Protein 9U3P (pdb70)

Sequence (828 aa):
VGQSIMHGKDLEVEKALKERMIHSVMPRIIADDLMAFRPFKMQQIEEVSILFADIVGFTKMSANKSAHALVGLLNDLFGRFDRLCEETKCEKISTLGDCYYCVAGCPEPRADHAYCCIEMGLGMIKAIEQFCQEKKEMVNMRVGVHTGTVLCGILGMRRFKFDVWSNDVNLANLMEQLGVAGKVHISEATAKYLDDRYEMEDGKVIERLGQSVVADQLKGLKTYLISGQVEADLHRTKIQSMRDQADWLLRNIIPYHVAEQLKVSQTYSKNHDSGGVIFASIVNFSEFYEENYEGGKECYRVLNELIGDFDELLSKPDYSSIEKIKTIGATYMAASGLNTAQAQDGSHPQEHLQILFEFAKEMMRVVDDFNNNMLWFNFKLRVGFNHGPLTAGVIGTTKLLYDIWGDTVNIASRMDTTGVECRIQVSEESYRVLSKMGYDFDYRGTVNVKGKGQMKTYLYPKCTDHRVIPQHQLSISPDIRVQVDGSIGRSPTDYRATHRLLLLGAGESGKSTIVKQMRILHVGEKATKVQDIKNNLKEAIETIVAAMSNLVPPVELANPENQFRVDYILSVMNVPDFDFPPEFYEHAKALWEDEGVRACYERSNEYQLIDCAQYFLDKIDVIKQADYVPSDQDLLRCRVLTSGIFETKFQVDKVNFHMFDVGGQRDERRKWIQCFNDVTAIIFVVASSSYNMVIREDNQTNRLQEALNLFKSIWNNRWLRTISVILFLNKQDLLAEKVLAGKSKIEDYFPEFARYTTPEDATPEPGEDPRVTRAKYFIRDEFLRISTASGDGRHYCYPHFTCAVDTENIRRVFNDCRDIIQRMHLRQ

GO terms:
  GO:0005886 plasma membrane (C, IDA)
  GO:0016020 membrane (C, IDA)
  GO:0004016 adenylate cyclase activity (F, IDA)
  GO:0006171 cAMP biosynthetic process (P, IDA)
  GO:0007189 adenylate cyclase-activating G protein-coupled receptor signaling pathway (P, IDA)
  GO:0004016 adenylate cyclase activity (F, EXP)
  GO:0071880 adenylate cyclase-activating adrenergic receptor signaling pathway (P, IMP)
  GO:0005886 plasma membrane (C, TAS)
  GO:0004016 adenylate cyclase activity (F, TAS)
  GO:0007165 signal transduction (P, TAS)
  GO:0003091 renal water homeostasis (P, TAS)
  GO:0097700 vascular endothelial cell response to laminar fluid shear stress (P, TAS)
  GO:0071377 cellular response to glucagon stimulus (P, TAS)
  GO:0005515 protein binding (F, IPI)

Structure (mmCIF, N/CA/C/O backbone):
data_9U3P
#
_entry.id   9U3P
#
_cell.length_a   1.00
_cell.length_b   1.00
_cell.length_c   1.00
_cell.angle_alpha   90.00
_cell.angle_beta   90.00
_cell.angle_gamma   90.00
#
_symmetry.space_group_name_H-M   'P 1'
#
loop_
_entity.id
_entity.type
_entity.pdbx_description
1 polymer 'Adenylate cyclase type 9,Protein M2-1'
2 polymer 'Guanine nucleotide-binding protein G(s) subunit alpha isoforms short'
3 non-polymer "5'-GUANOSINE-DIPHOSPHATE-MONOTHIOPHOSPHATE"
4 non-polymer 'MAGNESIUM ION'
#
loop_
_atom_site.group_PDB
_atom_site.id
_atom_site.type_symbol
_atom_site.label_atom_id
_atom_site.label_alt_id
_atom_site.label_comp_id
_atom_site.label_asym_id
_atom_site.label_entity_id
_atom_site.label_seq_id
_atom_site.pdbx_PDB_ins_code
_atom_site.Cartn_x
_atom_site.Cartn_y
_atom_site.Cartn_z
_atom_site.occupancy
_atom_site.B_iso_or_equiv
_atom_site.auth_seq_id
_atom_site.auth_comp_id
_atom_site.auth_asym_id
_atom_site.auth_atom_id
_atom_site.pdbx_PDB_model_num
ATOM 1 N N . VAL A 1 313 ? 118.377 105.074 113.164 1.00 87.47 313 VAL A N 1
ATOM 2 C CA . VAL A 1 313 ? 117.338 104.060 113.286 1.00 91.53 313 VAL A CA 1
ATOM 3 C C . VAL A 1 313 ? 117.850 102.879 114.103 1.00 93.04 313 VAL A C 1
ATOM 4 O O . VAL A 1 313 ? 117.276 102.535 115.137 1.00 91.52 313 VAL A O 1
ATOM 8 N N . GLY A 1 314 ? 118.934 102.258 113.631 1.00 94.88 314 GLY A N 1
ATOM 9 C CA . GLY A 1 314 ? 119.533 101.166 114.381 1.00 93.69 314 GLY A CA 1
ATOM 10 C C . GLY A 1 314 ? 120.062 101.614 115.730 1.00 94.92 314 GLY A C 1
ATOM 11 O O . GLY A 1 314 ? 120.015 100.863 116.710 1.00 92.90 314 GLY A O 1
ATOM 12 N N . GLN A 1 315 ? 120.575 102.845 115.797 1.00 96.05 315 GLN A N 1
ATOM 13 C CA . GLN A 1 315 ? 120.998 103.399 117.078 1.00 95.54 315 GLN A CA 1
ATOM 14 C C . GLN A 1 315 ? 119.828 103.480 118.048 1.00 94.50 315 GLN A C 1
ATOM 15 O O . GLN A 1 315 ? 119.991 103.232 119.246 1.00 94.12 315 GLN A O 1
ATOM 21 N N . SER A 1 316 ? 118.637 103.815 117.546 1.00 92.14 316 SER A N 1
ATOM 22 C CA . SER A 1 316 ? 117.458 103.861 118.405 1.00 93.22 316 SER A CA 1
ATOM 23 C C . SER A 1 316 ? 117.113 102.479 118.950 1.00 94.59 316 SER A C 1
ATOM 24 O O . SER A 1 316 ? 116.757 102.339 120.125 1.00 93.53 316 SER A O 1
ATOM 27 N N . ILE A 1 317 ? 117.209 101.445 118.111 1.00 93.45 317 ILE A N 1
ATOM 28 C CA . ILE A 1 317 ? 116.910 100.089 118.563 1.00 93.14 317 ILE A CA 1
ATOM 29 C C . ILE A 1 317 ? 117.922 99.633 119.608 1.00 94.00 317 ILE A C 1
ATOM 30 O O . ILE A 1 317 ? 117.558 99.032 120.629 1.00 93.10 317 ILE A O 1
ATOM 35 N N . MET A 1 318 ? 119.209 99.898 119.364 1.00 95.12 318 MET A N 1
ATOM 36 C CA . MET A 1 318 ? 120.231 99.538 120.343 1.00 95.47 318 MET A CA 1
ATOM 37 C C . MET A 1 318 ? 120.032 100.299 121.647 1.00 94.86 318 MET A C 1
ATOM 38 O O . MET A 1 318 ? 120.203 99.737 122.737 1.00 93.50 318 MET A O 1
ATOM 43 N N . HIS A 1 319 ? 119.667 101.581 121.554 1.00 91.48 319 HIS A N 1
ATOM 44 C CA . HIS A 1 319 ? 119.383 102.366 122.749 1.00 91.05 319 HIS A CA 1
ATOM 45 C C . HIS A 1 319 ? 118.196 101.796 123.508 1.00 91.76 319 HIS A C 1
ATOM 46 O O . HIS A 1 319 ? 118.206 101.757 124.738 1.00 92.85 319 HIS A O 1
ATOM 53 N N . GLY A 1 320 ? 117.165 101.343 122.793 1.00 90.94 320 GLY A N 1
ATOM 54 C CA . GLY A 1 320 ? 116.025 100.737 123.463 1.00 91.17 320 GLY A CA 1
ATOM 55 C C . GLY A 1 320 ? 116.382 99.448 124.181 1.00 92.69 320 GLY A C 1
ATOM 56 O O . GLY A 1 320 ? 115.962 99.222 125.321 1.00 93.78 320 GLY A O 1
ATOM 57 N N . LYS A 1 321 ? 117.162 98.585 123.526 1.00 91.75 321 LYS A N 1
ATOM 58 C CA . LYS A 1 321 ? 117.575 97.336 124.165 1.00 92.44 321 LYS A CA 1
ATOM 59 C C . LYS A 1 321 ? 118.431 97.605 125.399 1.00 91.26 321 LYS A C 1
ATOM 60 O O . LYS A 1 321 ? 118.204 97.029 126.474 1.00 89.36 321 LYS A O 1
ATOM 66 N N . ASP A 1 322 ? 119.419 98.494 125.268 1.00 89.71 322 ASP A N 1
ATOM 67 C CA . ASP A 1 322 ? 120.269 98.807 126.409 1.00 89.79 322 ASP A CA 1
ATOM 68 C C . ASP A 1 322 ? 119.499 99.557 127.489 1.00 88.63 322 ASP A C 1
ATOM 69 O O . ASP A 1 322 ? 119.836 99.451 128.671 1.00 88.60 322 ASP A O 1
ATOM 74 N N . LEU A 1 323 ? 118.451 100.294 127.113 1.00 86.87 323 LEU A N 1
ATOM 75 C CA . LEU A 1 323 ? 117.611 100.957 128.102 1.00 86.00 323 LEU A CA 1
ATOM 76 C C . LEU A 1 323 ? 116.785 99.946 128.879 1.00 85.89 323 LEU A C 1
ATOM 77 O O . LEU A 1 323 ? 116.584 100.103 130.085 1.00 88.01 323 LEU A O 1
ATOM 82 N N . GLU A 1 324 ? 116.297 98.903 128.207 1.00 85.49 324 GLU A N 1
ATOM 83 C CA . GLU A 1 324 ? 115.645 97.814 128.928 1.00 86.68 324 GLU A CA 1
ATOM 84 C C . GLU A 1 324 ? 116.619 97.142 129.890 1.00 86.16 324 GLU A C 1
ATOM 85 O O . GLU A 1 324 ? 116.270 96.850 131.043 1.00 84.63 324 GLU A O 1
ATOM 91 N N . VAL A 1 325 ? 117.852 96.906 129.435 1.00 83.81 325 VAL A N 1
ATOM 92 C CA . VAL A 1 325 ? 118.859 96.279 130.292 1.00 82.57 325 VAL A CA 1
ATOM 93 C C . VAL A 1 325 ? 119.139 97.150 131.515 1.00 82.14 325 VAL A C 1
ATOM 94 O O . VAL A 1 325 ? 119.194 96.664 132.652 1.00 82.20 325 VAL A O 1
ATOM 98 N N . GLU A 1 326 ? 119.306 98.457 131.301 1.00 76.84 326 GLU A N 1
ATOM 99 C CA . GLU A 1 326 ? 119.616 99.357 132.406 1.00 75.49 326 GLU A CA 1
ATOM 100 C C . GLU A 1 326 ? 118.418 99.566 133.321 1.00 74.26 326 GLU A C 1
ATOM 101 O O . GLU A 1 326 ? 118.593 99.781 134.523 1.00 79.53 326 GLU A O 1
ATOM 107 N N . LYS A 1 327 ? 117.200 99.509 132.780 1.00 68.44 327 LYS A N 1
ATOM 108 C CA . LYS A 1 327 ? 116.012 99.559 133.622 1.00 68.53 327 LYS A CA 1
ATOM 109 C C . LYS A 1 327 ? 115.953 98.336 134.527 1.00 67.98 327 LYS A C 1
ATOM 110 O O . LYS A 1 327 ? 115.645 98.449 135.718 1.00 71.09 327 LYS A O 1
ATOM 116 N N . ALA A 1 328 ? 116.264 97.158 133.980 1.00 65.07 328 ALA A N 1
ATOM 117 C CA . ALA A 1 328 ? 116.336 95.960 134.811 1.00 66.79 328 ALA A CA 1
ATOM 118 C C . ALA A 1 328 ? 117.412 96.098 135.882 1.00 64.99 328 ALA A C 1
ATOM 119 O O . ALA A 1 328 ? 117.202 95.713 137.040 1.00 64.17 328 ALA A O 1
ATOM 121 N N . LEU A 1 329 ? 118.572 96.648 135.512 1.00 60.08 329 LEU A N 1
ATOM 122 C CA . LEU A 1 329 ? 119.645 96.853 136.483 1.00 57.85 329 LEU A CA 1
ATOM 123 C C . LEU A 1 329 ? 119.213 97.797 137.601 1.00 60.99 329 LEU A C 1
ATOM 124 O O . LEU A 1 329 ? 119.471 97.532 138.780 1.00 63.99 329 LEU A O 1
ATOM 129 N N . LYS A 1 330 ? 118.556 98.904 137.247 1.00 62.07 330 LYS A N 1
ATOM 130 C CA . LYS A 1 330 ? 118.098 99.860 138.249 1.00 54.38 330 LYS A CA 1
ATOM 131 C C . LYS A 1 330 ? 117.029 99.251 139.147 1.00 58.19 330 LYS A C 1
ATOM 132 O O . LYS A 1 330 ? 117.020 99.487 140.360 1.00 63.47 330 LYS A O 1
ATOM 138 N N . GLU A 1 331 ? 116.115 98.470 138.567 1.00 53.20 331 GLU A N 1
ATOM 139 C CA . GLU A 1 331 ? 115.103 97.789 139.367 1.00 51.53 331 GLU A CA 1
ATOM 140 C C . GLU A 1 331 ? 115.743 96.823 140.355 1.00 53.05 331 GLU A C 1
ATOM 141 O O . GLU A 1 331 ? 115.347 96.765 141.526 1.00 56.34 331 GLU A O 1
ATOM 147 N N . ARG A 1 332 ? 116.742 96.062 139.903 1.00 50.60 332 ARG A N 1
ATOM 148 C CA . ARG A 1 332 ? 117.437 95.145 140.799 1.00 51.06 332 ARG A CA 1
ATOM 149 C C . ARG A 1 332 ? 118.171 95.901 141.900 1.00 50.74 332 ARG A C 1
ATOM 150 O O . ARG A 1 332 ? 118.187 95.469 143.058 1.00 53.62 332 ARG A O 1
ATOM 158 N N . MET A 1 333 ? 118.786 97.035 141.556 1.00 49.68 333 MET A N 1
ATOM 159 C CA . MET A 1 333 ? 119.507 97.821 142.552 1.00 47.56 333 MET A CA 1
ATOM 160 C C . MET A 1 333 ? 118.559 98.401 143.595 1.00 46.59 333 MET A C 1
ATOM 161 O O . MET A 1 333 ? 118.885 98.435 144.788 1.00 48.78 333 MET A O 1
ATOM 166 N N . ILE A 1 334 ? 117.387 98.872 143.165 1.00 51.56 334 ILE A N 1
ATOM 167 C CA . ILE A 1 334 ? 116.403 99.396 144.108 1.00 42.79 334 ILE A CA 1
ATOM 168 C C . ILE A 1 334 ? 115.861 98.279 144.991 1.00 48.24 334 ILE A C 1
ATOM 169 O O . ILE A 1 334 ? 115.665 98.464 146.198 1.00 53.22 334 ILE A O 1
ATOM 174 N N . HIS A 1 335 ? 115.612 97.104 144.406 1.00 49.58 335 HIS A N 1
ATOM 175 C CA . HIS A 1 335 ? 115.067 95.987 145.169 1.00 43.03 335 HIS A CA 1
ATOM 176 C C . HIS A 1 335 ? 116.009 95.513 146.268 1.00 48.04 335 HIS A C 1
ATOM 177 O O . HIS A 1 335 ? 115.554 94.881 147.227 1.00 51.15 335 HIS A O 1
ATOM 184 N N . SER A 1 336 ? 117.306 95.801 146.153 1.00 41.30 336 SER A N 1
ATOM 185 C CA . SER A 1 336 ? 118.271 95.333 147.138 1.00 37.28 336 SER A CA 1
ATOM 186 C C . SER A 1 336 ? 118.286 96.178 148.404 1.00 42.47 336 SER A C 1
ATOM 187 O O . SER A 1 336 ? 118.833 95.735 149.419 1.00 43.64 336 SER A O 1
ATOM 190 N N . VAL A 1 337 ? 117.704 97.376 148.372 1.00 43.17 337 VAL A N 1
ATOM 191 C CA . VAL A 1 337 ? 117.693 98.274 149.519 1.00 34.77 337 VAL A CA 1
ATOM 192 C C . VAL A 1 337 ? 116.288 98.635 149.971 1.00 35.69 337 VAL A C 1
ATOM 193 O O . VAL A 1 337 ? 116.136 99.312 150.992 1.00 46.06 337 VAL A O 1
ATOM 197 N N . MET A 1 338 ? 115.259 98.210 149.248 1.00 37.05 338 MET A N 1
ATOM 198 C CA . MET A 1 338 ? 113.884 98.537 149.582 1.00 41.74 338 MET A CA 1
ATOM 199 C C . MET A 1 338 ? 113.004 97.316 149.370 1.00 50.01 338 MET A C 1
ATOM 200 O O . MET A 1 338 ? 113.334 96.443 148.559 1.00 49.73 338 MET A O 1
ATOM 205 N N . PRO A 1 339 ? 111.887 97.223 150.087 1.00 50.32 339 PRO A N 1
ATOM 206 C CA . PRO A 1 339 ? 110.925 96.153 149.815 1.00 51.63 339 PRO A CA 1
ATOM 207 C C . PRO A 1 339 ? 110.312 96.318 148.434 1.00 57.83 339 PRO A C 1
ATOM 208 O O . PRO A 1 339 ? 110.309 97.403 147.849 1.00 61.72 339 PRO A O 1
ATOM 212 N N . ARG A 1 340 ? 109.798 95.202 147.909 1.00 60.38 340 ARG A N 1
ATOM 213 C CA . ARG A 1 340 ? 109.231 95.208 146.563 1.00 62.23 340 ARG A CA 1
ATOM 214 C C . ARG A 1 340 ? 108.117 96.240 146.435 1.00 68.24 340 ARG A C 1
ATOM 215 O O . ARG A 1 340 ? 107.968 96.875 145.385 1.00 68.57 340 ARG A O 1
ATOM 223 N N . ILE A 1 341 ? 107.333 96.429 147.497 1.00 69.78 341 ILE A N 1
ATOM 224 C CA . ILE A 1 341 ? 106.257 97.416 147.466 1.00 67.77 341 ILE A CA 1
ATOM 225 C C . ILE A 1 341 ? 106.826 98.824 147.332 1.00 66.97 341 ILE A C 1
ATOM 226 O O . ILE A 1 341 ? 106.419 99.597 146.457 1.00 71.06 341 ILE A O 1
ATOM 231 N N . ILE A 1 342 ? 107.790 99.173 148.187 1.00 62.72 342 ILE A N 1
ATOM 232 C CA . ILE A 1 342 ? 108.389 100.503 148.128 1.00 65.97 342 ILE A CA 1
ATOM 233 C C . ILE A 1 342 ? 109.211 100.664 146.856 1.00 70.66 342 ILE A C 1
ATOM 234 O O . ILE A 1 342 ? 109.258 101.750 146.262 1.00 70.52 342 ILE A O 1
ATOM 239 N N . ALA A 1 343 ? 109.879 99.593 146.420 1.00 70.86 343 ALA A N 1
ATOM 240 C CA . ALA A 1 343 ? 110.638 99.652 145.176 1.00 68.88 343 ALA A CA 1
ATOM 241 C C . ALA A 1 343 ? 109.727 99.948 143.992 1.00 75.08 343 ALA A C 1
ATOM 242 O O . ALA A 1 343 ? 110.066 100.766 143.129 1.00 76.13 343 ALA A O 1
ATOM 244 N N . ASP A 1 344 ? 108.563 99.296 143.937 1.00 77.55 344 ASP A N 1
ATOM 245 C CA . ASP A 1 344 ? 107.589 99.599 142.894 1.00 74.31 344 ASP A CA 1
ATOM 246 C C . ASP A 1 344 ? 107.057 101.019 143.038 1.00 73.88 344 ASP A C 1
ATOM 247 O O . ASP A 1 344 ? 106.823 101.707 142.037 1.00 74.34 344 ASP A O 1
ATOM 252 N N . ASP A 1 345 ? 106.850 101.470 144.278 1.00 78.98 345 ASP A N 1
ATOM 253 C CA . ASP A 1 345 ? 106.379 102.832 144.505 1.00 80.02 345 ASP A CA 1
ATOM 254 C C . ASP A 1 345 ? 107.366 103.865 143.978 1.00 80.83 345 ASP A C 1
ATOM 255 O O . ASP A 1 345 ? 106.952 104.923 143.490 1.00 82.98 345 ASP A O 1
ATOM 260 N N . LEU A 1 346 ? 108.668 103.585 144.074 1.00 82.12 346 LEU A N 1
ATOM 261 C CA . LEU A 1 346 ? 109.664 104.529 143.575 1.00 84.50 346 LEU A CA 1
ATOM 262 C C . LEU A 1 346 ? 109.566 104.688 142.062 1.00 85.93 346 LEU A C 1
ATOM 263 O O . LEU A 1 346 ? 109.622 105.807 141.540 1.00 83.97 346 LEU A O 1
ATOM 268 N N . MET A 1 347 ? 109.421 103.580 141.342 1.00 83.13 347 MET A N 1
ATOM 269 C CA . MET A 1 347 ? 109.342 103.616 139.885 1.00 83.48 347 MET A CA 1
ATOM 270 C C . MET A 1 347 ? 108.024 104.220 139.412 1.00 82.39 347 MET A C 1
ATOM 271 O O . MET A 1 347 ? 108.005 105.077 138.527 1.00 80.79 347 MET A O 1
ATOM 276 N N . ALA A 1 381 ? 114.762 123.365 154.193 1.00 27.16 381 ALA A N 1
ATOM 277 C CA . ALA A 1 381 ? 114.812 123.063 155.619 1.00 31.27 381 ALA A CA 1
ATOM 278 C C . ALA A 1 381 ? 115.186 121.604 155.853 1.00 33.06 381 ALA A C 1
ATOM 279 O O . ALA A 1 381 ? 116.359 121.238 155.797 1.00 29.75 381 ALA A O 1
ATOM 281 N N . PHE A 1 382 ? 114.179 120.776 156.114 1.00 35.18 382 PHE A N 1
ATOM 282 C CA . PHE A 1 382 ? 114.402 119.357 156.353 1.00 28.66 382 PHE A CA 1
ATOM 283 C C . PHE A 1 382 ? 114.614 118.628 155.032 1.00 29.07 382 PHE A C 1
ATOM 284 O O . PHE A 1 382 ? 113.927 118.900 154.043 1.00 31.17 382 PHE A O 1
ATOM 292 N N . ARG A 1 383 ? 115.567 117.700 155.022 1.00 30.95 383 ARG A N 1
ATOM 293 C CA . ARG A 1 383 ? 115.844 116.866 153.860 1.00 31.20 383 ARG A CA 1
ATOM 294 C C . ARG A 1 383 ? 114.691 115.891 153.648 1.00 32.84 383 ARG A C 1
ATOM 295 O O . ARG A 1 383 ? 113.910 115.656 154.579 1.00 32.10 383 ARG A O 1
ATOM 303 N N . PRO A 1 384 ? 114.530 115.326 152.449 1.00 30.72 384 PRO A N 1
ATOM 304 C CA . PRO A 1 384 ? 113.457 114.344 152.244 1.00 27.95 384 PRO A CA 1
ATOM 305 C C . PRO A 1 384 ? 113.588 113.179 153.212 1.00 31.12 384 PRO A C 1
ATOM 306 O O . PRO A 1 384 ? 114.681 112.666 153.456 1.00 30.03 384 PRO A O 1
ATOM 310 N N . PHE A 1 385 ? 112.452 112.765 153.767 1.00 27.85 385 PHE A N 1
ATOM 311 C CA . PHE A 1 385 ? 112.419 111.816 154.871 1.00 24.99 385 PHE A CA 1
ATOM 312 C C . PHE A 1 385 ? 111.374 110.753 154.575 1.00 29.03 385 PHE A C 1
ATOM 313 O O . PHE A 1 385 ? 110.181 111.061 154.480 1.00 30.13 385 PHE A O 1
ATOM 321 N N . LYS A 1 386 ? 111.822 109.509 154.426 1.00 27.33 386 LYS A N 1
ATOM 322 C CA . LYS A 1 386 ? 110.939 108.375 154.159 1.00 26.82 386 LYS A CA 1
ATOM 323 C C . LYS A 1 386 ? 110.794 107.586 155.456 1.00 34.09 386 LYS A C 1
ATOM 324 O O . LYS A 1 386 ? 111.731 106.931 155.912 1.00 40.73 386 LYS A O 1
ATOM 330 N N . MET A 1 387 ? 109.610 107.664 156.061 1.00 25.78 387 MET A N 1
ATOM 331 C CA . MET A 1 387 ? 109.308 106.926 157.279 1.00 27.30 387 MET A CA 1
ATOM 332 C C . MET A 1 387 ? 107.805 106.894 157.507 1.00 33.87 387 MET A C 1
ATOM 333 O O . MET A 1 387 ? 107.112 107.889 157.279 1.00 40.62 387 MET A O 1
ATOM 338 N N . GLN A 1 388 ? 107.309 105.741 157.951 1.00 34.17 388 GLN A N 1
ATOM 339 C CA . GLN A 1 388 ? 105.904 105.568 158.289 1.00 34.44 388 GLN A CA 1
ATOM 340 C C . GLN A 1 388 ? 105.800 104.761 159.573 1.00 37.95 388 GLN A C 1
ATOM 341 O O . GLN A 1 388 ? 106.624 103.879 159.828 1.00 38.15 388 GLN A O 1
ATOM 347 N N . GLN A 1 389 ? 104.786 105.066 160.378 1.00 35.69 389 GLN A N 1
ATOM 348 C CA . GLN A 1 389 ? 104.525 104.325 161.606 1.00 37.21 389 GLN A CA 1
ATOM 349 C C . GLN A 1 389 ? 103.580 103.171 161.297 1.00 41.99 389 GLN A C 1
ATOM 350 O O . GLN A 1 389 ? 102.415 103.392 160.946 1.00 45.15 389 GLN A O 1
ATOM 356 N N . ILE A 1 390 ? 104.079 101.945 161.426 1.00 40.30 390 ILE A N 1
ATOM 357 C CA . ILE A 1 390 ? 103.314 100.742 161.127 1.00 37.47 390 ILE A CA 1
ATOM 358 C C . ILE A 1 390 ? 103.152 99.947 162.413 1.00 37.95 390 ILE A C 1
ATOM 359 O O . ILE A 1 390 ? 104.143 99.624 163.079 1.00 42.29 390 ILE A O 1
ATOM 364 N N . GLU A 1 391 ? 101.908 99.636 162.760 1.00 40.67 391 GLU A N 1
ATOM 365 C CA . GLU A 1 391 ? 101.601 98.890 163.968 1.00 41.66 391 GLU A CA 1
ATOM 366 C C . GLU A 1 391 ? 101.498 97.397 163.666 1.00 40.29 391 GLU A C 1
ATOM 367 O O . GLU A 1 391 ? 101.397 96.973 162.513 1.00 47.61 391 GLU A O 1
ATOM 373 N N . GLU A 1 392 ? 101.521 96.597 164.734 1.00 34.74 392 GLU A N 1
ATOM 374 C CA . GLU A 1 392 ? 101.372 95.144 164.646 1.00 36.61 392 GLU A CA 1
ATOM 375 C C . GLU A 1 392 ? 102.414 94.536 163.708 1.00 39.86 392 GLU A C 1
ATOM 376 O O . GLU A 1 392 ? 102.090 93.826 162.754 1.00 47.64 392 GLU A O 1
ATOM 382 N N . VAL A 1 393 ? 103.681 94.827 163.986 1.00 34.83 393 VAL A N 1
ATOM 383 C CA . VAL A 1 393 ? 104.803 94.321 163.205 1.00 30.89 393 VAL A CA 1
ATOM 384 C C . VAL A 1 393 ? 105.657 93.450 164.111 1.00 40.06 393 VAL A C 1
ATOM 385 O O . VAL A 1 393 ? 106.043 93.877 165.203 1.00 48.26 393 VAL A O 1
ATOM 389 N N . SER A 1 394 ? 105.944 92.233 163.664 1.00 22.28 394 SER A N 1
ATOM 390 C CA . SER A 1 394 ? 106.806 91.329 164.413 1.00 23.02 394 SER A CA 1
ATOM 391 C C . SER A 1 394 ? 108.234 91.474 163.903 1.00 29.66 394 SER A C 1
ATOM 392 O O . SER A 1 394 ? 108.501 91.241 162.721 1.00 40.54 394 SER A O 1
ATOM 395 N N . ILE A 1 395 ? 109.146 91.858 164.788 1.00 26.85 395 ILE A N 1
ATOM 396 C CA . ILE A 1 395 ? 110.547 92.049 164.449 1.00 30.56 395 ILE A CA 1
ATOM 397 C C . ILE A 1 395 ? 111.324 90.846 164.958 1.00 28.13 395 ILE A C 1
ATOM 398 O O . ILE A 1 395 ? 111.146 90.420 166.109 1.00 38.69 395 ILE A O 1
ATOM 403 N N . LEU A 1 396 ? 112.180 90.296 164.102 1.00 23.84 396 LEU A N 1
ATOM 404 C CA . LEU A 1 396 ? 112.997 89.137 164.420 1.00 27.66 396 LEU A CA 1
ATOM 405 C C . LEU A 1 396 ? 114.458 89.484 164.185 1.00 24.27 396 LEU A C 1
ATOM 406 O O . LEU A 1 396 ? 114.803 90.051 163.143 1.00 33.42 396 LEU A O 1
ATOM 411 N N . PHE A 1 397 ? 115.305 89.130 165.146 1.00 22.19 397 PHE A N 1
ATOM 412 C CA . PHE A 1 397 ? 116.751 89.188 165.008 1.00 26.04 397 PHE A CA 1
ATOM 413 C C . PHE A 1 397 ? 117.314 87.787 165.204 1.00 27.97 397 PHE A C 1
ATOM 414 O O . PHE A 1 397 ? 116.717 86.958 165.892 1.00 38.94 397 PHE A O 1
ATOM 422 N N . ALA A 1 398 ? 118.455 87.511 164.581 1.00 28.27 398 ALA A N 1
ATOM 423 C CA . ALA A 1 398 ? 119.075 86.202 164.716 1.00 21.87 398 ALA A CA 1
ATOM 424 C C . ALA A 1 398 ? 120.584 86.349 164.614 1.00 27.67 398 ALA A C 1
ATOM 425 O O . ALA A 1 398 ? 121.087 87.063 163.745 1.00 30.58 398 ALA A O 1
ATOM 427 N N . ASP A 1 399 ? 121.296 85.664 165.502 1.00 30.39 399 ASP A N 1
ATOM 428 C CA . ASP A 1 399 ? 122.750 85.704 165.551 1.00 29.50 399 ASP A CA 1
ATOM 429 C C . ASP A 1 399 ? 123.321 84.315 165.308 1.00 28.13 399 ASP A C 1
ATOM 430 O O . ASP A 1 399 ? 122.784 83.317 165.800 1.00 32.46 399 ASP A O 1
ATOM 435 N N . ILE A 1 400 ? 124.411 84.259 164.544 1.00 32.85 400 ILE A N 1
ATOM 436 C CA . ILE A 1 400 ? 125.118 83.008 164.276 1.00 28.22 400 ILE A CA 1
ATOM 437 C C . ILE A 1 400 ? 126.014 82.726 165.478 1.00 35.28 400 ILE A C 1
ATOM 438 O O . ILE A 1 400 ? 127.071 83.338 165.638 1.00 41.54 400 ILE A O 1
ATOM 443 N N . VAL A 1 401 ? 125.590 81.800 166.329 1.00 36.72 401 VAL A N 1
ATOM 444 C CA . VAL A 1 401 ? 126.384 81.390 167.481 1.00 39.87 401 VAL A CA 1
ATOM 445 C C . VAL A 1 401 ? 127.509 80.484 167.001 1.00 41.93 401 VAL A C 1
ATOM 446 O O . VAL A 1 401 ? 127.268 79.490 166.306 1.00 40.82 401 VAL A O 1
ATOM 450 N N . GLY A 1 402 ? 128.739 80.822 167.375 1.00 48.21 402 GLY A N 1
ATOM 451 C CA . GLY A 1 402 ? 129.901 80.112 166.883 1.00 44.92 402 GLY A CA 1
ATOM 452 C C . GLY A 1 402 ? 130.484 80.661 165.604 1.00 42.69 402 GLY A C 1
ATOM 453 O O . GLY A 1 402 ? 131.258 79.960 164.943 1.00 48.93 402 GLY A O 1
ATOM 454 N N . PHE A 1 403 ? 130.134 81.894 165.231 1.00 33.60 403 PHE A N 1
ATOM 455 C CA . PHE A 1 403 ? 130.633 82.472 163.987 1.00 37.68 403 PHE A CA 1
ATOM 456 C C . PHE A 1 403 ? 132.140 82.690 164.033 1.00 40.32 403 PHE A C 1
ATOM 457 O O . PHE A 1 403 ? 132.825 82.530 163.017 1.00 49.48 403 PHE A O 1
ATOM 465 N N . THR A 1 404 ? 132.674 83.065 165.199 1.00 47.28 404 THR A N 1
ATOM 466 C CA . THR A 1 404 ? 134.097 83.379 165.293 1.00 47.21 404 THR A CA 1
ATOM 467 C C . THR A 1 404 ? 134.963 82.148 165.043 1.00 48.27 404 THR A C 1
ATOM 468 O O . THR A 1 404 ? 136.022 82.249 164.413 1.00 43.83 404 THR A O 1
ATOM 472 N N . LYS A 1 405 ? 134.536 80.979 165.524 1.00 53.32 405 LYS A N 1
ATOM 473 C CA . LYS A 1 405 ? 135.292 79.758 165.273 1.00 49.14 405 LYS A CA 1
ATOM 474 C C . LYS A 1 405 ? 135.090 79.252 163.851 1.00 49.26 405 LYS A C 1
ATOM 475 O O . LYS A 1 405 ? 136.032 78.730 163.242 1.00 55.31 405 LYS A O 1
ATOM 481 N N . MET A 1 406 ? 133.881 79.407 163.305 1.00 45.61 406 MET A N 1
ATOM 482 C CA . MET A 1 406 ? 133.625 78.987 161.931 1.00 46.03 406 MET A CA 1
ATOM 483 C C . MET A 1 406 ? 134.463 79.790 160.944 1.00 51.04 406 MET A C 1
ATOM 484 O O . MET A 1 406 ? 135.001 79.235 159.979 1.00 51.18 406 MET A O 1
ATOM 489 N N . SER A 1 407 ? 134.592 81.097 161.172 1.00 51.88 407 SER A N 1
ATOM 490 C CA . SER A 1 407 ? 135.354 81.958 160.277 1.00 47.87 407 SER A CA 1
ATOM 491 C C . SER A 1 407 ? 136.855 81.894 160.521 1.00 50.16 407 SER A C 1
ATOM 492 O O . SER A 1 407 ? 137.616 82.474 159.740 1.00 49.47 407 SER A O 1
ATOM 495 N N . ALA A 1 408 ? 137.297 81.214 161.575 1.00 56.96 408 ALA A N 1
ATOM 496 C CA . ALA A 1 408 ? 138.720 81.138 161.872 1.00 57.90 408 ALA A CA 1
ATOM 497 C C . ALA A 1 408 ? 139.433 80.227 160.881 1.00 53.19 408 ALA A C 1
ATOM 498 O O . ALA A 1 408 ? 138.893 79.201 160.456 1.00 52.57 408 ALA A O 1
ATOM 500 N N . ASN A 1 409 ? 140.658 80.612 160.519 1.00 57.58 409 ASN A N 1
ATOM 501 C CA . ASN A 1 409 ? 141.507 79.833 159.616 1.00 60.05 409 ASN A CA 1
ATOM 502 C C . ASN A 1 409 ? 140.800 79.542 158.294 1.00 57.67 409 ASN A C 1
ATOM 503 O O . ASN A 1 409 ? 140.847 78.428 157.768 1.00 60.05 409 ASN A O 1
ATOM 508 N N . LYS A 1 410 ? 140.136 80.559 157.752 1.00 56.72 410 LYS A N 1
ATOM 509 C CA . LYS A 1 410 ? 139.475 80.463 156.460 1.00 53.93 410 LYS A CA 1
ATOM 510 C C . LYS A 1 410 ? 139.790 81.701 155.637 1.00 53.14 410 LYS A C 1
ATOM 511 O O . LYS A 1 410 ? 139.850 82.813 156.169 1.00 55.89 410 LYS A O 1
ATOM 517 N N . SER A 1 411 ? 139.992 81.501 154.338 1.00 44.62 411 SER A N 1
ATOM 518 C CA . SER A 1 411 ? 140.260 82.614 153.445 1.00 43.05 411 SER A CA 1
ATOM 519 C C . SER A 1 411 ? 138.997 83.452 153.255 1.00 43.44 411 SER A C 1
ATOM 520 O O . SER A 1 411 ? 137.895 83.073 153.661 1.00 48.23 411 SER A O 1
ATOM 523 N N . ALA A 1 412 ? 139.174 84.621 152.636 1.00 38.25 412 ALA A N 1
ATOM 524 C CA . ALA A 1 412 ? 138.034 85.493 152.379 1.00 33.18 412 ALA A CA 1
ATOM 525 C C . ALA A 1 412 ? 137.026 84.820 151.458 1.00 40.24 412 ALA A C 1
ATOM 526 O O . ALA A 1 412 ? 135.813 84.911 151.681 1.00 38.83 412 ALA A O 1
ATOM 528 N N . HIS A 1 413 ? 137.510 84.132 150.422 1.00 46.32 413 HIS A N 1
ATOM 529 C CA . HIS A 1 413 ? 136.612 83.471 149.481 1.00 36.36 413 HIS A CA 1
ATOM 530 C C . HIS A 1 413 ? 135.762 82.417 150.180 1.00 37.73 413 HIS A C 1
ATOM 531 O O . HIS A 1 413 ? 134.540 82.374 150.002 1.00 47.15 413 HIS A O 1
ATOM 538 N N . ALA A 1 414 ? 136.391 81.571 150.998 1.00 38.66 414 ALA A N 1
ATOM 539 C CA . ALA A 1 414 ? 135.661 80.497 151.666 1.00 36.88 414 ALA A CA 1
ATOM 540 C C . ALA A 1 414 ? 134.646 81.048 152.662 1.00 39.25 414 ALA A C 1
ATOM 541 O O . ALA A 1 414 ? 133.497 80.593 152.710 1.00 42.04 414 ALA A O 1
ATOM 543 N N . LEU A 1 415 ? 135.059 82.024 153.475 1.00 37.11 415 LEU A N 1
ATOM 544 C CA . LEU A 1 415 ? 134.154 82.591 154.470 1.00 33.10 415 LEU A CA 1
ATOM 545 C C . LEU A 1 415 ? 132.980 83.301 153.808 1.00 27.16 415 LEU A C 1
ATOM 546 O O . LEU A 1 415 ? 131.830 83.153 154.240 1.00 34.30 415 LEU A O 1
ATOM 551 N N . VAL A 1 416 ? 133.249 84.074 152.754 1.00 28.70 416 VAL A N 1
ATOM 552 C CA . VAL A 1 416 ? 132.174 84.771 152.058 1.00 31.11 416 VAL A CA 1
ATOM 553 C C . VAL A 1 416 ? 131.249 83.776 151.372 1.00 30.73 416 VAL A C 1
ATOM 554 O O . VAL A 1 416 ? 130.032 83.975 151.332 1.00 45.76 416 VAL A O 1
ATOM 558 N N . GLY A 1 417 ? 131.796 82.677 150.846 1.00 24.70 417 GLY A N 1
ATOM 559 C CA . GLY A 1 417 ? 130.945 81.657 150.254 1.00 26.38 417 GLY A CA 1
ATOM 560 C C . GLY A 1 417 ? 130.040 80.986 151.270 1.00 33.42 417 GLY A C 1
ATOM 561 O O . GLY A 1 417 ? 128.855 80.764 151.008 1.00 40.14 417 GLY A O 1
ATOM 562 N N . LEU A 1 418 ? 130.585 80.652 152.442 1.00 32.90 418 LEU A N 1
ATOM 563 C CA . LEU A 1 418 ? 129.763 80.057 153.493 1.00 31.48 418 LEU A CA 1
ATOM 564 C C . LEU A 1 418 ? 128.678 81.020 153.957 1.00 26.88 418 LEU A C 1
ATOM 565 O O . LEU A 1 418 ? 127.518 80.625 154.141 1.00 41.44 418 LEU A O 1
ATOM 570 N N . LEU A 1 419 ? 129.037 82.292 154.148 1.00 27.28 419 LEU A N 1
ATOM 571 C CA . LEU A 1 419 ? 128.052 83.287 154.553 1.00 30.84 419 LEU A CA 1
ATOM 572 C C . LEU A 1 419 ? 126.982 83.466 153.485 1.00 27.52 419 LEU A C 1
ATOM 573 O O . LEU A 1 419 ? 125.797 83.610 153.802 1.00 33.07 419 LEU A O 1
ATOM 578 N N . ASN A 1 420 ? 127.384 83.460 152.213 1.00 24.92 420 ASN A N 1
ATOM 579 C CA . ASN A 1 420 ? 126.425 83.588 151.124 1.00 30.24 420 ASN A CA 1
ATOM 580 C C . ASN A 1 420 ? 125.474 82.402 151.086 1.00 30.97 420 ASN A C 1
ATOM 581 O O . ASN A 1 420 ? 124.272 82.576 150.877 1.00 37.22 420 ASN A O 1
ATOM 586 N N . ASP A 1 421 ? 125.991 81.189 151.293 1.00 30.30 421 ASP A N 1
ATOM 587 C CA . ASP A 1 421 ? 125.123 80.014 151.332 1.00 32.89 421 ASP A CA 1
ATOM 588 C C . ASP A 1 421 ? 124.119 80.110 152.475 1.00 39.73 421 ASP A C 1
ATOM 589 O O . ASP A 1 421 ? 122.913 79.891 152.284 1.00 44.85 421 ASP A O 1
ATOM 594 N N . LEU A 1 422 ? 124.601 80.447 153.674 1.00 30.65 422 LEU A N 1
ATOM 595 C CA . LEU A 1 422 ? 123.717 80.524 154.834 1.00 22.35 422 LEU A CA 1
ATOM 596 C C . LEU A 1 422 ? 122.652 81.598 154.640 1.00 29.38 422 LEU A C 1
ATOM 597 O O . LEU A 1 422 ? 121.462 81.371 154.898 1.00 35.86 422 LEU A O 1
ATOM 602 N N . PHE A 1 423 ? 123.058 82.773 154.157 1.00 30.13 423 PHE A N 1
ATOM 603 C CA . PHE A 1 423 ? 122.107 83.860 153.983 1.00 31.67 423 PHE A CA 1
ATOM 604 C C . PHE A 1 423 ? 121.183 83.619 152.797 1.00 33.29 423 PHE A C 1
ATOM 605 O O . PHE A 1 423 ? 120.063 84.131 152.783 1.00 44.26 423 PHE A O 1
ATOM 613 N N . GLY A 1 424 ? 121.611 82.834 151.808 1.00 26.57 424 GLY A N 1
ATOM 614 C CA . GLY A 1 424 ? 120.698 82.433 150.752 1.00 26.20 424 GLY A CA 1
ATOM 615 C C . GLY A 1 424 ? 119.625 81.489 151.251 1.00 33.77 424 GLY A C 1
ATOM 616 O O . GLY A 1 424 ? 118.454 81.609 150.875 1.00 38.13 424 GLY A O 1
ATOM 617 N N . ARG A 1 425 ? 120.005 80.538 152.110 1.00 34.37 425 ARG A N 1
ATOM 618 C CA . ARG A 1 425 ? 118.996 79.712 152.767 1.00 25.57 425 ARG A CA 1
ATOM 619 C C . ARG A 1 425 ? 118.038 80.576 153.576 1.00 33.38 425 ARG A C 1
ATOM 620 O O . ARG A 1 425 ? 116.817 80.374 153.536 1.00 37.11 425 ARG A O 1
ATOM 628 N N . PHE A 1 426 ? 118.577 81.557 154.302 1.00 34.86 426 PHE A N 1
ATOM 629 C CA . PHE A 1 426 ? 117.732 82.442 155.100 1.00 23.60 426 PHE A CA 1
ATOM 630 C C . PHE A 1 426 ? 116.795 83.267 154.222 1.00 27.24 426 PHE A C 1
ATOM 631 O O . PHE A 1 426 ? 115.644 83.510 154.594 1.00 36.62 426 PHE A O 1
ATOM 639 N N . ASP A 1 427 ? 117.274 83.724 153.063 1.00 31.87 427 ASP A N 1
ATOM 640 C CA . ASP A 1 427 ? 116.434 84.512 152.165 1.00 24.86 427 ASP A CA 1
ATOM 641 C C . ASP A 1 427 ? 115.331 83.663 151.547 1.00 32.80 427 ASP A C 1
ATOM 642 O O . ASP A 1 427 ? 114.188 84.120 151.412 1.00 48.22 427 ASP A O 1
ATOM 647 N N . ARG A 1 428 ? 115.654 82.427 151.157 1.00 34.34 428 ARG A N 1
ATOM 648 C CA . ARG A 1 428 ? 114.617 81.508 150.698 1.00 32.37 428 ARG A CA 1
ATOM 649 C C . ARG A 1 428 ? 113.581 81.283 151.790 1.00 32.52 428 ARG A C 1
ATOM 650 O O . ARG A 1 428 ? 112.375 81.229 151.521 1.00 32.55 428 ARG A O 1
ATOM 658 N N . LEU A 1 429 ? 114.044 81.155 153.033 1.00 42.79 429 LEU A N 1
ATOM 659 C CA . LEU A 1 429 ? 113.143 80.977 154.164 1.00 33.17 429 LEU A CA 1
ATOM 660 C C . LEU A 1 429 ? 112.251 82.195 154.363 1.00 30.15 429 LEU A C 1
ATOM 661 O O . LEU A 1 429 ? 111.061 82.062 154.664 1.00 38.83 429 LEU A O 1
ATOM 666 N N . CYS A 1 430 ? 112.821 83.393 154.223 1.00 31.89 430 CYS A N 1
ATOM 667 C CA . CYS A 1 430 ? 112.037 84.619 154.328 1.00 34.87 430 CYS A CA 1
ATOM 668 C C . CYS A 1 430 ? 110.969 84.677 153.248 1.00 39.59 430 CYS A C 1
ATOM 669 O O . CYS A 1 430 ? 109.826 85.070 153.511 1.00 38.95 430 CYS A O 1
ATOM 672 N N . GLU A 1 431 ? 111.327 84.295 152.021 1.00 34.99 431 GLU A N 1
ATOM 673 C CA . GLU A 1 431 ? 110.343 84.252 150.944 1.00 32.69 431 GLU A CA 1
ATOM 674 C C . GLU A 1 431 ? 109.234 83.253 151.254 1.00 39.09 431 GLU A C 1
ATOM 675 O O . GLU A 1 431 ? 108.053 83.530 151.016 1.00 43.14 431 GLU A O 1
ATOM 681 N N . GLU A 1 432 ? 109.597 82.086 151.793 1.00 33.27 432 GLU A N 1
ATOM 682 C CA . GLU A 1 432 ? 108.598 81.061 152.085 1.00 35.62 432 GLU A CA 1
ATOM 683 C C . GLU A 1 432 ? 107.665 81.483 153.215 1.00 41.14 432 GLU A C 1
ATOM 684 O O . GLU A 1 432 ? 106.451 81.259 153.140 1.00 41.90 432 GLU A O 1
ATOM 690 N N . THR A 1 433 ? 108.206 82.093 154.267 1.00 41.78 433 THR A N 1
ATOM 691 C CA . THR A 1 433 ? 107.448 82.406 155.473 1.00 36.10 433 THR A CA 1
ATOM 692 C C . THR A 1 433 ? 106.751 83.759 155.408 1.00 41.70 433 THR A C 1
ATOM 693 O O . THR A 1 433 ? 106.214 84.210 156.425 1.00 46.12 433 THR A O 1
ATOM 697 N N . LYS A 1 434 ? 106.761 84.418 154.248 1.00 46.77 434 LYS A N 1
ATOM 698 C CA . LYS A 1 434 ? 106.093 85.705 154.048 1.00 36.39 434 LYS A CA 1
ATOM 699 C C . LYS A 1 434 ? 106.670 86.795 154.948 1.00 39.06 434 LYS A C 1
ATOM 700 O O . LYS A 1 434 ? 105.972 87.739 155.324 1.00 45.74 434 LYS A O 1
ATOM 706 N N . CYS A 1 435 ? 107.944 86.674 155.299 1.00 41.97 435 CYS A N 1
ATOM 707 C CA . CYS A 1 435 ? 108.653 87.701 156.045 1.00 37.71 435 CYS A CA 1
ATOM 708 C C . CYS A 1 435 ? 109.408 88.612 155.085 1.00 34.87 435 CYS A C 1
ATOM 709 O O . CYS A 1 435 ? 109.585 88.302 153.904 1.00 41.84 435 CYS A O 1
ATOM 712 N N . GLU A 1 436 ? 109.853 89.750 155.608 1.00 23.19 436 GLU A N 1
ATOM 713 C CA . GLU A 1 436 ? 110.595 90.737 154.829 1.00 27.88 436 GLU A CA 1
ATOM 714 C C . GLU A 1 436 ? 111.943 90.957 155.499 1.00 30.61 436 GLU A C 1
ATOM 715 O O . GLU A 1 436 ? 112.015 91.567 156.571 1.00 41.26 436 GLU A O 1
ATOM 721 N N . LYS A 1 437 ? 113.003 90.453 154.873 1.00 30.54 437 LYS A N 1
ATOM 722 C CA . LYS A 1 437 ? 114.350 90.642 155.393 1.00 26.30 437 LYS A CA 1
ATOM 723 C C . LYS A 1 437 ? 114.735 92.112 155.326 1.00 28.49 437 LYS A C 1
ATOM 724 O O . LYS A 1 437 ? 114.508 92.775 154.309 1.00 36.08 437 LYS A O 1
ATOM 730 N N . ILE A 1 438 ? 115.320 92.629 156.405 1.00 15.60 438 ILE A N 1
ATOM 731 C CA . ILE A 1 438 ? 115.736 94.024 156.416 1.00 19.44 438 ILE A CA 1
ATOM 732 C C . ILE A 1 438 ? 117.171 94.118 155.919 1.00 29.38 438 ILE A C 1
ATOM 733 O O . ILE A 1 438 ? 117.440 94.739 154.885 1.00 37.15 438 ILE A O 1
ATOM 738 N N . SER A 1 439 ? 118.096 93.496 156.643 1.00 22.72 439 SER A N 1
ATOM 739 C CA . SER A 1 439 ? 119.505 93.524 156.274 1.00 23.30 439 SER A CA 1
ATOM 740 C C . SER A 1 439 ? 120.239 92.462 157.080 1.00 21.62 439 SER A C 1
ATOM 741 O O . SER A 1 439 ? 119.673 91.829 157.974 1.00 26.75 439 SER A O 1
ATOM 744 N N . THR A 1 440 ? 121.511 92.275 156.742 1.00 30.20 440 THR A N 1
ATOM 745 C CA . THR A 1 440 ? 122.413 91.406 157.482 1.00 28.51 440 THR A CA 1
ATOM 746 C C . THR A 1 440 ? 123.620 92.216 157.924 1.00 29.83 440 THR A C 1
ATOM 747 O O . THR A 1 440 ? 124.195 92.965 157.128 1.00 29.70 440 THR A O 1
ATOM 751 N N . LEU A 1 441 ? 123.997 92.069 159.191 1.00 24.38 441 LEU A N 1
ATOM 752 C CA . LEU A 1 441 ? 125.138 92.775 159.758 1.00 25.95 441 LEU A CA 1
ATOM 753 C C . LEU A 1 441 ? 126.041 91.764 160.443 1.00 21.81 441 LEU A C 1
ATOM 754 O O . LEU A 1 441 ? 125.646 91.161 161.445 1.00 29.74 441 LEU A O 1
ATOM 759 N N . GLY A 1 442 ? 127.245 91.584 159.909 1.00 11.50 442 GLY A N 1
ATOM 760 C CA . GLY A 1 442 ? 128.188 90.645 160.481 1.00 20.63 442 GLY A CA 1
ATOM 761 C C . GLY A 1 442 ? 127.651 89.231 160.524 1.00 31.40 442 GLY A C 1
ATOM 762 O O . GLY A 1 442 ? 127.508 88.578 159.486 1.00 40.72 442 GLY A O 1
ATOM 763 N N . ASP A 1 443 ? 127.350 88.748 161.729 1.00 28.14 443 ASP A N 1
ATOM 764 C CA . ASP A 1 443 ? 126.751 87.434 161.925 1.00 26.98 443 ASP A CA 1
ATOM 765 C C . ASP A 1 443 ? 125.273 87.524 162.288 1.00 27.03 443 ASP A C 1
ATOM 766 O O . ASP A 1 443 ? 124.729 86.594 162.890 1.00 31.55 443 ASP A O 1
ATOM 771 N N . CYS A 1 444 ? 124.613 88.625 161.938 1.00 20.57 444 CYS A N 1
ATOM 772 C CA . CYS A 1 444 ? 123.228 88.856 162.314 1.00 19.22 444 CYS A CA 1
ATOM 773 C C . CYS A 1 444 ? 122.343 88.957 161.080 1.00 22.95 444 CYS A C 1
ATOM 774 O O . CYS A 1 444 ? 122.753 89.466 160.034 1.00 33.90 444 CYS A O 1
ATOM 777 N N . TYR A 1 445 ? 121.119 88.457 161.226 1.00 20.13 445 TYR A N 1
ATOM 778 C CA . TYR A 1 445 ? 120.096 88.491 160.190 1.00 21.81 445 TYR A CA 1
ATOM 779 C C . TYR A 1 445 ? 118.799 88.922 160.855 1.00 20.78 445 TYR A C 1
ATOM 780 O O . TYR A 1 445 ? 118.364 88.292 161.822 1.00 29.46 445 TYR A O 1
ATOM 789 N N . TYR A 1 446 ? 118.176 89.982 160.350 1.00 11.55 446 TYR A N 1
ATOM 790 C CA . TYR A 1 446 ? 116.931 90.447 160.941 1.00 16.38 446 TYR A CA 1
ATOM 791 C C . TYR A 1 446 ? 115.887 90.722 159.869 1.00 23.76 446 TYR A C 1
ATOM 792 O O . TYR A 1 446 ? 116.202 91.056 158.722 1.00 29.42 446 TYR A O 1
ATOM 801 N N . CYS A 1 447 ? 114.628 90.571 160.268 1.00 25.39 447 CYS A N 1
ATOM 802 C CA . CYS A 1 447 ? 113.508 90.713 159.352 1.00 20.27 447 CYS A CA 1
ATOM 803 C C . CYS A 1 447 ? 112.287 91.197 160.120 1.00 23.93 447 CYS A C 1
ATOM 804 O O . CYS A 1 447 ? 112.263 91.215 161.353 1.00 34.73 447 CYS A O 1
ATOM 807 N N . VAL A 1 448 ? 111.274 91.616 159.367 1.00 27.35 448 VAL A N 1
ATOM 808 C CA . VAL A 1 448 ? 110.007 92.058 159.929 1.00 19.63 448 VAL A CA 1
ATOM 809 C C . VAL A 1 448 ? 108.869 91.370 159.189 1.00 26.67 448 VAL A C 1
ATOM 810 O O . VAL A 1 448 ? 108.931 91.146 157.977 1.00 40.32 448 VAL A O 1
ATOM 814 N N . ALA A 1 449 ? 107.831 91.022 159.940 1.00 29.75 449 ALA A N 1
ATOM 815 C CA . ALA A 1 449 ? 106.595 90.479 159.400 1.00 28.79 449 ALA A CA 1
ATOM 816 C C . ALA A 1 449 ? 105.464 91.448 159.702 1.00 34.83 449 ALA A C 1
ATOM 817 O O . ALA A 1 449 ? 105.359 91.966 160.819 1.00 37.21 449 ALA A O 1
ATOM 819 N N . GLY A 1 450 ? 104.617 91.686 158.707 1.00 36.65 450 GLY A N 1
ATOM 820 C CA . GLY A 1 450 ? 103.609 92.718 158.801 1.00 37.93 450 GLY A CA 1
ATOM 821 C C . GLY A 1 450 ? 104.079 94.095 158.397 1.00 38.11 450 GLY A C 1
ATOM 822 O O . GLY A 1 450 ? 103.330 95.064 158.572 1.00 40.67 450 GLY A O 1
ATOM 823 N N . CYS A 1 451 ? 105.297 94.215 157.865 1.00 40.43 451 CYS A N 1
ATOM 824 C CA . CYS A 1 451 ? 105.854 95.483 157.432 1.00 35.91 451 CYS A CA 1
ATOM 825 C C . CYS A 1 451 ? 106.506 95.283 156.068 1.00 41.03 451 CYS A C 1
ATOM 826 O O . CYS A 1 451 ? 107.305 94.344 155.897 1.00 42.60 451 CYS A O 1
ATOM 829 N N . PRO A 1 452 ? 106.196 96.133 155.081 1.00 46.19 452 PRO A N 1
ATOM 830 C CA . PRO A 1 452 ? 105.262 97.264 155.138 1.00 41.48 452 PRO A CA 1
ATOM 831 C C . PRO A 1 452 ? 103.817 96.838 154.897 1.00 41.48 452 PRO A C 1
ATOM 832 O O . PRO A 1 452 ? 102.889 97.592 155.174 1.00 44.48 452 PRO A O 1
ATOM 836 N N . GLU A 1 453 ? 103.599 95.631 154.381 1.00 46.55 453 GLU A N 1
ATOM 837 C CA . GLU A 1 453 ? 102.246 95.131 154.165 1.00 48.66 453 GLU A CA 1
ATOM 838 C C . GLU A 1 453 ? 101.752 94.417 155.416 1.00 48.26 453 GLU A C 1
ATOM 839 O O . GLU A 1 453 ? 102.411 93.483 155.887 1.00 50.41 453 GLU A O 1
ATOM 845 N N . PRO A 1 454 ? 100.614 94.824 155.977 1.00 46.80 454 PRO A N 1
ATOM 846 C CA . PRO A 1 454 ? 100.137 94.199 157.215 1.00 49.62 454 PRO A CA 1
ATOM 847 C C . PRO A 1 454 ? 99.831 92.721 157.026 1.00 52.29 454 PRO A C 1
ATOM 848 O O . PRO A 1 454 ? 99.392 92.281 155.962 1.00 52.38 454 PRO A O 1
ATOM 852 N N . ARG A 1 455 ? 100.077 91.952 158.085 1.00 42.86 455 ARG A N 1
ATOM 853 C CA . ARG A 1 455 ? 99.778 90.528 158.111 1.00 36.87 455 ARG A CA 1
ATOM 854 C C . ARG A 1 455 ? 99.116 90.193 159.436 1.00 42.55 455 ARG A C 1
ATOM 855 O O . ARG A 1 455 ? 99.612 90.588 160.495 1.00 54.05 455 ARG A O 1
ATOM 863 N N . ALA A 1 456 ? 97.995 89.471 159.375 1.00 43.44 456 ALA A N 1
ATOM 864 C CA . ALA A 1 456 ? 97.318 89.062 160.601 1.00 47.94 456 ALA A CA 1
ATOM 865 C C . ALA A 1 456 ? 98.139 88.046 161.384 1.00 50.93 456 ALA A C 1
ATOM 866 O O . ALA A 1 456 ? 98.080 88.023 162.618 1.00 48.93 456 ALA A O 1
ATOM 868 N N . ASP A 1 457 ? 98.905 87.206 160.691 1.00 46.47 457 ASP A N 1
ATOM 869 C CA . ASP A 1 457 ? 99.739 86.181 161.316 1.00 40.76 457 ASP A CA 1
ATOM 870 C C . ASP A 1 457 ? 101.214 86.557 161.293 1.00 38.53 457 ASP A C 1
ATOM 871 O O . ASP A 1 457 ? 102.077 85.700 161.087 1.00 49.57 457 ASP A O 1
ATOM 876 N N . HIS A 1 458 ? 101.527 87.839 161.501 1.00 32.38 458 HIS A N 1
ATOM 877 C CA . HIS A 1 458 ? 102.916 88.286 161.454 1.00 30.75 458 HIS A CA 1
ATOM 878 C C . HIS A 1 458 ? 103.756 87.615 162.534 1.00 43.64 458 HIS A C 1
ATOM 879 O O . HIS A 1 458 ? 104.907 87.230 162.288 1.00 46.58 458 HIS A O 1
ATOM 886 N N . ALA A 1 459 ? 103.203 87.470 163.741 1.00 46.92 459 ALA A N 1
ATOM 887 C CA . ALA A 1 459 ? 103.919 86.760 164.796 1.00 39.12 459 ALA A CA 1
ATOM 888 C C . ALA A 1 459 ? 104.176 85.312 164.405 1.00 33.81 459 ALA A C 1
ATOM 889 O O . ALA A 1 459 ? 105.273 84.784 164.629 1.00 40.36 459 ALA A O 1
ATOM 891 N N . TYR A 1 460 ? 103.175 84.655 163.815 1.00 48.24 460 TYR A N 1
ATOM 892 C CA . TYR A 1 460 ? 103.370 83.294 163.331 1.00 45.23 460 TYR A CA 1
ATOM 893 C C . TYR A 1 460 ? 104.431 83.247 162.243 1.00 48.32 460 TYR A C 1
ATOM 894 O O . TYR A 1 460 ? 105.254 82.327 162.211 1.00 58.87 460 TYR A O 1
ATOM 903 N N . CYS A 1 461 ? 104.428 84.233 161.342 1.00 35.88 461 CYS A N 1
ATOM 904 C CA . CYS A 1 461 ? 105.441 84.282 160.294 1.00 34.41 461 CYS A CA 1
ATOM 905 C C . CYS A 1 461 ? 106.838 84.374 160.892 1.00 38.90 461 CYS A C 1
ATOM 906 O O . CYS A 1 461 ? 107.753 83.654 160.477 1.00 45.57 461 CYS A O 1
ATOM 909 N N . CYS A 1 462 ? 107.015 85.243 161.889 1.00 34.77 462 CYS A N 1
ATOM 910 C CA . CYS A 1 462 ? 108.331 85.405 162.499 1.00 34.88 462 CYS A CA 1
ATOM 911 C C . CYS A 1 462 ? 108.763 84.149 163.247 1.00 39.49 462 CYS A C 1
ATOM 912 O O . CYS A 1 462 ? 109.924 83.733 163.150 1.00 44.59 462 CYS A O 1
ATOM 915 N N . ILE A 1 463 ? 107.850 83.526 163.997 1.00 39.08 463 ILE A N 1
ATOM 916 C CA . ILE A 1 463 ? 108.215 82.323 164.743 1.00 37.86 463 ILE A CA 1
ATOM 917 C C . ILE A 1 463 ? 108.574 81.191 163.787 1.00 35.28 463 ILE A C 1
ATOM 918 O O . ILE A 1 463 ? 109.565 80.474 163.991 1.00 46.78 463 ILE A O 1
ATOM 923 N N . GLU A 1 464 ? 107.778 81.015 162.729 1.00 35.57 464 GLU A N 1
ATOM 924 C CA . GLU A 1 464 ? 108.076 79.989 161.738 1.00 34.51 464 GLU A CA 1
ATOM 925 C C . GLU A 1 464 ? 109.412 80.251 161.063 1.00 40.67 464 GLU A C 1
ATOM 926 O O . GLU A 1 464 ? 110.192 79.319 160.837 1.00 47.81 464 GLU A O 1
ATOM 932 N N . MET A 1 465 ? 109.697 81.513 160.734 1.00 34.19 465 MET A N 1
ATOM 933 C CA . MET A 1 465 ? 110.954 81.819 160.065 1.00 29.31 465 MET A CA 1
ATOM 934 C C . MET A 1 465 ? 112.141 81.567 160.986 1.00 35.71 465 MET A C 1
ATOM 935 O O . MET A 1 465 ? 113.174 81.061 160.542 1.00 50.05 465 MET A O 1
ATOM 940 N N . GLY A 1 466 ? 112.010 81.892 162.273 1.00 30.30 466 GLY A N 1
ATOM 941 C CA . GLY A 1 466 ? 113.089 81.605 163.208 1.00 23.12 466 GLY A CA 1
ATOM 942 C C . GLY A 1 466 ? 113.341 80.117 163.381 1.00 21.92 466 GLY A C 1
ATOM 943 O O . GLY A 1 466 ? 114.492 79.664 163.381 1.00 37.73 466 GLY A O 1
ATOM 944 N N . LEU A 1 467 ? 112.268 79.335 163.534 1.00 24.10 467 LEU A N 1
ATOM 945 C CA . LEU A 1 467 ? 112.430 77.889 163.658 1.00 34.51 467 LEU A CA 1
ATOM 946 C C . LEU A 1 467 ? 113.045 77.296 162.395 1.00 39.77 467 LEU A C 1
ATOM 947 O O . LEU A 1 467 ? 113.949 76.448 162.464 1.00 36.91 467 LEU A O 1
ATOM 952 N N . GLY A 1 468 ? 112.576 77.741 161.228 1.00 29.36 468 GLY A N 1
ATOM 953 C CA . GLY A 1 468 ? 113.175 77.303 159.986 1.00 32.14 468 GLY A CA 1
ATOM 954 C C . GLY A 1 468 ? 114.625 77.714 159.860 1.00 42.70 468 GLY A C 1
ATOM 955 O O . GLY A 1 468 ? 115.420 76.996 159.258 1.00 50.23 468 GLY A O 1
ATOM 956 N N . MET A 1 469 ? 114.983 78.885 160.391 1.00 32.97 469 MET A N 1
ATOM 957 C CA . MET A 1 469 ? 116.377 79.311 160.369 1.00 25.07 469 MET A CA 1
ATOM 958 C C . MET A 1 469 ? 117.242 78.394 161.215 1.00 30.19 469 MET A C 1
ATOM 959 O O . MET A 1 469 ? 118.367 78.065 160.829 1.00 39.41 469 MET A O 1
ATOM 964 N N . ILE A 1 470 ? 116.740 77.980 162.379 1.00 33.48 470 ILE A N 1
ATOM 965 C CA . ILE A 1 470 ? 117.479 77.011 163.187 1.00 32.06 470 ILE A CA 1
ATOM 966 C C . ILE A 1 470 ? 117.656 75.705 162.416 1.00 37.65 470 ILE A C 1
ATOM 967 O O . ILE A 1 470 ? 118.750 75.119 162.389 1.00 40.38 470 ILE A O 1
ATOM 972 N N . LYS A 1 471 ? 116.588 75.239 161.763 1.00 36.35 471 LYS A N 1
ATOM 973 C CA . LYS A 1 471 ? 116.682 74.007 160.980 1.00 32.33 471 LYS A CA 1
ATOM 974 C C . LYS A 1 471 ? 117.680 74.147 159.832 1.00 29.20 471 LYS A C 1
ATOM 975 O O . LYS A 1 471 ? 118.488 73.242 159.580 1.00 40.87 471 LYS A O 1
ATOM 981 N N . ALA A 1 472 ? 117.637 75.276 159.126 1.00 27.43 472 ALA A N 1
ATOM 982 C CA . ALA A 1 472 ? 118.545 75.506 158.011 1.00 34.15 472 ALA A CA 1
ATOM 983 C C . ALA A 1 472 ? 119.981 75.656 158.483 1.00 32.68 472 ALA A C 1
ATOM 984 O O . ALA A 1 472 ? 120.907 75.291 157.759 1.00 40.92 472 ALA A O 1
ATOM 986 N N . ILE A 1 473 ? 120.187 76.184 159.689 1.00 39.92 473 ILE A N 1
ATOM 987 C CA . ILE A 1 473 ? 121.532 76.257 160.245 1.00 32.30 473 ILE A CA 1
ATOM 988 C C . ILE A 1 473 ? 122.043 74.861 160.577 1.00 33.67 473 ILE A C 1
ATOM 989 O O . ILE A 1 473 ? 123.228 74.560 160.394 1.00 37.20 473 ILE A O 1
ATOM 994 N N . GLU A 1 474 ? 121.159 73.984 161.060 1.00 43.77 474 GLU A N 1
ATOM 995 C CA . GLU A 1 474 ? 121.556 72.592 161.262 1.00 37.68 474 GLU A CA 1
ATOM 996 C C . GLU A 1 474 ? 121.942 71.936 159.940 1.00 42.20 474 GLU A C 1
ATOM 997 O O . GLU A 1 474 ? 122.950 71.220 159.859 1.00 45.85 474 GLU A O 1
ATOM 1003 N N . GLN A 1 475 ? 121.155 72.178 158.889 1.00 42.00 475 GLN A N 1
ATOM 1004 C CA . GLN A 1 475 ? 121.495 71.639 157.573 1.00 41.16 475 GLN A CA 1
ATOM 1005 C C . GLN A 1 475 ? 122.814 72.213 157.062 1.00 41.01 475 GLN A C 1
ATOM 1006 O O . GLN A 1 475 ? 123.610 71.503 156.438 1.00 48.88 475 GLN A O 1
ATOM 1012 N N . PHE A 1 476 ? 123.048 73.505 157.303 1.00 38.31 476 PHE A N 1
ATOM 1013 C CA . PHE A 1 476 ? 124.298 74.139 156.899 1.00 35.91 476 PHE A CA 1
ATOM 1014 C C . PHE A 1 476 ? 125.484 73.520 157.624 1.00 41.58 476 PHE A C 1
ATOM 1015 O O . PHE A 1 476 ? 126.544 73.307 157.026 1.00 50.00 476 PHE A O 1
ATOM 1023 N N . CYS A 1 477 ? 125.325 73.231 158.917 1.00 47.91 477 CYS A N 1
ATOM 1024 C CA . CYS A 1 477 ? 126.376 72.540 159.657 1.00 46.69 477 CYS A CA 1
ATOM 1025 C C . CYS A 1 477 ? 12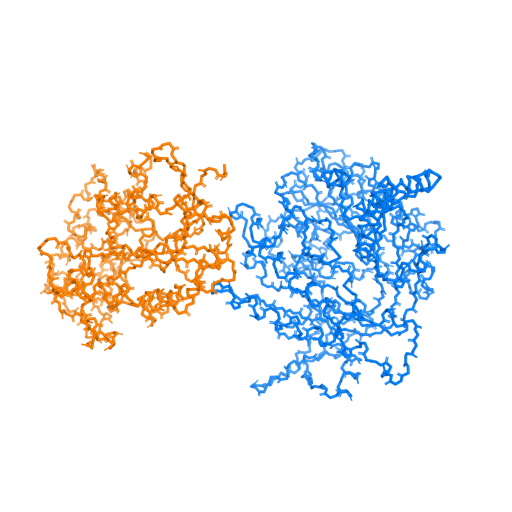6.629 71.154 159.083 1.00 42.87 477 CYS A C 1
ATOM 1026 O O . CYS A 1 477 ? 127.782 70.725 158.958 1.00 43.78 477 CYS A O 1
ATOM 1029 N N . GLN A 1 478 ? 125.560 70.433 158.738 1.00 52.00 478 GLN A N 1
ATOM 1030 C CA . GLN A 1 478 ? 125.722 69.097 158.172 1.00 49.30 478 GLN A CA 1
ATOM 1031 C C . GLN A 1 478 ? 126.483 69.142 156.851 1.00 48.18 478 GLN A C 1
ATOM 1032 O O . GLN A 1 478 ? 127.429 68.375 156.639 1.00 46.52 478 GLN A O 1
ATOM 1038 N N . GLU A 1 479 ? 126.085 70.042 155.950 1.00 48.44 479 GLU A N 1
ATOM 1039 C CA . GLU A 1 479 ? 126.677 70.072 154.615 1.00 46.23 479 GLU A CA 1
ATOM 1040 C C . GLU A 1 479 ? 128.058 70.719 154.589 1.00 51.86 479 GLU A C 1
ATOM 1041 O O . GLU A 1 479 ? 128.883 70.360 153.742 1.00 53.10 479 GLU A O 1
ATOM 1047 N N . LYS A 1 480 ? 128.335 71.663 155.489 1.00 52.74 480 LYS A N 1
ATOM 1048 C CA . LYS A 1 480 ? 129.586 72.410 155.473 1.00 49.30 480 LYS A CA 1
ATOM 1049 C C . LYS A 1 480 ? 130.539 71.999 156.588 1.00 50.56 480 LYS A C 1
ATOM 1050 O O . LYS A 1 480 ? 131.584 72.636 156.757 1.00 55.13 480 LYS A O 1
ATOM 1056 N N . LYS A 1 481 ? 130.210 70.950 157.342 1.00 59.92 481 LYS A N 1
ATOM 1057 C CA . LYS A 1 481 ? 131.057 70.443 158.424 1.00 56.84 481 LYS A CA 1
ATOM 1058 C C . LYS A 1 481 ? 131.417 71.551 159.413 1.00 59.99 481 LYS A C 1
ATOM 1059 O O . LYS A 1 481 ? 132.570 71.712 159.819 1.00 57.97 481 LYS A O 1
ATOM 1065 N N . GLU A 1 482 ? 130.408 72.323 159.801 1.00 59.73 482 GLU A N 1
ATOM 1066 C CA . GLU A 1 482 ? 130.561 73.424 160.739 1.00 56.46 482 GLU A CA 1
ATOM 1067 C C . GLU A 1 482 ? 129.875 73.089 162.056 1.00 58.94 482 GLU A C 1
ATOM 1068 O O . GLU A 1 482 ? 129.100 72.135 162.159 1.00 61.57 482 GLU A O 1
ATOM 1074 N N . MET A 1 483 ? 130.178 73.888 163.078 1.00 58.71 483 MET A N 1
ATOM 1075 C CA . MET A 1 483 ? 129.514 73.796 164.379 1.00 51.65 483 MET A CA 1
ATOM 1076 C C . MET A 1 483 ? 129.093 75.228 164.716 1.00 58.45 483 MET A C 1
ATOM 1077 O O . MET A 1 483 ? 129.855 76.014 165.287 1.00 62.83 483 MET A O 1
ATOM 1082 N N . VAL A 1 484 ? 127.885 75.590 164.281 1.00 48.01 484 VAL A N 1
ATOM 1083 C CA . VAL A 1 484 ? 127.286 76.888 164.562 1.00 50.16 484 VAL A CA 1
ATOM 1084 C C . VAL A 1 484 ? 125.797 76.679 164.797 1.00 47.88 484 VAL A C 1
ATOM 1085 O O . VAL A 1 484 ? 125.221 75.658 164.416 1.00 51.68 484 VAL A O 1
ATOM 1089 N N . ASN A 1 485 ? 125.174 77.661 165.442 1.00 42.25 485 ASN A N 1
ATOM 1090 C CA . ASN A 1 485 ? 123.751 77.597 165.735 1.00 35.74 485 ASN A CA 1
ATOM 1091 C C . ASN A 1 485 ? 123.133 78.963 165.476 1.00 34.79 485 ASN A C 1
ATOM 1092 O O . ASN A 1 485 ? 123.818 79.916 165.099 1.00 45.29 485 ASN A O 1
ATOM 1097 N N . MET A 1 486 ? 121.826 79.059 165.693 1.00 35.46 486 MET A N 1
ATOM 1098 C CA . MET A 1 486 ? 121.097 80.314 165.585 1.00 27.55 486 MET A CA 1
ATOM 1099 C C . MET A 1 486 ? 120.521 80.691 166.939 1.00 32.58 486 MET A C 1
ATOM 1100 O O . MET A 1 486 ? 119.917 79.855 167.618 1.00 42.17 486 MET A O 1
ATOM 1105 N N . ARG A 1 487 ? 120.720 81.944 167.327 1.00 27.65 487 ARG A N 1
ATOM 1106 C CA . ARG A 1 487 ? 120.067 82.528 168.490 1.00 32.65 487 ARG A CA 1
ATOM 1107 C C . ARG A 1 487 ? 119.065 83.543 167.958 1.00 35.20 487 ARG A C 1
ATOM 1108 O O . ARG A 1 487 ? 119.455 84.612 167.480 1.00 42.11 487 ARG A O 1
ATOM 1116 N N . VAL A 1 488 ? 117.784 83.196 168.019 1.00 29.79 488 VAL A N 1
ATOM 1117 C CA . VAL A 1 488 ? 116.718 83.971 167.399 1.00 34.23 488 VAL A CA 1
ATOM 1118 C C . VAL A 1 488 ? 115.911 84.656 168.492 1.00 25.26 488 VAL A C 1
ATOM 1119 O O . VAL A 1 488 ? 115.703 84.088 169.568 1.00 31.53 488 VAL A O 1
ATOM 1123 N N . GLY A 1 489 ? 115.452 85.872 168.209 1.00 17.47 489 GLY A N 1
ATOM 1124 C CA . GLY A 1 489 ? 114.625 86.629 169.128 1.00 29.86 489 GLY A CA 1
ATOM 1125 C C . GLY A 1 489 ? 113.556 87.431 168.414 1.00 31.84 489 GLY A C 1
ATOM 1126 O O . GLY A 1 489 ? 113.843 88.143 167.448 1.00 38.96 489 GLY A O 1
ATOM 1127 N N . VAL A 1 490 ? 112.318 87.330 168.889 1.00 22.68 490 VAL A N 1
ATOM 1128 C CA . VAL A 1 490 ? 111.158 87.913 168.224 1.00 28.97 490 VAL A CA 1
ATOM 1129 C C . VAL A 1 490 ? 110.392 88.768 169.224 1.00 34.69 490 VAL A C 1
ATOM 1130 O O . VAL A 1 490 ? 110.189 88.357 170.373 1.00 45.21 490 VAL A O 1
ATOM 1134 N N . HIS A 1 491 ? 109.991 89.965 168.794 1.00 27.23 491 HIS A N 1
ATOM 1135 C CA . HIS A 1 491 ? 109.098 90.809 169.578 1.00 27.61 491 HIS A CA 1
ATOM 1136 C C . HIS A 1 491 ? 108.136 91.523 168.642 1.00 31.56 491 HIS A C 1
ATOM 1137 O O . HIS A 1 491 ? 108.536 91.988 167.575 1.00 43.10 491 HIS A O 1
ATOM 1144 N N . THR A 1 492 ? 106.873 91.616 169.042 1.00 29.89 492 THR A N 1
ATOM 1145 C CA . THR A 1 492 ? 105.836 92.217 168.213 1.00 26.46 492 THR A CA 1
ATOM 1146 C C . THR A 1 492 ? 105.432 93.571 168.779 1.00 34.30 492 THR A C 1
ATOM 1147 O O . THR A 1 492 ? 105.137 93.687 169.973 1.00 42.66 492 THR A O 1
ATOM 1151 N N . GLY A 1 493 ? 105.417 94.583 167.921 1.00 28.97 493 GLY A N 1
ATOM 1152 C CA . GLY A 1 493 ? 105.005 95.907 168.337 1.00 26.52 493 GLY A CA 1
ATOM 1153 C C . GLY A 1 493 ? 104.980 96.854 167.158 1.00 28.40 493 GLY A C 1
ATOM 1154 O O . GLY A 1 493 ? 105.039 96.439 165.999 1.00 37.33 493 GLY A O 1
ATOM 1155 N N . THR A 1 494 ? 104.881 98.142 167.476 1.00 37.71 494 THR A N 1
ATOM 1156 C CA . THR A 1 494 ? 104.877 99.195 166.470 1.00 34.44 494 THR A CA 1
ATOM 1157 C C . THR A 1 494 ? 106.303 99.541 166.066 1.00 34.56 494 THR A C 1
ATOM 1158 O O . THR A 1 494 ? 107.199 99.620 166.911 1.00 44.49 494 THR A O 1
ATOM 1162 N N . VAL A 1 495 ? 106.510 99.744 164.766 1.00 33.92 495 VAL A N 1
ATOM 1163 C CA . VAL A 1 495 ? 107.817 100.101 164.234 1.00 33.03 495 VAL A CA 1
ATOM 1164 C C . VAL A 1 495 ? 107.684 101.364 163.395 1.00 34.13 495 VAL A C 1
ATOM 1165 O O . VAL A 1 495 ? 106.610 101.702 162.891 1.00 40.30 495 VAL A O 1
ATOM 1169 N N . LEU A 1 496 ? 108.803 102.072 163.261 1.00 23.60 496 LEU A N 1
ATOM 1170 C CA . LEU A 1 496 ? 108.936 103.177 162.318 1.00 27.61 496 LEU A CA 1
ATOM 1171 C C . LEU A 1 496 ? 109.875 102.709 161.217 1.00 29.29 496 LEU A C 1
ATOM 1172 O O . LEU A 1 496 ? 111.091 102.638 161.420 1.00 41.69 496 LEU A O 1
ATOM 1177 N N . CYS A 1 497 ? 109.314 102.386 160.059 1.00 34.02 497 CYS A N 1
ATOM 1178 C CA . CYS A 1 497 ? 110.079 101.833 158.953 1.00 32.40 497 CYS A CA 1
ATOM 1179 C C . CYS A 1 497 ? 110.310 102.897 157.892 1.00 27.32 497 CYS A C 1
ATOM 1180 O O . CYS A 1 497 ? 109.430 103.716 157.615 1.00 36.92 497 CYS A O 1
ATOM 1183 N N . GLY A 1 498 ? 111.503 102.887 157.307 1.00 20.62 498 GLY A N 1
ATOM 1184 C CA . GLY A 1 498 ? 111.815 103.866 156.279 1.00 17.47 498 GLY A CA 1
ATOM 1185 C C . GLY A 1 498 ? 113.292 103.897 155.957 1.00 27.75 498 GLY A C 1
ATOM 1186 O O . GLY A 1 498 ? 113.979 102.871 156.008 1.00 38.27 498 GLY A O 1
ATOM 1187 N N . ILE A 1 499 ? 113.771 105.093 155.623 1.00 26.27 499 ILE A N 1
ATOM 1188 C CA . ILE A 1 499 ? 115.134 105.306 155.154 1.00 20.62 499 ILE A CA 1
ATOM 1189 C C . ILE A 1 499 ? 115.766 106.413 155.986 1.00 28.93 499 ILE A C 1
ATOM 1190 O O . ILE A 1 499 ? 115.150 107.463 156.200 1.00 40.12 499 ILE A O 1
ATOM 1195 N N . LEU A 1 500 ? 116.989 106.177 156.455 1.00 25.17 500 LEU A N 1
ATOM 1196 C CA . LEU A 1 500 ? 117.759 107.168 157.195 1.00 27.50 500 LEU A CA 1
ATOM 1197 C C . LEU A 1 500 ? 119.054 107.451 156.449 1.00 26.54 500 LEU A C 1
ATOM 1198 O O . LEU A 1 500 ? 119.776 106.520 156.076 1.00 34.22 500 LEU A O 1
ATOM 1203 N N . GLY A 1 501 ? 119.343 108.730 156.234 1.00 26.57 501 GLY A N 1
ATOM 1204 C CA . GLY A 1 501 ? 120.559 109.138 155.567 1.00 24.21 501 GLY A CA 1
ATOM 1205 C C . GLY A 1 501 ? 120.428 109.167 154.055 1.00 30.78 501 GLY A C 1
ATOM 1206 O O . GLY A 1 501 ? 119.414 108.782 153.468 1.00 37.48 501 GLY A O 1
ATOM 1207 N N . MET A 1 502 ? 121.496 109.641 153.414 1.00 33.78 502 MET A N 1
ATOM 1208 C CA . MET A 1 502 ? 121.548 109.767 151.964 1.00 26.88 502 MET A CA 1
ATOM 1209 C C . MET A 1 502 ? 122.482 108.772 151.296 1.00 33.71 502 MET A C 1
ATOM 1210 O O . MET A 1 502 ? 122.190 108.321 150.187 1.00 43.87 502 MET A O 1
ATOM 1215 N N . ARG A 1 503 ? 123.594 108.422 151.935 1.00 36.03 503 ARG A N 1
ATOM 1216 C CA . ARG A 1 503 ? 124.559 107.484 151.381 1.00 28.19 503 ARG A CA 1
ATOM 1217 C C . ARG A 1 503 ? 124.395 106.121 152.037 1.00 37.01 503 ARG A C 1
ATOM 1218 O O . ARG A 1 503 ? 124.193 106.025 153.251 1.00 44.55 503 ARG A O 1
ATOM 1226 N N . ARG A 1 504 ? 124.479 105.069 151.219 1.00 33.34 504 ARG A N 1
ATOM 1227 C CA . ARG A 1 504 ? 124.339 103.687 151.681 1.00 24.83 504 ARG A CA 1
ATOM 1228 C C . ARG A 1 504 ? 123.032 103.482 152.438 1.00 35.71 504 ARG A C 1
ATOM 1229 O O . ARG A 1 504 ? 122.966 102.708 153.396 1.00 42.86 504 ARG A O 1
ATOM 1237 N N . PHE A 1 505 ? 121.981 104.178 152.017 1.00 25.93 505 PHE A N 1
ATOM 1238 C CA . PHE A 1 505 ? 120.701 104.060 152.696 1.00 24.67 505 PHE A CA 1
ATOM 1239 C C . PHE A 1 505 ? 120.046 102.726 152.367 1.00 27.02 505 PHE A C 1
ATOM 1240 O O . PHE A 1 505 ? 120.179 102.204 151.257 1.00 36.09 505 PHE A O 1
ATOM 1248 N N . LYS A 1 506 ? 119.347 102.169 153.349 1.00 30.14 506 LYS A N 1
ATOM 1249 C CA . LYS A 1 506 ? 118.622 100.923 153.178 1.00 26.81 506 LYS A CA 1
ATOM 1250 C C . LYS A 1 506 ? 117.358 100.973 154.020 1.00 27.99 506 LYS A C 1
ATOM 1251 O O . LYS A 1 506 ? 117.330 101.596 155.084 1.00 36.39 506 LYS A O 1
ATOM 1257 N N . PHE A 1 507 ? 116.309 100.321 153.528 1.00 26.75 507 PHE A N 1
ATOM 1258 C CA . PHE A 1 507 ? 115.079 100.213 154.296 1.00 28.65 507 PHE A CA 1
ATOM 1259 C C . PHE A 1 507 ? 115.348 99.480 155.603 1.00 35.42 507 PHE A C 1
ATOM 1260 O O . PHE A 1 507 ? 115.960 98.409 155.615 1.00 39.00 507 PHE A O 1
ATOM 1268 N N . ASP A 1 508 ? 114.889 100.064 156.706 1.00 26.54 508 ASP A N 1
ATOM 1269 C CA . ASP A 1 508 ? 115.144 99.520 158.030 1.00 28.88 508 ASP A CA 1
ATOM 1270 C C . ASP A 1 508 ? 113.937 99.805 158.912 1.00 25.38 508 ASP A C 1
ATOM 1271 O O . ASP A 1 508 ? 112.957 100.417 158.481 1.00 30.60 508 ASP A O 1
ATOM 1276 N N . VAL A 1 509 ? 114.014 99.350 160.159 1.00 20.88 509 VAL A N 1
ATOM 1277 C CA . VAL A 1 509 ? 112.950 99.535 161.136 1.00 21.98 509 VAL A CA 1
ATOM 1278 C C . VAL A 1 509 ? 113.561 100.108 162.406 1.00 29.95 509 VAL A C 1
ATOM 1279 O O . VAL A 1 509 ? 114.580 99.606 162.892 1.00 32.53 509 VAL A O 1
ATOM 1283 N N . TRP A 1 510 ? 112.944 101.162 162.934 1.00 30.75 510 TRP A N 1
ATOM 1284 C CA . TRP A 1 510 ? 113.402 101.812 164.153 1.00 25.05 510 TRP A CA 1
ATOM 1285 C C . TRP A 1 510 ? 112.220 102.007 165.086 1.00 27.46 510 TRP A C 1
ATOM 1286 O O . TRP A 1 510 ? 111.193 102.555 164.677 1.00 44.68 510 TRP A O 1
ATOM 1297 N N . SER A 1 511 ? 112.371 101.575 166.335 1.00 30.00 511 SER A N 1
ATOM 1298 C CA . SER A 1 511 ? 111.372 101.788 167.376 1.00 34.27 511 SER A CA 1
ATOM 1299 C C . SER A 1 511 ? 111.917 101.195 168.667 1.00 36.42 511 SER A C 1
ATOM 1300 O O . SER A 1 511 ? 112.965 100.544 168.681 1.00 36.17 511 SER A O 1
ATOM 1303 N N . ASN A 1 512 ? 111.189 101.434 169.758 1.00 33.42 512 ASN A N 1
ATOM 1304 C CA . ASN A 1 512 ? 111.486 100.732 170.999 1.00 25.76 512 ASN A CA 1
ATOM 1305 C C . ASN A 1 512 ? 111.180 99.247 170.875 1.00 32.14 512 ASN A C 1
ATOM 1306 O O . ASN A 1 512 ? 111.812 98.426 171.547 1.00 43.00 512 ASN A O 1
ATOM 1311 N N . ASP A 1 513 ? 110.218 98.886 170.022 1.00 34.28 513 ASP A N 1
ATOM 1312 C CA . ASP A 1 513 ? 109.894 97.478 169.818 1.00 32.24 513 ASP A CA 1
ATOM 1313 C C . ASP A 1 513 ? 110.994 96.761 169.044 1.00 28.45 513 ASP A C 1
ATOM 1314 O O . ASP A 1 513 ? 111.274 95.586 169.299 1.00 35.74 513 ASP A O 1
ATOM 1319 N N . VAL A 1 514 ? 111.632 97.450 168.096 1.00 18.67 514 VAL A N 1
ATOM 1320 C CA . VAL A 1 514 ? 112.776 96.864 167.400 1.00 29.10 514 VAL A CA 1
ATOM 1321 C C . VAL A 1 514 ? 113.924 96.631 168.375 1.00 33.26 514 VAL A C 1
ATOM 1322 O O . VAL A 1 514 ? 114.589 95.586 168.343 1.00 36.15 514 VAL A O 1
ATOM 1326 N N . ASN A 1 515 ? 114.173 97.602 169.257 1.00 32.43 515 ASN A N 1
ATOM 1327 C CA . ASN A 1 515 ? 115.190 97.427 170.288 1.00 27.62 515 ASN A CA 1
ATOM 1328 C C . ASN A 1 515 ? 114.832 96.279 171.222 1.00 32.14 515 ASN A C 1
ATOM 1329 O O . ASN A 1 515 ? 115.710 95.531 171.664 1.00 34.43 515 ASN A O 1
ATOM 1334 N N . LEU A 1 516 ? 113.544 96.123 171.533 1.00 37.19 516 LEU A N 1
ATOM 1335 C CA . LEU A 1 516 ? 113.115 95.020 172.387 1.00 36.16 516 LEU A CA 1
ATOM 1336 C C . LEU A 1 516 ? 113.308 93.675 171.696 1.00 35.83 516 LEU A C 1
ATOM 1337 O O . LEU A 1 516 ? 113.659 92.686 172.344 1.00 34.01 516 LEU A O 1
ATOM 1342 N N . ALA A 1 517 ? 113.071 93.615 170.384 1.00 32.02 517 ALA A N 1
ATOM 1343 C CA . ALA A 1 517 ? 113.332 92.386 169.639 1.00 24.66 517 ALA A CA 1
ATOM 1344 C C . ALA A 1 517 ? 114.821 92.064 169.610 1.00 36.26 517 ALA A C 1
ATOM 1345 O O . ALA A 1 517 ? 115.217 90.897 169.730 1.00 43.06 517 ALA A O 1
ATOM 1347 N N . ASN A 1 518 ? 115.660 93.089 169.448 1.00 29.45 518 ASN A N 1
ATOM 1348 C CA . ASN A 1 518 ? 117.102 92.877 169.528 1.00 23.86 518 ASN A CA 1
ATOM 1349 C C . ASN A 1 518 ? 117.502 92.371 170.910 1.00 27.38 518 ASN A C 1
ATOM 1350 O O . ASN A 1 518 ? 118.354 91.484 171.035 1.00 32.05 518 ASN A O 1
ATOM 1355 N N . LEU A 1 519 ? 116.887 92.924 171.959 1.00 33.77 519 LEU A N 1
ATOM 1356 C CA . LEU A 1 519 ? 117.115 92.437 173.316 1.00 27.56 519 LEU A CA 1
ATOM 1357 C C . LEU A 1 519 ? 116.699 90.979 173.455 1.00 31.91 519 LEU A C 1
ATOM 1358 O O . LEU A 1 519 ? 117.401 90.180 174.085 1.00 40.48 519 LEU A O 1
ATOM 1363 N N . MET A 1 520 ? 115.549 90.621 172.879 1.00 37.71 520 MET A N 1
ATOM 1364 C CA . MET A 1 520 ? 115.088 89.237 172.902 1.00 37.52 520 MET A CA 1
ATOM 1365 C C . MET A 1 520 ? 116.103 88.317 172.244 1.00 36.14 520 MET A C 1
ATOM 1366 O O . MET A 1 520 ? 116.371 87.216 172.738 1.00 35.43 520 MET A O 1
ATOM 1371 N N . GLU A 1 521 ? 116.669 88.751 171.117 1.00 37.91 521 GLU A N 1
ATOM 1372 C CA . GLU A 1 521 ? 117.714 87.967 170.467 1.00 35.38 521 GLU A CA 1
ATOM 1373 C C . GLU A 1 521 ? 118.944 87.834 171.357 1.00 37.24 521 GLU A C 1
ATOM 1374 O O . GLU A 1 521 ? 119.524 86.748 171.464 1.00 47.18 521 GLU A O 1
ATOM 1380 N N . GLN A 1 522 ? 119.360 88.927 172.002 1.00 33.82 522 GLN A N 1
ATOM 1381 C CA . GLN A 1 522 ? 120.553 88.879 172.845 1.00 31.55 522 GLN A CA 1
ATOM 1382 C C . GLN A 1 522 ? 120.361 87.948 174.036 1.00 37.92 522 GLN A C 1
ATOM 1383 O O . GLN A 1 522 ? 121.276 87.202 174.404 1.00 39.53 522 GLN A O 1
ATOM 1389 N N . LEU A 1 523 ? 119.182 87.979 174.653 1.00 45.79 523 LEU A N 1
ATOM 1390 C CA . LEU A 1 523 ? 118.914 87.189 175.848 1.00 43.54 523 LEU A CA 1
ATOM 1391 C C . LEU A 1 523 ? 118.457 85.770 175.538 1.00 44.54 523 LEU A C 1
ATOM 1392 O O . LEU A 1 523 ? 118.165 85.015 176.471 1.00 48.63 523 LEU A O 1
ATOM 1397 N N . GLY A 1 524 ? 118.391 85.389 174.266 1.00 40.81 524 GLY A N 1
ATOM 1398 C CA . GLY A 1 524 ? 117.855 84.104 173.878 1.00 41.17 524 GLY A CA 1
ATOM 1399 C C . GLY A 1 524 ? 118.847 82.969 174.043 1.00 42.98 524 GLY A C 1
ATOM 1400 O O . GLY A 1 524 ? 119.948 83.120 174.575 1.00 39.73 524 GLY A O 1
ATOM 1401 N N . VAL A 1 525 ? 118.427 81.798 173.571 1.00 41.04 525 VAL A N 1
ATOM 1402 C CA . VAL A 1 525 ? 119.215 80.574 173.633 1.00 36.58 525 VAL A CA 1
ATOM 1403 C C . VAL A 1 525 ? 119.475 80.100 172.212 1.00 39.13 525 VAL A C 1
ATOM 1404 O O . VAL A 1 525 ? 118.582 80.154 171.359 1.00 43.28 525 VAL A O 1
ATOM 1408 N N . ALA A 1 526 ? 120.703 79.654 171.955 1.00 31.16 526 ALA A N 1
ATOM 1409 C CA . ALA A 1 526 ? 121.050 79.130 170.641 1.00 27.17 526 ALA A CA 1
ATOM 1410 C C . ALA A 1 526 ? 120.193 77.916 170.308 1.00 34.33 526 ALA A C 1
ATOM 1411 O O . ALA A 1 526 ? 120.072 76.986 171.111 1.00 37.62 526 ALA A O 1
ATOM 1413 N N . GLY A 1 527 ? 119.603 77.926 169.115 1.00 31.53 527 GLY A N 1
ATOM 1414 C CA . GLY A 1 527 ? 118.714 76.867 168.690 1.00 35.06 527 GLY A CA 1
ATOM 1415 C C . GLY A 1 527 ? 117.269 77.035 169.105 1.00 39.24 527 GLY A C 1
ATOM 1416 O O . GLY A 1 527 ? 116.435 76.200 168.734 1.00 41.80 527 GLY A O 1
ATOM 1417 N N . LYS A 1 528 ? 116.945 78.081 169.861 1.00 39.55 528 LYS A N 1
ATOM 1418 C CA . LYS A 1 528 ? 115.581 78.349 170.290 1.00 39.86 528 LYS A CA 1
ATOM 1419 C C . LYS A 1 528 ? 115.201 79.770 169.908 1.00 39.65 528 LYS A C 1
ATOM 1420 O O . LYS A 1 528 ? 116.062 80.640 169.751 1.00 42.12 528 LYS A O 1
ATOM 1426 N N . VAL A 1 529 ? 113.900 79.998 169.759 1.00 32.61 529 VAL A N 1
ATOM 1427 C CA . VAL A 1 529 ? 113.361 81.315 169.444 1.00 35.59 529 VAL A CA 1
ATOM 1428 C C . VAL A 1 529 ? 112.909 81.962 170.745 1.00 38.52 529 VAL A C 1
ATOM 1429 O O . VAL A 1 529 ? 112.053 81.421 171.452 1.00 40.81 529 VAL A O 1
ATOM 1433 N N . HIS A 1 530 ? 113.482 83.117 171.062 1.00 35.42 530 HIS A N 1
ATOM 1434 C CA . HIS A 1 530 ? 113.202 83.843 172.295 1.00 35.27 530 HIS A CA 1
ATOM 1435 C C . HIS A 1 530 ? 112.150 84.898 171.974 1.00 42.51 530 HIS A C 1
ATOM 1436 O O . HIS A 1 530 ? 112.461 85.947 171.408 1.00 50.59 530 HIS A O 1
ATOM 1443 N N . ILE A 1 531 ? 110.907 84.615 172.321 1.00 45.63 531 ILE A N 1
ATOM 1444 C CA . ILE A 1 531 ? 109.801 85.512 172.019 1.00 37.24 531 ILE A CA 1
ATOM 1445 C C . ILE A 1 531 ? 109.523 86.378 173.236 1.00 41.70 531 ILE A C 1
ATOM 1446 O O . ILE A 1 531 ? 109.726 85.969 174.387 1.00 49.08 531 ILE A O 1
ATOM 1451 N N . SER A 1 532 ? 109.075 87.601 172.977 1.00 45.24 532 SER A N 1
ATOM 1452 C CA . SER A 1 532 ? 108.720 88.503 174.058 1.00 43.20 532 SER A CA 1
ATOM 1453 C C . SER A 1 532 ? 107.312 88.197 174.564 1.00 45.19 532 SER A C 1
ATOM 1454 O O . SER A 1 532 ? 106.580 87.380 173.999 1.00 47.21 532 SER A O 1
ATOM 1457 N N . GLU A 1 533 ? 106.939 88.864 175.659 1.00 58.31 533 GLU A N 1
ATOM 1458 C CA . GLU A 1 533 ? 105.600 88.689 176.212 1.00 54.16 533 GLU A CA 1
ATOM 1459 C C . GLU A 1 533 ? 104.533 89.157 175.231 1.00 52.36 533 GLU A C 1
ATOM 1460 O O . GLU A 1 533 ? 103.453 88.560 175.144 1.00 52.19 533 GLU A O 1
ATOM 1466 N N . ALA A 1 534 ? 104.814 90.231 174.489 1.00 50.32 534 ALA A N 1
ATOM 1467 C CA . ALA A 1 534 ? 103.852 90.734 173.516 1.00 44.21 534 ALA A CA 1
ATOM 1468 C C . ALA A 1 534 ? 103.591 89.717 172.413 1.00 49.89 534 ALA A C 1
ATOM 1469 O O . ALA A 1 534 ? 102.442 89.516 172.004 1.00 55.97 534 ALA A O 1
ATOM 1471 N N . THR A 1 535 ? 104.646 89.057 171.925 1.00 46.94 535 THR A N 1
ATOM 1472 C CA . THR A 1 535 ? 104.495 88.135 170.803 1.00 40.63 535 THR A CA 1
ATOM 1473 C C . THR A 1 535 ? 103.613 86.947 171.170 1.00 46.59 535 THR A C 1
ATOM 1474 O O . THR A 1 535 ? 102.836 86.462 170.339 1.00 53.83 535 THR A O 1
ATOM 1478 N N . ALA A 1 536 ? 103.707 86.472 172.414 1.00 40.95 536 ALA A N 1
ATOM 1479 C CA . ALA A 1 536 ? 102.920 85.322 172.843 1.00 44.05 536 ALA A CA 1
ATOM 1480 C C . ALA A 1 536 ? 101.422 85.598 172.860 1.00 55.26 536 ALA A C 1
ATOM 1481 O O . ALA A 1 536 ? 100.639 84.648 172.963 1.00 52.84 536 ALA A O 1
ATOM 1483 N N . LYS A 1 537 ? 101.007 86.863 172.766 1.00 53.62 537 LYS A N 1
ATOM 1484 C CA . LYS A 1 537 ? 99.583 87.177 172.777 1.00 44.42 537 LYS A CA 1
ATOM 1485 C C . LYS A 1 537 ? 98.909 86.807 171.461 1.00 50.52 537 LYS A C 1
ATOM 1486 O O . LYS A 1 537 ? 97.702 86.542 171.441 1.00 57.97 537 LYS A O 1
ATOM 1492 N N . TYR A 1 538 ? 99.658 86.788 170.360 1.00 44.77 538 TYR A N 1
ATOM 1493 C CA . TYR A 1 538 ? 99.127 86.395 169.061 1.00 47.07 538 TYR A CA 1
ATOM 1494 C C . TYR A 1 538 ? 99.395 84.932 168.731 1.00 46.59 538 TYR A C 1
ATOM 1495 O O . TYR A 1 538 ? 99.088 84.496 167.617 1.00 53.37 538 TYR A O 1
ATOM 1504 N N . LEU A 1 539 ? 99.959 84.169 169.661 1.00 43.97 539 LEU A N 1
ATOM 1505 C CA . LEU A 1 539 ? 100.311 82.776 169.426 1.00 45.50 539 LEU A CA 1
ATOM 1506 C C . LEU A 1 539 ? 99.377 81.857 170.201 1.00 47.83 539 LEU A C 1
ATOM 1507 O O . LEU A 1 539 ? 99.053 82.120 171.363 1.00 50.87 539 LEU A O 1
ATOM 1512 N N . ASP A 1 540 ? 98.949 80.781 169.548 1.00 54.17 540 ASP A N 1
ATOM 1513 C CA . ASP A 1 540 ? 98.127 79.761 170.180 1.00 59.18 540 ASP A CA 1
ATOM 1514 C C . ASP A 1 540 ? 99.031 78.674 170.760 1.00 60.90 540 ASP A C 1
ATOM 1515 O O . ASP A 1 540 ? 100.247 78.844 170.882 1.00 60.34 540 ASP A O 1
ATOM 1520 N N . ASP A 1 541 ? 98.441 77.537 171.126 1.00 64.16 541 ASP A N 1
ATOM 1521 C CA . ASP A 1 541 ? 99.181 76.414 171.686 1.00 65.97 541 ASP A CA 1
ATOM 1522 C C . ASP A 1 541 ? 99.838 75.545 170.617 1.00 67.40 541 ASP A C 1
ATOM 1523 O O . ASP A 1 541 ? 100.190 74.393 170.899 1.00 64.24 541 ASP A O 1
ATOM 1528 N N . ARG A 1 542 ? 100.011 76.068 169.402 1.00 59.87 542 ARG A N 1
ATOM 1529 C CA . ARG A 1 542 ? 100.594 75.295 168.313 1.00 59.52 542 ARG A CA 1
ATOM 1530 C C . ARG A 1 542 ? 102.102 75.121 168.444 1.00 61.20 542 ARG A C 1
ATOM 1531 O O . ARG A 1 542 ? 102.682 74.341 167.681 1.00 60.37 542 ARG A O 1
ATOM 1539 N N . TYR A 1 543 ? 102.747 75.817 169.376 1.00 61.33 543 TYR A N 1
ATOM 1540 C CA . TYR A 1 543 ? 104.188 75.732 169.561 1.00 58.18 543 TYR A CA 1
ATOM 1541 C C . TYR A 1 543 ? 104.521 75.106 170.908 1.00 56.88 543 TYR A C 1
ATOM 1542 O O . TYR A 1 543 ? 103.742 75.187 171.862 1.00 62.21 543 TYR A O 1
ATOM 1551 N N . GLU A 1 544 ? 105.692 74.478 170.973 1.00 65.88 544 GLU A N 1
ATOM 1552 C CA . GLU A 1 544 ? 106.236 73.972 172.231 1.00 67.27 544 GLU A CA 1
ATOM 1553 C C . GLU A 1 544 ? 106.926 75.132 172.935 1.00 66.48 544 GLU A C 1
ATOM 1554 O O . GLU A 1 544 ? 108.063 75.484 172.613 1.00 68.17 544 GLU A O 1
ATOM 1560 N N . MET A 1 545 ? 106.237 75.731 173.900 1.00 65.63 545 MET A N 1
ATOM 1561 C CA . MET A 1 545 ? 106.689 76.950 174.551 1.00 64.60 545 MET A CA 1
ATOM 1562 C C . MET A 1 545 ? 107.070 76.670 175.998 1.00 65.54 545 MET A C 1
ATOM 1563 O O . MET A 1 545 ? 106.422 75.869 176.678 1.00 65.39 545 MET A O 1
ATOM 1568 N N . GLU A 1 546 ? 108.126 77.337 176.460 1.00 65.58 546 GLU A N 1
ATOM 1569 C CA . GLU A 1 546 ? 108.589 77.219 177.834 1.00 66.95 546 GLU A CA 1
ATOM 1570 C C . GLU A 1 546 ? 108.959 78.605 178.340 1.00 65.91 546 GLU A C 1
ATOM 1571 O O . GLU A 1 546 ? 109.035 79.567 177.574 1.00 68.56 546 GLU A O 1
ATOM 1577 N N . ASP A 1 547 ? 109.194 78.701 179.647 1.00 69.05 547 ASP A N 1
ATOM 1578 C CA . ASP A 1 547 ? 109.562 79.978 180.244 1.00 70.89 547 ASP A CA 1
ATOM 1579 C C . ASP A 1 547 ? 110.902 80.461 179.702 1.00 70.28 547 ASP A C 1
ATOM 1580 O O . ASP A 1 547 ? 111.813 79.668 179.451 1.00 70.87 547 ASP A O 1
ATOM 1585 N N . GLY A 1 548 ? 111.013 81.778 179.514 1.00 65.47 548 GLY A N 1
ATOM 1586 C CA . GLY A 1 548 ? 112.248 82.341 178.994 1.00 65.42 548 GLY A CA 1
ATOM 1587 C C . GLY A 1 548 ? 113.420 82.174 179.943 1.00 70.95 548 GLY A C 1
ATOM 1588 O O . GLY A 1 548 ? 114.548 81.924 179.509 1.00 71.85 548 GLY A O 1
ATOM 1589 N N . LYS A 1 549 ? 113.170 82.313 181.248 1.00 73.93 549 LYS A N 1
ATOM 1590 C CA . LYS A 1 549 ? 114.193 82.133 182.280 1.00 73.91 549 LYS A CA 1
ATOM 1591 C C . LYS A 1 549 ? 115.386 83.061 182.058 1.00 74.41 549 LYS A C 1
ATOM 1592 O O . LYS A 1 549 ? 116.540 82.671 182.242 1.00 76.11 549 LYS A O 1
ATOM 1598 N N . VAL A 1 550 ? 115.105 84.303 181.658 1.00 74.15 550 VAL A N 1
ATOM 1599 C CA . VAL A 1 550 ? 116.177 85.260 181.392 1.00 73.00 550 VAL A CA 1
ATOM 1600 C C . VAL A 1 550 ? 116.966 85.548 182.663 1.00 76.22 550 VAL A C 1
ATOM 1601 O O . VAL A 1 550 ? 118.203 85.596 182.647 1.00 77.95 550 VAL A O 1
ATOM 1605 N N . ILE A 1 551 ? 116.268 85.735 183.785 1.00 81.53 551 ILE A N 1
ATOM 1606 C CA . ILE A 1 551 ? 116.950 86.039 185.039 1.00 83.67 551 ILE A CA 1
ATOM 1607 C C . ILE A 1 551 ? 117.810 84.860 185.484 1.00 82.45 551 ILE A C 1
ATOM 1608 O O . ILE A 1 551 ? 118.894 85.045 186.051 1.00 81.69 551 ILE A O 1
ATOM 1613 N N . GLU A 1 552 ? 117.349 83.633 185.233 1.00 79.25 552 GLU A N 1
ATOM 1614 C CA . GLU A 1 552 ? 118.113 82.458 185.638 1.00 79.85 552 GLU A CA 1
ATOM 1615 C C . GLU A 1 552 ? 119.332 82.249 184.747 1.00 81.01 552 GLU A C 1
ATOM 1616 O O . GLU A 1 552 ? 120.428 81.963 185.243 1.00 80.28 552 GLU A O 1
ATOM 1622 N N . ARG A 1 553 ? 119.164 82.392 183.431 1.00 70.67 553 ARG A N 1
ATOM 1623 C CA . ARG A 1 553 ? 120.244 82.071 182.503 1.00 71.11 553 ARG A CA 1
ATOM 1624 C C . ARG A 1 553 ? 121.343 83.126 182.542 1.00 73.28 553 ARG A C 1
ATOM 1625 O O . ARG A 1 553 ? 122.499 82.828 182.866 1.00 72.64 553 ARG A O 1
ATOM 1633 N N . LEU A 1 554 ? 121.002 84.370 182.214 1.00 72.91 554 LEU A N 1
ATOM 1634 C CA . LEU A 1 554 ? 121.994 85.430 182.100 1.00 73.38 554 LEU A CA 1
ATOM 1635 C C . LEU A 1 554 ? 122.327 86.088 183.433 1.00 76.97 554 LEU A C 1
ATOM 1636 O O . LEU A 1 554 ? 123.191 86.971 183.467 1.00 76.21 554 LEU A O 1
ATOM 1641 N N . GLY A 1 555 ? 121.676 85.684 184.521 1.00 86.16 555 GLY A N 1
ATOM 1642 C CA . GLY A 1 555 ? 121.970 86.251 185.822 1.00 85.45 555 GLY A CA 1
ATOM 1643 C C . GLY A 1 555 ? 121.560 87.703 185.946 1.00 85.06 555 GLY A C 1
ATOM 1644 O O . GLY A 1 555 ? 120.368 88.015 186.016 1.00 84.47 555 GLY A O 1
ATOM 1645 N N . GLN A 1 556 ? 122.543 88.599 185.981 1.00 85.82 556 GLN A N 1
ATOM 1646 C CA . GLN A 1 556 ? 122.262 90.019 186.120 1.00 87.70 556 GLN A CA 1
ATOM 1647 C C . GLN A 1 556 ? 121.514 90.547 184.900 1.00 88.27 556 GLN A C 1
ATOM 1648 O O . GLN A 1 556 ? 121.660 90.043 183.782 1.00 85.37 556 GLN A O 1
ATOM 1654 N N . SER A 1 557 ? 120.684 91.564 185.132 1.00 86.69 557 SER A N 1
ATOM 1655 C CA . SER A 1 557 ? 119.891 92.209 184.085 1.00 87.07 557 SER A CA 1
ATOM 1656 C C . SER A 1 557 ? 120.110 93.714 184.206 1.00 88.03 557 SER A C 1
ATOM 1657 O O . SER A 1 557 ? 119.369 94.404 184.912 1.00 86.49 557 SER A O 1
ATOM 1660 N N . VAL A 1 558 ? 121.134 94.221 183.515 1.00 89.25 558 VAL A N 1
ATOM 1661 C CA . VAL A 1 558 ? 121.426 95.648 183.558 1.00 90.24 558 VAL A CA 1
ATOM 1662 C C . VAL A 1 558 ? 120.363 96.463 182.834 1.00 90.17 558 VAL A C 1
ATOM 1663 O O . VAL A 1 558 ? 120.298 97.685 183.010 1.00 88.97 558 VAL A O 1
ATOM 1667 N N . VAL A 1 559 ? 119.526 95.818 182.017 1.00 84.32 559 VAL A N 1
ATOM 1668 C CA . VAL A 1 559 ? 118.456 96.536 181.328 1.00 86.04 559 VAL A CA 1
ATOM 1669 C C . VAL A 1 559 ? 117.467 97.106 182.339 1.00 88.10 559 VAL A C 1
ATOM 1670 O O . VAL A 1 559 ? 117.143 98.299 182.313 1.00 85.85 559 VAL A O 1
ATOM 1674 N N . ALA A 1 560 ? 116.999 96.266 183.256 1.00 90.88 560 ALA A N 1
ATOM 1675 C CA . ALA A 1 560 ? 116.033 96.645 184.283 1.00 87.17 560 ALA A CA 1
ATOM 1676 C C . ALA A 1 560 ? 115.869 95.453 185.219 1.00 87.26 560 ALA A C 1
ATOM 1677 O O . ALA A 1 560 ? 116.483 94.399 185.027 1.00 87.47 560 ALA A O 1
ATOM 1679 N N . ASP A 1 561 ? 115.031 95.628 186.237 1.00 86.16 561 ASP A N 1
ATOM 1680 C CA . ASP A 1 561 ? 114.732 94.553 187.179 1.00 88.24 561 ASP A CA 1
ATOM 1681 C C . ASP A 1 561 ? 113.843 93.530 186.485 1.00 87.93 561 ASP A C 1
ATOM 1682 O O . ASP A 1 561 ? 112.628 93.716 186.376 1.00 86.43 561 ASP A O 1
ATOM 1684 N N . GLN A 1 562 ? 114.451 92.441 186.016 1.00 84.50 562 GLN A N 1
ATOM 1685 C CA . GLN A 1 562 ? 113.757 91.380 185.287 1.00 84.06 562 GLN A CA 1
ATOM 1686 C C . GLN A 1 562 ? 112.998 91.949 184.088 1.00 84.64 562 GLN A C 1
ATOM 1687 O O . GLN A 1 562 ? 111.792 91.755 183.925 1.00 85.16 562 GLN A O 1
ATOM 1689 N N . LEU A 1 563 ? 113.744 92.667 183.243 1.00 82.69 563 LEU A N 1
ATOM 1690 C CA . LEU A 1 563 ? 113.197 93.318 182.050 1.00 84.31 563 LEU A CA 1
ATOM 1691 C C . LEU A 1 563 ? 112.056 94.268 182.408 1.00 84.24 563 LEU A C 1
ATOM 1692 O O . LEU A 1 563 ? 111.087 94.410 181.660 1.00 84.31 563 LEU A O 1
ATOM 1697 N N . LYS A 1 564 ? 112.180 94.931 183.560 1.00 84.63 564 LYS A N 1
ATOM 1698 C CA . LYS A 1 564 ? 111.145 95.830 184.073 1.00 85.77 564 LYS A CA 1
ATOM 1699 C C . LYS A 1 564 ? 109.799 95.117 184.178 1.00 86.32 564 LYS A C 1
ATOM 1700 O O . LYS A 1 564 ? 108.757 95.653 183.795 1.00 84.42 564 LYS A O 1
ATOM 1702 N N . GLY A 1 565 ? 109.823 93.896 184.703 1.00 81.83 565 GLY A N 1
ATOM 1703 C CA . GLY A 1 565 ? 108.615 93.101 184.834 1.00 81.20 565 GLY A CA 1
ATOM 1704 C C . GLY A 1 565 ? 108.007 92.662 183.519 1.00 82.08 565 GLY A C 1
ATOM 1705 O O . GLY A 1 565 ? 106.778 92.675 183.374 1.00 81.98 565 GLY A O 1
ATOM 1706 N N . LEU A 1 566 ? 108.837 92.274 182.554 1.00 78.40 566 LEU A N 1
ATOM 1707 C CA . LEU A 1 566 ? 108.377 91.783 181.262 1.00 80.50 566 LEU A CA 1
ATOM 1708 C C . LEU A 1 566 ? 108.758 90.315 181.132 1.00 78.75 566 LEU A C 1
ATOM 1709 O O . LEU A 1 566 ? 109.937 89.965 181.251 1.00 75.16 566 LEU A O 1
ATOM 1714 N N . LYS A 1 567 ? 107.766 89.464 180.889 1.00 66.59 567 LYS A N 1
ATOM 1715 C CA . LYS A 1 567 ? 108.024 88.045 180.724 1.00 66.99 567 LYS A CA 1
ATOM 1716 C C . LYS A 1 567 ? 108.541 87.753 179.318 1.00 65.85 567 LYS A C 1
ATOM 1717 O O . LYS A 1 567 ? 108.492 88.595 178.417 1.00 66.94 567 LYS A O 1
ATOM 1723 N N . THR A 1 568 ? 109.049 86.536 179.143 1.00 59.47 568 THR A N 1
ATOM 1724 C CA . THR A 1 568 ? 109.553 86.089 177.855 1.00 57.39 568 THR A CA 1
ATOM 1725 C C . THR A 1 568 ? 109.430 84.575 177.787 1.00 61.56 568 THR A C 1
ATOM 1726 O O . THR A 1 568 ? 109.308 83.898 178.811 1.00 69.75 568 THR A O 1
ATOM 1730 N N . TYR A 1 569 ? 109.463 84.046 176.566 1.00 57.99 569 TYR A N 1
ATOM 1731 C CA . TYR A 1 569 ? 109.252 82.622 176.350 1.00 55.35 569 TYR A CA 1
ATOM 1732 C C . TYR A 1 569 ? 110.281 82.095 175.361 1.00 54.82 569 TYR A C 1
ATOM 1733 O O . TYR A 1 569 ? 110.866 82.847 174.580 1.00 58.82 569 TYR A O 1
ATOM 1742 N N . LEU A 1 570 ? 110.504 80.786 175.415 1.00 52.63 570 LEU A N 1
ATOM 1743 C CA . LEU A 1 570 ? 111.398 80.093 174.498 1.00 54.01 570 LEU A CA 1
ATOM 1744 C C . LEU A 1 570 ? 110.610 79.041 173.732 1.00 59.46 570 LEU A C 1
ATOM 1745 O O . LEU A 1 570 ? 109.886 78.240 174.334 1.00 61.85 570 LEU A O 1
ATOM 1750 N N . ILE A 1 571 ? 110.749 79.050 172.410 1.00 56.18 571 ILE A N 1
ATOM 1751 C CA . ILE A 1 571 ? 110.081 78.103 171.525 1.00 50.78 571 ILE A CA 1
ATOM 1752 C C . ILE A 1 571 ? 111.155 77.270 170.842 1.00 53.75 571 ILE A C 1
ATOM 1753 O O . ILE A 1 571 ? 112.019 77.814 170.142 1.00 57.38 571 ILE A O 1
ATOM 1758 N N . SER A 1 572 ? 111.105 75.956 171.048 1.00 58.48 572 SER A N 1
ATOM 1759 C CA . SER A 1 572 ? 112.055 75.033 170.445 1.00 59.04 572 SER A CA 1
ATOM 1760 C C . SER A 1 572 ? 111.505 74.342 169.205 1.00 60.63 572 SER A C 1
ATOM 1761 O O . SER A 1 572 ? 112.201 73.508 168.618 1.00 59.18 572 SER A O 1
ATOM 1764 N N . GLY A 1 573 ? 110.289 74.663 168.796 1.00 61.93 573 GLY A N 1
ATOM 1765 C CA . GLY A 1 573 ? 109.684 74.038 167.641 1.00 58.83 573 GLY A CA 1
ATOM 1766 C C . GLY A 1 573 ? 108.178 73.992 167.794 1.00 59.50 573 GLY A C 1
ATOM 1767 O O . GLY A 1 573 ? 107.604 74.618 168.680 1.00 59.80 573 GLY A O 1
ATOM 1768 N N . GLN A 1 574 ? 107.550 73.230 166.905 1.00 63.93 574 GLN A N 1
ATOM 1769 C CA . GLN A 1 574 ? 106.099 73.088 166.903 1.00 62.13 574 GLN A CA 1
ATOM 1770 C C . GLN A 1 574 ? 105.645 72.028 167.901 1.00 57.40 574 GLN A C 1
ATOM 1771 O O . GLN A 1 574 ? 106.269 71.837 168.945 1.00 58.60 574 GLN A O 1
ATOM 1777 N N . VAL A 1 1012 ? 116.681 113.854 116.189 1.00 95.06 1012 VAL A N 1
ATOM 1778 C CA . VAL A 1 1012 ? 115.778 114.137 117.297 1.00 96.95 1012 VAL A CA 1
ATOM 1779 C C . VAL A 1 1012 ? 115.549 112.879 118.125 1.00 97.29 1012 VAL A C 1
ATOM 1780 O O . VAL A 1 1012 ? 115.754 112.880 119.339 1.00 96.69 1012 VAL A O 1
ATOM 1784 N N . GLU A 1 1013 ? 115.117 111.806 117.457 1.00 94.62 1013 GLU A N 1
ATOM 1785 C CA . GLU A 1 1013 ? 114.872 110.548 118.156 1.00 95.12 1013 GLU A CA 1
ATOM 1786 C C . GLU A 1 1013 ? 116.154 109.991 118.762 1.00 94.16 1013 GLU A C 1
ATOM 1787 O O . GLU A 1 1013 ? 116.151 109.504 119.899 1.00 93.81 1013 GLU A O 1
ATOM 1793 N N . ALA A 1 1014 ? 117.259 110.048 118.014 1.00 95.76 1014 ALA A N 1
ATOM 1794 C CA . ALA A 1 1014 ? 118.524 109.527 118.522 1.00 96.30 1014 ALA A CA 1
ATOM 1795 C C . ALA A 1 1014 ? 118.993 110.304 119.746 1.00 96.44 1014 ALA A C 1
ATOM 1796 O O . ALA A 1 1014 ? 119.423 109.708 120.739 1.00 94.99 1014 ALA A O 1
ATOM 1798 N N . ASP A 1 1015 ? 118.913 111.637 119.695 1.00 96.17 1015 ASP A N 1
ATOM 1799 C CA . ASP A 1 1015 ? 119.330 112.448 120.835 1.00 95.76 1015 ASP A CA 1
ATOM 1800 C C . ASP A 1 1015 ? 118.433 112.212 122.044 1.00 95.39 1015 ASP A C 1
ATOM 1801 O O . ASP A 1 1015 ? 118.918 112.138 123.179 1.00 95.86 1015 ASP A O 1
ATOM 1806 N N . LEU A 1 1016 ? 117.120 112.101 121.823 1.00 93.33 1016 LEU A N 1
ATOM 1807 C CA . LEU A 1 1016 ? 116.204 111.838 122.928 1.00 95.27 1016 LEU A CA 1
ATOM 1808 C C . LEU A 1 1016 ? 116.490 110.486 123.570 1.00 95.68 1016 LEU A C 1
ATOM 1809 O O . LEU A 1 1016 ? 116.513 110.366 124.802 1.00 95.16 1016 LEU A O 1
ATOM 1814 N N . HIS A 1 1017 ? 116.712 109.456 122.749 1.00 93.48 1017 HIS A N 1
ATOM 1815 C CA . HIS A 1 1017 ? 117.034 108.139 123.286 1.00 92.56 1017 HIS A CA 1
ATOM 1816 C C . HIS A 1 1017 ? 118.360 108.159 124.032 1.00 92.02 1017 HIS A C 1
ATOM 1817 O O . HIS A 1 1017 ? 118.499 107.517 125.080 1.00 93.66 1017 HIS A O 1
ATOM 1824 N N . ARG A 1 1018 ? 119.349 108.887 123.507 1.00 89.58 1018 ARG A N 1
ATOM 1825 C CA . ARG A 1 1018 ? 120.634 108.991 124.190 1.00 91.73 1018 ARG A CA 1
ATOM 1826 C C . ARG A 1 1018 ? 120.486 109.673 125.544 1.00 91.03 1018 ARG A C 1
ATOM 1827 O O . ARG A 1 1018 ? 121.076 109.232 126.535 1.00 90.66 1018 ARG A O 1
ATOM 1835 N N . THR A 1 1019 ? 119.698 110.749 125.608 1.00 91.48 1019 THR A N 1
ATOM 1836 C CA . THR A 1 1019 ? 119.474 111.420 126.886 1.00 92.07 1019 THR A CA 1
ATOM 1837 C C . THR A 1 1019 ? 118.756 110.505 127.871 1.00 92.03 1019 THR A C 1
ATOM 1838 O O . THR A 1 1019 ? 119.124 110.438 129.053 1.00 93.97 1019 THR A O 1
ATOM 1842 N N . LYS A 1 1020 ? 117.734 109.785 127.401 1.00 86.05 1020 LYS A N 1
ATOM 1843 C CA . LYS A 1 1020 ? 116.991 108.888 128.281 1.00 85.98 1020 LYS A CA 1
ATOM 1844 C C . LYS A 1 1020 ? 117.886 107.778 128.818 1.00 87.42 1020 LYS A C 1
ATOM 1845 O O . LYS A 1 1020 ? 117.859 107.464 130.016 1.00 87.80 1020 LYS A O 1
ATOM 1851 N N . ILE A 1 1021 ? 118.699 107.176 127.945 1.00 87.08 1021 ILE A N 1
ATOM 1852 C CA . ILE A 1 1021 ? 119.558 106.085 128.387 1.00 84.33 1021 ILE A CA 1
ATOM 1853 C C . ILE A 1 1021 ? 120.668 106.604 129.289 1.00 84.04 1021 ILE A C 1
ATOM 1854 O O . ILE A 1 1021 ? 121.085 105.911 130.221 1.00 86.03 1021 ILE A O 1
ATOM 1859 N N . GLN A 1 1022 ? 121.160 107.824 129.050 1.00 79.22 1022 GLN A N 1
ATOM 1860 C CA . GLN A 1 1022 ? 122.156 108.397 129.948 1.00 78.96 1022 GLN A CA 1
ATOM 1861 C C . GLN A 1 1022 ? 121.572 108.631 131.334 1.00 80.05 1022 GLN A C 1
ATOM 1862 O O . GLN A 1 1022 ? 122.221 108.341 132.345 1.00 81.35 1022 GLN A O 1
ATOM 1868 N N . SER A 1 1023 ? 120.342 109.147 131.402 1.00 78.01 1023 SER A N 1
ATOM 1869 C CA . SER A 1 1023 ? 119.696 109.331 132.699 1.00 77.98 1023 SER A CA 1
ATOM 1870 C C . SER A 1 1023 ? 119.487 107.996 133.405 1.00 78.43 1023 SER A C 1
ATOM 1871 O O . SER A 1 1023 ? 119.747 107.872 134.610 1.00 76.38 1023 SER A O 1
ATOM 1874 N N . MET A 1 1024 ? 119.022 106.983 132.668 1.00 75.55 1024 MET A N 1
ATOM 1875 C CA . MET A 1 1024 ? 118.799 105.673 133.273 1.00 71.89 1024 MET A CA 1
ATOM 1876 C C . MET A 1 1024 ? 120.106 105.057 133.756 1.00 71.57 1024 MET A C 1
ATOM 1877 O O . MET A 1 1024 ? 120.152 104.442 134.826 1.00 74.83 1024 MET A O 1
ATOM 1882 N N . ARG A 1 1025 ? 121.179 105.207 132.977 1.00 68.37 1025 ARG A N 1
ATOM 1883 C CA . ARG A 1 1025 ? 122.480 104.690 133.382 1.00 67.60 1025 ARG A CA 1
ATOM 1884 C C . ARG A 1 1025 ? 123.000 105.411 134.617 1.00 68.58 1025 ARG A C 1
ATOM 1885 O O 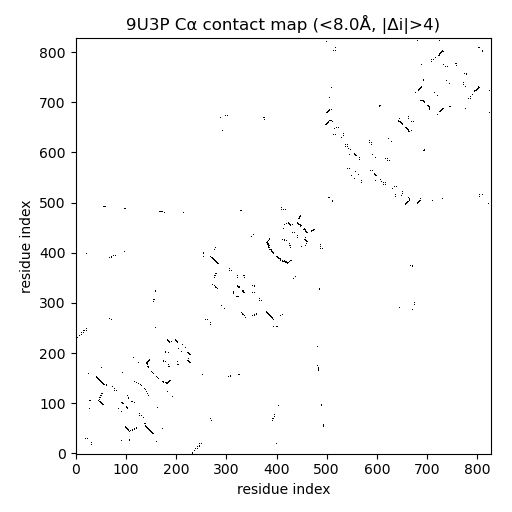. ARG A 1 1025 ? 123.570 104.782 135.515 1.00 70.41 1025 ARG A O 1
ATOM 1893 N N . ASP A 1 1026 ? 122.825 106.733 134.678 1.00 70.22 1026 ASP A N 1
ATOM 1894 C CA . ASP A 1 1026 ? 123.243 107.467 135.866 1.00 69.16 1026 ASP A CA 1
ATOM 1895 C C . ASP A 1 1026 ? 122.481 106.989 137.092 1.00 68.84 1026 ASP A C 1
ATOM 1896 O O . ASP A 1 1026 ? 123.076 106.772 138.154 1.00 68.68 1026 ASP A O 1
ATOM 1901 N N . GLN A 1 1027 ? 121.168 106.788 136.955 1.00 68.31 1027 GLN A N 1
ATOM 1902 C CA . GLN A 1 1027 ? 120.382 106.267 138.070 1.00 65.11 1027 GLN A CA 1
ATOM 1903 C C . GLN A 1 1027 ? 120.858 104.879 138.484 1.00 61.47 1027 GLN A C 1
ATOM 1904 O O . GLN A 1 1027 ? 121.012 104.597 139.679 1.00 64.41 1027 GLN A O 1
ATOM 1910 N N . ALA A 1 1028 ? 121.106 104.001 137.509 1.00 55.43 1028 ALA A N 1
ATOM 1911 C CA . ALA A 1 1028 ? 121.502 102.632 137.820 1.00 55.21 1028 ALA A CA 1
ATOM 1912 C C . ALA A 1 1028 ? 122.854 102.583 138.522 1.00 58.79 1028 ALA A C 1
ATOM 1913 O O . ALA A 1 1028 ? 123.014 101.872 139.519 1.00 63.81 1028 ALA A O 1
ATOM 1915 N N . ASP A 1 1029 ? 123.839 103.334 138.024 1.00 56.05 1029 ASP A N 1
ATOM 1916 C CA . ASP A 1 1029 ? 125.151 103.335 138.664 1.00 54.98 1029 ASP A CA 1
ATOM 1917 C C . ASP A 1 1029 ? 125.136 104.055 140.007 1.00 55.24 1029 ASP A C 1
ATOM 1918 O O . ASP A 1 1029 ? 125.890 103.679 140.910 1.00 56.08 1029 ASP A O 1
ATOM 1923 N N . TRP A 1 1030 ? 124.291 105.076 140.172 1.00 52.50 1030 TRP A N 1
ATOM 1924 C CA . TRP A 1 1030 ? 124.185 105.720 141.475 1.00 49.41 1030 TRP A CA 1
ATOM 1925 C C . TRP A 1 1030 ? 123.526 104.804 142.497 1.00 49.82 1030 TRP A C 1
ATOM 1926 O O . TRP A 1 1030 ? 123.881 104.841 143.680 1.00 52.70 1030 TRP A O 1
ATOM 1937 N N . LEU A 1 1031 ? 122.566 103.982 142.066 1.00 50.19 1031 LEU A N 1
ATOM 1938 C CA . LEU A 1 1031 ? 121.960 103.012 142.970 1.00 43.84 1031 LEU A CA 1
ATOM 1939 C C . LEU A 1 1031 ? 122.883 101.831 143.245 1.00 44.58 1031 LEU A C 1
ATOM 1940 O O . LEU A 1 1031 ? 122.817 101.238 144.326 1.00 52.16 1031 LEU A O 1
ATOM 1945 N N . LEU A 1 1032 ? 123.737 101.472 142.284 1.00 43.93 1032 LEU A N 1
ATOM 1946 C CA . LEU A 1 1032 ? 124.747 100.449 142.536 1.00 44.70 1032 LEU A CA 1
ATOM 1947 C C . LEU A 1 1032 ? 125.799 100.952 143.516 1.00 43.30 1032 LEU A C 1
ATOM 1948 O O . LEU A 1 1032 ? 126.267 100.196 144.376 1.00 51.61 1032 LEU A O 1
ATOM 1953 N N . ARG A 1 1033 ? 126.186 102.224 143.397 1.00 41.11 1033 ARG A N 1
ATOM 1954 C CA . ARG A 1 1033 ? 127.104 102.818 144.362 1.00 43.07 1033 ARG A CA 1
ATOM 1955 C C . ARG A 1 1033 ? 126.486 102.866 145.752 1.00 44.07 1033 ARG A C 1
ATOM 1956 O O . ARG A 1 1033 ? 127.209 102.880 146.756 1.00 43.59 1033 ARG A O 1
ATOM 1964 N N . ASN A 1 1034 ? 125.154 102.893 145.829 1.00 41.12 1034 ASN A N 1
ATOM 1965 C CA . ASN A 1 1034 ? 124.463 102.928 147.111 1.00 33.59 1034 ASN A CA 1
ATOM 1966 C C . ASN A 1 1034 ? 124.602 101.620 147.878 1.00 41.75 1034 ASN A C 1
ATOM 1967 O O . ASN A 1 1034 ? 124.342 101.593 149.086 1.00 49.28 1034 ASN A O 1
ATOM 1972 N N . ILE A 1 1035 ? 125.016 100.545 147.215 1.00 38.05 1035 ILE A N 1
ATOM 1973 C CA . ILE A 1 1035 ? 125.081 99.219 147.814 1.00 35.60 1035 ILE A CA 1
ATOM 1974 C C . ILE A 1 1035 ? 126.522 98.762 148.003 1.00 38.84 1035 ILE A C 1
ATOM 1975 O O . ILE A 1 1035 ? 126.904 98.318 149.087 1.00 49.21 1035 ILE A O 1
ATOM 1980 N N . ILE A 1 1036 ? 127.338 98.864 146.958 1.00 31.80 1036 ILE A N 1
ATOM 1981 C CA . ILE A 1 1036 ? 128.709 98.363 147.004 1.00 32.93 1036 ILE A CA 1
ATOM 1982 C C . ILE A 1 1036 ? 129.672 99.478 146.613 1.00 41.68 1036 ILE A C 1
ATOM 1983 O O . ILE A 1 1036 ? 129.289 100.397 145.875 1.00 45.95 1036 ILE A O 1
ATOM 1988 N N . PRO A 1 1037 ? 130.916 99.446 147.085 1.00 42.93 1037 PRO A N 1
ATOM 1989 C CA . PRO A 1 1037 ? 131.903 100.441 146.650 1.00 41.75 1037 PRO A CA 1
ATOM 1990 C C . PRO A 1 1037 ? 132.223 100.296 145.169 1.00 41.98 1037 PRO A C 1
ATOM 1991 O O . PRO A 1 1037 ? 131.772 99.379 144.482 1.00 45.17 1037 PRO A O 1
ATOM 1995 N N . TYR A 1 1038 ? 133.032 101.238 144.680 1.00 44.40 1038 TYR A N 1
ATOM 1996 C CA . TYR A 1 1038 ? 133.310 101.301 143.249 1.00 48.50 1038 TYR A CA 1
ATOM 1997 C C . TYR A 1 1038 ? 134.221 100.161 142.806 1.00 49.45 1038 TYR A C 1
ATOM 1998 O O . TYR A 1 1038 ? 133.982 99.533 141.767 1.00 52.37 1038 TYR A O 1
ATOM 2007 N N . HIS A 1 1039 ? 135.270 99.873 143.583 1.00 47.28 1039 HIS A N 1
ATOM 2008 C CA . HIS A 1 1039 ? 136.149 98.756 143.247 1.00 45.03 1039 HIS A CA 1
ATOM 2009 C C . HIS A 1 1039 ? 135.404 97.429 143.304 1.00 48.15 1039 HIS A C 1
ATOM 2010 O O . HIS A 1 1039 ? 135.665 96.529 142.495 1.00 56.74 1039 HIS A O 1
ATOM 2017 N N . VAL A 1 1040 ? 134.469 97.293 144.245 1.00 42.14 1040 VAL A N 1
ATOM 2018 C CA . VAL A 1 1040 ? 133.622 96.108 144.283 1.00 44.15 1040 VAL A CA 1
ATOM 2019 C C . VAL A 1 1040 ? 132.753 96.040 143.034 1.00 43.19 1040 VAL A C 1
ATOM 2020 O O . VAL A 1 1040 ? 132.492 94.955 142.501 1.00 47.03 1040 VAL A O 1
ATOM 2024 N N . ALA A 1 1041 ? 132.295 97.195 142.546 1.00 52.22 1041 ALA A N 1
ATOM 2025 C CA . ALA A 1 1041 ? 131.533 97.219 141.302 1.00 50.77 1041 ALA A CA 1
ATOM 2026 C C . ALA A 1 1041 ? 132.377 96.737 140.130 1.00 51.58 1041 ALA A C 1
ATOM 2027 O O . ALA A 1 1041 ? 131.891 95.985 139.276 1.00 53.96 1041 ALA A O 1
ATOM 2029 N N . GLU A 1 1042 ? 133.642 97.164 140.065 1.00 53.59 1042 GLU A N 1
ATOM 2030 C CA . GLU A 1 1042 ? 134.528 96.657 139.018 1.00 53.29 1042 GLU A CA 1
ATOM 2031 C C . GLU A 1 1042 ? 134.719 95.151 139.133 1.00 51.76 1042 GLU A C 1
ATOM 2032 O O . GLU A 1 1042 ? 134.644 94.430 138.131 1.00 52.05 1042 GLU A O 1
ATOM 2038 N N . GLN A 1 1043 ? 134.970 94.655 140.347 1.00 52.63 1043 GLN A N 1
ATOM 2039 C CA . GLN A 1 1043 ? 135.250 93.231 140.508 1.00 51.88 1043 GLN A CA 1
ATOM 2040 C C . GLN A 1 1043 ? 134.008 92.376 140.286 1.00 54.50 1043 GLN A C 1
ATOM 2041 O O . GLN A 1 1043 ? 134.127 91.190 139.959 1.00 57.29 1043 GLN A O 1
ATOM 2047 N N . LEU A 1 1044 ? 132.817 92.950 140.452 1.00 56.46 1044 LEU A N 1
ATOM 2048 C CA . LEU A 1 1044 ? 131.581 92.206 140.250 1.00 52.50 1044 LEU A CA 1
ATOM 2049 C C . LEU A 1 1044 ? 131.133 92.172 138.796 1.00 56.67 1044 LEU A C 1
ATOM 2050 O O . LEU A 1 1044 ? 130.206 91.423 138.471 1.00 60.35 1044 LEU A O 1
ATOM 2055 N N . LYS A 1 1045 ? 131.754 92.963 137.919 1.00 60.49 1045 LYS A N 1
ATOM 2056 C CA . LYS A 1 1045 ? 131.429 92.887 136.501 1.00 60.45 1045 LYS A CA 1
ATOM 2057 C C . LYS A 1 1045 ? 131.927 91.596 135.867 1.00 63.92 1045 LYS A C 1
ATOM 2058 O O . LYS A 1 1045 ? 131.399 91.185 134.829 1.00 63.21 1045 LYS A O 1
ATOM 2064 N N . VAL A 1 1046 ? 132.925 90.952 136.466 1.00 62.71 1046 VAL A N 1
ATOM 2065 C CA . VAL A 1 1046 ? 133.467 89.709 135.925 1.00 64.70 1046 VAL A CA 1
ATOM 2066 C C . VAL A 1 1046 ? 132.879 88.493 136.628 1.00 68.17 1046 VAL A C 1
ATOM 2067 O O . VAL A 1 1046 ? 132.498 87.518 135.977 1.00 70.55 1046 VAL A O 1
ATOM 2071 N N . SER A 1 1047 ? 132.795 88.529 137.955 1.00 66.02 1047 SER A N 1
ATOM 2072 C CA . SER A 1 1047 ? 132.316 87.405 138.744 1.00 62.57 1047 SER A CA 1
ATOM 2073 C C . SER A 1 1047 ? 131.000 87.759 139.421 1.00 63.44 1047 SER A C 1
ATOM 2074 O O . SER A 1 1047 ? 130.764 88.912 139.796 1.00 66.88 1047 SER A O 1
ATOM 2077 N N . GLN A 1 1048 ? 130.140 86.751 139.572 1.00 62.14 1048 GLN A N 1
ATOM 2078 C CA . GLN A 1 1048 ? 128.872 86.938 140.266 1.00 63.79 1048 GLN A CA 1
ATOM 2079 C C . GLN A 1 1048 ? 129.040 87.063 141.775 1.00 65.58 1048 GLN A C 1
ATOM 2080 O O . GLN A 1 1048 ? 128.073 87.414 142.460 1.00 65.73 1048 GLN A O 1
ATOM 2086 N N . THR A 1 1049 ? 130.230 86.786 142.304 1.00 55.64 1049 THR A N 1
ATOM 2087 C CA . THR A 1 1049 ? 130.507 86.876 143.729 1.00 53.64 1049 THR A CA 1
ATOM 2088 C C . THR A 1 1049 ? 131.741 87.737 143.956 1.00 51.30 1049 THR A C 1
ATOM 2089 O O . THR A 1 1049 ? 132.634 87.804 143.107 1.00 54.62 1049 THR A O 1
ATOM 2093 N N . TYR A 1 1050 ? 131.782 88.399 145.110 1.00 42.72 1050 TYR A N 1
ATOM 2094 C CA . TYR A 1 1050 ? 132.915 89.230 145.493 1.00 31.07 1050 TYR A CA 1
ATOM 2095 C C . TYR A 1 1050 ? 133.396 88.831 146.879 1.00 35.64 1050 TYR A C 1
ATOM 2096 O O . TYR A 1 1050 ? 132.590 88.599 147.784 1.00 44.25 1050 TYR A O 1
ATOM 2105 N N . SER A 1 1051 ? 134.715 88.760 147.037 1.00 29.59 1051 SER A N 1
ATOM 2106 C CA . SER A 1 1051 ? 135.324 88.468 148.328 1.00 19.80 1051 SER A CA 1
ATOM 2107 C C . SER A 1 1051 ? 136.760 88.964 148.300 1.00 36.03 1051 SER A C 1
ATOM 2108 O O . SER A 1 1051 ? 137.500 88.665 147.358 1.00 46.24 1051 SER A O 1
ATOM 2111 N N . LYS A 1 1052 ? 137.148 89.718 149.324 1.00 26.54 1052 LYS A N 1
ATOM 2112 C CA . LYS A 1 1052 ? 138.495 90.258 149.418 1.00 25.12 1052 LYS A CA 1
ATOM 2113 C C . LYS A 1 1052 ? 138.982 90.148 150.854 1.00 24.18 1052 LYS A C 1
ATOM 2114 O O . LYS A 1 1052 ? 138.200 90.298 151.796 1.00 27.06 1052 LYS A O 1
ATOM 2120 N N . ASN A 1 1053 ? 140.271 89.869 151.015 1.00 26.48 1053 ASN A N 1
ATOM 2121 C CA . ASN A 1 1053 ? 140.915 89.829 152.322 1.00 27.90 1053 ASN A CA 1
ATOM 2122 C C . ASN A 1 1053 ? 141.860 91.020 152.410 1.00 35.82 1053 ASN A C 1
ATOM 2123 O O . ASN A 1 1053 ? 142.897 91.047 151.738 1.00 36.37 1053 ASN A O 1
ATOM 2128 N N . HIS A 1 1054 ? 141.500 92.004 153.229 1.00 36.16 1054 HIS A N 1
ATOM 2129 C CA . HIS A 1 1054 ? 142.307 93.204 153.394 1.00 17.22 1054 HIS A CA 1
ATOM 2130 C C . HIS A 1 1054 ? 143.259 93.004 154.567 1.00 29.78 1054 HIS A C 1
ATOM 2131 O O . HIS A 1 1054 ? 142.818 92.802 155.704 1.00 33.60 1054 HIS A O 1
ATOM 2138 N N . ASP A 1 1055 ? 144.563 93.053 154.285 1.00 29.43 1055 ASP A N 1
ATOM 2139 C CA . ASP A 1 1055 ? 145.556 92.867 155.337 1.00 29.65 1055 ASP A CA 1
ATOM 2140 C C . ASP A 1 1055 ? 145.550 94.022 156.327 1.00 30.29 1055 ASP A C 1
ATOM 2141 O O . ASP A 1 1055 ? 145.959 93.850 157.481 1.00 32.55 1055 ASP A O 1
ATOM 2146 N N . SER A 1 1056 ? 145.097 95.199 155.901 1.00 32.26 1056 SER A N 1
ATOM 2147 C CA . SER A 1 1056 ? 145.055 96.376 156.763 1.00 27.72 1056 SER A CA 1
ATOM 2148 C C . SER A 1 1056 ? 143.835 97.203 156.386 1.00 25.76 1056 SER A C 1
ATOM 2149 O O . SER A 1 1056 ? 143.801 97.812 155.313 1.00 32.40 1056 SER A O 1
ATOM 2152 N N . GLY A 1 1057 ? 142.842 97.217 157.262 1.00 18.24 1057 GLY A N 1
ATOM 2153 C CA . GLY A 1 1057 ? 141.677 98.060 157.078 1.00 16.86 1057 GLY A CA 1
ATOM 2154 C C . GLY A 1 1057 ? 141.212 98.589 158.416 1.00 29.47 1057 GLY A C 1
ATOM 2155 O O . GLY A 1 1057 ? 141.356 97.933 159.449 1.00 44.11 1057 GLY A O 1
ATOM 2156 N N . GLY A 1 1058 ? 140.656 99.793 158.390 1.00 16.45 1058 GLY A N 1
ATOM 2157 C CA . GLY A 1 1058 ? 140.215 100.480 159.596 1.00 18.41 1058 GLY A CA 1
ATOM 2158 C C . GLY A 1 1058 ? 138.701 100.578 159.636 1.00 24.18 1058 GLY A C 1
ATOM 2159 O O . GLY A 1 1058 ? 138.061 100.802 158.609 1.00 30.01 1058 GLY A O 1
ATOM 2160 N N . VAL A 1 1059 ? 138.138 100.409 160.831 1.00 22.88 1059 VAL A N 1
ATOM 2161 C CA . VAL A 1 1059 ? 136.697 100.462 161.049 1.00 24.71 1059 VAL A CA 1
ATOM 2162 C C . VAL A 1 1059 ? 136.408 101.429 162.191 1.00 21.66 1059 VAL A C 1
ATOM 2163 O O . VAL A 1 1059 ? 137.083 101.396 163.230 1.00 25.58 1059 VAL A O 1
ATOM 2167 N N . ILE A 1 1060 ? 135.408 102.290 161.991 1.00 17.25 1060 ILE A N 1
ATOM 2168 C CA . ILE A 1 1060 ? 134.877 103.161 163.032 1.00 19.46 1060 ILE A CA 1
ATOM 2169 C C . ILE A 1 1060 ? 133.385 102.904 163.182 1.00 16.79 1060 ILE A C 1
ATOM 2170 O O . ILE A 1 1060 ? 132.655 102.778 162.190 1.00 19.60 1060 ILE A O 1
ATOM 2175 N N . PHE A 1 1061 ? 132.947 102.816 164.435 1.00 20.27 1061 PHE A N 1
ATOM 2176 C CA . PHE A 1 1061 ? 131.532 102.806 164.791 1.00 18.88 1061 PHE A CA 1
ATOM 2177 C C . PHE A 1 1061 ? 131.250 104.048 165.624 1.00 18.94 1061 PHE A C 1
ATOM 2178 O O . PHE A 1 1061 ? 131.833 104.217 166.697 1.00 27.35 1061 PHE A O 1
ATOM 2186 N N . ALA A 1 1062 ? 130.352 104.904 165.148 1.00 16.84 1062 ALA A N 1
ATOM 2187 C CA . ALA A 1 1062 ? 130.031 106.161 165.823 1.00 17.07 1062 ALA A CA 1
ATOM 2188 C C . ALA A 1 1062 ? 128.562 106.131 166.228 1.00 21.32 1062 ALA A C 1
ATOM 2189 O O . ALA A 1 1062 ? 127.677 106.272 165.383 1.00 22.95 1062 ALA A O 1
ATOM 2191 N N . SER A 1 1063 ? 128.301 105.948 167.516 1.00 24.13 1063 SER A N 1
ATOM 2192 C CA . SER A 1 1063 ? 126.942 105.854 168.026 1.00 27.23 1063 SER A CA 1
ATOM 2193 C C . SER A 1 1063 ? 126.503 107.175 168.644 1.00 28.21 1063 SER A C 1
ATOM 2194 O O . SER A 1 1063 ? 127.298 107.897 169.250 1.00 31.50 1063 SER A O 1
ATOM 2197 N N . ILE A 1 1064 ? 125.221 107.486 168.482 1.00 27.74 1064 ILE A N 1
ATOM 2198 C CA . ILE A 1 1064 ? 124.605 108.623 169.156 1.00 21.04 1064 ILE A CA 1
ATOM 2199 C C . ILE A 1 1064 ? 124.023 108.100 170.464 1.00 26.18 1064 ILE A C 1
ATOM 2200 O O . ILE A 1 1064 ? 122.997 107.414 170.471 1.00 27.95 1064 ILE A O 1
ATOM 2205 N N . VAL A 1 1065 ? 124.693 108.415 171.574 1.00 25.06 1065 VAL A N 1
ATOM 2206 C CA . VAL A 1 1065 ? 124.410 107.746 172.840 1.00 25.67 1065 VAL A CA 1
ATOM 2207 C C . VAL A 1 1065 ? 123.040 108.146 173.377 1.00 35.89 1065 VAL A C 1
ATOM 2208 O O . VAL A 1 1065 ? 122.246 107.293 173.790 1.00 29.35 1065 VAL A O 1
ATOM 2212 N N . ASN A 1 1066 ? 122.740 109.444 173.376 1.00 26.11 1066 ASN A N 1
ATOM 2213 C CA . ASN A 1 1066 ? 121.579 109.967 174.083 1.00 25.45 1066 ASN A CA 1
ATOM 2214 C C . ASN A 1 1066 ? 120.368 110.161 173.179 1.00 26.54 1066 ASN A C 1
ATOM 2215 O O . ASN A 1 1066 ? 119.446 110.900 173.543 1.00 34.44 1066 ASN A O 1
ATOM 2220 N N . PHE A 1 1067 ? 120.341 109.505 172.016 1.00 22.69 1067 PHE A N 1
ATOM 2221 C CA . PHE A 1 1067 ? 119.176 109.617 171.144 1.00 26.19 1067 PHE A CA 1
ATOM 2222 C C . PHE A 1 1067 ? 117.922 109.096 171.834 1.00 31.12 1067 PHE A C 1
ATOM 2223 O O . PHE A 1 1067 ? 116.827 109.638 171.640 1.00 39.36 1067 PHE A O 1
ATOM 2231 N N . SER A 1 1068 ? 118.064 108.046 172.647 1.00 32.21 1068 SER A N 1
ATOM 2232 C CA . SER A 1 1068 ? 116.933 107.557 173.428 1.00 28.80 1068 SER A CA 1
ATOM 2233 C C . SER A 1 1068 ? 116.389 108.636 174.353 1.00 37.38 1068 SER A C 1
ATOM 2234 O O . SER A 1 1068 ? 115.179 108.689 174.601 1.00 46.22 1068 SER A O 1
ATOM 2237 N N . GLU A 1 1069 ? 117.264 109.499 174.877 1.00 34.75 1069 GLU A N 1
ATOM 2238 C CA . GLU A 1 1069 ? 116.794 110.645 175.647 1.00 34.97 1069 GLU A CA 1
ATOM 2239 C C . GLU A 1 1069 ? 115.979 111.590 174.774 1.00 40.94 1069 GLU A C 1
ATOM 2240 O O . GLU A 1 1069 ? 114.949 112.119 175.208 1.00 45.29 1069 GLU A O 1
ATOM 2246 N N . PHE A 1 1070 ? 116.426 111.813 173.536 1.00 31.96 1070 PHE A N 1
ATOM 2247 C CA . PHE A 1 1070 ? 115.687 112.680 172.626 1.00 26.84 1070 PHE A CA 1
ATOM 2248 C C . PHE A 1 1070 ? 114.436 111.990 172.097 1.00 31.12 1070 PHE A C 1
ATOM 2249 O O . PHE A 1 1070 ? 113.377 112.617 171.981 1.00 45.75 1070 PHE A O 1
ATOM 2257 N N . TYR A 1 1071 ? 114.541 110.705 171.770 1.00 29.48 1071 TYR A N 1
ATOM 2258 C CA . TYR A 1 1071 ? 113.435 109.993 171.146 1.00 32.63 1071 TYR A CA 1
ATOM 2259 C C . TYR A 1 1071 ? 112.277 109.831 172.121 1.00 40.70 1071 TYR A C 1
ATOM 2260 O O . TYR A 1 1071 ? 112.465 109.404 173.264 1.00 44.90 1071 TYR A O 1
ATOM 2269 N N . GLU A 1 1072 ? 111.075 110.174 171.663 1.00 39.21 1072 GLU A N 1
ATOM 2270 C CA . GLU A 1 1072 ? 109.859 110.022 172.448 1.00 39.34 1072 GLU A CA 1
ATOM 2271 C C . GLU A 1 1072 ? 108.726 109.630 171.515 1.00 43.58 1072 GLU A C 1
ATOM 2272 O O . GLU A 1 1072 ? 108.535 110.261 170.472 1.00 46.43 1072 GLU A O 1
ATOM 2278 N N . GLU A 1 1073 ? 107.971 108.604 171.897 1.00 47.02 1073 GLU A N 1
ATOM 2279 C CA . GLU A 1 1073 ? 106.877 108.091 171.082 1.00 45.39 1073 GLU A CA 1
ATOM 2280 C C . GLU A 1 1073 ? 105.560 108.813 171.328 1.00 46.33 1073 GLU A C 1
ATOM 2281 O O . GLU A 1 1073 ? 104.541 108.424 170.749 1.00 45.15 1073 GLU A O 1
ATOM 2287 N N . ASN A 1 1074 ? 105.555 109.847 172.173 1.00 46.18 1074 ASN A N 1
ATOM 2288 C CA . ASN A 1 1074 ? 104.309 110.526 172.511 1.00 44.84 1074 ASN A CA 1
ATOM 2289 C C . ASN A 1 1074 ? 103.696 111.216 171.298 1.00 47.80 1074 ASN A C 1
ATOM 2290 O O . ASN A 1 1074 ? 102.473 111.194 171.116 1.00 52.29 1074 ASN A O 1
ATOM 2295 N N . TYR A 1 1075 ? 104.524 111.834 170.459 1.00 38.57 1075 TYR A N 1
ATOM 2296 C CA . TYR A 1 1075 ? 104.055 112.625 169.325 1.00 38.74 1075 TYR A CA 1
ATOM 2297 C C . TYR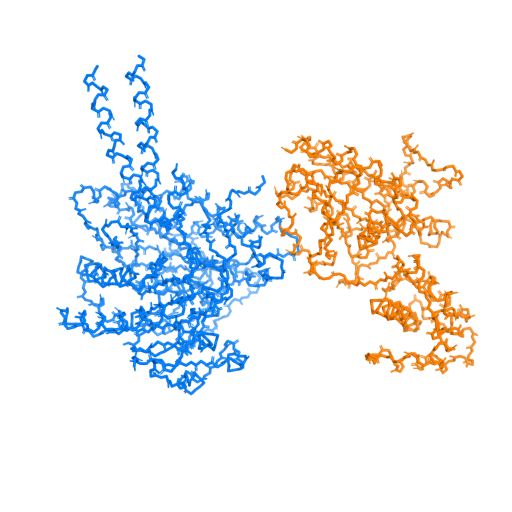 A 1 1075 ? 104.396 111.896 168.031 1.00 41.18 1075 TYR A C 1
ATOM 2298 O O . TYR A 1 1075 ? 105.573 111.763 167.680 1.00 42.38 1075 TYR A O 1
ATOM 2307 N N . GLU A 1 1076 ? 103.360 111.437 167.324 1.00 43.06 1076 GLU A N 1
ATOM 2308 C CA . GLU A 1 1076 ? 103.505 110.761 166.032 1.00 40.56 1076 GLU A CA 1
ATOM 2309 C C . GLU A 1 1076 ? 104.428 109.549 166.132 1.00 45.34 1076 GLU A C 1
ATOM 2310 O O . GLU A 1 1076 ? 105.216 109.268 165.226 1.00 47.44 1076 GLU A O 1
ATOM 2316 N N . GLY A 1 1077 ? 104.337 108.831 167.250 1.00 40.65 1077 GLY A N 1
ATOM 2317 C CA . GLY A 1 1077 ? 105.130 107.632 167.438 1.00 37.51 1077 GLY A CA 1
ATOM 2318 C C . GLY A 1 1077 ? 106.623 107.851 167.413 1.00 36.59 1077 GLY A C 1
ATOM 2319 O O . GLY A 1 1077 ? 107.379 106.892 167.247 1.00 43.56 1077 GLY A O 1
ATOM 2320 N N . GLY A 1 1078 ? 107.074 109.092 167.581 1.00 33.42 1078 GLY A N 1
ATOM 2321 C CA . GLY A 1 1078 ? 108.479 109.416 167.478 1.00 32.55 1078 GLY A CA 1
ATOM 2322 C C . GLY A 1 1078 ? 108.992 109.610 166.071 1.00 34.45 1078 GLY A C 1
ATOM 2323 O O . GLY A 1 1078 ? 110.194 109.852 165.900 1.00 36.43 1078 GLY A O 1
ATOM 2324 N N . LYS A 1 1079 ? 108.120 109.524 165.061 1.00 34.98 1079 LYS A N 1
ATOM 2325 C CA . LYS A 1 1079 ? 108.552 109.664 163.673 1.00 33.98 1079 LYS A CA 1
ATOM 2326 C C . LYS A 1 1079 ? 109.335 110.953 163.467 1.00 28.59 1079 LYS A C 1
ATOM 2327 O O . LYS A 1 1079 ? 110.450 110.939 162.931 1.00 30.88 1079 LYS A O 1
ATOM 2333 N N . GLU A 1 1080 ? 108.778 112.075 163.929 1.00 37.14 1080 GLU A N 1
ATOM 2334 C CA . GLU A 1 1080 ? 109.454 113.358 163.778 1.00 31.34 1080 GLU A CA 1
ATOM 2335 C C . GLU A 1 1080 ? 110.834 113.328 164.417 1.00 24.71 1080 GLU A C 1
ATOM 2336 O O . GLU A 1 1080 ? 111.793 113.881 163.864 1.00 38.22 1080 GLU A O 1
ATOM 2342 N N . CYS A 1 1081 ? 110.960 112.663 165.569 1.00 33.63 1081 CYS A N 1
ATOM 2343 C CA . CYS A 1 1081 ? 112.263 112.527 166.210 1.00 29.82 1081 CYS A CA 1
ATOM 2344 C C . CYS A 1 1081 ? 113.273 111.912 165.253 1.00 27.03 1081 CYS A C 1
ATOM 2345 O O . CYS A 1 1081 ? 114.382 112.432 165.080 1.00 24.29 1081 CYS A O 1
ATOM 2348 N N . TYR A 1 1082 ? 112.889 110.819 164.589 1.00 32.76 1082 TYR A N 1
ATOM 2349 C CA . TYR A 1 1082 ? 113.814 110.181 163.662 1.00 21.76 1082 TYR A CA 1
ATOM 2350 C C . TYR A 1 1082 ? 114.109 111.076 162.469 1.00 25.00 1082 TYR A C 1
ATOM 2351 O O . TYR A 1 1082 ? 115.198 110.988 161.890 1.00 26.44 1082 TYR A O 1
ATOM 2360 N N . ARG A 1 1083 ? 113.175 111.964 162.110 1.00 29.07 1083 ARG A N 1
ATOM 2361 C CA . ARG A 1 1083 ? 113.479 112.959 161.089 1.00 25.44 1083 ARG A CA 1
ATOM 2362 C C . ARG A 1 1083 ? 114.693 113.779 161.493 1.00 21.52 1083 ARG A C 1
ATOM 2363 O O . ARG A 1 1083 ? 115.602 114.000 160.683 1.00 31.96 1083 ARG A O 1
ATOM 2371 N N . VAL A 1 1084 ? 114.745 114.197 162.759 1.00 25.32 1084 VAL A N 1
ATOM 2372 C CA . VAL A 1 1084 ? 115.926 114.884 163.269 1.00 23.82 1084 VAL A CA 1
ATOM 2373 C C . VAL A 1 1084 ? 117.153 114.002 163.099 1.00 19.05 1084 VAL A C 1
ATOM 2374 O O . VAL A 1 1084 ? 118.210 114.454 162.641 1.00 33.09 1084 VAL A O 1
ATOM 2378 N N . LEU A 1 1085 ? 117.018 112.715 163.431 1.00 26.02 1085 LEU A N 1
ATOM 2379 C CA . LEU A 1 1085 ? 118.117 111.784 163.210 1.00 28.27 1085 LEU A CA 1
ATOM 2380 C C . LEU A 1 1085 ? 118.471 111.711 161.733 1.00 29.82 1085 LEU A C 1
ATOM 2381 O O . LEU A 1 1085 ? 119.653 111.676 161.370 1.00 35.40 1085 LEU A O 1
ATOM 2386 N N . ASN A 1 1086 ? 117.454 111.714 160.864 1.00 32.84 1086 ASN A N 1
ATOM 2387 C CA . ASN A 1 1086 ? 117.707 111.718 159.428 1.00 21.47 1086 ASN A CA 1
ATOM 2388 C C . ASN A 1 1086 ? 118.544 112.919 159.018 1.00 32.11 1086 ASN A C 1
ATOM 2389 O O . ASN A 1 1086 ? 119.310 112.842 158.050 1.00 37.68 1086 ASN A O 1
ATOM 2394 N N . GLU A 1 1087 ? 118.416 114.034 159.738 1.00 32.07 1087 GLU A N 1
ATOM 2395 C CA . GLU A 1 1087 ? 119.238 115.195 159.432 1.00 20.50 1087 GLU A CA 1
ATOM 2396 C C . GLU A 1 1087 ? 120.677 114.993 159.887 1.00 24.20 1087 GLU A C 1
ATOM 2397 O O . GLU A 1 1087 ? 121.610 115.442 159.213 1.00 34.56 1087 GLU A O 1
ATOM 2403 N N . LEU A 1 1088 ? 120.879 114.321 161.022 1.00 22.21 1088 LEU A N 1
ATOM 2404 C CA . LEU A 1 1088 ? 122.238 114.117 161.510 1.00 20.14 1088 LEU A CA 1
ATOM 2405 C C . LEU A 1 1088 ? 122.997 113.128 160.634 1.00 25.91 1088 LEU A C 1
ATOM 2406 O O . LEU A 1 1088 ? 124.103 113.428 160.166 1.00 29.49 1088 LEU A O 1
ATOM 2411 N N . ILE A 1 1089 ? 122.402 111.962 160.367 1.00 27.99 1089 ILE A N 1
ATOM 2412 C CA . ILE A 1 1089 ? 123.074 110.949 159.560 1.00 24.07 1089 ILE A CA 1
ATOM 2413 C C . ILE A 1 1089 ? 123.371 111.489 158.170 1.00 22.36 1089 ILE A C 1
ATOM 2414 O O . ILE A 1 1089 ? 124.482 111.323 157.649 1.00 21.23 1089 ILE A O 1
ATOM 2419 N N . GLY A 1 1090 ? 122.396 112.167 157.560 1.00 28.35 1090 GLY A N 1
ATOM 2420 C CA . GLY A 1 1090 ? 122.637 112.799 156.277 1.00 28.40 1090 GLY A CA 1
ATOM 2421 C C . GLY A 1 1090 ? 123.796 113.771 156.318 1.00 26.25 1090 GLY A C 1
ATOM 2422 O O . GLY A 1 1090 ? 124.572 113.857 155.361 1.00 34.61 1090 GLY A O 1
ATOM 2423 N N . ASP A 1 1091 ? 123.946 114.499 157.429 1.00 22.14 1091 ASP A N 1
ATOM 2424 C CA . ASP A 1 1091 ? 125.115 115.357 157.584 1.00 20.01 1091 ASP A CA 1
ATOM 2425 C C . ASP A 1 1091 ? 126.402 114.551 157.501 1.00 28.67 1091 ASP A C 1
ATOM 2426 O O . ASP A 1 1091 ? 127.331 114.943 156.783 1.00 38.27 1091 ASP A O 1
ATOM 2431 N N . PHE A 1 1092 ? 126.464 113.410 158.195 1.00 29.27 1092 PHE A N 1
ATOM 2432 C CA . PHE A 1 1092 ? 127.603 112.515 158.030 1.00 18.87 1092 PHE A CA 1
ATOM 2433 C C . PHE A 1 1092 ? 127.750 112.081 156.580 1.00 26.31 1092 PHE A C 1
ATOM 2434 O O . PHE A 1 1092 ? 128.874 111.974 156.075 1.00 33.77 1092 PHE A O 1
ATOM 2442 N N . ASP A 1 1093 ? 126.632 111.843 155.895 1.00 26.61 1093 ASP A N 1
ATOM 2443 C CA . ASP A 1 1093 ? 126.664 111.478 154.487 1.00 18.36 1093 ASP A CA 1
ATOM 2444 C C . ASP A 1 1093 ? 127.192 112.596 153.602 1.00 28.82 1093 ASP A C 1
ATOM 2445 O O . ASP A 1 1093 ? 127.653 112.315 152.491 1.00 39.72 1093 ASP A O 1
ATOM 2450 N N . GLU A 1 1094 ? 127.140 113.849 154.059 1.00 31.56 1094 GLU A N 1
ATOM 2451 C CA . GLU A 1 1094 ? 127.779 114.932 153.326 1.00 27.33 1094 GLU A CA 1
ATOM 2452 C C . GLU A 1 1094 ? 129.284 114.961 153.527 1.00 31.88 1094 GLU A C 1
ATOM 2453 O O . GLU A 1 1094 ? 129.991 115.591 152.732 1.00 46.42 1094 GLU A O 1
ATOM 2459 N N . LEU A 1 1095 ? 129.788 114.298 154.570 1.00 27.16 1095 LEU A N 1
ATOM 2460 C CA . LEU A 1 1095 ? 131.228 114.230 154.772 1.00 31.24 1095 LEU A CA 1
ATOM 2461 C C . LEU A 1 1095 ? 131.894 113.335 153.737 1.00 27.98 1095 LEU A C 1
ATOM 2462 O O . LEU A 1 1095 ? 133.022 113.611 153.314 1.00 36.11 1095 LEU A O 1
ATOM 2467 N N . LEU A 1 1096 ? 131.213 112.266 153.316 1.00 26.89 1096 LEU A N 1
ATOM 2468 C CA . LEU A 1 1096 ? 131.796 111.345 152.346 1.00 32.10 1096 LEU A CA 1
ATOM 2469 C C . LEU A 1 1096 ? 131.988 112.004 150.987 1.00 37.97 1096 LEU A C 1
ATOM 2470 O O . LEU A 1 1096 ? 132.880 111.610 150.227 1.00 34.03 1096 LEU A O 1
ATOM 2475 N N . SER A 1 1097 ? 131.165 113.002 150.660 1.00 42.22 1097 SER A N 1
ATOM 2476 C CA . SER A 1 1097 ? 131.290 113.694 149.384 1.00 34.84 1097 SER A CA 1
ATOM 2477 C C . SER A 1 1097 ? 132.521 114.585 149.314 1.00 35.91 1097 SER A C 1
ATOM 2478 O O . SER A 1 1097 ? 132.895 115.008 148.215 1.00 47.10 1097 SER A O 1
ATOM 2481 N N . LYS A 1 1098 ? 133.152 114.882 150.447 1.00 33.90 1098 LYS A N 1
ATOM 2482 C CA . LYS A 1 1098 ? 134.354 115.696 150.437 1.00 33.27 1098 LYS A CA 1
ATOM 2483 C C . LYS A 1 1098 ? 135.506 114.932 149.786 1.00 40.40 1098 LYS A C 1
ATOM 2484 O O . LYS A 1 1098 ? 135.604 113.709 149.917 1.00 45.58 1098 LYS A O 1
ATOM 2490 N N . PRO A 1 1099 ? 136.388 115.632 149.067 1.00 44.30 1099 PRO A N 1
ATOM 2491 C CA . PRO A 1 1099 ? 137.514 114.940 148.418 1.00 40.01 1099 PRO A CA 1
ATOM 2492 C C . PRO A 1 1099 ? 138.451 114.251 149.394 1.00 34.35 1099 PRO A C 1
ATOM 2493 O O . PRO A 1 1099 ? 139.102 113.267 149.022 1.00 38.42 1099 PRO A O 1
ATOM 2497 N N . ASP A 1 1100 ? 138.544 114.741 150.632 1.00 34.23 1100 ASP A N 1
ATOM 2498 C CA . ASP A 1 1100 ? 139.450 114.136 151.602 1.00 35.03 1100 ASP A CA 1
ATOM 2499 C C . ASP A 1 1100 ? 138.996 112.741 152.009 1.00 42.50 1100 ASP A C 1
ATOM 2500 O O . ASP A 1 1100 ? 139.834 111.865 152.252 1.00 42.15 1100 ASP A O 1
ATOM 2505 N N . TYR A 1 1101 ? 137.685 112.512 152.084 1.00 38.79 1101 TYR A N 1
ATOM 2506 C CA . TYR A 1 1101 ? 137.131 111.243 152.535 1.00 27.01 1101 TYR A CA 1
ATOM 2507 C C . TYR A 1 1101 ? 136.641 110.380 151.377 1.00 33.66 1101 TYR A C 1
ATOM 2508 O O . TYR A 1 1101 ? 135.662 109.640 151.523 1.00 39.03 1101 TYR A O 1
ATOM 2517 N N . SER A 1 1102 ? 137.306 110.463 150.224 1.00 34.39 1102 SER A N 1
ATOM 2518 C CA . SER A 1 1102 ? 136.934 109.632 149.085 1.00 31.69 1102 SER A CA 1
ATOM 2519 C C . SER A 1 1102 ? 137.376 108.187 149.266 1.00 37.54 1102 SER A C 1
ATOM 2520 O O . SER A 1 1102 ? 136.752 107.278 148.706 1.00 42.70 1102 SER A O 1
ATOM 2523 N N . SER A 1 1103 ? 138.436 107.954 150.037 1.00 30.07 1103 SER A N 1
ATOM 2524 C CA . SER A 1 1103 ? 138.937 106.614 150.304 1.00 29.70 1103 SER A CA 1
ATOM 2525 C C . SER A 1 1103 ? 138.240 105.952 151.485 1.00 28.93 1103 SER A C 1
ATOM 2526 O O . SER A 1 1103 ? 138.721 104.928 151.980 1.00 33.31 1103 SER A O 1
ATOM 2529 N N . ILE A 1 1104 ? 137.126 106.513 151.944 1.00 28.06 1104 ILE A N 1
ATOM 2530 C CA . ILE A 1 1104 ? 136.374 105.991 153.078 1.00 27.14 1104 ILE A CA 1
ATOM 2531 C C . ILE A 1 1104 ? 135.017 105.527 152.574 1.00 17.13 1104 ILE A C 1
ATOM 2532 O O . ILE A 1 1104 ? 134.328 106.264 151.859 1.00 32.40 1104 ILE A O 1
ATOM 2537 N N . GLU A 1 1105 ? 134.638 104.309 152.942 1.00 24.91 1105 GLU A N 1
ATOM 2538 C CA . GLU A 1 1105 ? 133.370 103.722 152.536 1.00 31.65 1105 GLU A CA 1
ATOM 2539 C C . GLU A 1 1105 ? 132.471 103.592 153.756 1.00 22.06 1105 GLU A C 1
ATOM 2540 O O . GLU A 1 1105 ? 132.840 102.940 154.737 1.00 32.52 1105 GLU A O 1
ATOM 2546 N N . LYS A 1 1106 ? 131.301 104.220 153.699 1.00 25.97 1106 LYS A N 1
ATOM 2547 C CA . LYS A 1 1106 ? 130.273 103.942 154.689 1.00 21.63 1106 LYS A CA 1
ATOM 2548 C C . LYS A 1 1106 ? 129.725 102.544 154.450 1.00 23.24 1106 LYS A C 1
ATOM 2549 O O . LYS A 1 1106 ? 129.355 102.198 153.325 1.00 30.70 1106 LYS A O 1
ATOM 2555 N N . ILE A 1 1107 ? 129.696 101.728 155.495 1.00 23.92 1107 ILE A N 1
ATOM 2556 C CA . ILE A 1 1107 ? 129.198 100.366 155.357 1.00 30.50 1107 ILE A CA 1
ATOM 2557 C C . ILE A 1 1107 ? 127.701 100.301 155.617 1.00 26.23 1107 ILE A C 1
ATOM 2558 O O . ILE A 1 1107 ? 126.941 99.776 154.800 1.00 37.71 1107 ILE A O 1
ATOM 2563 N N . LYS A 1 1108 ? 127.255 100.843 156.746 1.00 17.78 1108 LYS A N 1
ATOM 2564 C CA . LYS A 1 1108 ? 125.844 100.808 157.098 1.00 31.43 1108 LYS A CA 1
ATOM 2565 C C . LYS A 1 1108 ? 125.584 101.801 158.219 1.00 29.66 1108 LYS A C 1
ATOM 2566 O O . LYS A 1 1108 ? 126.510 102.266 158.889 1.00 26.75 1108 LYS A O 1
ATOM 2572 N N . THR A 1 1109 ? 124.307 102.123 158.407 1.00 32.38 1109 THR A N 1
ATOM 2573 C CA . THR A 1 1109 ? 123.832 102.824 159.590 1.00 25.57 1109 THR A CA 1
ATOM 2574 C C . THR A 1 1109 ? 122.905 101.884 160.351 1.00 24.24 1109 THR A C 1
ATOM 2575 O O . THR A 1 1109 ? 122.086 101.184 159.745 1.00 33.49 1109 THR A O 1
ATOM 2579 N N . ILE A 1 1110 ? 123.081 101.817 161.668 1.00 19.90 1110 ILE A N 1
ATOM 2580 C CA . ILE A 1 1110 ? 122.368 100.866 162.516 1.00 27.73 1110 ILE A CA 1
ATOM 2581 C C . ILE A 1 1110 ? 121.696 101.668 163.622 1.00 28.07 1110 ILE A C 1
ATOM 2582 O O . ILE A 1 1110 ? 122.327 101.990 164.634 1.00 30.59 1110 ILE A O 1
ATOM 2587 N N . GLY A 1 1111 ? 120.415 101.977 163.445 1.00 26.32 1111 GLY A N 1
ATOM 2588 C CA . GLY A 1 1111 ? 119.717 102.807 164.405 1.00 26.85 1111 GLY A CA 1
ATOM 2589 C C . GLY A 1 1111 ? 120.294 104.205 164.450 1.00 34.90 1111 GLY A C 1
ATOM 2590 O O . GLY A 1 1111 ? 120.107 104.994 163.519 1.00 39.59 1111 GLY A O 1
ATOM 2591 N N . ALA A 1 1112 ? 121.001 104.523 165.534 1.00 28.48 1112 ALA A N 1
ATOM 2592 C CA . ALA A 1 1112 ? 121.714 105.785 165.666 1.00 22.10 1112 ALA A CA 1
ATOM 2593 C C . ALA A 1 1112 ? 123.223 105.601 165.557 1.00 24.36 1112 ALA A C 1
ATOM 2594 O O . ALA A 1 1112 ? 123.985 106.440 166.047 1.00 30.19 1112 ALA A O 1
ATOM 2596 N N . THR A 1 1113 ? 123.669 104.520 164.924 1.00 24.19 1113 THR A N 1
ATOM 2597 C CA . THR A 1 1113 ? 125.083 104.205 164.794 1.00 29.15 1113 THR A CA 1
ATOM 2598 C C . THR A 1 1113 ? 125.507 104.293 163.334 1.00 28.46 1113 THR A C 1
ATOM 2599 O O . THR A 1 1113 ? 124.796 103.827 162.439 1.00 30.63 1113 THR A O 1
ATOM 2603 N N . TYR A 1 1114 ? 126.669 104.894 163.108 1.00 29.95 1114 TYR A N 1
ATOM 2604 C CA . TYR A 1 1114 ? 127.242 105.101 161.786 1.00 26.02 1114 TYR A CA 1
ATOM 2605 C C . TYR A 1 1114 ? 128.487 104.234 161.668 1.00 12.74 1114 TYR A C 1
ATOM 2606 O O . TYR A 1 1114 ? 129.401 104.342 162.490 1.00 18.14 1114 TYR A O 1
ATOM 2615 N N . MET A 1 1115 ? 128.519 103.376 160.656 1.00 27.21 1115 MET A N 1
ATOM 2616 C CA . MET A 1 1115 ? 129.617 102.443 160.448 1.00 21.27 1115 MET A CA 1
ATOM 2617 C C . MET A 1 1115 ? 130.408 102.847 159.213 1.00 29.11 1115 MET A C 1
ATOM 2618 O O . MET A 1 1115 ? 129.846 102.947 158.118 1.00 37.62 1115 MET A O 1
ATOM 2623 N N . ALA A 1 1116 ? 131.713 103.056 159.381 1.00 22.41 1116 ALA A N 1
ATOM 2624 C CA . ALA A 1 1116 ? 132.550 103.456 158.259 1.00 18.29 1116 ALA A CA 1
ATOM 2625 C C . ALA A 1 1116 ? 133.848 102.663 158.279 1.00 16.52 1116 ALA A C 1
ATOM 2626 O O . ALA A 1 1116 ? 134.290 102.179 159.323 1.00 35.55 1116 ALA A O 1
ATOM 2628 N N . ALA A 1 1117 ? 134.456 102.532 157.102 1.00 11.95 1117 ALA A N 1
ATOM 2629 C CA . ALA A 1 1117 ? 135.682 101.769 156.949 1.00 13.04 1117 ALA A CA 1
ATOM 2630 C C . ALA A 1 1117 ? 136.611 102.484 155.980 1.00 23.76 1117 ALA A C 1
ATOM 2631 O O . ALA A 1 1117 ? 136.191 103.322 155.179 1.00 34.60 1117 ALA A O 1
ATOM 2633 N N . SER A 1 1118 ? 137.891 102.139 156.074 1.00 22.10 1118 SER A N 1
ATOM 2634 C CA . SER A 1 1118 ? 138.924 102.720 155.232 1.00 21.95 1118 SER A CA 1
ATOM 2635 C C . SER A 1 1118 ? 139.966 101.656 154.928 1.00 29.42 1118 SER A C 1
ATOM 2636 O O . SER A 1 1118 ? 140.136 100.693 155.679 1.00 29.41 1118 SER A O 1
ATOM 2639 N N . GLY A 1 1119 ? 140.680 101.853 153.821 1.00 37.77 1119 GLY A N 1
ATOM 2640 C CA . GLY A 1 1119 ? 141.685 100.917 153.373 1.00 33.71 1119 GLY A CA 1
ATOM 2641 C C . GLY A 1 1119 ? 141.183 99.836 152.443 1.00 33.72 1119 GLY A C 1
ATOM 2642 O O . GLY A 1 1119 ? 141.997 99.071 151.912 1.00 41.28 1119 GLY A O 1
ATOM 2643 N N . LEU A 1 1120 ? 139.869 99.744 152.231 1.00 33.29 1120 LEU A N 1
ATOM 2644 C CA . LEU A 1 1120 ? 139.337 98.757 151.298 1.00 31.69 1120 LEU A CA 1
ATOM 2645 C C . LEU A 1 1120 ? 139.593 99.170 149.855 1.00 34.74 1120 LEU A C 1
ATOM 2646 O O . LEU A 1 1120 ? 139.913 98.328 149.008 1.00 39.27 1120 LEU A O 1
ATOM 2651 N N . ASN A 1 1121 ? 139.457 100.465 149.557 1.00 52.94 1121 ASN A N 1
ATOM 2652 C CA . ASN A 1 1121 ? 139.649 100.955 148.197 1.00 55.31 1121 ASN A CA 1
ATOM 2653 C C . ASN A 1 1121 ? 141.104 100.892 147.752 1.00 54.78 1121 ASN A C 1
ATOM 2654 O O . ASN A 1 1121 ? 141.373 100.959 146.548 1.00 52.84 1121 ASN A O 1
ATOM 2659 N N . THR A 1 1122 ? 142.045 100.761 148.688 1.00 64.22 1122 THR A N 1
ATOM 2660 C CA . THR A 1 1122 ? 143.472 100.781 148.366 1.00 66.52 1122 THR A CA 1
ATOM 2661 C C . THR A 1 1122 ? 143.877 99.445 147.741 1.00 67.88 1122 THR A C 1
ATOM 2662 O O . THR A 1 1122 ? 144.554 98.608 148.341 1.00 66.57 1122 THR A O 1
ATOM 2666 N N . ALA A 1 1123 ? 143.436 99.254 146.496 1.00 85.22 1123 ALA A N 1
ATOM 2667 C CA . ALA A 1 1123 ? 143.844 98.072 145.744 1.00 86.61 1123 ALA A CA 1
ATOM 2668 C C . ALA A 1 1123 ? 145.282 98.199 145.259 1.00 88.09 1123 ALA A C 1
ATOM 2669 O O . ALA A 1 1123 ? 146.027 97.212 145.237 1.00 86.38 1123 ALA A O 1
ATOM 2671 N N . GLN A 1 1124 ? 145.689 99.403 144.868 1.00 91.07 1124 GLN A N 1
ATOM 2672 C CA . GLN A 1 1124 ? 147.043 99.675 144.404 1.00 91.99 1124 GLN A CA 1
ATOM 2673 C C . GLN A 1 1124 ? 147.735 100.617 145.379 1.00 91.43 1124 GLN A C 1
ATOM 2674 O O . GLN A 1 1124 ? 147.150 101.620 145.801 1.00 90.76 1124 GLN A O 1
ATOM 2680 N N . ALA A 1 1125 ? 148.975 100.292 145.733 1.00 99.40 1125 ALA A N 1
ATOM 2681 C CA . ALA A 1 1125 ? 149.773 101.137 146.619 1.00 99.67 1125 ALA A CA 1
ATOM 2682 C C . ALA A 1 1125 ? 150.248 102.354 145.836 1.00 100.48 1125 ALA A C 1
ATOM 2683 O O . ALA A 1 1125 ? 151.219 102.283 145.080 1.00 98.19 1125 ALA A O 1
ATOM 2685 N N . GLN A 1 1126 ? 149.557 103.477 146.011 1.00 99.94 1126 GLN A N 1
ATOM 2686 C CA . GLN A 1 1126 ? 149.893 104.691 145.283 1.00 98.40 1126 GLN A CA 1
ATOM 2687 C C . GLN A 1 1126 ? 151.264 105.214 145.700 1.00 99.09 1126 GLN A C 1
ATOM 2688 O O . GLN A 1 1126 ? 151.677 105.094 146.857 1.00 97.67 1126 GLN A O 1
ATOM 2694 N N . ASP A 1 1127 ? 151.971 105.797 144.735 1.00 99.24 1127 ASP A N 1
ATOM 2695 C CA . ASP A 1 1127 ? 153.315 106.302 144.981 1.00 98.84 1127 ASP A CA 1
ATOM 2696 C C . ASP A 1 1127 ? 153.275 107.499 145.923 1.00 97.70 1127 ASP A C 1
ATOM 2697 O O . ASP A 1 1127 ? 152.434 108.392 145.778 1.00 95.89 1127 ASP A O 1
ATOM 2702 N N . GLY A 1 1128 ? 154.187 107.515 146.893 1.00 93.67 1128 GLY A N 1
ATOM 2703 C CA . GLY A 1 1128 ? 154.313 108.627 147.810 1.00 92.57 1128 GLY A CA 1
ATOM 2704 C C . GLY A 1 1128 ? 153.328 108.641 148.957 1.00 93.15 1128 GLY A C 1
ATOM 2705 O O . GLY A 1 1128 ? 153.371 109.569 149.774 1.00 92.51 1128 GLY A O 1
ATOM 2706 N N . SER A 1 1129 ? 152.445 107.651 149.050 1.00 91.20 1129 SER A N 1
ATOM 2707 C CA . SER A 1 1129 ? 151.440 107.612 150.102 1.00 90.50 1129 SER A CA 1
ATOM 2708 C C . SER A 1 1129 ? 151.910 106.738 151.257 1.00 88.21 1129 SER A C 1
ATOM 2709 O O . SER A 1 1129 ? 152.529 105.691 151.050 1.00 86.22 1129 SER A O 1
ATOM 2712 N N . HIS A 1 1130 ? 151.616 107.184 152.474 1.00 71.92 1130 HIS A N 1
ATOM 2713 C CA . HIS A 1 1130 ? 151.944 106.397 153.652 1.00 71.20 1130 HIS A CA 1
ATOM 2714 C C . HIS A 1 1130 ? 151.150 105.093 153.637 1.00 69.51 1130 HIS A C 1
ATOM 2715 O O . HIS A 1 1130 ? 149.978 105.085 153.240 1.00 72.36 1130 HIS A O 1
ATOM 2722 N N . PRO A 1 1131 ? 151.754 103.973 154.044 1.00 67.52 1131 PRO A N 1
ATOM 2723 C CA . PRO A 1 1131 ? 151.010 102.702 154.040 1.00 65.44 1131 PRO A CA 1
ATOM 2724 C C . PRO A 1 1131 ? 149.788 102.714 154.940 1.00 64.76 1131 PRO A C 1
ATOM 2725 O O . PRO A 1 1131 ? 148.834 101.968 154.685 1.00 63.39 1131 PRO A O 1
ATOM 2729 N N . GLN A 1 1132 ? 149.786 103.537 155.987 1.00 53.63 1132 GLN A N 1
ATOM 2730 C CA . GLN A 1 1132 ? 148.669 103.630 156.918 1.00 52.38 1132 GLN A CA 1
ATOM 2731 C C . GLN A 1 1132 ? 147.940 104.967 156.803 1.00 48.31 1132 GLN A C 1
ATOM 2732 O O . GLN A 1 1132 ? 147.351 105.444 157.775 1.00 51.47 1132 GLN A O 1
ATOM 2738 N N . GLU A 1 1133 ? 147.978 105.583 155.619 1.00 42.54 1133 GLU A N 1
ATOM 2739 C CA . GLU A 1 1133 ? 147.302 106.862 155.429 1.00 44.26 1133 GLU A CA 1
ATOM 2740 C C . GLU A 1 1133 ? 145.789 106.720 155.528 1.00 43.83 1133 GLU A C 1
ATOM 2741 O O . GLU A 1 1133 ? 145.106 107.666 155.940 1.00 50.63 1133 GLU A O 1
ATOM 2747 N N . HIS A 1 1134 ? 145.249 105.557 155.155 1.00 33.50 1134 HIS A N 1
ATOM 2748 C CA . HIS A 1 1134 ? 143.810 105.347 155.261 1.00 31.44 1134 HIS A CA 1
ATOM 2749 C C . HIS A 1 1134 ? 143.343 105.425 156.707 1.00 34.70 1134 HIS A C 1
ATOM 2750 O O . HIS A 1 1134 ? 142.238 105.908 156.977 1.00 45.98 1134 HIS A O 1
ATOM 2757 N N . LEU A 1 1135 ? 144.170 104.967 157.648 1.00 32.63 1135 LEU A N 1
ATOM 2758 C CA . LEU A 1 1135 ? 143.826 105.095 159.060 1.00 29.32 1135 LEU A CA 1
ATOM 2759 C C . LEU A 1 1135 ? 143.769 106.557 159.482 1.00 31.47 1135 LEU A C 1
ATOM 2760 O O . LEU A 1 1135 ? 142.870 106.958 160.231 1.00 39.36 1135 LEU A O 1
ATOM 2765 N N . GLN A 1 1136 ? 144.717 107.369 159.009 1.00 40.93 1136 GLN A N 1
ATOM 2766 C CA . GLN A 1 1136 ? 144.681 108.800 159.296 1.00 32.28 1136 GLN A CA 1
ATOM 2767 C C . GLN A 1 1136 ? 143.431 109.445 158.715 1.00 35.39 1136 GLN A C 1
ATOM 2768 O O . GLN A 1 1136 ? 142.791 110.278 159.368 1.00 51.79 1136 GLN A O 1
ATOM 2774 N N . ILE A 1 1137 ? 143.069 109.073 157.487 1.00 25.78 1137 ILE A N 1
ATOM 2775 C CA . ILE A 1 1137 ? 141.890 109.654 156.855 1.00 23.27 1137 ILE A CA 1
ATOM 2776 C C . ILE A 1 1137 ? 140.625 109.249 157.603 1.00 28.31 1137 ILE A C 1
ATOM 2777 O O . ILE A 1 1137 ? 139.713 110.060 157.790 1.00 35.96 1137 ILE A O 1
ATOM 2782 N N . LEU A 1 1138 ? 140.554 107.997 158.059 1.00 27.49 1138 LEU A N 1
ATOM 2783 C CA . LEU A 1 1138 ? 139.388 107.549 158.816 1.00 26.22 1138 LEU A CA 1
ATOM 2784 C C . LEU A 1 1138 ? 139.309 108.233 160.177 1.00 26.69 1138 LEU A C 1
ATOM 2785 O O . LEU A 1 1138 ? 138.216 108.569 160.652 1.00 29.90 1138 LEU A O 1
ATOM 2790 N N . PHE A 1 1139 ? 140.457 108.442 160.823 1.00 33.34 1139 PHE A N 1
ATOM 2791 C CA . PHE A 1 1139 ? 140.473 109.169 162.087 1.00 28.10 1139 PHE A CA 1
ATOM 2792 C C . PHE A 1 1139 ? 140.011 110.608 161.898 1.00 32.16 1139 PHE A C 1
ATOM 2793 O O . PHE A 1 1139 ? 139.248 111.142 162.714 1.00 43.57 1139 PHE A O 1
ATOM 2801 N N . GLU A 1 1140 ? 140.468 111.254 160.823 1.00 27.09 1140 GLU A N 1
ATOM 2802 C CA . GLU A 1 1140 ? 139.994 112.597 160.514 1.00 23.85 1140 GLU A CA 1
ATOM 2803 C C . GLU A 1 1140 ? 138.507 112.599 160.190 1.00 27.55 1140 GLU A C 1
ATOM 2804 O O . GLU A 1 1140 ? 137.809 113.570 160.492 1.00 42.82 1140 GLU A O 1
ATOM 2810 N N . PHE A 1 1141 ? 138.007 111.525 159.577 1.00 20.75 1141 PHE A N 1
ATOM 2811 C CA . PHE A 1 1141 ? 136.572 111.401 159.346 1.00 26.07 1141 PHE A CA 1
ATOM 2812 C C . PHE A 1 1141 ? 135.807 111.338 160.660 1.00 26.96 1141 PHE A C 1
ATOM 2813 O O . PHE A 1 1141 ? 134.750 111.959 160.802 1.00 34.22 1141 PHE A O 1
ATOM 2821 N N . ALA A 1 1142 ? 136.321 110.580 161.630 1.00 27.25 1142 ALA A N 1
ATOM 2822 C CA . ALA A 1 1142 ? 135.679 110.523 162.942 1.00 21.72 1142 ALA A CA 1
ATOM 2823 C C . ALA A 1 1142 ? 135.700 111.887 163.627 1.00 29.15 1142 ALA A C 1
ATOM 2824 O O . ALA A 1 1142 ? 134.710 112.302 164.247 1.00 38.70 1142 ALA A O 1
ATOM 2826 N N . LYS A 1 1143 ? 136.824 112.599 163.526 1.00 31.24 1143 LYS A N 1
ATOM 2827 C CA . LYS A 1 1143 ? 136.900 113.943 164.094 1.00 26.62 1143 LYS A CA 1
ATOM 2828 C C . LYS A 1 1143 ? 135.904 114.885 163.424 1.00 26.96 1143 LYS A C 1
ATOM 2829 O O . LYS A 1 1143 ? 135.239 115.684 164.095 1.00 38.47 1143 LYS A O 1
ATOM 2835 N N . GLU A 1 1144 ? 135.790 114.807 162.097 1.00 20.77 1144 GLU A N 1
ATOM 2836 C CA . GLU A 1 1144 ? 134.819 115.629 161.387 1.00 27.68 1144 GLU A CA 1
ATOM 2837 C C . GLU A 1 1144 ? 133.392 115.242 161.749 1.00 33.44 1144 GLU A C 1
ATOM 2838 O O . GLU A 1 1144 ? 132.503 116.095 161.739 1.00 31.35 1144 GLU A O 1
ATOM 2844 N N . MET A 1 1145 ? 133.154 113.968 162.066 1.00 27.44 1145 MET A N 1
ATOM 2845 C CA . MET A 1 1145 ? 131.848 113.564 162.578 1.00 18.21 1145 MET A CA 1
ATOM 2846 C C . MET A 1 1145 ? 131.567 114.212 163.926 1.00 28.06 1145 MET A C 1
ATOM 2847 O O . MET A 1 1145 ? 130.436 114.625 164.202 1.00 35.14 1145 MET A O 1
ATOM 2852 N N . MET A 1 1146 ? 132.585 114.294 164.784 1.00 32.53 1146 MET A N 1
ATOM 2853 C CA . MET A 1 1146 ? 132.432 115.022 166.043 1.00 28.76 1146 MET A CA 1
ATOM 2854 C C . MET A 1 1146 ? 132.074 116.484 165.789 1.00 29.62 1146 MET A C 1
ATOM 2855 O O . MET A 1 1146 ? 131.181 117.045 166.439 1.00 38.76 1146 MET A O 1
ATOM 2860 N N . ARG A 1 1147 ? 132.766 117.116 164.838 1.00 24.63 1147 ARG A N 1
ATOM 2861 C CA . ARG A 1 1147 ? 132.461 118.506 164.499 1.00 30.85 1147 ARG A CA 1
ATOM 2862 C C . ARG A 1 1147 ? 131.043 118.646 163.955 1.00 31.57 1147 ARG A C 1
ATOM 2863 O O . ARG A 1 1147 ? 130.342 119.617 164.265 1.00 32.45 1147 ARG A O 1
ATOM 2871 N N . VAL A 1 1148 ? 130.612 117.693 163.129 1.00 22.58 1148 VAL A N 1
ATOM 2872 C CA . VAL A 1 1148 ? 129.265 117.723 162.567 1.00 16.15 1148 VAL A CA 1
ATOM 2873 C C . VAL A 1 1148 ? 128.226 117.579 163.671 1.00 28.49 1148 VAL A C 1
ATOM 2874 O O . VAL A 1 1148 ? 127.179 118.235 163.648 1.00 36.07 1148 VAL A O 1
ATOM 2878 N N . VAL A 1 1149 ? 128.499 116.719 164.654 1.00 30.75 1149 VAL A N 1
ATOM 2879 C CA . VAL A 1 1149 ? 127.591 116.570 165.788 1.00 23.78 1149 VAL A CA 1
ATOM 2880 C C . VAL A 1 1149 ? 127.512 117.868 166.581 1.00 25.45 1149 VAL A C 1
ATOM 2881 O O . VAL A 1 1149 ? 126.433 118.276 167.026 1.00 38.73 1149 VAL A O 1
ATOM 2885 N N . ASP A 1 1150 ? 128.653 118.533 166.777 1.00 28.13 1150 ASP A N 1
ATOM 2886 C CA . ASP A 1 1150 ? 128.640 119.823 167.464 1.00 29.35 1150 ASP A CA 1
ATOM 2887 C C . ASP A 1 1150 ? 127.815 120.853 166.698 1.00 31.18 1150 ASP A C 1
ATOM 2888 O O . ASP A 1 1150 ? 127.015 121.590 167.290 1.00 36.78 1150 ASP A O 1
ATOM 2893 N N . ASP A 1 1151 ? 127.992 120.912 165.377 1.00 21.26 1151 ASP A N 1
ATOM 2894 C CA . ASP A 1 1151 ? 127.221 121.850 164.565 1.00 17.59 1151 ASP A CA 1
ATOM 2895 C C . ASP A 1 1151 ? 125.732 121.536 164.624 1.00 31.87 1151 ASP A C 1
ATOM 2896 O O . ASP A 1 1151 ? 124.897 122.447 164.668 1.00 34.68 1151 ASP A O 1
ATOM 2901 N N . PHE A 1 1152 ? 125.381 120.249 164.609 1.00 24.99 1152 PHE A N 1
ATOM 2902 C CA . PHE A 1 1152 ? 123.983 119.850 164.721 1.00 22.03 1152 PHE A CA 1
ATOM 2903 C C . PHE A 1 1152 ? 123.400 120.256 166.067 1.00 28.66 1152 PHE A C 1
ATOM 2904 O O . PHE A 1 1152 ? 122.269 120.748 166.141 1.00 29.92 1152 PHE A O 1
ATOM 2912 N N . ASN A 1 1153 ? 124.161 120.052 167.146 1.00 29.81 1153 ASN A N 1
ATOM 2913 C CA . ASN A 1 1153 ? 123.706 120.466 168.469 1.00 24.90 1153 ASN A CA 1
ATOM 2914 C C . ASN A 1 1153 ? 123.548 121.976 168.554 1.00 28.46 1153 ASN A C 1
ATOM 2915 O O . ASN A 1 1153 ? 122.720 122.471 169.327 1.00 39.48 1153 ASN A O 1
ATOM 2920 N N . ASN A 1 1154 ? 124.340 122.720 167.777 1.00 32.30 1154 ASN A N 1
ATOM 2921 C CA . ASN A 1 1154 ? 124.173 124.169 167.730 1.00 27.67 1154 ASN A CA 1
ATOM 2922 C C . ASN A 1 1154 ? 122.780 124.561 167.249 1.00 26.77 1154 ASN A C 1
ATOM 2923 O O . ASN A 1 1154 ? 122.302 125.657 167.563 1.00 34.06 1154 ASN A O 1
ATOM 2928 N N . ASN A 1 1155 ? 122.115 123.688 166.493 1.00 28.29 1155 ASN A N 1
ATOM 2929 C CA . ASN A 1 1155 ? 120.776 123.949 165.981 1.00 29.73 1155 ASN A CA 1
ATOM 2930 C C . ASN A 1 1155 ? 119.685 123.270 166.800 1.00 31.49 1155 ASN A C 1
ATOM 2931 O O . ASN A 1 1155 ? 118.517 123.302 166.401 1.00 26.24 1155 ASN A O 1
ATOM 2936 N N . MET A 1 1156 ? 120.033 122.656 167.924 1.00 33.95 1156 MET A N 1
ATOM 2937 C CA . MET A 1 1156 ? 119.056 122.051 168.816 1.00 23.93 1156 MET A CA 1
ATOM 2938 C C . MET A 1 1156 ? 118.795 122.969 170.003 1.00 36.48 1156 MET A C 1
ATOM 2939 O O . MET A 1 1156 ? 119.652 123.762 170.400 1.00 37.42 1156 MET A O 1
ATOM 2944 N N . LEU A 1 1157 ? 117.595 122.854 170.567 1.00 31.10 1157 LEU A N 1
ATOM 2945 C CA . LEU A 1 1157 ? 117.141 123.738 171.637 1.00 24.83 1157 LEU A CA 1
ATOM 2946 C C . LEU A 1 1157 ? 117.345 123.038 172.976 1.00 30.93 1157 LEU A C 1
ATOM 2947 O O . LEU A 1 1157 ? 116.540 122.194 173.377 1.00 27.54 1157 LEU A O 1
ATOM 2952 N N . TRP A 1 1158 ? 118.429 123.401 173.665 1.00 31.51 1158 TRP A N 1
ATOM 2953 C CA . TRP A 1 1158 ? 118.721 122.910 175.013 1.00 28.14 1158 TRP A CA 1
ATOM 2954 C C . TRP A 1 1158 ? 118.741 121.385 175.068 1.00 31.43 1158 TRP A C 1
ATOM 2955 O O . TRP A 1 1158 ? 118.266 120.765 176.022 1.00 31.54 1158 TRP A O 1
ATOM 2966 N N . PHE A 1 1159 ? 119.296 120.775 174.025 1.00 34.84 1159 PHE A N 1
ATOM 2967 C CA . PHE A 1 1159 ? 119.585 119.351 174.018 1.00 28.61 1159 PHE A CA 1
ATOM 2968 C C . PHE A 1 1159 ? 120.808 119.124 173.145 1.00 31.71 1159 PHE A C 1
ATOM 2969 O O . PHE A 1 1159 ? 120.905 119.683 172.050 1.00 40.09 1159 PHE A O 1
ATOM 2977 N N . ASN A 1 1160 ? 121.736 118.308 173.634 1.00 22.86 1160 ASN A N 1
ATOM 2978 C CA . ASN A 1 1160 ? 122.988 118.044 172.938 1.00 23.57 1160 ASN A CA 1
ATOM 2979 C C . ASN A 1 1160 ? 123.081 116.559 172.623 1.00 30.79 1160 ASN A C 1
ATOM 2980 O O . ASN A 1 1160 ? 123.059 115.726 173.535 1.00 35.87 1160 ASN A O 1
ATOM 2985 N N . PHE A 1 1161 ? 123.185 116.233 171.338 1.00 31.91 1161 PHE A N 1
ATOM 2986 C CA . PHE A 1 1161 ? 123.491 114.869 170.939 1.00 27.46 1161 PHE A CA 1
ATOM 2987 C C . PHE A 1 1161 ? 124.966 114.583 171.183 1.00 28.94 1161 PHE A C 1
ATOM 2988 O O . PHE A 1 1161 ? 125.834 115.399 170.863 1.00 33.07 1161 PHE A O 1
ATOM 2996 N N . LYS A 1 1162 ? 125.249 113.423 171.762 1.00 24.27 1162 LYS A N 1
ATOM 2997 C CA . LYS A 1 1162 ? 126.609 113.024 172.094 1.00 24.39 1162 LYS A CA 1
ATOM 2998 C C . LYS A 1 1162 ? 127.032 111.873 171.195 1.00 30.01 1162 LYS A C 1
ATOM 2999 O O . LYS A 1 1162 ? 126.349 110.845 171.131 1.00 38.63 1162 LYS A O 1
ATOM 3005 N N . LEU A 1 1163 ? 128.153 112.048 170.504 1.00 33.98 1163 LEU A N 1
ATOM 3006 C CA . LEU A 1 1163 ? 128.686 111.036 169.604 1.00 28.36 1163 LEU A CA 1
ATOM 3007 C C . LEU A 1 1163 ? 129.829 110.301 170.288 1.00 27.54 1163 LEU A C 1
ATOM 3008 O O . LEU A 1 1163 ? 130.720 110.927 170.869 1.00 41.98 1163 LEU A O 1
ATOM 3013 N N . ARG A 1 1164 ? 129.795 108.975 170.216 1.00 23.67 1164 ARG A N 1
ATOM 3014 C CA . ARG A 1 1164 ? 130.806 108.114 170.811 1.00 23.26 1164 ARG A CA 1
ATOM 3015 C C . ARG A 1 1164 ? 131.376 107.235 169.710 1.00 20.01 1164 ARG A C 1
ATOM 3016 O O . ARG A 1 1164 ? 130.646 106.437 169.113 1.00 23.06 1164 ARG A O 1
ATOM 3024 N N . VAL A 1 1165 ? 132.668 107.382 169.437 1.00 29.40 1165 VAL A N 1
ATOM 3025 C CA . VAL A 1 1165 ? 133.311 106.735 168.300 1.00 29.43 1165 VAL A CA 1
ATOM 3026 C C . VAL A 1 1165 ? 134.284 105.682 168.806 1.00 29.70 1165 VAL A C 1
ATOM 3027 O O . VAL A 1 1165 ? 135.029 105.914 169.763 1.00 24.53 1165 VAL A O 1
ATOM 3031 N N . GLY A 1 1166 ? 134.254 104.515 168.170 1.00 30.83 1166 GLY A N 1
ATOM 3032 C CA . GLY A 1 1166 ? 135.232 103.472 168.385 1.00 32.56 1166 GLY A CA 1
ATOM 3033 C C . GLY A 1 1166 ? 136.011 103.203 167.115 1.00 28.43 1166 GLY A C 1
ATOM 3034 O O . GLY A 1 1166 ? 135.423 103.063 166.036 1.00 31.78 1166 GLY A O 1
ATOM 3035 N N . PHE A 1 1167 ? 137.334 103.120 167.247 1.00 23.51 1167 PHE A N 1
ATOM 3036 C CA . PHE A 1 1167 ? 138.263 103.039 166.128 1.00 21.68 1167 PHE A CA 1
ATOM 3037 C C . PHE A 1 1167 ? 139.144 101.811 166.296 1.00 22.44 1167 PHE A C 1
ATOM 3038 O O . PHE A 1 1167 ? 139.706 101.584 167.376 1.00 26.59 1167 PHE A O 1
ATOM 3046 N N . ASN A 1 1168 ? 139.267 101.024 165.228 1.00 26.49 1168 ASN A N 1
ATOM 3047 C CA . ASN A 1 1168 ? 140.184 99.893 165.240 1.00 20.15 1168 ASN A CA 1
ATOM 3048 C C . ASN A 1 1168 ? 140.708 99.673 163.830 1.00 28.96 1168 ASN A C 1
ATOM 3049 O O . ASN A 1 1168 ? 140.144 100.170 162.855 1.00 32.21 1168 ASN A O 1
ATOM 3054 N N . HIS A 1 1169 ? 141.814 98.938 163.731 1.00 25.68 1169 HIS A N 1
ATOM 3055 C CA . HIS A 1 1169 ? 142.399 98.637 162.434 1.00 14.98 1169 HIS A CA 1
ATOM 3056 C C . HIS A 1 1169 ? 143.052 97.264 162.480 1.00 27.47 1169 HIS A C 1
ATOM 3057 O O . HIS A 1 1169 ? 143.455 96.777 163.540 1.00 35.17 1169 HIS A O 1
ATOM 3064 N N . GLY A 1 1170 ? 143.147 96.648 161.307 1.00 23.80 1170 GLY A N 1
ATOM 3065 C CA . GLY A 1 1170 ? 143.711 95.328 161.166 1.00 12.69 1170 GLY A CA 1
ATOM 3066 C C . GLY A 1 1170 ? 143.125 94.597 159.976 1.00 18.59 1170 GLY A C 1
ATOM 3067 O O . GLY A 1 1170 ? 142.322 95.146 159.217 1.00 27.04 1170 GLY A O 1
ATOM 3068 N N . PRO A 1 1171 ? 143.523 93.341 159.786 1.00 31.55 1171 PRO A N 1
ATOM 3069 C CA . PRO A 1 1171 ? 142.979 92.559 158.671 1.00 25.66 1171 PRO A CA 1
ATOM 3070 C C . PRO A 1 1171 ? 141.492 92.287 158.840 1.00 31.64 1171 PRO A C 1
ATOM 3071 O O . PRO A 1 1171 ? 140.983 92.141 159.954 1.00 31.02 1171 PRO A O 1
ATOM 3075 N N . LEU A 1 1172 ? 140.795 92.216 157.709 1.00 33.25 1172 LEU A N 1
ATOM 3076 C CA . LEU A 1 1172 ? 139.366 91.934 157.703 1.00 31.27 1172 LEU A CA 1
ATOM 3077 C C . LEU A 1 1172 ? 138.995 91.295 156.373 1.00 27.27 1172 LEU A C 1
ATOM 3078 O O . LEU A 1 1172 ? 139.811 91.207 155.451 1.00 29.56 1172 LEU A O 1
ATOM 3083 N N . THR A 1 1173 ? 137.752 90.826 156.286 1.00 14.72 1173 THR A N 1
ATOM 3084 C CA . THR A 1 1173 ? 137.235 90.184 155.084 1.00 19.32 1173 THR A CA 1
ATOM 3085 C C . THR A 1 1173 ? 136.022 90.959 154.592 1.00 23.35 1173 THR A C 1
ATOM 3086 O O . THR A 1 1173 ? 135.018 91.055 155.301 1.00 32.33 1173 THR A O 1
ATOM 3090 N N . ALA A 1 1174 ? 136.112 91.501 153.384 1.00 22.58 1174 ALA A N 1
ATOM 3091 C CA . ALA A 1 1174 ? 134.997 92.190 152.755 1.00 13.89 1174 ALA A CA 1
ATOM 3092 C C . ALA A 1 1174 ? 134.320 91.253 151.766 1.00 26.06 1174 ALA A C 1
ATOM 3093 O O . ALA A 1 1174 ? 134.985 90.451 151.105 1.00 32.18 1174 ALA A O 1
ATOM 3095 N N . GLY A 1 1175 ? 132.999 91.352 151.668 1.00 21.60 1175 GLY A N 1
ATOM 3096 C CA . GLY A 1 1175 ? 132.262 90.440 150.817 1.00 23.27 1175 GLY A CA 1
ATOM 3097 C C . GLY A 1 1175 ? 130.902 90.975 150.441 1.00 27.28 1175 GLY A C 1
ATOM 3098 O O . GLY A 1 1175 ? 130.296 91.766 151.173 1.00 32.13 1175 GLY A O 1
ATOM 3099 N N . VAL A 1 1176 ? 130.415 90.523 149.288 1.00 23.71 1176 VAL A N 1
ATOM 3100 C CA . VAL A 1 1176 ? 129.069 90.816 148.818 1.00 27.39 1176 VAL A CA 1
ATOM 3101 C C . VAL A 1 1176 ? 128.182 89.627 149.151 1.00 36.53 1176 VAL A C 1
ATOM 3102 O O . VAL A 1 1176 ? 128.519 88.481 148.828 1.00 43.19 1176 VAL A O 1
ATOM 3106 N N . ILE A 1 1177 ? 127.052 89.894 149.799 1.00 33.06 1177 ILE A N 1
ATOM 3107 C CA . ILE A 1 1177 ? 126.117 88.859 150.223 1.00 27.82 1177 ILE A CA 1
ATOM 3108 C C . ILE A 1 1177 ? 124.886 88.937 149.333 1.00 29.01 1177 ILE A C 1
ATOM 3109 O O . ILE A 1 1177 ? 124.200 89.966 149.296 1.00 37.57 1177 ILE A O 1
ATOM 3114 N N . GLY A 1 1178 ? 124.609 87.856 148.621 1.00 35.34 1178 GLY A N 1
ATOM 3115 C CA . GLY A 1 1178 ? 123.443 87.770 147.773 1.00 36.49 1178 GLY A CA 1
ATOM 3116 C C . GLY A 1 1178 ? 123.804 87.853 146.298 1.00 39.38 1178 GLY A C 1
ATOM 3117 O O . GLY A 1 1178 ? 124.868 88.341 145.906 1.00 41.69 1178 GLY A O 1
ATOM 3118 N N . THR A 1 1179 ? 122.886 87.358 145.470 1.00 45.34 1179 THR A N 1
ATOM 3119 C CA . THR A 1 1179 ? 123.022 87.398 144.021 1.00 44.08 1179 THR A CA 1
ATOM 3120 C C . THR A 1 1179 ? 122.047 88.368 143.375 1.00 44.77 1179 THR A C 1
ATOM 3121 O O . THR A 1 1179 ? 122.458 89.242 142.605 1.00 48.41 1179 THR A O 1
ATOM 3125 N N . THR A 1 1180 ? 120.754 88.236 143.672 1.00 43.39 1180 THR A N 1
ATOM 3126 C CA . THR A 1 1180 ? 119.772 89.187 143.162 1.00 48.80 1180 THR A CA 1
ATOM 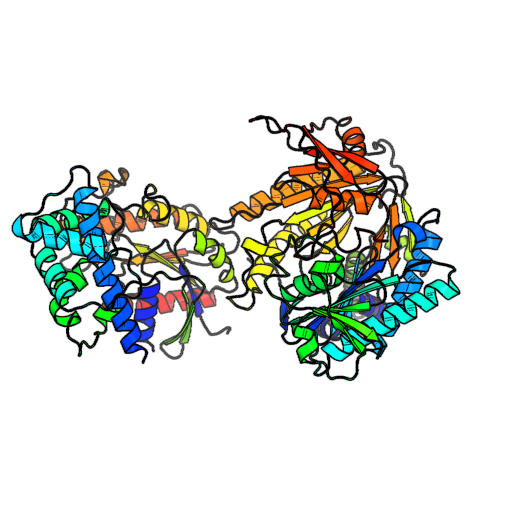3127 C C . THR A 1 1180 ? 119.829 90.495 143.942 1.00 49.31 1180 THR A C 1
ATOM 3128 O O . THR A 1 1180 ? 120.048 91.568 143.369 1.00 46.04 1180 THR A O 1
ATOM 3132 N N . LYS A 1 1181 ? 119.635 90.422 145.257 1.00 44.15 1181 LYS A N 1
ATOM 3133 C CA . LYS A 1 1181 ? 119.696 91.588 146.131 1.00 39.11 1181 LYS A CA 1
ATOM 3134 C C . LYS A 1 1181 ? 121.104 91.683 146.709 1.00 41.17 1181 LYS A C 1
ATOM 3135 O O . LYS A 1 1181 ? 121.474 90.905 147.594 1.00 45.30 1181 LYS A O 1
ATOM 3141 N N . LEU A 1 1182 ? 121.883 92.634 146.204 1.00 39.16 1182 LEU A N 1
ATOM 3142 C CA . LEU A 1 1182 ? 123.272 92.786 146.605 1.00 32.83 1182 LEU A CA 1
ATOM 3143 C C . LEU A 1 1182 ? 123.380 93.413 147.989 1.00 36.44 1182 LEU A C 1
ATOM 3144 O O . LEU A 1 1182 ? 122.486 94.133 148.443 1.00 39.05 1182 LEU A O 1
ATOM 3149 N N . LEU A 1 1183 ? 124.496 93.130 148.661 1.00 27.57 1183 LEU A N 1
ATOM 3150 C CA . LEU A 1 1183 ? 124.794 93.743 149.949 1.00 27.83 1183 LEU A CA 1
ATOM 3151 C C . LEU A 1 1183 ? 126.286 93.629 150.215 1.00 32.56 1183 LEU A C 1
ATOM 3152 O O . LEU A 1 1183 ? 126.846 92.533 150.137 1.00 37.06 1183 LEU A O 1
ATOM 3157 N N . TYR A 1 1184 ? 126.917 94.751 150.541 1.00 22.39 1184 TYR A N 1
ATOM 3158 C CA . TYR A 1 1184 ? 128.324 94.790 150.911 1.00 24.13 1184 TYR A CA 1
ATOM 3159 C C . TYR A 1 1184 ? 128.459 94.727 152.426 1.00 35.40 1184 TYR A C 1
ATOM 3160 O O . TYR A 1 1184 ? 127.669 95.337 153.153 1.00 40.44 1184 TYR A O 1
ATOM 3169 N N . ASP A 1 1185 ? 129.458 93.987 152.902 1.00 26.68 1185 ASP A N 1
ATOM 3170 C CA . ASP A 1 1185 ? 129.675 93.876 154.339 1.00 24.88 1185 ASP A CA 1
ATOM 3171 C C . ASP A 1 1185 ? 131.128 93.507 154.598 1.00 26.04 1185 ASP A C 1
ATOM 3172 O O . ASP A 1 1185 ? 131.858 93.093 153.695 1.00 30.93 1185 ASP A O 1
ATOM 3177 N N . ILE A 1 1186 ? 131.540 93.679 155.854 1.00 26.97 1186 ILE A N 1
ATOM 3178 C CA . ILE A 1 1186 ? 132.881 93.333 156.304 1.00 21.21 1186 ILE A CA 1
ATOM 3179 C C . ILE A 1 1186 ? 132.771 92.500 157.573 1.00 14.22 1186 ILE A C 1
ATOM 3180 O O . ILE A 1 1186 ? 131.803 92.608 158.331 1.00 26.51 1186 ILE A O 1
ATOM 3185 N N . TRP A 1 1187 ? 133.778 91.659 157.797 1.00 12.76 1187 TRP A N 1
ATOM 3186 C CA . TRP A 1 1187 ? 133.796 90.729 158.916 1.00 19.24 1187 TRP A CA 1
ATOM 3187 C C . TRP A 1 1187 ? 135.218 90.599 159.439 1.00 19.59 1187 TRP A C 1
ATOM 3188 O O . TRP A 1 1187 ? 136.190 90.904 158.745 1.00 29.43 1187 TRP A O 1
ATOM 3199 N N . GLY A 1 1188 ? 135.326 90.133 160.679 1.00 24.27 1188 GLY A N 1
ATOM 3200 C CA . GLY A 1 1188 ? 136.619 89.879 161.278 1.00 17.92 1188 GLY A CA 1
ATOM 3201 C C . GLY A 1 1188 ? 136.726 90.389 162.697 1.00 28.07 1188 GLY A C 1
ATOM 3202 O O . GLY A 1 1188 ? 135.819 91.065 163.190 1.00 20.38 1188 GLY A O 1
ATOM 3203 N N . ASP A 1 1189 ? 137.832 90.065 163.369 1.00 32.33 1189 ASP A N 1
ATOM 3204 C CA . ASP A 1 1189 ? 138.070 90.595 164.705 1.00 22.76 1189 ASP A CA 1
ATOM 3205 C C . ASP A 1 1189 ? 138.290 92.100 164.692 1.00 25.43 1189 ASP A C 1
ATOM 3206 O O . ASP A 1 1189 ? 138.062 92.754 165.714 1.00 33.87 1189 ASP A O 1
ATOM 3211 N N . THR A 1 1190 ? 138.724 92.662 163.562 1.00 23.56 1190 THR A N 1
ATOM 3212 C CA . THR A 1 1190 ? 138.908 94.106 163.477 1.00 19.14 1190 THR A CA 1
ATOM 3213 C C . THR A 1 1190 ? 137.585 94.838 163.662 1.00 24.98 1190 THR A C 1
ATOM 3214 O O . THR A 1 1190 ? 137.492 95.799 164.436 1.00 33.00 1190 THR A O 1
ATOM 3218 N N . VAL A 1 1191 ? 136.541 94.381 162.969 1.00 22.94 1191 VAL A N 1
ATOM 3219 C CA . VAL A 1 1191 ? 135.230 95.008 163.093 1.00 19.49 1191 VAL A CA 1
ATOM 3220 C C . VAL A 1 1191 ? 134.661 94.787 164.488 1.00 16.94 1191 VAL A C 1
ATOM 3221 O O . VAL A 1 1191 ? 134.037 95.683 165.071 1.00 32.22 1191 VAL A O 1
ATOM 3225 N N . ASN A 1 1192 ? 134.868 93.592 165.047 1.00 21.47 1192 ASN A N 1
ATOM 3226 C CA . ASN A 1 1192 ? 134.388 93.307 166.395 1.00 17.07 1192 ASN A CA 1
ATOM 3227 C C . ASN A 1 1192 ? 135.054 94.221 167.415 1.00 18.18 1192 ASN A C 1
ATOM 3228 O O . ASN A 1 1192 ? 134.390 94.770 168.301 1.00 29.66 1192 ASN A O 1
ATOM 3233 N N . ILE A 1 1193 ? 136.370 94.406 167.298 1.00 27.72 1193 ILE A N 1
ATOM 3234 C CA . ILE A 1 1193 ? 137.080 95.264 168.239 1.00 25.70 1193 ILE A CA 1
ATOM 3235 C C . ILE A 1 1193 ? 136.670 96.721 168.054 1.00 29.59 1193 ILE A C 1
ATOM 3236 O O . ILE A 1 1193 ? 136.561 97.472 169.028 1.00 38.44 1193 ILE A O 1
ATOM 3241 N N . ALA A 1 1194 ? 136.430 97.145 166.810 1.00 24.02 1194 ALA A N 1
ATOM 3242 C CA . ALA A 1 1194 ? 135.955 98.509 166.585 1.00 18.55 1194 ALA A CA 1
ATOM 3243 C C . ALA A 1 1194 ? 134.597 98.736 167.241 1.00 32.36 1194 ALA A C 1
ATOM 3244 O O . ALA A 1 1194 ? 134.373 99.766 167.892 1.00 41.82 1194 ALA A O 1
ATOM 3246 N N . SER A 1 1195 ? 133.682 97.777 167.094 1.00 28.01 1195 SER A N 1
ATOM 3247 C CA . SER A 1 1195 ? 132.388 97.885 167.760 1.00 21.29 1195 SER A CA 1
ATOM 3248 C C . SER A 1 1195 ? 132.548 97.867 169.275 1.00 29.83 1195 SER A C 1
ATOM 3249 O O . SER A 1 1195 ? 131.804 98.544 169.996 1.00 37.98 1195 SER A O 1
ATOM 3252 N N . ARG A 1 1196 ? 133.511 97.090 169.776 1.00 29.23 1196 ARG A N 1
ATOM 3253 C CA . ARG A 1 1196 ? 133.767 97.053 171.211 1.00 27.60 1196 ARG A CA 1
ATOM 3254 C C . ARG A 1 1196 ? 134.246 98.405 171.723 1.00 35.19 1196 ARG A C 1
ATOM 3255 O O . ARG A 1 1196 ? 133.828 98.852 172.797 1.00 45.28 1196 ARG A O 1
ATOM 3263 N N . MET A 1 1197 ? 135.126 99.070 170.971 1.00 34.14 1197 MET A N 1
ATOM 3264 C CA . MET A 1 1197 ? 135.567 100.402 171.378 1.00 33.02 1197 MET A CA 1
ATOM 3265 C C . MET A 1 1197 ? 134.442 101.418 171.260 1.00 25.38 1197 MET A C 1
ATOM 3266 O O . MET A 1 1197 ? 134.406 102.391 172.022 1.00 38.11 1197 MET A O 1
ATOM 3271 N N . ASP A 1 1198 ? 133.528 101.219 170.311 1.00 21.00 1198 ASP A N 1
ATOM 3272 C CA . ASP A 1 1198 ? 132.364 102.094 170.222 1.00 23.96 1198 ASP A CA 1
ATOM 3273 C C . ASP A 1 1198 ? 131.471 101.946 171.448 1.00 29.63 1198 ASP A C 1
ATOM 3274 O O . ASP A 1 1198 ? 131.037 102.943 172.035 1.00 37.57 1198 ASP A O 1
ATOM 3279 N N . THR A 1 1199 ? 131.184 100.707 171.850 1.00 26.25 1199 THR A N 1
ATOM 3280 C CA . THR A 1 1199 ? 130.279 100.486 172.971 1.00 27.05 1199 THR A CA 1
ATOM 3281 C C . THR A 1 1199 ? 130.935 100.761 174.319 1.00 31.13 1199 THR A C 1
ATOM 3282 O O . THR A 1 1199 ? 130.263 101.235 175.241 1.00 40.56 1199 THR A O 1
ATOM 3286 N N . THR A 1 1200 ? 132.226 100.474 174.459 1.00 31.74 1200 THR A N 1
ATOM 3287 C CA . THR A 1 1200 ? 132.931 100.691 175.715 1.00 30.76 1200 THR A CA 1
ATOM 3288 C C . THR A 1 1200 ? 133.569 102.071 175.808 1.00 37.09 1200 THR A C 1
ATOM 3289 O O . THR A 1 1200 ? 134.167 102.391 176.841 1.00 43.43 1200 THR A O 1
ATOM 3293 N N . GLY A 1 1201 ? 133.457 102.890 174.766 1.00 34.52 1201 GLY A N 1
ATOM 3294 C CA . GLY A 1 1201 ? 134.036 104.214 174.777 1.00 30.09 1201 GLY A CA 1
ATOM 3295 C C . GLY A 1 1201 ? 133.218 105.196 175.589 1.00 39.24 1201 GLY A C 1
ATOM 3296 O O . GLY A 1 1201 ? 132.204 104.864 176.201 1.00 45.09 1201 GLY A O 1
ATOM 3297 N N . VAL A 1 1202 ? 133.686 106.440 175.596 1.00 38.42 1202 VAL A N 1
ATOM 3298 C CA . VAL A 1 1202 ? 133.009 107.523 176.295 1.00 36.63 1202 VAL A CA 1
ATOM 3299 C C . VAL A 1 1202 ? 132.478 108.514 175.269 1.00 38.39 1202 VAL A C 1
ATOM 3300 O O . VAL A 1 1202 ? 132.989 108.622 174.149 1.00 41.60 1202 VAL A O 1
ATOM 3304 N N . GLU A 1 1203 ? 131.428 109.232 175.659 1.00 34.32 1203 GLU A N 1
ATOM 3305 C CA . GLU A 1 1203 ? 130.770 110.167 174.760 1.00 32.14 1203 GLU A CA 1
ATOM 3306 C C . GLU A 1 1203 ? 131.677 111.348 174.434 1.00 41.39 1203 GLU A C 1
ATOM 3307 O O . GLU A 1 1203 ? 132.530 111.748 175.232 1.00 46.93 1203 GLU A O 1
ATOM 3313 N N . CYS A 1 1204 ? 131.490 111.897 173.232 1.00 43.90 1204 CYS A N 1
ATOM 3314 C CA . CYS A 1 1204 ? 132.214 113.069 172.740 1.00 39.82 1204 CYS A CA 1
ATOM 3315 C C . CYS A 1 1204 ? 133.714 112.821 172.614 1.00 40.83 1204 CYS A C 1
ATOM 3316 O O . CYS A 1 1204 ? 134.495 113.772 172.503 1.00 44.10 1204 CYS A O 1
ATOM 3319 N N . ARG A 1 1205 ? 134.135 111.558 172.623 1.00 35.98 1205 ARG A N 1
ATOM 3320 C CA . ARG A 1 1205 ? 135.536 111.197 172.460 1.00 43.61 1205 ARG A CA 1
ATOM 3321 C C . ARG A 1 1205 ? 135.631 109.947 171.598 1.00 41.38 1205 ARG A C 1
ATOM 3322 O O . ARG A 1 1205 ? 134.675 109.178 171.475 1.00 40.80 1205 ARG A O 1
ATOM 3330 N N . ILE A 1 1206 ? 136.800 109.753 170.995 1.00 37.43 1206 ILE A N 1
ATOM 3331 C CA . ILE A 1 1206 ? 137.072 108.600 170.145 1.00 31.30 1206 ILE A CA 1
ATOM 3332 C C . ILE A 1 1206 ? 137.980 107.651 170.911 1.00 36.23 1206 ILE A C 1
ATOM 3333 O O . ILE A 1 1206 ? 139.094 108.023 171.301 1.00 37.41 1206 ILE A O 1
ATOM 3338 N N . GLN A 1 1207 ? 137.507 106.428 171.124 1.00 38.77 1207 GLN A N 1
ATOM 3339 C CA . GLN A 1 1207 ? 138.285 105.377 171.763 1.00 34.96 1207 GLN A CA 1
ATOM 3340 C C . GLN A 1 1207 ? 138.877 104.488 170.678 1.00 25.07 1207 GLN A C 1
ATOM 3341 O O . GLN A 1 1207 ? 138.139 103.861 169.912 1.00 30.87 1207 GLN A O 1
ATOM 3347 N N . VAL A 1 1208 ? 140.199 104.441 170.610 1.00 27.00 1208 VAL A N 1
ATOM 3348 C CA . VAL A 1 1208 ? 140.905 103.656 169.611 1.00 29.97 1208 VAL A CA 1
ATOM 3349 C C . VAL A 1 1208 ? 141.579 102.481 170.296 1.00 33.64 1208 VAL A C 1
ATOM 3350 O O . VAL A 1 1208 ? 141.941 102.533 171.481 1.00 40.42 1208 VAL A O 1
ATOM 3354 N N . SER A 1 1209 ? 141.734 101.404 169.532 1.00 39.45 1209 SER A N 1
ATOM 3355 C CA . SER A 1 1209 ? 142.361 100.205 170.057 1.00 29.23 1209 SER A CA 1
ATOM 3356 C C . SER A 1 1209 ? 143.856 100.431 170.285 1.00 33.27 1209 SER A C 1
ATOM 3357 O O . SER A 1 1209 ? 144.426 101.467 169.932 1.00 39.26 1209 SER A O 1
ATOM 3360 N N . GLU A 1 1210 ? 144.486 99.425 170.898 1.00 41.34 1210 GLU A N 1
ATOM 3361 C CA . GLU A 1 1210 ? 145.894 99.515 171.276 1.00 31.98 1210 GLU A CA 1
ATOM 3362 C C . GLU A 1 1210 ? 146.766 99.657 170.034 1.00 33.92 1210 GLU A C 1
ATOM 3363 O O . GLU A 1 1210 ? 147.550 100.605 169.913 1.00 42.11 1210 GLU A O 1
ATOM 3369 N N . GLU A 1 1211 ? 146.597 98.745 169.072 1.00 32.67 1211 GLU A N 1
ATOM 3370 C CA . GLU A 1 1211 ? 147.354 98.823 167.826 1.00 34.96 1211 GLU A CA 1
ATOM 3371 C C . GLU A 1 1211 ? 146.990 100.084 167.054 1.00 37.33 1211 GLU A C 1
ATOM 3372 O O . GLU A 1 1211 ? 147.848 100.702 166.408 1.00 37.42 1211 GLU A O 1
ATOM 3378 N N . SER A 1 1212 ? 145.716 100.481 167.112 1.00 31.33 1212 SER A N 1
ATOM 3379 C CA . SER A 1 1212 ? 145.299 101.730 166.487 1.00 30.78 1212 SER A CA 1
ATOM 3380 C C . SER A 1 1212 ? 146.005 102.920 167.119 1.00 37.52 1212 SER A C 1
ATOM 3381 O O . SER A 1 1212 ? 146.378 103.868 166.423 1.00 44.69 1212 SER A O 1
ATOM 3384 N N . TYR A 1 1213 ? 146.191 102.893 168.439 1.00 34.35 1213 TYR A N 1
ATOM 3385 C CA . TYR A 1 1213 ? 147.002 103.920 169.079 1.00 30.23 1213 TYR A CA 1
ATOM 3386 C C . TYR A 1 1213 ? 148.443 103.863 168.593 1.00 39.67 1213 TYR A C 1
ATOM 3387 O O . TYR A 1 1213 ? 149.051 104.903 168.319 1.00 47.99 1213 TYR A O 1
ATOM 3396 N N . ARG A 1 1214 ? 149.009 102.658 168.477 1.00 39.01 1214 ARG A N 1
ATOM 3397 C CA . ARG A 1 1214 ? 150.401 102.549 168.051 1.00 31.91 1214 ARG A CA 1
ATOM 3398 C C . ARG A 1 1214 ? 150.605 103.099 166.648 1.00 35.46 1214 ARG A C 1
ATOM 3399 O O . ARG A 1 1214 ? 151.678 103.627 166.340 1.00 40.04 1214 ARG A O 1
ATOM 3407 N N . VAL A 1 1215 ? 149.599 102.986 165.787 1.00 37.44 1215 VAL A N 1
ATOM 3408 C CA . VAL A 1 1215 ? 149.752 103.502 164.428 1.00 41.63 1215 VAL A CA 1
ATOM 3409 C C . VAL A 1 1215 ? 149.403 104.987 164.352 1.00 39.45 1215 VAL A C 1
ATOM 3410 O O . VAL A 1 1215 ? 150.045 105.740 163.615 1.00 37.94 1215 VAL A O 1
ATOM 3414 N N . LEU A 1 1216 ? 148.403 105.448 165.112 1.00 37.73 1216 LEU A N 1
ATOM 3415 C CA . LEU A 1 1216 ? 147.993 106.847 165.039 1.00 36.15 1216 LEU A CA 1
ATOM 3416 C C . LEU A 1 1216 ? 148.973 107.776 165.749 1.00 41.58 1216 LEU A C 1
ATOM 3417 O O . LEU A 1 1216 ? 149.291 108.851 165.229 1.00 47.48 1216 LEU A O 1
ATOM 3422 N N . SER A 1 1217 ? 149.454 107.393 166.936 1.00 31.37 1217 SER A N 1
ATOM 3423 C CA . SER A 1 1217 ? 150.333 108.271 167.701 1.00 36.90 1217 SER A CA 1
ATOM 3424 C C . SER A 1 1217 ? 151.662 108.496 166.996 1.00 44.02 1217 SER A C 1
ATOM 3425 O O . SER A 1 1217 ? 152.299 109.537 167.195 1.00 50.30 1217 SER A O 1
ATOM 3428 N N . LYS A 1 1218 ? 152.101 107.538 166.178 1.00 37.65 1218 LYS A N 1
ATOM 3429 C CA . LYS A 1 1218 ? 153.291 107.746 165.364 1.00 40.64 1218 LYS A CA 1
ATOM 3430 C C . LYS A 1 1218 ? 153.075 108.818 164.306 1.00 47.47 1218 LYS A C 1
ATOM 3431 O O . LYS A 1 1218 ? 154.052 109.339 163.758 1.00 48.03 1218 LYS A O 1
ATOM 3437 N N . MET A 1 1219 ? 151.820 109.156 164.011 1.00 48.65 1219 MET A N 1
ATOM 3438 C CA . MET A 1 1219 ? 151.470 110.159 163.017 1.00 45.54 1219 MET A CA 1
ATOM 3439 C C . MET A 1 1219 ? 151.109 111.503 163.642 1.00 47.18 1219 MET A C 1
ATOM 3440 O O . MET A 1 1219 ? 150.351 112.275 163.046 1.00 47.48 1219 MET A O 1
ATOM 3445 N N . GLY A 1 1220 ? 151.633 111.796 164.830 1.00 48.89 1220 GLY A N 1
ATOM 3446 C CA . GLY A 1 1220 ? 151.440 113.087 165.456 1.00 49.39 1220 GLY A CA 1
ATOM 3447 C C . GLY A 1 1220 ? 150.156 113.266 166.234 1.00 53.25 1220 GLY A C 1
ATOM 3448 O O . GLY A 1 1220 ? 149.841 114.399 166.615 1.00 53.01 1220 GLY A O 1
ATOM 3449 N N . TYR A 1 1221 ? 149.405 112.197 166.482 1.00 43.69 1221 TYR A N 1
ATOM 3450 C CA . TYR A 1 1221 ? 148.181 112.288 167.265 1.00 46.04 1221 TYR A CA 1
ATOM 3451 C C . TYR A 1 1221 ? 148.466 111.993 168.732 1.00 46.24 1221 TYR A C 1
ATOM 3452 O O . TYR A 1 1221 ? 149.312 111.156 169.059 1.00 41.66 1221 TYR A O 1
ATOM 3461 N N . ASP A 1 1222 ? 147.753 112.689 169.613 1.00 43.41 1222 ASP A N 1
ATOM 3462 C CA . ASP A 1 1222 ? 147.915 112.554 171.054 1.00 39.36 1222 ASP A CA 1
ATOM 3463 C C . ASP A 1 1222 ? 146.703 111.841 171.636 1.00 42.06 1222 ASP A C 1
ATOM 3464 O O . ASP A 1 1222 ? 145.562 112.178 171.304 1.00 41.33 1222 ASP A O 1
ATOM 3469 N N . PHE A 1 1223 ? 146.954 110.862 172.502 1.00 40.96 1223 PHE A N 1
ATOM 3470 C CA . PHE A 1 1223 ? 145.903 110.045 173.086 1.00 39.92 1223 PHE A CA 1
ATOM 3471 C C . PHE A 1 1223 ? 146.075 109.971 174.595 1.00 45.26 1223 PHE A C 1
ATOM 3472 O O . PHE A 1 1223 ? 147.193 110.023 175.115 1.00 48.63 1223 PHE A O 1
ATOM 3480 N N . ASP A 1 1224 ? 144.951 109.844 175.292 1.00 51.86 1224 ASP A N 1
ATOM 3481 C CA . ASP A 1 1224 ? 144.935 109.612 176.729 1.00 49.94 1224 ASP A CA 1
ATOM 3482 C C . ASP A 1 1224 ? 144.712 108.129 176.988 1.00 48.67 1224 ASP A C 1
ATOM 3483 O O . ASP A 1 1224 ? 143.754 107.543 176.473 1.00 50.58 1224 ASP A O 1
ATOM 3488 N N . TYR A 1 1225 ? 145.593 107.528 177.782 1.00 55.57 1225 TYR A N 1
ATOM 3489 C CA . TYR A 1 1225 ? 145.487 106.106 178.098 1.00 53.60 1225 TYR A CA 1
ATOM 3490 C C . TYR A 1 1225 ? 144.299 105.906 179.030 1.00 56.79 1225 TYR A C 1
ATOM 3491 O O . TYR A 1 1225 ? 144.400 106.109 180.241 1.00 60.29 1225 TYR A O 1
ATOM 3500 N N . ARG A 1 1226 ? 143.160 105.512 178.458 1.00 56.15 1226 ARG A N 1
ATOM 3501 C CA . ARG A 1 1226 ? 141.956 105.316 179.260 1.00 58.59 1226 ARG A CA 1
ATOM 3502 C C . ARG A 1 1226 ? 142.113 104.144 180.219 1.00 59.12 1226 ARG A C 1
ATOM 3503 O O . ARG A 1 1226 ? 141.639 104.199 181.360 1.00 61.17 1226 ARG A O 1
ATOM 3511 N N . GLY A 1 1227 ? 142.774 103.080 179.778 1.00 59.46 1227 GLY A N 1
ATOM 3512 C CA . GLY A 1 1227 ? 142.915 101.888 180.587 1.00 60.72 1227 GLY A CA 1
ATOM 3513 C C . GLY A 1 1227 ? 142.822 100.629 179.753 1.00 60.20 1227 GLY A C 1
ATOM 3514 O O . GLY A 1 1227 ? 143.192 100.632 178.575 1.00 64.55 1227 GLY A O 1
ATOM 3515 N N . THR A 1 1228 ? 142.330 99.548 180.349 1.00 66.08 1228 THR A N 1
ATOM 3516 C CA . THR A 1 1228 ? 142.173 98.274 179.664 1.00 69.04 1228 THR A CA 1
ATOM 3517 C C . THR A 1 1228 ? 140.697 97.911 179.587 1.00 68.71 1228 THR A C 1
ATOM 3518 O O . THR A 1 1228 ? 139.939 98.141 180.535 1.00 68.48 1228 THR A O 1
ATOM 3522 N N . VAL A 1 1229 ? 140.299 97.347 178.451 1.00 67.55 1229 VAL A N 1
ATOM 3523 C CA . VAL A 1 1229 ? 138.930 96.914 178.203 1.00 65.73 1229 VAL A CA 1
ATOM 3524 C C . VAL A 1 1229 ? 138.956 95.426 177.888 1.00 65.11 1229 VAL A C 1
ATOM 3525 O O . VAL A 1 1229 ? 139.900 94.932 177.261 1.00 68.23 1229 VAL A O 1
ATOM 3529 N N . ASN A 1 1230 ? 137.944 94.707 178.369 1.00 68.48 1230 ASN A N 1
ATOM 3530 C CA . ASN A 1 1230 ? 137.805 93.278 178.099 1.00 71.06 1230 ASN A CA 1
ATOM 3531 C C . ASN A 1 1230 ? 137.369 93.086 176.652 1.00 69.71 1230 ASN A C 1
ATOM 3532 O O . ASN A 1 1230 ? 136.207 93.301 176.303 1.00 68.76 1230 ASN A O 1
ATOM 3537 N N . VAL A 1 1231 ? 138.307 92.678 175.803 1.00 64.59 1231 VAL A N 1
ATOM 3538 C CA . VAL A 1 1231 ? 138.046 92.376 174.401 1.00 63.94 1231 VAL A CA 1
ATOM 3539 C C . VAL A 1 1231 ? 138.227 90.879 174.201 1.00 68.84 1231 VAL A C 1
ATOM 3540 O O . VAL A 1 1231 ? 139.245 90.310 174.617 1.00 70.50 1231 VAL A O 1
ATOM 3544 N N . LYS A 1 1232 ? 137.237 90.243 173.578 1.00 66.40 1232 LYS A N 1
ATOM 3545 C CA . LYS A 1 1232 ? 137.293 88.805 173.352 1.00 65.90 1232 LYS A CA 1
ATOM 3546 C C . LYS A 1 1232 ? 138.487 88.447 172.477 1.00 67.57 1232 LYS A C 1
ATOM 3547 O O . LYS A 1 1232 ? 138.731 89.078 171.445 1.00 64.86 1232 LYS A O 1
ATOM 3553 N N . GLY A 1 1233 ? 139.234 87.428 172.899 1.00 67.32 1233 GLY A N 1
ATOM 3554 C CA . GLY A 1 1233 ? 140.422 86.999 172.198 1.00 66.69 1233 GLY A CA 1
ATOM 3555 C C . GLY A 1 1233 ? 141.691 87.722 172.591 1.00 66.82 1233 GLY A C 1
ATOM 3556 O O . GLY A 1 1233 ? 142.778 87.304 172.172 1.00 66.54 1233 GLY A O 1
ATOM 3557 N N . LYS A 1 1234 ? 141.591 88.794 173.380 1.00 65.71 1234 LYS A N 1
ATOM 3558 C CA . LYS A 1 1234 ? 142.758 89.525 173.850 1.00 65.37 1234 LYS A CA 1
ATOM 3559 C C . LYS A 1 1234 ? 142.728 89.815 175.343 1.00 69.07 1234 LYS A C 1
ATOM 3560 O O . LYS A 1 1234 ? 143.709 90.353 175.868 1.00 67.76 1234 LYS A O 1
ATOM 3566 N N . GLY A 1 1235 ? 141.648 89.473 176.040 1.00 71.56 1235 GLY A N 1
ATOM 3567 C CA . GLY A 1 1235 ? 141.571 89.770 177.462 1.00 71.15 1235 GLY A CA 1
ATOM 3568 C C . GLY A 1 1235 ? 141.551 91.266 177.701 1.00 72.49 1235 GLY A C 1
ATOM 3569 O O . GLY A 1 1235 ? 140.812 92.011 177.051 1.00 70.63 1235 GLY A O 1
ATOM 3570 N N . GLN A 1 1236 ? 142.371 91.722 178.643 1.00 72.72 1236 GLN A N 1
ATOM 3571 C CA . GLN A 1 1236 ? 142.492 93.149 178.923 1.00 70.61 1236 GLN A CA 1
ATOM 3572 C C . GLN A 1 1236 ? 143.383 93.778 177.860 1.00 71.34 1236 GLN A C 1
ATOM 3573 O O . GLN A 1 1236 ? 144.584 93.493 177.800 1.00 72.50 1236 GLN A O 1
ATOM 3579 N N . MET A 1 1237 ? 142.804 94.632 177.020 1.00 61.28 1237 MET A N 1
ATOM 3580 C CA . MET A 1 1237 ? 143.536 95.296 175.952 1.00 59.09 1237 MET A CA 1
ATOM 3581 C C . MET A 1 1237 ? 143.454 96.803 176.146 1.00 59.89 1237 MET A C 1
ATOM 3582 O O . MET A 1 1237 ? 142.387 97.338 176.460 1.00 58.77 1237 MET A O 1
ATOM 3587 N N . LYS A 1 1238 ? 144.587 97.480 175.976 1.00 55.75 1238 LYS A N 1
ATOM 3588 C CA . LYS A 1 1238 ? 144.656 98.910 176.249 1.00 52.52 1238 LYS A CA 1
ATOM 3589 C C . LYS A 1 1238 ? 143.880 99.703 175.204 1.00 50.88 1238 LYS A C 1
ATOM 3590 O O . LYS A 1 1238 ? 144.012 99.465 174.000 1.00 56.19 1238 LYS A O 1
ATOM 3596 N N . THR A 1 1239 ? 143.064 100.643 175.672 1.00 47.69 1239 THR A N 1
ATOM 3597 C CA . THR A 1 1239 ? 142.293 101.532 174.816 1.00 44.25 1239 THR A CA 1
ATOM 3598 C C . THR A 1 1239 ? 142.683 102.975 175.101 1.00 48.06 1239 THR A C 1
ATOM 3599 O O . THR A 1 1239 ? 143.004 103.332 176.238 1.00 52.66 1239 THR A O 1
ATOM 3603 N N . TYR A 1 1240 ? 142.655 103.810 174.063 1.00 44.61 1240 TYR A N 1
ATOM 3604 C CA . TYR A 1 1240 ? 143.105 105.193 174.183 1.00 38.53 1240 TYR A CA 1
ATOM 3605 C C . TYR A 1 1240 ? 142.018 106.138 173.695 1.00 42.58 1240 TYR A C 1
ATOM 3606 O O . TYR A 1 1240 ? 141.560 106.023 172.556 1.00 48.04 1240 TYR A O 1
ATOM 3615 N N . LEU A 1 1241 ? 141.619 107.077 174.549 1.00 42.91 1241 LEU A N 1
ATOM 3616 C CA . LEU A 1 1241 ? 140.664 108.105 174.158 1.00 39.15 1241 LEU A CA 1
ATOM 3617 C C . LEU A 1 1241 ? 141.396 109.223 173.427 1.00 44.10 1241 LEU A C 1
ATOM 3618 O O . LEU A 1 1241 ? 142.448 109.685 173.881 1.00 47.74 1241 LEU A O 1
ATOM 3623 N N . TYR A 1 1242 ? 140.839 109.660 172.286 1.00 42.27 1242 TYR A N 1
ATOM 3624 C CA . TYR A 1 1242 ? 141.581 110.592 171.434 1.00 33.31 1242 TYR A CA 1
ATOM 3625 C C . TYR A 1 1242 ? 141.741 111.964 172.073 1.00 48.12 1242 TYR A C 1
ATOM 3626 O O . TYR A 1 1242 ? 142.887 112.374 172.332 1.00 63.10 1242 TYR A O 1
ATOM 3635 N N . PRO A 1 1243 ? 140.669 112.735 172.344 1.00 52.06 1243 PRO A N 1
ATOM 3636 C CA . PRO A 1 1243 ? 140.888 114.125 172.761 1.00 37.76 1243 PRO A CA 1
ATOM 3637 C C . PRO A 1 1243 ? 141.544 114.184 174.127 1.00 44.16 1243 PRO A C 1
ATOM 3638 O O . PRO A 1 1243 ? 140.904 113.919 175.148 1.00 51.79 1243 PRO A O 1
ATOM 3642 N N . LYS A 1 1244 ? 142.826 114.531 174.149 1.00 48.37 1244 LYS A N 1
ATOM 3643 C CA . LYS A 1 1244 ? 143.594 114.548 175.389 1.00 53.40 1244 LYS A CA 1
ATOM 3644 C C . LYS A 1 1244 ? 143.127 115.732 176.220 1.00 59.94 1244 LYS A C 1
ATOM 3645 O O . LYS A 1 1244 ? 143.501 116.878 175.962 1.00 62.09 1244 LYS A O 1
ATOM 3651 N N . CYS A 1 1245 ? 142.293 115.456 177.219 1.00 71.05 1245 CYS A N 1
ATOM 3652 C CA . CYS A 1 1245 ? 141.689 116.506 178.030 1.00 74.12 1245 CYS A CA 1
ATOM 3653 C C . CYS A 1 1245 ? 142.770 117.212 178.837 1.00 76.49 1245 CYS A C 1
ATOM 3654 O O . CYS A 1 1245 ? 143.330 116.636 179.776 1.00 75.60 1245 CYS A O 1
ATOM 3657 N N . THR A 1 1246 ? 143.073 118.458 178.465 1.00 86.50 1246 THR A N 1
ATOM 3658 C CA . THR A 1 1246 ? 144.038 119.241 179.228 1.00 88.65 1246 THR A CA 1
ATOM 3659 C C . THR A 1 1246 ? 143.549 119.469 180.652 1.00 88.79 1246 THR A C 1
ATOM 3660 O O . THR A 1 1246 ? 144.325 119.365 181.609 1.00 85.65 1246 THR A O 1
ATOM 3664 N N . ASP A 1 1247 ? 142.265 119.779 180.811 1.00 89.22 1247 ASP A N 1
ATOM 3665 C CA . ASP A 1 1247 ? 141.673 119.855 182.138 1.00 89.51 1247 ASP A CA 1
ATOM 3666 C C . ASP A 1 1247 ? 141.540 118.454 182.724 1.00 88.92 1247 ASP A C 1
ATOM 3667 O O . ASP A 1 1247 ? 141.061 117.535 182.053 1.00 87.95 1247 ASP A O 1
ATOM 3672 N N . HIS A 1 1248 ? 141.991 118.294 183.971 1.00 86.35 1248 HIS A N 1
ATOM 3673 C CA . HIS A 1 1248 ? 141.971 117.027 184.701 1.00 86.58 1248 HIS A CA 1
ATOM 3674 C C . HIS A 1 1248 ? 142.733 115.931 183.959 1.00 86.65 1248 HIS A C 1
ATOM 3675 O O . HIS A 1 1248 ? 143.317 116.176 182.899 1.00 83.51 1248 HIS A O 1
ATOM 3682 N N . ARG A 1 1249 ? 142.757 114.724 184.521 1.00 86.90 1249 ARG A N 1
ATOM 3683 C CA . ARG A 1 1249 ? 143.494 113.611 183.943 1.00 86.23 1249 ARG A CA 1
ATOM 3684 C C . ARG A 1 1249 ? 142.601 112.381 183.867 1.00 85.39 1249 ARG A C 1
ATOM 3685 O O . ARG A 1 1249 ? 141.760 112.148 184.739 1.00 84.81 1249 ARG A O 1
ATOM 3687 N N . VAL A 1 1250 ? 142.799 111.593 182.812 1.00 76.64 1250 VAL A N 1
ATOM 3688 C CA . VAL A 1 1250 ? 142.024 110.369 182.596 1.00 78.26 1250 VAL A CA 1
ATOM 3689 C C . VAL A 1 1250 ? 142.826 109.233 183.225 1.00 79.69 1250 VAL A C 1
ATOM 3690 O O . VAL A 1 1250 ? 143.725 108.657 182.611 1.00 79.41 1250 VAL A O 1
ATOM 3694 N N . ILE A 1 1251 ? 142.494 108.911 184.471 1.00 83.00 1251 ILE A N 1
ATOM 3695 C CA . ILE A 1 1251 ? 143.156 107.836 185.205 1.00 82.52 1251 ILE A CA 1
ATOM 3696 C C . ILE A 1 1251 ? 142.770 106.499 184.583 1.00 81.65 1251 ILE A C 1
ATOM 3697 O O . ILE A 1 1251 ? 141.671 106.375 184.023 1.00 80.65 1251 ILE A O 1
ATOM 3702 N N . PRO A 1 1252 ? 143.643 105.485 184.634 1.00 79.96 1252 PRO A N 1
ATOM 3703 C CA . PRO A 1 1252 ? 143.287 104.169 184.081 1.00 78.91 1252 PRO A CA 1
ATOM 3704 C C . PRO A 1 1252 ? 142.012 103.600 184.686 1.00 80.69 1252 PRO A C 1
ATOM 3705 O O . PRO A 1 1252 ? 141.969 103.282 185.878 1.00 80.77 1252 PRO A O 1
ATOM 3709 N N . GLN A 1 1253 ? 140.967 103.468 183.866 1.00 80.31 1253 GLN A N 1
ATOM 3710 C CA . GLN A 1 1253 ? 139.709 102.913 184.356 1.00 78.86 1253 GLN A CA 1
ATOM 3711 C C . GLN A 1 1253 ? 139.827 101.417 184.620 1.00 79.92 1253 GLN A C 1
ATOM 3712 O O . GLN A 1 1253 ? 139.305 100.916 185.623 1.00 80.52 1253 GLN A O 1
ATOM 3718 N N . HIS A 1 1254 ? 140.510 100.692 183.731 1.00 83.01 1254 HIS A N 1
ATOM 3719 C CA . HIS A 1 1254 ? 140.695 99.245 183.841 1.00 83.63 1254 HIS A CA 1
ATOM 3720 C C . HIS A 1 1254 ? 139.341 98.531 183.904 1.00 84.15 1254 HIS A C 1
ATOM 3721 O O . HIS A 1 1254 ? 138.982 97.897 184.898 1.00 82.44 1254 HIS A O 1
ATOM 3728 N N . GLN A 1 1255 ? 138.588 98.653 182.813 1.00 82.18 1255 GLN A N 1
ATOM 3729 C CA . GLN A 1 1255 ? 137.280 98.015 182.705 1.00 78.98 1255 GLN A CA 1
ATOM 3730 C C . GLN A 1 1255 ? 137.476 96.541 182.368 1.00 81.68 1255 GLN A C 1
ATOM 3731 O O . GLN A 1 1255 ? 137.887 96.198 181.255 1.00 83.24 1255 GLN A O 1
ATOM 3737 N N . LEU A 1 1256 ? 137.179 95.668 183.331 1.00 89.38 1256 LEU A N 1
ATOM 3738 C CA . LEU A 1 1256 ? 137.348 94.228 183.175 1.00 89.23 1256 LEU A CA 1
ATOM 3739 C C . LEU A 1 1256 ? 136.015 93.502 183.020 1.00 89.03 1256 LEU A C 1
ATOM 3740 O O . LEU A 1 1256 ? 135.960 92.275 183.158 1.00 87.75 1256 LEU A O 1
ATOM 3745 N N . SER A 1 1257 ? 134.945 94.232 182.716 1.00 90.91 1257 SER A N 1
ATOM 3746 C CA . SER A 1 1257 ? 133.600 93.662 182.663 1.00 92.04 1257 SER A CA 1
ATOM 3747 C C . SER A 1 1257 ? 133.511 92.669 181.511 1.00 91.27 1257 SER A C 1
ATOM 3748 O O . SER A 1 1257 ? 133.460 93.053 180.340 1.00 90.63 1257 SER A O 1
ATOM 3751 N N . ILE A 1 1258 ? 133.490 91.376 181.846 1.00 90.40 1258 ILE A N 1
ATOM 3752 C CA . ILE A 1 1258 ? 133.291 90.318 180.864 1.00 92.35 1258 ILE A CA 1
ATOM 3753 C C . ILE A 1 1258 ? 131.861 89.797 180.863 1.00 93.22 1258 ILE A C 1
ATOM 3754 O O . ILE A 1 1258 ? 131.525 88.921 180.053 1.00 90.42 1258 ILE A O 1
ATOM 3759 N N . SER A 1 1259 ? 131.000 90.328 181.734 1.00 93.30 1259 SER A N 1
ATOM 3760 C CA . SER A 1 1259 ? 129.610 89.912 181.780 1.00 92.39 1259 SER A CA 1
ATOM 3761 C C . SER A 1 1259 ? 128.909 90.289 180.476 1.00 91.73 1259 SER A C 1
ATOM 3762 O O . SER A 1 1259 ? 129.337 91.211 179.776 1.00 91.54 1259 SER A O 1
ATOM 3765 N N . PRO A 1 1260 ? 127.842 89.572 180.118 1.00 90.51 1260 PRO A N 1
ATOM 3766 C CA . PRO A 1 1260 ? 127.148 89.855 178.851 1.00 89.41 1260 PRO A CA 1
ATOM 3767 C C . PRO A 1 1260 ? 126.671 91.298 178.781 1.00 87.25 1260 PRO A C 1
ATOM 3768 O O . PRO A 1 1260 ? 125.890 91.756 179.618 1.00 83.74 1260 PRO A O 1
ATOM 3772 N N . ASP A 1 1261 ? 127.152 92.014 177.767 1.00 68.35 1261 ASP A N 1
ATOM 3773 C CA . ASP A 1 1261 ? 126.778 93.409 177.550 1.00 66.73 1261 ASP A CA 1
ATOM 3774 C C . ASP A 1 1261 ? 125.447 93.435 176.813 1.00 66.28 1261 ASP A C 1
ATOM 3775 O O . ASP A 1 1261 ? 125.397 93.330 175.586 1.00 65.36 1261 ASP A O 1
ATOM 3780 N N . ILE A 1 1262 ? 124.360 93.574 177.566 1.00 59.91 1262 ILE A N 1
ATOM 3781 C CA . ILE A 1 1262 ? 123.017 93.558 176.996 1.00 55.85 1262 ILE A CA 1
ATOM 3782 C C . ILE A 1 1262 ? 122.694 94.967 176.509 1.00 57.49 1262 ILE A C 1
ATOM 3783 O O . ILE A 1 1262 ? 122.613 95.906 177.305 1.00 58.93 1262 ILE A O 1
ATOM 3788 N N . ARG A 1 1263 ? 122.510 95.117 175.200 1.00 45.59 1263 ARG A N 1
ATOM 3789 C CA . ARG A 1 1263 ? 122.234 96.415 174.597 1.00 43.36 1263 ARG A CA 1
ATOM 3790 C C . ARG A 1 1263 ? 120.726 96.612 174.495 1.00 46.93 1263 ARG A C 1
ATOM 3791 O O . ARG A 1 1263 ? 120.027 95.794 173.887 1.00 47.50 1263 ARG A O 1
ATOM 3799 N N . VAL A 1 1264 ? 120.232 97.702 175.078 1.00 48.17 1264 VAL A N 1
ATOM 3800 C CA . VAL A 1 1264 ? 118.799 97.968 175.147 1.00 45.12 1264 VAL A CA 1
ATOM 3801 C C . VAL A 1 1264 ? 118.339 98.700 173.895 1.00 43.59 1264 VAL A C 1
ATOM 3802 O O . VAL A 1 1264 ? 117.184 99.130 173.805 1.00 46.32 1264 VAL A O 1
ATOM 3806 N N . GLN A 1 1265 ? 119.234 98.849 172.922 1.00 44.41 1265 GLN A N 1
ATOM 3807 C CA . GLN A 1 1265 ? 118.901 99.551 171.693 1.00 38.26 1265 GLN A CA 1
ATOM 3808 C C . GLN A 1 1265 ? 119.729 98.988 170.549 1.00 38.97 1265 GLN A C 1
ATOM 3809 O O . GLN A 1 1265 ? 120.770 98.359 170.758 1.00 43.25 1265 GLN A O 1
ATOM 3815 N N . VAL A 1 1266 ? 119.247 99.223 169.330 1.00 31.93 1266 VAL A N 1
ATOM 3816 C CA . VAL A 1 1266 ? 119.960 98.782 168.140 1.00 25.50 1266 VAL A CA 1
ATOM 3817 C C . VAL A 1 1266 ? 121.161 99.690 167.913 1.00 34.08 1266 VAL A C 1
ATOM 3818 O O . VAL A 1 1266 ? 121.026 100.917 167.832 1.00 39.63 1266 VAL A O 1
ATOM 3822 N N . ASP A 1 1267 ? 122.341 99.091 167.814 1.00 34.28 1267 ASP A N 1
ATOM 3823 C CA . ASP A 1 1267 ? 123.577 99.850 167.664 1.00 24.12 1267 ASP A CA 1
ATOM 3824 C C . ASP A 1 1267 ? 124.549 99.021 166.829 1.00 26.85 1267 ASP A C 1
ATOM 3825 O O . ASP A 1 1267 ? 124.152 98.057 166.168 1.00 33.86 1267 ASP A O 1
ATOM 3830 N N . GLY A 1 1268 ? 125.828 99.398 166.860 1.00 34.16 1268 GLY A N 1
ATOM 3831 C CA . GLY A 1 1268 ? 126.824 98.733 166.040 1.00 27.82 1268 GLY A CA 1
ATOM 3832 C C . GLY A 1 1268 ? 127.231 97.363 166.537 1.00 28.15 1268 GLY A C 1
ATOM 3833 O O . GLY A 1 1268 ? 127.883 96.619 165.798 1.00 37.01 1268 GLY A O 1
ATOM 3834 N N . SER A 1 1269 ? 126.864 97.010 167.770 1.00 23.71 1269 SER A N 1
ATOM 3835 C CA . SER A 1 1269 ? 127.187 95.691 168.301 1.00 19.15 1269 SER A CA 1
ATOM 3836 C C . SER A 1 1269 ? 126.404 94.573 167.629 1.00 29.80 1269 SER A C 1
ATOM 3837 O O . SER A 1 1269 ? 126.731 93.401 167.841 1.00 29.61 1269 SER A O 1
ATOM 3840 N N . ILE A 1 1270 ? 125.385 94.901 166.837 1.00 30.74 1270 ILE A N 1
ATOM 3841 C CA . ILE A 1 1270 ? 124.576 93.897 166.156 1.00 24.13 1270 ILE A CA 1
ATOM 3842 C C . ILE A 1 1270 ? 125.440 93.161 165.140 1.00 30.59 1270 ILE A C 1
ATOM 3843 O O . ILE A 1 1270 ? 125.902 93.749 164.156 1.00 41.75 1270 ILE A O 1
ATOM 3848 N N . GLY A 1 1271 ? 125.675 91.873 165.383 1.00 27.29 1271 GLY A N 1
ATOM 3849 C CA . GLY A 1 1271 ? 126.473 91.055 164.497 1.00 25.42 1271 GLY A CA 1
ATOM 3850 C C . GLY A 1 1271 ? 127.968 91.189 164.665 1.00 28.83 1271 GLY A C 1
ATOM 3851 O O . GLY A 1 1271 ? 128.716 90.490 163.970 1.00 33.09 1271 GLY A O 1
ATOM 3852 N N . ARG A 1 1272 ? 128.435 92.057 165.560 1.00 24.26 1272 ARG A N 1
ATOM 3853 C CA . ARG A 1 1272 ? 129.859 92.257 165.792 1.00 27.71 1272 ARG A CA 1
ATOM 3854 C C . ARG A 1 1272 ? 130.307 91.736 167.150 1.00 35.72 1272 ARG A C 1
ATOM 3855 O O . ARG A 1 1272 ? 131.428 92.029 167.578 1.00 40.20 1272 ARG A O 1
ATOM 3863 N N . SER A 1 1273 ? 129.457 90.975 167.838 1.00 51.63 1273 SER A N 1
ATOM 3864 C CA . SER A 1 1273 ? 129.784 90.369 169.127 1.00 53.78 1273 SER A CA 1
ATOM 3865 C C . SER A 1 1273 ? 129.552 88.869 169.005 1.00 56.43 1273 SER A C 1
ATOM 3866 O O . SER A 1 1273 ? 128.441 88.379 169.265 1.00 54.20 1273 SER A O 1
ATOM 3869 N N . PRO A 1 1274 ? 130.565 88.105 168.603 1.00 59.73 1274 PRO A N 1
ATOM 3870 C CA . PRO A 1 1274 ? 130.376 86.662 168.428 1.00 63.79 1274 PRO A CA 1
ATOM 3871 C C . PRO A 1 1274 ? 130.071 85.971 169.747 1.00 62.79 1274 PRO A C 1
ATOM 3872 O O . PRO A 1 1274 ? 130.473 86.419 170.823 1.00 62.10 1274 PRO A O 1
ATOM 3876 N N . THR A 1 1275 ? 129.346 84.863 169.648 1.00 63.91 1275 THR A N 1
ATOM 3877 C CA . THR A 1 1275 ? 128.891 84.106 170.805 1.00 66.31 1275 THR A CA 1
ATOM 3878 C C . THR A 1 1275 ? 129.515 82.711 170.786 1.00 67.98 1275 THR A C 1
ATOM 3879 O O . THR A 1 1275 ? 130.384 82.405 169.964 1.00 64.25 1275 THR A O 1
ATOM 3883 N N . ASP A 1 1276 ? 129.066 81.868 171.711 1.00 76.54 1276 ASP A N 1
ATOM 3884 C CA . ASP A 1 1276 ? 129.605 80.521 171.873 1.00 75.79 1276 ASP A CA 1
ATOM 3885 C C . ASP A 1 1276 ? 129.438 79.682 170.609 1.00 76.68 1276 ASP A C 1
ATOM 3886 O O . ASP A 1 1276 ? 130.117 78.672 170.429 1.00 74.96 1276 ASP A O 1
ATOM 3891 N N . TYR B 2 37 ? 95.508 119.169 154.138 1.00 49.46 37 TYR B N 1
ATOM 3892 C CA . TYR B 2 37 ? 96.804 119.357 154.779 1.00 48.05 37 TYR B CA 1
ATOM 3893 C C . TYR B 2 37 ? 97.547 120.527 154.146 1.00 53.33 37 TYR B C 1
ATOM 3894 O O . TYR B 2 37 ? 98.192 121.313 154.837 1.00 59.31 37 TYR B O 1
ATOM 3903 N N . ARG B 2 38 ? 97.458 120.630 152.819 1.00 56.86 38 ARG B N 1
ATOM 3904 C CA . ARG B 2 38 ? 98.082 121.752 152.128 1.00 57.82 38 ARG B CA 1
ATOM 3905 C C . ARG B 2 38 ? 97.298 123.042 152.331 1.00 57.85 38 ARG B C 1
ATOM 3906 O O . ARG B 2 38 ? 97.872 124.133 152.252 1.00 58.28 38 ARG B O 1
ATOM 3908 N N . ALA B 2 39 ? 95.997 122.939 152.592 1.00 58.71 39 ALA B N 1
ATOM 3909 C CA . ALA B 2 39 ? 95.141 124.104 152.769 1.00 59.96 39 ALA B CA 1
ATOM 3910 C C . ALA B 2 39 ? 95.023 124.546 154.221 1.00 59.23 39 ALA B C 1
ATOM 3911 O O . ALA B 2 39 ? 94.369 125.559 154.492 1.00 55.93 39 ALA B O 1
ATOM 3913 N N . THR B 2 40 ? 95.631 123.824 155.156 1.00 53.41 40 THR B N 1
ATOM 3914 C CA . THR B 2 40 ? 95.592 124.182 156.566 1.00 55.38 40 THR B CA 1
ATOM 3915 C C . THR B 2 40 ? 96.899 124.858 156.964 1.00 54.84 40 THR B C 1
ATOM 3916 O O . THR B 2 40 ? 97.966 124.538 156.431 1.00 48.74 40 THR B O 1
ATOM 3920 N N . HIS B 2 41 ? 96.802 125.819 157.879 1.00 47.80 41 HIS B N 1
ATOM 3921 C CA . HIS B 2 41 ? 97.949 126.596 158.327 1.00 43.76 41 HIS B CA 1
ATOM 3922 C C . HIS B 2 41 ? 98.425 126.052 159.667 1.00 44.42 41 HIS B C 1
ATOM 3923 O O . HIS B 2 41 ? 97.688 126.103 160.656 1.00 46.21 41 HIS B O 1
ATOM 3930 N N . ARG B 2 42 ? 99.651 125.539 159.699 1.00 45.16 42 ARG B N 1
ATOM 3931 C CA . ARG B 2 42 ? 100.230 124.989 160.919 1.00 43.06 42 ARG B CA 1
ATOM 3932 C C . ARG B 2 42 ? 100.949 126.106 161.668 1.00 42.30 42 ARG B C 1
ATOM 3933 O O . ARG B 2 42 ? 101.993 126.596 161.223 1.00 44.23 42 ARG B O 1
ATOM 3941 N N . LEU B 2 43 ? 100.382 126.511 162.801 1.00 34.92 43 LEU B N 1
ATOM 3942 C CA . LEU B 2 43 ? 100.918 127.587 163.626 1.00 34.91 43 LEU B CA 1
ATOM 3943 C C . LEU B 2 43 ? 101.512 126.966 164.884 1.00 35.10 43 LEU B C 1
ATOM 3944 O O . LEU B 2 43 ? 100.784 126.414 165.713 1.00 36.58 43 LEU B O 1
ATOM 3949 N N . LEU B 2 44 ? 102.830 127.054 165.019 1.00 35.43 44 LEU B N 1
ATOM 3950 C CA . LEU B 2 44 ? 103.540 126.488 166.157 1.00 29.51 44 LEU B CA 1
ATOM 3951 C C . LEU B 2 44 ? 103.779 127.580 167.193 1.00 29.41 44 LEU B C 1
ATOM 3952 O O . LEU B 2 44 ? 104.438 128.582 166.901 1.00 34.06 44 LEU B O 1
ATOM 3957 N N . LEU B 2 45 ? 103.234 127.396 168.393 1.00 30.01 45 LEU B N 1
ATOM 3958 C CA . LEU B 2 45 ? 103.404 128.355 169.476 1.00 32.23 45 LEU B CA 1
ATOM 3959 C C . LEU B 2 45 ? 104.698 128.046 170.218 1.00 33.03 45 LEU B C 1
ATOM 3960 O O . LEU B 2 45 ? 104.852 126.957 170.777 1.00 37.55 45 LEU B O 1
ATOM 3965 N N . LEU B 2 46 ? 105.617 129.004 170.225 1.00 24.39 46 LEU B N 1
ATOM 3966 C CA . LEU B 2 46 ? 106.891 128.872 170.911 1.00 19.85 46 LEU B CA 1
ATOM 3967 C C . LEU B 2 46 ? 107.032 129.981 171.945 1.00 20.62 46 LEU B C 1
ATOM 3968 O O . LEU B 2 46 ? 106.200 130.885 172.040 1.00 35.82 46 LEU B O 1
ATOM 3973 N N . GLY B 2 47 ? 108.105 129.903 172.725 1.00 17.34 47 GLY B N 1
ATOM 3974 C CA . GLY B 2 47 ? 108.337 130.871 173.777 1.00 20.52 47 GLY B CA 1
ATOM 3975 C C . GLY B 2 47 ? 108.732 130.224 175.086 1.00 27.13 47 GLY B C 1
ATOM 3976 O O . GLY B 2 47 ? 108.555 129.016 175.264 1.00 28.99 47 GLY B O 1
ATOM 3977 N N . ALA B 2 48 ? 109.263 131.017 176.013 1.00 27.01 48 ALA B N 1
ATOM 3978 C CA . ALA B 2 48 ? 109.725 130.491 177.287 1.00 13.11 48 ALA B CA 1
ATOM 3979 C C . ALA B 2 48 ? 108.538 130.043 178.139 1.00 25.78 48 ALA B C 1
ATOM 3980 O O . ALA B 2 48 ? 107.373 130.140 177.743 1.00 37.19 48 ALA B O 1
ATOM 3982 N N . GLY B 2 49 ? 108.846 129.540 179.331 1.00 23.87 49 GLY B N 1
ATOM 3983 C CA . GLY B 2 49 ? 107.806 129.041 180.206 1.00 16.03 49 GLY B CA 1
ATOM 3984 C C . GLY B 2 49 ? 106.886 130.143 180.696 1.00 30.76 49 GLY B C 1
ATOM 3985 O O . GLY B 2 49 ? 107.301 131.275 180.942 1.00 43.40 49 GLY B O 1
ATOM 3986 N N . GLU B 2 50 ? 105.606 129.790 180.832 1.00 30.96 50 GLU B N 1
ATOM 3987 C CA . GLU B 2 50 ? 104.566 130.699 181.318 1.00 28.08 50 GLU B CA 1
ATOM 3988 C C . GLU B 2 50 ? 104.453 131.953 180.456 1.00 30.92 50 GLU B C 1
ATOM 3989 O O . GLU B 2 50 ? 104.096 133.026 180.948 1.00 40.71 50 GLU B O 1
ATOM 3995 N N . SER B 2 51 ? 104.756 131.832 179.162 1.00 21.50 51 SER B N 1
ATOM 3996 C CA . SER B 2 51 ? 104.632 132.973 178.264 1.00 14.39 51 SER B CA 1
ATOM 3997 C C . SER B 2 51 ? 103.180 133.274 177.917 1.00 21.21 51 SER B C 1
ATOM 3998 O O . SER B 2 51 ? 102.815 134.444 177.759 1.00 31.86 51 SER B O 1
ATOM 4001 N N . GLY B 2 52 ? 102.344 132.246 177.793 1.00 38.27 52 GLY B N 1
ATOM 4002 C CA . GLY B 2 52 ? 100.938 132.446 177.508 1.00 29.51 52 GLY B CA 1
ATOM 4003 C C . GLY B 2 52 ? 100.427 131.633 176.337 1.00 32.71 52 GLY B C 1
ATOM 4004 O O . GLY B 2 52 ? 99.315 131.866 175.859 1.00 41.10 52 GLY B O 1
ATOM 4005 N N . LYS B 2 53 ? 101.227 130.669 175.874 1.00 21.47 53 LYS B N 1
ATOM 4006 C CA . LYS B 2 53 ? 100.853 129.880 174.702 1.00 23.50 53 LYS B CA 1
ATOM 4007 C C . LYS B 2 53 ? 99.574 129.089 174.951 1.00 22.47 53 LYS B C 1
ATOM 4008 O O . LYS B 2 53 ? 98.684 129.034 174.092 1.00 38.38 53 LYS B O 1
ATOM 4014 N N . SER B 2 54 ? 99.468 128.463 176.125 1.00 28.66 54 SER B N 1
ATOM 4015 C CA . SER B 2 54 ? 98.265 127.705 176.450 1.00 31.02 54 SER B CA 1
ATOM 4016 C C . SER B 2 54 ? 97.048 128.617 176.531 1.00 31.38 54 SER B C 1
ATOM 4017 O O . SER B 2 54 ? 95.940 128.217 176.160 1.00 40.66 54 SER B O 1
ATOM 4020 N N . THR B 2 55 ? 97.236 129.851 177.001 1.00 35.20 55 THR B N 1
ATOM 4021 C CA . THR B 2 55 ? 96.127 130.797 177.020 1.00 33.99 55 THR B CA 1
ATOM 4022 C C . THR B 2 55 ? 95.725 131.216 175.611 1.00 31.59 55 THR B C 1
ATOM 4023 O O . THR B 2 55 ? 94.542 131.454 175.353 1.00 45.54 55 THR B O 1
ATOM 4027 N N . ILE B 2 56 ? 96.682 131.293 174.684 1.00 30.95 56 ILE B N 1
ATOM 4028 C CA . ILE B 2 56 ? 96.336 131.555 173.289 1.00 34.97 56 ILE B CA 1
ATOM 4029 C C . ILE B 2 56 ? 95.550 130.387 172.704 1.00 39.40 56 ILE B C 1
ATOM 4030 O O . ILE B 2 56 ? 94.597 130.584 171.938 1.00 51.76 56 ILE B O 1
ATOM 4035 N N . VAL B 2 57 ? 95.930 129.156 173.052 1.00 33.37 57 VAL B N 1
ATOM 4036 C CA . VAL B 2 57 ? 95.160 127.994 172.610 1.00 27.97 57 VAL B CA 1
ATOM 4037 C C . VAL B 2 57 ? 93.745 128.050 173.172 1.00 36.13 57 VAL B C 1
ATOM 4038 O O . VAL B 2 57 ? 92.766 127.759 172.471 1.00 44.30 57 VAL B O 1
ATOM 4042 N N . LYS B 2 58 ? 93.616 128.420 174.448 1.00 36.28 58 LYS B N 1
ATOM 4043 C CA . LYS B 2 58 ? 92.297 128.552 175.057 1.00 32.82 58 LYS B CA 1
ATOM 4044 C C . LYS B 2 58 ? 91.472 129.626 174.361 1.00 33.14 58 LYS B C 1
ATOM 4045 O O . LYS B 2 58 ? 90.263 129.464 174.170 1.00 47.99 58 LYS B O 1
ATOM 4051 N N . GLN B 2 59 ? 92.107 130.737 173.986 1.00 40.69 59 GLN B N 1
ATOM 4052 C CA . GLN B 2 59 ? 91.397 131.791 173.267 1.00 35.55 59 GLN B CA 1
ATOM 4053 C C . GLN B 2 59 ? 90.930 131.313 171.899 1.00 41.97 59 GLN B C 1
ATOM 4054 O O . GLN B 2 59 ? 89.816 131.636 171.473 1.00 51.48 59 GLN B O 1
ATOM 4060 N N . MET B 2 60 ? 91.772 130.559 171.190 1.00 37.60 60 MET B N 1
ATOM 4061 C CA . MET B 2 60 ? 91.344 129.984 169.918 1.00 35.69 60 MET B CA 1
ATOM 4062 C C . MET B 2 60 ? 90.167 129.037 170.109 1.00 35.58 60 MET B C 1
ATOM 4063 O O . MET B 2 60 ? 89.229 129.032 169.305 1.00 46.30 60 MET B O 1
ATOM 4068 N N . ARG B 2 61 ? 90.197 128.227 171.170 1.00 39.05 61 ARG B N 1
ATOM 4069 C CA . ARG B 2 61 ? 89.077 127.329 171.439 1.00 37.65 61 ARG B CA 1
ATOM 4070 C C . ARG B 2 61 ? 87.805 128.107 171.757 1.00 39.79 61 ARG B C 1
ATOM 4071 O O . ARG B 2 61 ? 86.707 127.710 171.353 1.00 47.71 61 ARG B O 1
ATOM 4079 N N . ILE B 2 62 ? 87.932 129.211 172.493 1.00 40.77 62 ILE B N 1
ATOM 4080 C CA . ILE B 2 62 ? 86.765 130.020 172.833 1.00 42.43 62 ILE B CA 1
ATOM 4081 C C . ILE B 2 62 ? 86.190 130.686 171.589 1.00 41.20 62 ILE B C 1
ATOM 4082 O O . ILE B 2 62 ? 84.968 130.735 171.402 1.00 46.40 62 ILE B O 1
ATOM 4087 N N . LEU B 2 63 ? 87.056 131.197 170.713 1.00 44.86 63 LEU B N 1
ATOM 4088 C CA . LEU B 2 63 ? 86.594 131.991 169.580 1.00 43.16 63 LEU B CA 1
ATOM 4089 C C . LEU B 2 63 ? 86.095 131.115 168.437 1.00 49.52 63 LEU B C 1
ATOM 4090 O O . LEU B 2 63 ? 84.972 131.296 167.952 1.00 56.20 63 LEU B O 1
ATOM 4095 N N . HIS B 2 64 ? 86.913 130.165 167.990 1.00 44.45 64 HIS B N 1
ATOM 4096 C CA . HIS B 2 64 ? 86.642 129.413 166.774 1.00 44.34 64 HIS B CA 1
ATOM 4097 C C . HIS B 2 64 ? 86.186 127.984 167.030 1.00 52.25 64 HIS B C 1
ATOM 4098 O O . HIS B 2 64 ? 85.921 127.254 166.070 1.00 53.02 64 HIS B O 1
ATOM 4105 N N . VAL B 2 65 ? 86.090 127.563 168.287 1.00 52.72 65 VAL B N 1
ATOM 4106 C CA . VAL B 2 65 ? 85.619 126.220 168.607 1.00 54.52 65 VAL B CA 1
ATOM 4107 C C . VAL B 2 65 ? 84.423 126.298 169.547 1.00 49.11 65 VAL B C 1
ATOM 4108 O O . VAL B 2 65 ? 83.741 127.321 169.616 1.00 45.64 65 VAL B O 1
ATOM 4112 N N . GLY B 2 86 ? 81.855 116.488 183.456 1.00 86.91 86 GLY B N 1
ATOM 4113 C CA . GLY B 2 86 ? 83.052 115.738 183.785 1.00 87.92 86 GLY B CA 1
ATOM 4114 C C . GLY B 2 86 ? 84.321 116.564 183.704 1.00 90.86 86 GLY B C 1
ATOM 4115 O O . GLY B 2 86 ? 85.117 116.587 184.642 1.00 88.77 86 GLY B O 1
ATOM 4116 N N . GLU B 2 87 ? 84.509 117.245 182.572 1.00 90.66 87 GLU B N 1
ATOM 4117 C CA . GLU B 2 87 ? 85.704 118.063 182.391 1.00 88.68 87 GLU B CA 1
ATOM 4118 C C . GLU B 2 87 ? 85.667 119.304 183.274 1.00 87.24 87 GLU B C 1
ATOM 4119 O O . GLU B 2 87 ? 86.715 119.782 183.725 1.00 86.97 87 GLU B O 1
ATOM 4125 N N . LYS B 2 88 ? 84.471 119.842 183.526 1.00 88.84 88 LYS B N 1
ATOM 4126 C CA . LYS B 2 88 ? 84.356 121.045 184.343 1.00 90.32 88 LYS B CA 1
ATOM 4127 C C . LYS B 2 88 ? 84.875 120.816 185.756 1.00 89.35 88 LYS B C 1
ATOM 4128 O O . LYS B 2 88 ? 85.469 121.721 186.353 1.00 88.25 88 LYS B O 1
ATOM 4134 N N . ALA B 2 89 ? 84.664 119.617 186.305 1.00 87.74 89 ALA B N 1
ATOM 4135 C CA . ALA B 2 89 ? 85.219 119.301 187.616 1.00 88.71 89 ALA B CA 1
ATOM 4136 C C . ALA B 2 89 ? 86.741 119.335 187.589 1.00 87.76 89 ALA B C 1
ATOM 4137 O O . ALA B 2 89 ? 87.374 119.828 188.529 1.00 85.18 89 ALA B O 1
ATOM 4139 N N . THR B 2 90 ? 87.348 118.816 186.519 1.00 85.27 90 THR B N 1
ATOM 4140 C CA . THR B 2 90 ? 88.798 118.901 186.392 1.00 84.09 90 THR B CA 1
ATOM 4141 C C . THR B 2 90 ? 89.259 120.351 186.294 1.00 85.92 90 THR B C 1
ATOM 4142 O O . THR B 2 90 ? 90.257 120.734 186.909 1.00 84.84 90 THR B O 1
ATOM 4146 N N . LYS B 2 91 ? 88.550 121.175 185.523 1.00 85.22 91 LYS B N 1
ATOM 4147 C CA . LYS B 2 91 ? 88.941 122.577 185.421 1.00 80.31 91 LYS B CA 1
ATOM 4148 C C . LYS B 2 91 ? 88.856 123.268 186.776 1.00 76.32 91 LYS B C 1
ATOM 4149 O O . LYS B 2 91 ? 89.748 124.042 187.145 1.00 76.86 91 LYS B O 1
ATOM 4155 N N . VAL B 2 92 ? 87.800 122.981 187.540 1.00 79.21 92 VAL B N 1
ATOM 4156 C CA . VAL B 2 92 ? 87.684 123.524 188.891 1.00 79.95 92 VAL B CA 1
ATOM 4157 C C . VAL B 2 92 ? 88.827 123.018 189.764 1.00 78.33 92 VAL B C 1
ATOM 4158 O O . VAL B 2 92 ? 89.346 123.747 190.619 1.00 78.72 92 VAL B O 1
ATOM 4162 N N . GLN B 2 93 ? 89.237 121.763 189.564 1.00 77.55 93 GLN B N 1
ATOM 4163 C CA . GLN B 2 93 ? 90.321 121.206 190.367 1.00 78.09 93 GLN B CA 1
ATOM 4164 C C . GLN B 2 93 ? 91.637 121.925 190.107 1.00 77.27 93 GLN B C 1
ATOM 4165 O O . GLN B 2 93 ? 92.350 122.276 191.051 1.00 77.27 93 GLN B O 1
ATOM 4171 N N . ASP B 2 94 ? 91.981 122.150 188.838 1.00 76.63 94 ASP B N 1
ATOM 4172 C CA . ASP B 2 94 ? 93.191 122.922 188.545 1.00 74.58 94 ASP B CA 1
ATOM 4173 C C . ASP B 2 94 ? 93.067 124.379 188.982 1.00 71.60 94 ASP B C 1
ATOM 4174 O O . ASP B 2 94 ? 94.067 124.992 189.369 1.00 72.91 94 ASP B O 1
ATOM 4179 N N . ILE B 2 95 ? 91.864 124.956 188.945 1.00 75.06 95 ILE B N 1
ATOM 4180 C CA . ILE B 2 95 ? 91.698 126.311 189.469 1.00 72.35 95 ILE B CA 1
ATOM 4181 C C . ILE B 2 95 ? 91.997 126.350 190.965 1.00 70.72 95 ILE B C 1
ATOM 4182 O O . ILE B 2 95 ? 92.718 127.233 191.453 1.00 74.41 95 ILE B O 1
ATOM 4187 N N . LYS B 2 96 ? 91.459 125.386 191.715 1.00 75.07 96 LYS B N 1
ATOM 4188 C CA . LYS B 2 96 ? 91.715 125.330 193.151 1.00 75.12 96 LYS B CA 1
ATOM 4189 C C . LYS B 2 96 ? 93.178 125.011 193.439 1.00 76.36 96 LYS B C 1
ATOM 4190 O O . LYS B 2 96 ? 93.742 125.493 194.428 1.00 76.03 96 LYS B O 1
ATOM 4196 N N . ASN B 2 97 ? 93.802 124.190 192.592 1.00 72.57 97 ASN B N 1
ATOM 4197 C CA . ASN B 2 97 ? 95.224 123.906 192.740 1.00 70.47 97 ASN B CA 1
ATOM 4198 C C . ASN B 2 97 ? 96.057 125.160 192.521 1.00 73.56 97 ASN B C 1
ATOM 4199 O O . ASN B 2 97 ? 97.044 125.387 193.226 1.00 76.82 97 ASN B O 1
ATOM 4204 N N . ASN B 2 98 ? 95.681 125.982 191.538 1.00 70.41 98 ASN B N 1
ATOM 4205 C CA . ASN B 2 98 ? 96.354 127.261 191.344 1.00 66.79 98 ASN B CA 1
ATOM 4206 C C . ASN B 2 98 ? 96.180 128.158 192.561 1.00 66.84 98 ASN B C 1
ATOM 4207 O O . ASN B 2 98 ? 97.131 128.815 193.001 1.00 66.97 98 ASN B O 1
ATOM 4212 N N . LEU B 2 99 ? 94.967 128.196 193.118 1.00 70.59 99 LEU B N 1
ATOM 4213 C CA . LEU B 2 99 ? 94.727 128.971 194.334 1.00 71.48 99 LEU B CA 1
ATOM 4214 C C . LEU B 2 99 ? 95.644 128.518 195.466 1.00 72.73 99 LEU B C 1
ATOM 4215 O O . LEU B 2 99 ? 96.314 129.337 196.116 1.00 75.49 99 LEU B O 1
ATOM 4220 N N . LYS B 2 100 ? 95.684 127.207 195.711 1.00 72.64 100 LYS B N 1
ATOM 4221 C CA . LYS B 2 100 ? 96.507 126.668 196.786 1.00 73.46 100 LYS B CA 1
ATOM 4222 C C . LYS B 2 100 ? 97.983 126.937 196.538 1.00 72.76 100 LYS B C 1
ATOM 4223 O O . LYS B 2 100 ? 98.714 127.307 197.462 1.00 74.84 100 LYS B O 1
ATOM 4229 N N . GLU B 2 101 ? 98.440 126.754 195.297 1.00 62.89 101 GLU B N 1
ATOM 4230 C CA . GLU B 2 101 ? 99.839 127.003 194.972 1.00 62.36 101 GLU B CA 1
ATOM 4231 C C . GLU B 2 101 ? 100.206 128.458 195.215 1.00 66.08 101 GLU B C 1
ATOM 4232 O O . GLU B 2 101 ? 101.256 128.750 195.795 1.00 68.48 101 GLU B O 1
ATOM 4238 N N . ALA B 2 102 ? 99.344 129.385 194.793 1.00 70.81 102 ALA B N 1
ATOM 4239 C CA . ALA B 2 102 ? 99.620 130.800 195.003 1.00 67.30 102 ALA B CA 1
ATOM 4240 C C . ALA B 2 102 ? 99.717 131.124 196.488 1.00 67.07 102 ALA B C 1
ATOM 4241 O O . ALA B 2 102 ? 100.667 131.786 196.932 1.00 69.83 102 ALA B O 1
ATOM 4243 N N . ILE B 2 103 ? 98.750 130.649 197.280 1.00 68.93 103 ILE B N 1
ATOM 4244 C CA . ILE B 2 103 ? 98.752 131.013 198.694 1.00 69.12 103 ILE B CA 1
ATOM 4245 C C . ILE B 2 103 ? 99.951 130.394 199.410 1.00 73.50 103 ILE B C 1
ATOM 4246 O O . ILE B 2 103 ? 100.611 131.062 200.218 1.00 74.28 103 ILE B O 1
ATOM 4251 N N . GLU B 2 104 ? 100.279 129.128 199.114 1.00 73.67 104 GLU B N 1
ATOM 4252 C CA . GLU B 2 104 ? 101.413 128.511 199.797 1.00 70.11 104 GLU B CA 1
ATOM 4253 C C . GLU B 2 104 ? 102.722 129.152 199.363 1.00 68.67 104 GLU B C 1
ATOM 4254 O O . GLU B 2 104 ? 103.631 129.323 200.182 1.00 72.33 104 GLU B O 1
ATOM 4260 N N . THR B 2 105 ? 102.842 129.513 198.083 1.00 66.38 105 THR B N 1
ATOM 4261 C CA . THR B 2 105 ? 104.056 130.167 197.612 1.00 70.62 105 THR B CA 1
ATOM 4262 C C . THR B 2 105 ? 104.257 131.503 198.309 1.00 69.63 105 THR B C 1
ATOM 4263 O O . THR B 2 105 ? 105.360 131.814 198.771 1.00 67.24 105 THR B O 1
ATOM 4267 N N . ILE B 2 106 ? 103.191 132.301 198.416 1.00 71.87 106 ILE B N 1
ATOM 4268 C CA . ILE B 2 106 ? 103.311 133.596 199.083 1.00 72.07 106 ILE B CA 1
ATOM 4269 C C . ILE B 2 106 ? 103.665 133.408 200.555 1.00 73.63 106 ILE B C 1
ATOM 4270 O O . ILE B 2 106 ? 104.565 134.073 201.087 1.00 74.33 106 ILE B O 1
ATOM 4275 N N . VAL B 2 107 ? 102.976 132.481 201.230 1.00 73.00 107 VAL B N 1
ATOM 4276 C CA . VAL B 2 107 ? 103.214 132.271 202.656 1.00 73.26 107 VAL B CA 1
ATOM 4277 C C . VAL B 2 107 ? 104.643 131.800 202.903 1.00 73.98 107 VAL B C 1
ATOM 4278 O O . VAL B 2 107 ? 105.322 132.287 203.815 1.00 73.78 107 VAL B O 1
ATOM 4282 N N . ALA B 2 108 ? 105.124 130.850 202.097 1.00 73.75 108 ALA B N 1
ATOM 4283 C CA . ALA B 2 108 ? 106.490 130.364 202.254 1.00 74.87 108 ALA B CA 1
ATOM 4284 C C . ALA B 2 108 ? 107.507 131.453 201.942 1.00 76.29 108 ALA B C 1
ATOM 4285 O O . ALA B 2 108 ? 108.533 131.564 202.624 1.00 75.31 108 ALA B O 1
ATOM 4287 N N . ALA B 2 109 ? 107.245 132.268 200.917 1.00 78.52 109 ALA B N 1
ATOM 4288 C CA . ALA B 2 109 ? 108.172 133.330 200.557 1.00 76.41 109 ALA B CA 1
ATOM 4289 C C . ALA B 2 109 ? 108.176 134.468 201.566 1.00 76.67 109 ALA B C 1
ATOM 4290 O O . ALA B 2 109 ? 109.113 135.272 201.562 1.00 76.89 109 ALA B O 1
ATOM 4292 N N . MET B 2 110 ? 107.154 134.559 202.422 1.00 78.02 110 MET B N 1
ATOM 4293 C CA . MET B 2 110 ? 107.146 135.597 203.450 1.00 77.96 110 MET B CA 1
ATOM 4294 C C . MET B 2 110 ? 108.403 135.531 204.311 1.00 79.41 110 MET B C 1
ATOM 4295 O O . MET B 2 110 ? 109.047 136.554 204.571 1.00 80.65 110 MET B O 1
ATOM 4300 N N . SER B 2 111 ? 108.769 134.331 204.761 1.00 83.48 111 SER B N 1
ATOM 4301 C CA . SER B 2 111 ? 109.961 134.159 205.582 1.00 83.17 111 SER B CA 1
ATOM 4302 C C . SER B 2 111 ? 111.233 133.984 204.763 1.00 82.23 111 SER B C 1
ATOM 4303 O O . SER B 2 111 ? 112.328 134.041 205.334 1.00 81.35 111 SER B O 1
ATOM 4306 N N . ASN B 2 112 ? 111.123 133.774 203.452 1.00 81.44 112 ASN B N 1
ATOM 4307 C CA . ASN B 2 112 ? 112.284 133.536 202.604 1.00 81.31 112 ASN B CA 1
ATOM 4308 C C . ASN B 2 112 ? 112.798 134.791 201.912 1.00 81.27 112 ASN B C 1
ATOM 4309 O O . ASN B 2 112 ? 113.912 134.768 201.378 1.00 82.16 112 ASN B O 1
ATOM 4314 N N . LEU B 2 113 ? 112.027 135.874 201.905 1.00 77.94 113 LEU B N 1
ATOM 4315 C CA . LEU B 2 113 ? 112.465 137.094 201.247 1.00 77.10 113 LEU B CA 1
ATOM 4316 C C . LEU B 2 113 ? 113.595 137.756 202.030 1.00 79.47 113 LEU B C 1
ATOM 4317 O O . LEU B 2 113 ? 113.817 137.483 203.213 1.00 79.29 113 LEU B O 1
ATOM 4322 N N . VAL B 2 114 ? 114.323 138.626 201.344 1.00 80.14 114 VAL B N 1
ATOM 4323 C CA . VAL B 2 114 ? 115.401 139.408 201.931 1.00 80.05 114 VAL B CA 1
ATOM 4324 C C . VAL B 2 114 ? 115.057 140.884 201.776 1.00 79.86 114 VAL B C 1
ATOM 4325 O O . VAL B 2 114 ? 115.218 141.461 200.700 1.00 79.60 114 VAL B O 1
ATOM 4329 N N . PRO B 2 115 ? 114.573 141.538 202.841 1.00 81.18 115 PRO B N 1
ATOM 4330 C CA . PRO B 2 115 ? 114.321 141.016 204.191 1.00 81.38 115 PRO B CA 1
ATOM 4331 C C . PRO B 2 115 ? 113.016 140.231 204.284 1.00 81.75 115 PRO B C 1
ATOM 4332 O O . PRO B 2 115 ? 112.119 140.413 203.464 1.00 81.06 115 PRO B O 1
ATOM 4336 N N . PRO B 2 116 ? 112.889 139.344 205.269 1.00 84.05 116 PRO B N 1
ATOM 4337 C CA . PRO B 2 116 ? 111.632 138.610 205.438 1.00 83.24 116 PRO B CA 1
ATOM 4338 C C . PRO B 2 116 ? 110.488 139.541 205.805 1.00 85.44 116 PRO B C 1
ATOM 4339 O O . PRO B 2 116 ? 110.675 140.571 206.457 1.00 83.50 116 PRO B O 1
ATOM 4343 N N . VAL B 2 117 ? 109.288 139.163 205.374 1.00 89.86 117 VAL B N 1
ATOM 4344 C CA . VAL B 2 117 ? 108.085 139.959 205.585 1.00 88.58 117 VAL B CA 1
ATOM 4345 C C . VAL B 2 117 ? 107.315 139.376 206.760 1.00 90.33 117 VAL B C 1
ATOM 4346 O O . VAL B 2 117 ? 106.992 138.181 206.770 1.00 89.22 117 VAL B O 1
ATOM 4350 N N . GLU B 2 118 ? 107.023 140.215 207.748 1.00 95.21 118 GLU B N 1
ATOM 4351 C CA . GLU B 2 118 ? 106.266 139.797 208.917 1.00 94.82 118 GLU B CA 1
ATOM 4352 C C . GLU B 2 118 ? 104.776 140.012 208.688 1.00 95.46 118 GLU B C 1
ATOM 4353 O O . GLU B 2 118 ? 104.363 140.888 207.923 1.00 95.97 118 GLU B O 1
ATOM 4359 N N . LEU B 2 119 ? 103.969 139.197 209.362 1.00 96.07 119 LEU B N 1
ATOM 4360 C CA . LEU B 2 119 ? 102.523 139.296 209.229 1.00 96.95 119 LEU B CA 1
ATOM 4361 C C . LEU B 2 119 ? 102.011 140.588 209.852 1.00 96.72 119 LEU B C 1
ATOM 4362 O O . LEU B 2 119 ? 102.465 141.004 210.922 1.00 96.50 119 LEU B O 1
ATOM 4367 N N . ALA B 2 120 ? 101.061 141.229 209.167 1.00 94.99 120 ALA B N 1
ATOM 4368 C CA . ALA B 2 120 ? 100.447 142.436 209.710 1.00 94.94 120 ALA B CA 1
ATOM 4369 C C . ALA B 2 120 ? 99.687 142.136 210.996 1.00 95.87 120 ALA B C 1
ATOM 4370 O O . ALA B 2 120 ? 99.767 142.897 211.967 1.00 95.36 120 ALA B O 1
ATOM 4372 N N . ASN B 2 121 ? 98.944 141.033 211.019 1.00 98.36 121 ASN B N 1
ATOM 4373 C CA . ASN B 2 121 ? 98.203 140.618 212.204 1.00 98.87 121 ASN B CA 1
ATOM 4374 C C . ASN B 2 121 ? 98.887 139.413 212.830 1.00 98.92 121 ASN B C 1
ATOM 4375 O O . ASN B 2 121 ? 98.929 138.340 212.206 1.00 97.20 121 ASN B O 1
ATOM 4380 N N . PRO B 2 122 ? 99.446 139.533 214.037 1.00 103.36 122 PRO B N 1
ATOM 4381 C CA . PRO B 2 122 ? 100.062 138.357 214.675 1.00 103.17 122 PRO B CA 1
ATOM 4382 C C . PRO B 2 122 ? 99.079 137.230 214.935 1.00 102.48 122 PRO B C 1
ATOM 4383 O O . PRO B 2 122 ? 99.480 136.058 214.943 1.00 101.08 122 PRO B O 1
ATOM 4387 N N . GLU B 2 123 ? 97.797 137.548 215.137 1.00 102.44 123 GLU B N 1
ATOM 4388 C CA . GLU B 2 123 ? 96.798 136.520 215.408 1.00 102.12 123 GLU B CA 1
ATOM 4389 C C . GLU B 2 123 ? 96.616 135.565 214.237 1.00 102.52 123 GLU B C 1
ATOM 4390 O O . GLU B 2 123 ? 96.040 134.487 214.416 1.00 103.54 123 GLU B O 1
ATOM 4396 N N . ASN B 2 124 ? 97.087 135.933 213.049 1.00 99.51 124 ASN B N 1
ATOM 4397 C CA . ASN B 2 124 ? 97.025 135.068 211.880 1.00 99.96 124 ASN B CA 1
ATOM 4398 C C . ASN B 2 124 ? 98.245 134.167 211.748 1.00 99.06 124 ASN B C 1
ATOM 4399 O O . ASN B 2 124 ? 98.350 133.435 210.758 1.00 98.14 124 ASN B O 1
ATOM 4404 N N . GLN B 2 125 ? 99.160 134.199 212.722 1.00 99.76 125 GLN B N 1
ATOM 4405 C CA . GLN B 2 125 ? 100.401 133.437 212.612 1.00 99.99 125 GLN B CA 1
ATOM 4406 C C . GLN B 2 125 ? 100.122 131.948 212.442 1.00 98.35 125 GLN B C 1
ATOM 4407 O O . GLN B 2 125 ? 100.713 131.289 211.578 1.00 98.13 125 GLN B O 1
ATOM 4413 N N . PHE B 2 126 ? 99.209 131.403 213.250 1.00 97.45 126 PHE B N 1
ATOM 4414 C CA . PHE B 2 126 ? 98.859 129.994 213.110 1.00 98.40 126 PHE B CA 1
ATOM 4415 C C . PHE B 2 126 ? 98.272 129.703 211.736 1.00 99.20 126 PHE B C 1
ATOM 4416 O O . PHE B 2 126 ? 98.499 128.620 211.182 1.00 97.86 126 PHE B O 1
ATOM 4424 N N . ARG B 2 127 ? 97.536 130.662 211.163 1.00 99.36 127 ARG B N 1
ATOM 4425 C CA . ARG B 2 127 ? 97.007 130.484 209.815 1.00 98.22 127 ARG B CA 1
ATOM 4426 C C . ARG B 2 127 ? 98.124 130.257 208.806 1.00 98.27 127 ARG B C 1
ATOM 4427 O O . ARG B 2 127 ? 97.917 129.579 207.793 1.00 97.62 127 ARG B O 1
ATOM 4435 N N . VAL B 2 128 ? 99.307 130.818 209.061 1.00 95.81 128 VAL B N 1
ATOM 4436 C CA . VAL B 2 128 ? 100.458 130.535 208.211 1.00 96.00 128 VAL B CA 1
ATOM 4437 C C . VAL B 2 128 ? 100.882 129.079 208.364 1.00 94.25 128 VAL B C 1
ATOM 4438 O O . VAL B 2 128 ? 101.100 128.371 207.372 1.00 93.69 128 VAL B O 1
ATOM 4442 N N . ASP B 2 129 ? 100.966 128.601 209.610 1.00 95.80 129 ASP B N 1
ATOM 4443 C CA . ASP B 2 129 ? 101.510 127.270 209.863 1.00 95.81 129 ASP B CA 1
ATOM 4444 C C . ASP B 2 129 ? 100.684 126.193 209.173 1.00 96.22 129 ASP B C 1
ATOM 4445 O O . ASP B 2 129 ? 101.239 125.269 208.567 1.00 96.37 129 ASP B O 1
ATOM 4450 N N . TYR B 2 130 ? 99.355 126.305 209.242 1.00 94.68 130 TYR B N 1
ATOM 4451 C CA . TYR B 2 130 ? 98.494 125.366 208.531 1.00 94.63 130 TYR B CA 1
ATOM 4452 C C . TYR B 2 130 ? 98.823 125.354 207.044 1.00 94.91 130 TYR B C 1
ATOM 4453 O O . TYR B 2 130 ? 98.943 124.287 206.431 1.00 93.72 130 TYR B O 1
ATOM 4462 N N . ILE B 2 131 ? 99.000 126.539 206.454 1.00 91.16 131 ILE B N 1
ATOM 4463 C CA . ILE B 2 131 ? 99.380 126.616 205.047 1.00 90.92 131 ILE B CA 1
ATOM 4464 C C . ILE B 2 131 ? 100.725 125.936 204.830 1.00 92.02 131 ILE B C 1
ATOM 4465 O O . ILE B 2 131 ? 100.941 125.257 203.818 1.00 92.23 131 ILE B O 1
ATOM 4470 N N . LEU B 2 132 ? 101.644 126.091 205.786 1.00 94.17 132 LEU B N 1
ATOM 4471 C CA . LEU B 2 132 ? 102.911 125.377 205.705 1.00 93.32 132 LEU B CA 1
ATOM 4472 C C . LEU B 2 132 ? 102.726 123.884 205.946 1.00 92.94 132 LEU B C 1
ATOM 4473 O O . LEU B 2 132 ? 103.474 123.071 205.391 1.00 91.95 132 LEU B O 1
ATOM 4478 N N . SER B 2 133 ? 101.743 123.508 206.768 1.00 94.69 133 SER B N 1
ATOM 4479 C CA . SER B 2 133 ? 101.562 122.101 207.113 1.00 95.16 133 SER B CA 1
ATOM 4480 C C . SER B 2 133 ? 101.114 121.279 205.910 1.00 95.17 133 SER B C 1
ATOM 4481 O O . SER B 2 133 ? 101.595 120.159 205.705 1.00 93.19 133 SER B O 1
ATOM 4484 N N . VAL B 2 134 ? 100.201 121.815 205.106 1.00 93.76 134 VAL B N 1
ATOM 4485 C CA . VAL B 2 134 ? 99.624 121.078 203.990 1.00 93.31 134 VAL B CA 1
ATOM 4486 C C . VAL B 2 134 ? 100.216 121.527 202.652 1.00 92.18 134 VAL B C 1
ATOM 4487 O O . VAL B 2 134 ? 99.595 121.337 201.608 1.00 92.04 134 VAL B O 1
ATOM 4491 N N . MET B 2 135 ? 101.410 122.124 202.669 1.00 85.19 135 MET B N 1
ATOM 4492 C CA . MET B 2 135 ? 102.028 122.576 201.427 1.00 86.69 135 MET B CA 1
ATOM 4493 C C . MET B 2 135 ? 102.361 121.404 200.510 1.00 86.88 135 MET B C 1
ATOM 4494 O O . MET B 2 135 ? 102.126 121.468 199.298 1.00 88.15 135 MET B O 1
ATOM 4499 N N . ASN B 2 136 ? 102.903 120.324 201.070 1.00 87.43 136 ASN B N 1
ATOM 4500 C CA . ASN B 2 136 ? 103.381 119.193 200.288 1.00 88.66 136 ASN B CA 1
ATOM 4501 C C . ASN B 2 136 ? 102.412 118.018 200.286 1.00 87.41 136 ASN B C 1
ATOM 4502 O O . ASN B 2 136 ? 102.790 116.919 199.867 1.00 88.61 136 ASN B O 1
ATOM 4507 N N . VAL B 2 137 ? 101.180 118.217 200.740 1.00 87.60 137 VAL B N 1
ATOM 4508 C CA . VAL B 2 137 ? 100.182 117.154 200.792 1.00 88.49 137 VAL B CA 1
ATOM 4509 C C . VAL B 2 137 ? 99.497 117.083 199.428 1.00 88.57 137 VAL B C 1
ATOM 4510 O O . VAL B 2 137 ? 98.824 118.051 199.041 1.00 87.47 137 VAL B O 1
ATOM 4514 N N . PRO B 2 138 ? 99.638 115.990 198.688 1.00 88.43 138 PRO B N 1
ATOM 4515 C CA . PRO B 2 138 ? 98.954 115.874 197.398 1.00 87.91 138 PRO B CA 1
ATOM 4516 C C . PRO B 2 138 ? 97.498 115.467 197.569 1.00 87.53 138 PRO B C 1
ATOM 4517 O O . PRO B 2 138 ? 97.071 115.000 198.626 1.00 86.18 138 PRO B O 1
ATOM 4521 N N . ASP B 2 139 ? 96.738 115.653 196.489 1.00 89.82 139 ASP B N 1
ATOM 4522 C CA . ASP B 2 139 ? 95.316 115.309 196.445 1.00 91.66 139 ASP B CA 1
ATOM 4523 C C . ASP B 2 139 ? 94.554 115.984 197.583 1.00 91.29 139 ASP B C 1
ATOM 4524 O O . ASP B 2 139 ? 93.778 115.358 198.308 1.00 89.58 139 ASP B O 1
ATOM 4529 N N . PHE B 2 140 ? 94.791 117.284 197.740 1.00 93.16 140 PHE B N 1
ATOM 4530 C CA . PHE B 2 140 ? 94.161 118.037 198.814 1.00 92.68 140 PHE B CA 1
ATOM 4531 C C . PHE B 2 140 ? 92.659 118.155 198.582 1.00 93.50 140 PHE B C 1
ATOM 4532 O O . PHE B 2 140 ? 92.203 118.409 197.464 1.00 92.08 140 PHE B O 1
ATOM 4540 N N . ASP B 2 141 ? 91.888 117.964 199.653 1.00 96.49 141 ASP B N 1
ATOM 4541 C CA . ASP B 2 141 ? 90.435 118.027 199.577 1.00 95.92 141 ASP B CA 1
ATOM 4542 C C . ASP B 2 141 ? 89.894 119.449 199.640 1.00 96.37 141 ASP B C 1
ATOM 4543 O O . ASP B 2 141 ? 88.714 119.655 199.331 1.00 94.74 141 ASP B O 1
ATOM 4548 N N . PHE B 2 142 ? 90.720 120.423 200.030 1.00 92.50 142 PHE B N 1
ATOM 4549 C CA . PHE B 2 142 ? 90.338 121.828 200.136 1.00 93.62 142 PHE B CA 1
ATOM 4550 C C . PHE B 2 142 ? 89.152 122.005 201.078 1.00 94.17 142 PHE B C 1
ATOM 4551 O O . PHE B 2 142 ? 88.043 122.318 200.625 1.00 92.55 142 PHE B O 1
ATOM 4559 N N . PRO B 2 143 ? 89.337 121.813 202.381 1.00 98.84 143 PRO B N 1
ATOM 4560 C CA . PRO B 2 143 ? 88.232 121.997 203.325 1.00 98.00 143 PRO B CA 1
ATOM 4561 C C . PRO B 2 143 ? 87.887 123.467 203.477 1.00 98.32 143 PRO B C 1
ATOM 4562 O O . PRO B 2 143 ? 88.681 124.340 203.096 1.00 97.36 143 PRO B O 1
ATOM 4566 N N . PRO B 2 144 ? 86.705 123.783 204.015 1.00 102.06 144 PRO B N 1
ATOM 4567 C CA . PRO B 2 144 ? 86.363 125.198 204.242 1.00 101.03 144 PRO B CA 1
ATOM 4568 C C . PRO B 2 144 ? 87.336 125.913 205.162 1.00 100.78 144 PRO B C 1
ATOM 4569 O O . PRO B 2 144 ? 87.493 127.137 205.051 1.00 100.28 144 PRO B O 1
ATOM 4573 N N . GLU B 2 145 ? 87.990 125.187 206.072 1.00 100.31 145 GLU B N 1
ATOM 4574 C CA . GLU B 2 145 ? 89.006 125.803 206.920 1.00 100.30 145 GLU B CA 1
ATOM 4575 C C . GLU B 2 145 ? 90.156 126.352 206.087 1.00 100.55 145 GLU B C 1
ATOM 4576 O O . GLU B 2 145 ? 90.663 127.447 206.359 1.00 99.10 145 GLU B O 1
ATOM 4582 N N . PHE B 2 146 ? 90.585 125.602 205.068 1.00 96.61 146 PHE B N 1
ATOM 4583 C CA . PHE B 2 146 ? 91.647 126.084 204.191 1.00 95.85 146 PHE B CA 1
ATOM 4584 C C . PHE B 2 146 ? 91.229 127.357 203.468 1.00 95.59 146 PHE B C 1
ATOM 4585 O O . PHE B 2 146 ? 92.018 128.301 203.355 1.00 95.35 146 PHE B O 1
ATOM 4593 N N . TYR B 2 147 ? 89.993 127.398 202.965 1.00 94.12 147 TYR B N 1
ATOM 4594 C CA . TYR B 2 147 ? 89.518 128.589 202.268 1.00 93.50 147 TYR B CA 1
ATOM 4595 C C . TYR B 2 147 ? 89.454 129.787 203.206 1.00 93.13 147 TYR B C 1
ATOM 4596 O O . TYR B 2 147 ? 89.857 130.898 202.837 1.00 93.51 147 TYR B O 1
ATOM 4605 N N . GLU B 2 148 ? 88.949 129.580 204.425 1.00 97.20 148 GLU B N 1
ATOM 4606 C CA . GLU B 2 148 ? 88.878 130.672 205.389 1.00 98.46 148 GLU B CA 1
ATOM 4607 C C . GLU B 2 148 ? 90.267 131.186 205.743 1.00 97.81 148 GLU B C 1
ATOM 4608 O O . GLU B 2 148 ? 90.490 132.400 205.810 1.00 96.28 148 GLU B O 1
ATOM 4614 N N . HIS B 2 149 ? 91.218 130.274 205.966 1.00 97.43 149 HIS B N 1
ATOM 4615 C CA . HIS B 2 149 ? 92.574 130.690 206.307 1.00 97.80 149 HIS B CA 1
ATOM 4616 C C . HIS B 2 149 ? 93.240 131.418 205.146 1.00 97.37 149 HIS B C 1
ATOM 4617 O O . HIS B 2 149 ? 93.941 132.414 205.354 1.00 96.82 149 HIS B O 1
ATOM 4624 N N . ALA B 2 150 ? 93.029 130.941 203.916 1.00 95.05 150 ALA B N 1
ATOM 4625 C CA . ALA B 2 150 ? 93.601 131.612 202.754 1.00 95.25 150 ALA B CA 1
ATOM 4626 C C . ALA B 2 150 ? 93.023 133.010 202.585 1.00 95.11 150 ALA B C 1
ATOM 4627 O O . ALA B 2 150 ? 93.759 133.962 202.301 1.00 94.05 150 ALA B O 1
ATOM 4629 N N . LYS B 2 151 ? 91.707 133.156 202.759 1.00 90.91 151 LYS B N 1
ATOM 4630 C CA . LYS B 2 151 ? 91.095 134.476 202.653 1.00 91.78 151 LYS B CA 1
ATOM 4631 C C . LYS B 2 151 ? 91.605 135.409 203.745 1.00 93.10 151 LYS B C 1
ATOM 4632 O O . LYS B 2 151 ? 91.918 136.577 203.479 1.00 92.42 151 LYS B O 1
ATOM 4638 N N . ALA B 2 152 ? 91.708 134.908 204.979 1.00 97.31 152 ALA B N 1
ATOM 4639 C CA . ALA B 2 152 ? 92.204 135.735 206.074 1.00 97.48 152 ALA B CA 1
ATOM 4640 C C . ALA B 2 152 ? 93.644 136.166 205.831 1.00 97.00 152 ALA B C 1
ATOM 4641 O O . ALA B 2 152 ? 94.009 137.317 206.100 1.00 96.85 152 ALA B O 1
ATOM 4643 N N . LEU B 2 153 ? 94.480 135.255 205.327 1.00 92.85 153 LEU B N 1
ATOM 4644 C CA . LEU B 2 153 ? 95.860 135.610 205.018 1.00 92.60 153 LEU B CA 1
ATOM 4645 C C . LEU B 2 153 ? 95.930 136.635 203.893 1.00 93.79 153 LEU B C 1
ATOM 4646 O O . LEU B 2 153 ? 96.712 137.589 203.966 1.00 93.70 153 LEU B O 1
ATOM 4651 N N . TRP B 2 154 ? 95.115 136.466 202.849 1.00 83.80 154 TRP B N 1
ATOM 4652 C CA . TRP B 2 154 ? 95.145 137.415 201.742 1.00 82.94 154 TRP B CA 1
ATOM 4653 C C . TRP B 2 154 ? 94.659 138.794 202.168 1.00 83.84 154 TRP B C 1
ATOM 4654 O O . TRP B 2 154 ? 95.139 139.805 201.644 1.00 84.32 154 TRP B O 1
ATOM 4665 N N . GLU B 2 155 ? 93.716 138.861 203.108 1.00 89.57 155 GLU B N 1
ATOM 4666 C CA . GLU B 2 155 ? 93.306 140.152 203.645 1.00 90.89 155 GLU B CA 1
ATOM 4667 C C . GLU B 2 155 ? 94.337 140.758 204.590 1.00 91.50 155 GLU B C 1
ATOM 4668 O O . GLU B 2 155 ? 94.212 141.936 204.940 1.00 90.61 155 GLU B O 1
ATOM 4674 N N . ASP B 2 156 ? 95.341 139.993 205.011 1.00 90.15 156 ASP B N 1
ATOM 4675 C CA . ASP B 2 156 ? 96.405 140.530 205.847 1.00 89.88 156 ASP B CA 1
ATOM 4676 C C . ASP B 2 156 ? 97.343 141.389 205.007 1.00 89.57 156 ASP B C 1
ATOM 4677 O O . ASP B 2 156 ? 97.650 141.057 203.859 1.00 88.79 156 ASP B O 1
ATOM 4682 N N . GLU B 2 157 ? 97.799 142.501 205.589 1.00 87.17 157 GLU B N 1
ATOM 4683 C CA . GLU B 2 157 ? 98.616 143.444 204.832 1.00 87.13 157 GLU B CA 1
ATOM 4684 C C . GLU B 2 157 ? 100.027 142.916 204.599 1.00 86.62 157 GLU B C 1
ATOM 4685 O O . GLU B 2 157 ? 100.638 143.225 203.570 1.00 85.02 157 GLU B O 1
ATOM 4691 N N . GLY B 2 158 ? 100.565 142.136 205.538 1.00 87.45 158 GLY B N 1
ATOM 4692 C CA . GLY B 2 158 ? 101.894 141.578 205.344 1.00 87.67 158 GLY B CA 1
ATOM 4693 C C . GLY B 2 158 ? 101.953 140.605 204.182 1.00 88.58 158 GLY B C 1
ATOM 4694 O O . GLY B 2 158 ? 102.922 140.594 203.416 1.00 87.21 158 GLY B O 1
ATOM 4695 N N . VAL B 2 159 ? 100.918 139.777 204.032 1.00 87.28 159 VAL B N 1
ATOM 4696 C CA . VAL B 2 159 ? 100.867 138.845 202.909 1.00 86.59 159 VAL B CA 1
ATOM 4697 C C . VAL B 2 159 ? 100.775 139.607 201.593 1.00 86.26 159 VAL B C 1
ATOM 4698 O O . VAL B 2 159 ? 101.410 139.239 200.598 1.00 86.75 159 VAL B O 1
ATOM 4702 N N . ARG B 2 160 ? 99.991 140.688 201.570 1.00 82.84 160 ARG B N 1
ATOM 4703 C CA . ARG B 2 160 ? 99.914 141.516 200.371 1.00 81.76 160 ARG B CA 1
ATOM 4704 C C . ARG B 2 160 ? 101.264 142.146 200.049 1.00 81.22 160 ARG B C 1
ATOM 4705 O O . ARG B 2 160 ? 101.674 142.191 198.883 1.00 81.15 160 ARG B O 1
ATOM 4713 N N . ALA B 2 161 ? 101.970 142.634 201.072 1.00 82.29 161 ALA B N 1
ATOM 4714 C CA . ALA B 2 161 ? 103.285 143.227 200.853 1.00 82.72 161 ALA B CA 1
ATOM 4715 C C . ALA B 2 161 ? 104.270 142.197 200.318 1.00 82.26 161 ALA B C 1
ATOM 4716 O O . ALA B 2 161 ? 105.114 142.513 199.471 1.00 82.58 161 ALA B O 1
ATOM 4718 N N . CYS B 2 162 ? 104.184 140.960 200.810 1.00 79.23 162 CYS B N 1
ATOM 4719 C CA . CYS B 2 162 ? 104.990 139.882 200.244 1.00 79.39 162 CYS B CA 1
ATOM 4720 C C . CYS B 2 162 ? 104.607 139.618 198.793 1.00 78.43 162 CYS B C 1
ATOM 4721 O O . CYS B 2 162 ? 105.469 139.323 197.957 1.00 78.06 162 CYS B O 1
ATOM 4724 N N . TYR B 2 163 ? 103.312 139.710 198.479 1.00 74.11 163 TYR B N 1
ATOM 4725 C CA . TYR B 2 163 ? 102.862 139.498 197.107 1.00 71.37 163 TYR B CA 1
ATOM 4726 C C . TYR B 2 163 ? 103.410 140.565 196.169 1.00 73.07 163 TYR B C 1
ATOM 4727 O O . TYR B 2 163 ? 103.742 140.273 195.014 1.00 75.02 163 TYR B O 1
ATOM 4736 N N . GLU B 2 164 ? 103.494 141.814 196.637 1.00 76.11 164 GLU B N 1
ATOM 4737 C CA . GLU B 2 164 ? 104.048 142.877 195.801 1.00 76.01 164 GLU B CA 1
ATOM 4738 C C . GLU B 2 164 ? 105.493 142.605 195.405 1.00 75.80 164 GLU B C 1
ATOM 4739 O O . GLU B 2 164 ? 105.958 143.141 194.394 1.00 75.62 164 GLU B O 1
ATOM 4745 N N . ARG B 2 165 ? 106.211 141.787 196.175 1.00 71.88 165 ARG B N 1
ATOM 4746 C CA . ARG B 2 165 ? 107.567 141.375 195.841 1.00 70.40 165 ARG B CA 1
ATOM 4747 C C . ARG B 2 165 ? 107.607 139.978 195.230 1.00 71.42 165 ARG B C 1
ATOM 4748 O O . ARG B 2 165 ? 108.559 139.225 195.462 1.00 73.16 165 ARG B O 1
ATOM 4756 N N . SER B 2 166 ? 106.584 139.617 194.451 1.00 70.18 166 SER B N 1
ATOM 4757 C CA . SER B 2 166 ? 106.516 138.293 193.846 1.00 65.47 166 SER B CA 1
ATOM 4758 C C . SER B 2 166 ? 107.585 138.068 192.787 1.00 65.42 166 SER B C 1
ATOM 4759 O O . SER B 2 166 ? 107.810 136.918 192.397 1.00 63.69 166 SER B O 1
ATOM 4762 N N . ASN B 2 167 ? 108.243 139.126 192.313 1.00 60.35 167 ASN B N 1
ATOM 4763 C CA . ASN B 2 167 ? 109.320 138.974 191.346 1.00 59.22 167 ASN B CA 1
ATOM 4764 C C . ASN B 2 167 ? 110.606 138.458 191.976 1.00 65.00 167 ASN B C 1
ATOM 4765 O O . ASN B 2 167 ? 111.537 138.105 191.245 1.00 64.48 167 ASN B O 1
ATOM 4770 N N . GLU B 2 168 ? 110.679 138.405 193.304 1.00 67.02 168 GLU B N 1
ATOM 4771 C CA . GLU B 2 168 ? 111.838 137.874 194.005 1.00 64.48 168 GLU B CA 1
ATOM 4772 C C . GLU B 2 168 ? 111.766 136.366 194.201 1.00 66.47 168 GLU B C 1
ATOM 4773 O O . GLU B 2 168 ? 112.709 135.779 194.741 1.00 71.75 168 GLU B O 1
ATOM 4779 N N . TYR B 2 169 ? 110.676 135.731 193.782 1.00 60.90 169 TYR B N 1
ATOM 4780 C CA . TYR B 2 169 ? 110.548 134.281 193.822 1.00 59.22 169 TYR B CA 1
ATOM 4781 C C . TYR B 2 169 ? 109.714 133.850 192.622 1.00 62.19 169 TYR B C 1
ATOM 4782 O O . TYR B 2 169 ? 109.424 134.650 191.727 1.00 66.98 169 TYR B O 1
ATOM 4791 N N . GLN B 2 170 ? 109.328 132.578 192.597 1.00 50.71 170 GLN B N 1
ATOM 4792 C CA . GLN B 2 170 ? 108.555 132.015 191.496 1.00 49.75 170 GLN B CA 1
ATOM 4793 C C . GLN B 2 170 ? 107.102 131.878 191.936 1.00 55.57 170 GLN B C 1
ATOM 4794 O O . GLN B 2 170 ? 106.759 130.967 192.695 1.00 61.57 170 GLN B O 1
ATOM 4800 N N . LEU B 2 171 ? 106.253 132.780 191.452 1.00 55.65 171 LEU B N 1
ATOM 4801 C CA . LEU B 2 171 ? 104.829 132.768 191.747 1.00 52.94 171 LEU B CA 1
ATOM 4802 C C . LEU B 2 171 ? 104.045 132.716 190.444 1.00 58.64 171 LEU B C 1
ATOM 4803 O O . LEU B 2 171 ? 104.423 133.354 189.457 1.00 59.04 171 LEU B O 1
ATOM 4808 N N . ILE B 2 172 ? 102.955 131.944 190.444 1.00 58.63 172 ILE B N 1
ATOM 4809 C CA . ILE B 2 172 ? 102.132 131.836 189.247 1.00 56.50 172 ILE B CA 1
ATOM 4810 C C . ILE B 2 172 ? 101.476 133.178 188.940 1.00 60.30 172 ILE B C 1
ATOM 4811 O O . ILE B 2 172 ? 101.318 134.048 189.805 1.00 57.85 172 ILE B O 1
ATOM 4816 N N . ASP B 2 173 ? 101.085 133.344 187.676 1.00 56.86 173 ASP B N 1
ATOM 4817 C CA . ASP B 2 173 ? 100.521 134.605 187.215 1.00 54.87 173 ASP B CA 1
ATOM 4818 C C . ASP B 2 173 ? 99.091 134.827 187.687 1.00 56.80 173 ASP B C 1
ATOM 4819 O O . ASP B 2 173 ? 98.658 135.980 187.783 1.00 54.93 173 ASP B O 1
ATOM 4824 N N . CYS B 2 174 ? 98.353 133.760 187.985 1.00 62.11 174 CYS B N 1
ATOM 4825 C CA . CYS B 2 174 ? 96.959 133.858 188.392 1.00 58.86 174 CYS B CA 1
ATOM 4826 C C . CYS B 2 174 ? 96.793 133.982 189.900 1.00 61.16 174 CYS B C 1
ATOM 4827 O O . CYS B 2 174 ? 95.739 133.610 190.429 1.00 65.16 174 CYS B O 1
ATOM 4830 N N . ALA B 2 175 ? 97.809 134.483 190.603 1.00 62.28 175 ALA B N 1
ATOM 4831 C CA . ALA B 2 175 ? 97.729 134.590 192.055 1.00 64.48 175 ALA B CA 1
ATOM 4832 C C . ALA B 2 175 ? 96.611 135.537 192.477 1.00 68.55 175 ALA B C 1
ATOM 4833 O O . ALA B 2 175 ? 95.626 135.118 193.094 1.00 67.22 175 ALA B O 1
ATOM 4835 N N . GLN B 2 176 ? 96.737 136.819 192.123 1.00 71.22 176 GLN B N 1
ATOM 4836 C CA . GLN B 2 176 ? 95.799 137.826 192.611 1.00 67.52 176 GLN B CA 1
ATOM 4837 C C . GLN B 2 176 ? 94.381 137.554 192.127 1.00 70.74 176 GLN B C 1
ATOM 4838 O O . GLN B 2 176 ? 93.415 137.744 192.877 1.00 74.29 176 GLN B O 1
ATOM 4844 N N . TYR B 2 177 ? 94.237 137.102 190.879 1.00 67.74 177 TYR B N 1
ATOM 4845 C CA . TYR B 2 177 ? 92.910 136.907 190.304 1.00 67.09 177 TYR B CA 1
ATOM 4846 C C . TYR B 2 177 ? 92.094 135.901 191.107 1.00 69.59 177 TYR B C 1
ATOM 4847 O O . TYR B 2 177 ? 90.891 136.095 191.318 1.00 71.20 177 TYR B O 1
ATOM 4856 N N . PHE B 2 178 ? 92.726 134.821 191.563 1.00 69.82 178 PHE B N 1
ATOM 4857 C CA . PHE B 2 178 ? 92.021 133.811 192.342 1.00 68.45 178 PHE B CA 1
ATOM 4858 C C . PHE B 2 178 ? 92.007 134.113 193.835 1.00 70.41 178 PHE B C 1
ATOM 4859 O O . PHE B 2 178 ? 91.056 133.727 194.526 1.00 73.73 178 PHE B O 1
ATOM 4867 N N . LEU B 2 179 ? 93.036 134.782 194.359 1.00 72.68 179 LEU B N 1
ATOM 4868 C CA . LEU B 2 179 ? 92.994 135.181 195.760 1.00 73.50 179 LEU B CA 1
ATOM 4869 C C . LEU B 2 179 ? 91.954 136.263 196.015 1.00 74.56 179 LEU B C 1
ATOM 4870 O O . LEU B 2 179 ? 91.520 136.428 197.160 1.00 76.62 179 LEU B O 1
ATOM 4875 N N . ASP B 2 180 ? 91.541 136.995 194.982 1.00 73.60 180 ASP B N 1
ATOM 4876 C CA . ASP B 2 180 ? 90.416 137.910 195.101 1.00 75.46 180 ASP B CA 1
ATOM 4877 C C . ASP B 2 180 ? 89.079 137.247 194.794 1.00 75.19 180 ASP B C 1
ATOM 4878 O O . ASP B 2 180 ? 88.034 137.881 194.975 1.00 76.06 180 ASP B O 1
ATOM 4883 N N . LYS B 2 181 ? 89.087 135.995 194.338 1.00 77.09 181 LYS B N 1
ATOM 4884 C CA . LYS B 2 181 ? 87.871 135.267 194.001 1.00 77.62 181 LYS B CA 1
ATOM 4885 C C . LYS B 2 181 ? 87.635 134.060 194.899 1.00 77.65 181 LYS B C 1
ATOM 4886 O O . LYS B 2 181 ? 86.687 133.304 194.658 1.00 79.96 181 LYS B O 1
ATOM 4892 N N . ILE B 2 182 ? 88.491 133.852 195.901 1.00 79.14 182 ILE B N 1
ATOM 4893 C CA . ILE B 2 182 ? 88.398 132.743 196.852 1.00 80.13 182 ILE B CA 1
ATOM 4894 C C . ILE B 2 182 ? 86.962 132.471 197.284 1.00 82.13 182 ILE B C 1
ATOM 4895 O O . ILE B 2 182 ? 86.519 131.317 197.300 1.00 82.00 182 ILE B O 1
ATOM 4900 N N . ASP B 2 183 ? 86.227 133.529 197.637 1.00 82.72 183 ASP B N 1
ATOM 4901 C CA . ASP B 2 183 ? 84.869 133.349 198.143 1.00 83.39 183 ASP B CA 1
ATOM 4902 C C . ASP B 2 183 ? 83.970 132.690 197.104 1.00 84.94 183 ASP B C 1
ATOM 4903 O O . ASP B 2 183 ? 83.176 131.801 197.433 1.00 82.68 183 ASP B O 1
ATOM 4908 N N . VAL B 2 184 ? 84.076 133.115 195.844 1.00 85.40 184 VAL B N 1
ATOM 4909 C CA . VAL B 2 184 ? 83.278 132.503 194.786 1.00 85.38 184 VAL B CA 1
ATOM 4910 C C . VAL B 2 184 ? 83.765 131.087 194.499 1.00 84.07 184 VAL B C 1
ATOM 4911 O O . VAL B 2 184 ? 82.962 130.166 194.305 1.00 83.64 184 VAL B O 1
ATOM 4915 N N . ILE B 2 185 ? 85.085 130.887 194.482 1.00 82.95 185 ILE B N 1
ATOM 4916 C CA . ILE B 2 185 ? 85.642 129.580 194.145 1.00 84.67 185 ILE B CA 1
ATOM 4917 C C . ILE B 2 185 ? 85.312 128.553 195.223 1.00 85.97 185 ILE B C 1
ATOM 4918 O O . ILE B 2 185 ? 85.032 127.386 194.921 1.00 84.85 185 ILE B O 1
ATOM 4923 N N . LYS B 2 186 ? 85.335 128.965 196.492 1.00 89.26 186 LYS B N 1
ATOM 4924 C CA . LYS B 2 186 ? 85.169 128.028 197.599 1.00 88.02 186 LYS B CA 1
ATOM 4925 C C . LYS B 2 186 ? 83.788 127.386 197.646 1.00 89.51 186 LYS B C 1
ATOM 4926 O O . LYS B 2 186 ? 83.617 126.389 198.356 1.00 89.37 186 LYS B O 1
ATOM 4932 N N . GLN B 2 187 ? 82.808 127.922 196.923 1.00 90.86 187 GLN B N 1
ATOM 4933 C CA . GLN B 2 187 ? 81.476 127.333 196.918 1.00 90.79 187 GLN B CA 1
ATOM 4934 C C . GLN B 2 187 ? 81.496 125.961 196.255 1.00 90.68 187 GLN B C 1
ATOM 4935 O O . GLN B 2 187 ? 82.239 125.725 195.298 1.00 90.66 187 GLN B O 1
ATOM 4941 N N . ALA B 2 188 ? 80.672 125.048 196.777 1.00 93.94 188 ALA B N 1
ATOM 4942 C CA . ALA B 2 188 ? 80.578 123.717 196.187 1.00 95.02 188 ALA B CA 1
ATOM 4943 C C . ALA B 2 188 ? 79.926 123.757 194.811 1.00 94.96 188 ALA B C 1
ATOM 4944 O O . ALA B 2 188 ? 80.167 122.868 193.986 1.00 93.74 188 ALA B O 1
ATOM 4946 N N . ASP B 2 189 ? 79.102 124.772 194.546 1.00 94.61 189 ASP B N 1
ATOM 4947 C CA . ASP B 2 189 ? 78.464 124.958 193.250 1.00 93.89 189 ASP B CA 1
ATOM 4948 C C . ASP B 2 189 ? 79.194 125.985 192.391 1.00 93.62 189 ASP B C 1
ATOM 4949 O O . ASP B 2 189 ? 78.563 126.714 191.619 1.00 92.94 189 ASP B O 1
ATOM 4954 N N . TYR B 2 190 ? 80.518 126.052 192.512 1.00 84.40 190 TYR B N 1
ATOM 4955 C CA . TYR B 2 190 ? 81.303 127.029 191.769 1.00 84.84 190 TYR B CA 1
ATOM 4956 C C . TYR B 2 190 ? 81.368 126.641 190.297 1.00 84.93 190 TYR B C 1
ATOM 4957 O O . TYR B 2 190 ? 81.839 125.552 189.953 1.00 83.20 190 TYR B O 1
ATOM 4966 N N . VAL B 2 191 ? 80.896 127.531 189.431 1.00 83.34 191 VAL B N 1
ATOM 4967 C CA . VAL B 2 191 ? 80.929 127.344 187.986 1.00 84.33 191 VAL B CA 1
ATOM 4968 C C . VAL B 2 191 ? 82.013 128.262 187.427 1.00 82.51 191 VAL B C 1
ATOM 4969 O O . VAL B 2 191 ? 81.872 129.493 187.487 1.00 81.45 191 VAL B O 1
ATOM 4973 N N . PRO B 2 192 ? 83.103 127.723 186.881 1.00 79.21 192 PRO B N 1
ATOM 4974 C CA . PRO B 2 192 ? 84.186 128.586 186.392 1.00 79.77 192 PRO B CA 1
ATOM 4975 C C . PRO B 2 192 ? 83.786 129.303 185.110 1.00 80.24 192 PRO B C 1
ATOM 4976 O O . PRO B 2 192 ? 83.342 128.679 184.144 1.00 78.73 192 PRO B O 1
ATOM 4980 N N . SER B 2 193 ? 83.947 130.624 185.112 1.00 70.68 193 SER B N 1
ATOM 4981 C CA . SER B 2 193 ? 83.631 131.427 183.942 1.00 68.69 193 SER B CA 1
ATOM 4982 C C . SER B 2 193 ? 84.714 131.256 182.878 1.00 70.71 193 SER B C 1
ATOM 4983 O O . SER B 2 193 ? 85.706 130.545 183.064 1.00 70.13 193 SER B O 1
ATOM 4986 N N . ASP B 2 194 ? 84.512 131.920 181.737 1.00 63.72 194 ASP B N 1
ATOM 4987 C CA . ASP B 2 194 ? 85.507 131.871 180.670 1.00 64.65 194 ASP B CA 1
ATOM 4988 C C . ASP B 2 194 ? 86.815 132.517 181.108 1.00 61.07 194 ASP B C 1
ATOM 4989 O O . ASP B 2 194 ? 87.901 131.999 180.819 1.00 63.40 194 ASP B O 1
ATOM 4994 N N . GLN B 2 195 ? 86.732 133.649 181.811 1.00 58.59 195 GLN B N 1
ATOM 4995 C CA . GLN B 2 195 ? 87.940 134.300 182.305 1.00 60.16 195 GLN B CA 1
ATOM 4996 C C . GLN B 2 195 ? 88.638 133.441 183.351 1.00 62.01 195 GLN B C 1
ATOM 4997 O O . GLN B 2 195 ? 89.872 133.403 183.406 1.00 65.38 195 GLN B O 1
ATOM 5003 N N . ASP B 2 196 ? 87.865 132.745 184.188 1.00 59.99 196 ASP B N 1
ATOM 5004 C CA . ASP B 2 196 ? 88.460 131.834 185.160 1.00 60.00 196 ASP B CA 1
ATOM 5005 C C . ASP B 2 196 ? 89.219 130.712 184.466 1.00 62.79 196 ASP B C 1
ATOM 5006 O O . ASP B 2 196 ? 90.310 130.326 184.902 1.00 60.61 196 ASP B O 1
ATOM 5011 N N . LEU B 2 197 ? 88.654 130.174 183.383 1.00 61.42 197 LEU B N 1
ATOM 5012 C CA . LEU B 2 197 ? 89.335 129.122 182.637 1.00 57.48 197 LEU B CA 1
ATOM 5013 C C . LEU B 2 197 ? 90.586 129.655 181.952 1.00 57.83 197 LEU B C 1
ATOM 5014 O O . LEU B 2 197 ? 91.606 128.959 181.880 1.00 57.82 197 LEU B O 1
ATOM 5019 N N . LEU B 2 198 ? 90.524 130.884 181.435 1.00 52.68 198 LEU B N 1
ATOM 5020 C CA . LEU B 2 198 ? 91.692 131.475 180.791 1.00 49.76 198 LEU B CA 1
ATOM 5021 C C . LEU B 2 198 ? 92.810 131.730 181.794 1.00 51.52 198 LEU B C 1
ATOM 5022 O O . LEU B 2 198 ? 93.990 131.543 181.477 1.00 51.23 198 LEU B O 1
ATOM 5027 N N . ARG B 2 199 ? 92.460 132.157 183.009 1.00 51.61 199 ARG B N 1
ATOM 5028 C CA . ARG B 2 199 ? 93.465 132.469 184.016 1.00 46.45 199 ARG B CA 1
ATOM 5029 C C . ARG B 2 199 ? 94.105 131.230 184.627 1.00 53.04 199 ARG B C 1
ATOM 5030 O O . ARG B 2 199 ? 95.186 131.338 185.213 1.00 59.80 199 ARG B O 1
ATOM 5038 N N . CYS B 2 200 ? 93.472 130.064 184.505 1.00 56.90 200 CYS B N 1
ATOM 5039 C CA . CYS B 2 200 ? 94.018 128.853 185.103 1.00 51.64 200 CYS B CA 1
ATOM 5040 C C . CYS B 2 200 ? 95.369 128.509 184.487 1.00 54.61 200 CYS B C 1
ATOM 5041 O O . CYS B 2 200 ? 95.558 128.596 183.271 1.00 58.83 200 CYS B O 1
ATOM 5044 N N . ARG B 2 201 ? 96.313 128.115 185.338 1.00 44.76 201 ARG B N 1
ATOM 5045 C CA . ARG B 2 201 ? 97.674 127.811 184.919 1.00 43.74 201 ARG B CA 1
ATOM 5046 C C . ARG B 2 201 ? 97.940 126.322 185.092 1.00 47.97 201 ARG B C 1
ATOM 5047 O O . ARG B 2 201 ? 97.744 125.772 186.181 1.00 51.80 201 ARG B O 1
ATOM 5055 N N . VAL B 2 202 ? 98.367 125.673 184.011 1.00 51.14 202 VAL B N 1
ATOM 5056 C CA . VAL B 2 202 ? 98.779 124.274 184.030 1.00 47.50 202 VAL B CA 1
ATOM 5057 C C . VAL B 2 202 ? 100.031 124.154 183.174 1.00 43.22 202 VAL B C 1
ATOM 5058 O O . VAL B 2 202 ? 100.008 124.503 181.989 1.00 48.01 202 VAL B O 1
ATOM 5062 N N . LEU B 2 203 ? 101.122 123.674 183.769 1.00 43.20 203 LEU B N 1
ATOM 5063 C CA . LEU B 2 203 ? 102.353 123.478 183.017 1.00 40.92 203 LEU B CA 1
ATOM 5064 C C . LEU B 2 203 ? 102.128 122.465 181.903 1.00 43.60 203 LEU B C 1
ATOM 5065 O O . LEU B 2 203 ? 101.586 121.380 182.134 1.00 52.51 203 LEU B O 1
ATOM 5070 N N . THR B 2 204 ? 102.550 122.818 180.694 1.00 35.05 204 THR B N 1
ATOM 5071 C CA . THR B 2 204 ? 102.320 121.997 179.514 1.00 39.21 204 THR B CA 1
ATOM 5072 C C . THR B 2 204 ? 103.572 121.181 179.220 1.00 48.42 204 THR B C 1
ATOM 5073 O O . THR B 2 204 ? 104.652 121.744 179.010 1.00 40.18 204 THR B O 1
ATOM 5077 N N . SER B 2 205 ? 103.425 119.859 179.217 1.00 46.78 205 SER B N 1
ATOM 5078 C CA . SER B 2 205 ? 104.503 118.939 178.881 1.00 36.56 205 SER B CA 1
ATOM 5079 C C . SER B 2 205 ? 104.077 118.127 177.668 1.00 37.90 205 SER B C 1
ATOM 5080 O O . SER B 2 205 ? 103.029 117.472 177.694 1.00 44.48 205 SER B O 1
ATOM 5083 N N . GLY B 2 206 ? 104.880 118.171 176.615 1.00 35.18 206 GLY B N 1
ATOM 5084 C CA . GLY B 2 206 ? 104.563 117.473 175.387 1.00 37.43 206 GLY B CA 1
ATOM 5085 C C . GLY B 2 206 ? 104.047 118.407 174.312 1.00 34.30 206 GLY B C 1
ATOM 5086 O O . GLY B 2 206 ? 104.024 119.634 174.453 1.00 41.63 206 GLY B O 1
ATOM 5087 N N . ILE B 2 207 ? 103.623 117.797 173.210 1.00 34.48 207 ILE B N 1
ATOM 5088 C CA . ILE B 2 207 ? 103.102 118.516 172.054 1.00 34.42 207 ILE B CA 1
ATOM 5089 C C . ILE B 2 207 ? 101.600 118.279 171.985 1.00 37.83 207 ILE B C 1
ATOM 5090 O O . ILE B 2 207 ? 101.147 117.130 171.910 1.00 41.23 207 ILE B O 1
ATOM 5095 N N . PHE B 2 208 ? 100.832 119.363 172.010 1.00 34.63 208 PHE B N 1
ATOM 5096 C CA . PHE B 2 208 ? 99.382 119.316 171.902 1.00 36.83 208 PHE B CA 1
ATOM 5097 C C . PHE B 2 208 ? 98.952 119.988 170.607 1.00 37.69 208 PHE B C 1
ATOM 5098 O O . PHE B 2 208 ? 99.566 120.964 170.171 1.00 38.57 208 PHE B O 1
ATOM 5106 N N . GLU B 2 209 ? 97.906 119.455 169.984 1.00 43.04 209 GLU B N 1
ATOM 5107 C CA . GLU B 2 209 ? 97.418 119.960 168.709 1.00 36.93 209 GLU B CA 1
ATOM 5108 C C . GLU B 2 209 ? 95.953 120.342 168.838 1.00 36.11 209 GLU B C 1
ATOM 5109 O O . GLU B 2 209 ? 95.149 119.570 169.371 1.00 39.28 209 GLU B O 1
ATOM 5115 N N . THR B 2 210 ? 95.612 121.535 168.357 1.00 36.10 210 THR B N 1
ATOM 5116 C CA . THR B 2 210 ? 94.237 122.019 168.346 1.00 39.35 210 THR B CA 1
ATOM 5117 C C . THR B 2 210 ? 93.880 122.438 166.928 1.00 44.40 210 THR B C 1
ATOM 5118 O O . THR B 2 210 ? 94.544 123.302 166.349 1.00 44.61 210 THR B O 1
ATOM 5122 N N . LYS B 2 211 ? 92.835 121.837 166.373 1.00 50.89 211 LYS B N 1
ATOM 5123 C CA . LYS B 2 211 ? 92.396 122.138 165.017 1.00 47.56 211 LYS B CA 1
ATOM 5124 C C . LYS B 2 211 ? 91.136 122.991 165.082 1.00 45.41 211 LYS B C 1
ATOM 5125 O O . LYS B 2 211 ? 90.154 122.604 165.724 1.00 49.81 211 LYS B O 1
ATOM 5127 N N . PHE B 2 212 ? 91.165 124.148 164.423 1.00 40.02 212 PHE B N 1
ATOM 5128 C CA . PHE B 2 212 ? 90.002 125.022 164.380 1.00 44.85 212 PHE B CA 1
ATOM 5129 C C . PHE B 2 212 ? 89.876 125.626 162.990 1.00 42.81 212 PHE B C 1
ATOM 5130 O O . PHE B 2 212 ? 90.739 125.447 162.128 1.00 42.04 212 PHE B O 1
ATOM 5138 N N . GLN B 2 213 ? 88.764 126.321 162.763 1.00 49.13 213 GLN B N 1
ATOM 5139 C CA . GLN B 2 213 ? 88.453 126.865 161.449 1.00 49.54 213 GLN B CA 1
ATOM 5140 C C . GLN B 2 213 ? 87.932 128.285 161.592 1.00 50.37 213 GLN B C 1
ATOM 5141 O O . GLN B 2 213 ? 87.048 128.547 162.413 1.00 51.90 213 GLN B O 1
ATOM 5147 N N . VAL B 2 214 ? 88.487 129.195 160.795 1.00 53.87 214 VAL B N 1
ATOM 5148 C CA . VAL B 2 214 ? 88.068 130.592 160.755 1.00 59.75 214 VAL B CA 1
ATOM 5149 C C . VAL B 2 214 ? 87.804 130.960 159.303 1.00 62.13 214 VAL B C 1
ATOM 5150 O O . VAL B 2 214 ? 88.720 130.901 158.473 1.00 62.83 214 VAL B O 1
ATOM 5154 N N . ASP B 2 215 ? 86.566 131.359 159.003 1.00 61.04 215 ASP B N 1
ATOM 5155 C CA . ASP B 2 215 ? 86.187 131.775 157.652 1.00 60.97 215 ASP B CA 1
ATOM 5156 C C . ASP B 2 215 ? 86.567 130.708 156.631 1.00 63.91 215 ASP B C 1
ATOM 5157 O O . ASP B 2 215 ? 87.270 130.975 155.656 1.00 65.71 215 ASP B O 1
ATOM 5162 N N . LYS B 2 216 ? 86.128 129.474 156.899 1.00 60.78 216 LYS B N 1
ATOM 5163 C CA . LYS B 2 216 ? 86.431 128.275 156.105 1.00 60.94 216 LYS B CA 1
ATOM 5164 C C . LYS B 2 216 ? 87.923 128.136 155.802 1.00 63.05 216 LYS B C 1
ATOM 5165 O O . LYS B 2 216 ? 88.308 127.605 154.757 1.00 63.30 216 LYS B O 1
ATOM 5171 N N . VAL B 2 217 ? 88.776 128.592 156.717 1.00 58.20 217 VAL B N 1
ATOM 5172 C CA . VAL B 2 217 ? 90.219 128.395 156.631 1.00 54.72 217 VAL B CA 1
ATOM 5173 C C . VAL B 2 217 ? 90.654 127.575 157.838 1.00 53.60 217 VAL B C 1
ATOM 5174 O O . VAL B 2 217 ? 90.334 127.927 158.978 1.00 60.28 217 VAL B O 1
ATOM 5178 N N . ASN B 2 218 ? 91.381 126.489 157.588 1.00 48.36 218 ASN B N 1
ATOM 5179 C CA . ASN B 2 218 ? 91.766 125.555 158.638 1.00 48.33 218 ASN B CA 1
ATOM 5180 C C . ASN B 2 218 ? 93.082 125.982 159.275 1.00 53.64 218 ASN B C 1
ATOM 5181 O O . ASN B 2 218 ? 94.031 126.344 158.572 1.00 51.96 218 ASN B O 1
ATOM 5186 N N . PHE B 2 219 ? 93.136 125.933 160.606 1.00 48.53 219 PHE B N 1
ATOM 5187 C CA . PHE B 2 219 ? 94.339 126.236 161.365 1.00 40.65 219 PHE B CA 1
ATOM 5188 C C . PHE B 2 219 ? 94.621 125.105 162.343 1.00 47.30 219 PHE B C 1
ATOM 5189 O O . PHE B 2 219 ? 93.706 124.587 162.995 1.00 46.35 219 PHE B O 1
ATOM 5197 N N . HIS B 2 220 ? 95.895 124.735 162.441 1.00 47.61 220 HIS B N 1
ATOM 5198 C CA . HIS B 2 220 ? 96.371 123.671 163.317 1.00 43.93 220 HIS B CA 1
ATOM 5199 C C . HIS B 2 220 ? 97.398 124.275 164.266 1.00 40.27 220 HIS B C 1
ATOM 5200 O O . HIS B 2 220 ? 98.531 124.558 163.863 1.00 46.24 220 HIS B O 1
ATOM 5207 N N . MET B 2 221 ? 97.002 124.479 165.519 1.00 28.89 221 MET B N 1
ATOM 5208 C CA . MET B 2 221 ? 97.857 125.092 166.525 1.00 34.66 221 MET B CA 1
ATOM 5209 C C . MET B 2 221 ? 98.633 124.005 167.259 1.00 32.85 221 MET B C 1
ATOM 5210 O O . MET B 2 221 ? 98.033 123.099 167.849 1.00 39.35 221 MET B O 1
ATOM 5215 N N . PHE B 2 222 ? 99.959 124.099 167.214 1.00 28.96 222 PHE B N 1
ATOM 5216 C CA . PHE B 2 222 ? 100.855 123.187 167.921 1.00 27.73 222 PHE B CA 1
ATOM 5217 C C . PHE B 2 222 ? 101.360 123.905 169.167 1.00 32.07 222 PHE B C 1
ATOM 5218 O O . PHE B 2 222 ? 102.238 124.767 169.087 1.00 37.06 222 PHE B O 1
ATOM 5226 N N . ASP B 2 223 ? 100.799 123.550 170.319 1.00 36.59 223 ASP B N 1
ATOM 5227 C CA . ASP B 2 223 ? 101.223 124.101 171.598 1.00 32.27 223 ASP B CA 1
ATOM 5228 C C . ASP B 2 223 ? 102.261 123.181 172.227 1.00 32.39 223 ASP B C 1
ATOM 5229 O O . ASP B 2 223 ? 102.050 121.969 172.320 1.00 39.73 223 ASP B O 1
ATOM 5234 N N . VAL B 2 224 ? 103.379 123.760 172.656 1.00 32.00 224 VAL B N 1
ATOM 5235 C CA . VAL B 2 224 ? 104.458 122.991 173.264 1.00 31.81 224 VAL B CA 1
ATOM 5236 C C . VAL B 2 224 ? 104.750 123.543 174.651 1.00 33.79 224 VAL B C 1
ATOM 5237 O O . VAL B 2 224 ? 104.089 124.481 175.111 1.00 36.07 224 VAL B O 1
ATOM 5241 N N . GLY B 2 225 ? 105.733 122.959 175.331 1.00 35.42 225 GLY B N 1
ATOM 5242 C CA . GLY B 2 225 ? 106.152 123.448 176.632 1.00 30.52 225 GLY B CA 1
ATOM 5243 C C . GLY B 2 225 ? 107.310 124.422 176.498 1.00 29.02 225 GLY B C 1
ATOM 5244 O O . GLY B 2 225 ? 108.198 124.244 175.667 1.00 36.39 225 GLY B O 1
ATOM 5245 N N . GLY B 2 226 ? 107.289 125.458 177.335 1.00 33.45 226 GLY B N 1
ATOM 5246 C CA . GLY B 2 226 ? 108.286 126.505 177.262 1.00 32.86 226 GLY B CA 1
ATOM 5247 C C . GLY B 2 226 ? 109.518 126.306 178.108 1.00 32.27 226 GLY B C 1
ATOM 5248 O O . GLY B 2 226 ? 110.512 127.009 177.909 1.00 35.12 226 GLY B O 1
ATOM 5249 N N . GLN B 2 227 ? 109.485 125.368 179.049 1.00 36.57 227 GLN B N 1
ATOM 5250 C CA . GLN B 2 227 ? 110.652 125.097 179.872 1.00 34.97 227 GLN B CA 1
ATOM 5251 C C . GLN B 2 227 ? 111.754 124.455 179.035 1.00 36.60 227 GLN B C 1
ATOM 5252 O O . GLN B 2 227 ? 111.509 123.879 177.972 1.00 43.53 227 GLN B O 1
ATOM 5258 N N . ARG B 2 228 ? 112.989 124.571 179.530 1.00 31.39 228 ARG B N 1
ATOM 5259 C CA . ARG B 2 228 ? 114.140 124.089 178.771 1.00 32.32 228 ARG B CA 1
ATOM 5260 C C . ARG B 2 228 ? 114.048 122.592 178.508 1.00 38.46 228 ARG B C 1
ATOM 5261 O O . ARG B 2 228 ? 114.279 122.137 177.381 1.00 45.55 228 ARG B O 1
ATOM 5269 N N . ASP B 2 229 ? 113.689 121.812 179.531 1.00 39.12 229 ASP B N 1
ATOM 5270 C CA . ASP B 2 229 ? 113.579 120.367 179.372 1.00 32.71 229 ASP B CA 1
ATOM 5271 C C . ASP B 2 229 ? 112.553 119.978 178.317 1.00 38.22 229 ASP B C 1
ATOM 5272 O O . ASP B 2 229 ? 112.625 118.868 177.778 1.00 44.14 229 ASP B O 1
ATOM 5277 N N . GLU B 2 230 ? 111.605 120.861 178.010 1.00 36.38 230 GLU B N 1
ATOM 5278 C CA . GLU B 2 230 ? 110.618 120.597 176.974 1.00 33.14 230 GLU B CA 1
ATOM 5279 C C . GLU B 2 230 ? 111.044 121.096 175.602 1.00 31.22 230 GLU B C 1
ATOM 5280 O O . GLU B 2 230 ? 110.504 120.627 174.594 1.00 44.96 230 GLU B O 1
ATOM 5286 N N . ARG B 2 231 ? 112.006 122.021 175.536 1.00 20.27 231 ARG B N 1
ATOM 5287 C CA . ARG B 2 231 ? 112.365 122.630 174.261 1.00 20.33 231 ARG B CA 1
ATOM 5288 C C . ARG B 2 231 ? 112.956 121.629 173.279 1.00 30.65 231 ARG B C 1
ATOM 5289 O O . ARG B 2 231 ? 112.861 121.842 172.065 1.00 32.00 231 ARG B O 1
ATOM 5297 N N . ARG B 2 232 ? 113.545 120.537 173.772 1.00 38.81 232 ARG B N 1
ATOM 5298 C CA . ARG B 2 232 ? 114.043 119.497 172.881 1.00 26.61 232 ARG B CA 1
ATOM 5299 C C . ARG B 2 232 ? 112.932 118.881 172.042 1.00 31.30 232 ARG B C 1
ATOM 5300 O O . ARG B 2 232 ? 113.212 118.319 170.979 1.00 41.49 232 ARG B O 1
ATOM 5308 N N . LYS B 2 233 ? 111.679 118.976 172.492 1.00 27.40 233 LYS B N 1
ATOM 5309 C CA . LYS B 2 233 ? 110.558 118.471 171.713 1.00 26.66 233 LYS B CA 1
ATOM 5310 C C . LYS B 2 233 ? 110.152 119.414 170.590 1.00 27.26 233 LYS B C 1
ATOM 5311 O O . LYS B 2 233 ? 109.467 118.983 169.655 1.00 38.26 233 LYS B O 1
ATOM 5317 N N . TRP B 2 234 ? 110.578 120.679 170.652 1.00 33.23 234 TRP B N 1
ATOM 5318 C CA . TRP B 2 234 ? 110.083 121.682 169.714 1.00 19.54 234 TRP B CA 1
ATOM 5319 C C . TRP B 2 234 ? 110.423 121.318 168.276 1.00 21.93 234 TRP B C 1
ATOM 5320 O O . TRP B 2 234 ? 109.627 121.560 167.361 1.00 27.01 234 TRP B O 1
ATOM 5331 N N . ILE B 2 235 ? 111.603 120.734 168.059 1.00 29.36 235 ILE B N 1
ATOM 5332 C CA . ILE B 2 235 ? 112.039 120.386 166.715 1.00 26.33 235 ILE B CA 1
ATOM 5333 C C . ILE B 2 235 ? 111.115 119.360 166.071 1.00 25.29 235 ILE B C 1
ATOM 5334 O O . ILE B 2 235 ? 111.113 119.215 164.844 1.00 29.55 235 ILE B O 1
ATOM 5339 N N . GLN B 2 236 ? 110.311 118.651 166.868 1.00 32.67 236 GLN B N 1
ATOM 5340 C CA . GLN B 2 236 ? 109.344 117.720 166.301 1.00 28.84 236 GLN B CA 1
ATOM 5341 C C . GLN B 2 236 ? 108.215 118.423 165.558 1.00 38.47 236 GLN B C 1
ATOM 5342 O O . GLN B 2 236 ? 107.448 117.752 164.859 1.00 44.10 236 GLN B O 1
ATOM 5348 N N . CYS B 2 237 ? 108.088 119.743 165.692 1.00 28.14 237 CYS B N 1
ATOM 5349 C CA . CYS B 2 237 ? 107.063 120.503 164.988 1.00 27.75 237 CYS B CA 1
ATOM 5350 C C . CYS B 2 237 ? 107.650 121.517 164.014 1.00 36.19 237 CYS B C 1
ATOM 5351 O O . CYS B 2 237 ? 106.918 122.383 163.523 1.00 43.24 237 CYS B O 1
ATOM 5354 N N . PHE B 2 238 ? 108.947 121.432 163.720 1.00 29.92 238 PHE B N 1
ATOM 5355 C CA . PHE B 2 238 ? 109.598 122.378 162.823 1.00 21.40 238 PHE B CA 1
ATOM 5356 C C . PHE B 2 238 ? 109.425 122.023 161.353 1.00 22.91 238 PHE B C 1
ATOM 5357 O O . PHE B 2 238 ? 109.838 122.808 160.493 1.00 40.82 238 PHE B O 1
ATOM 5365 N N . ASN B 2 239 ? 108.836 120.874 161.042 1.00 28.63 239 ASN B N 1
ATOM 5366 C CA . ASN B 2 239 ? 108.700 120.408 159.669 1.00 37.63 239 ASN B CA 1
ATOM 5367 C C . ASN B 2 239 ? 107.330 120.791 159.127 1.00 36.48 239 ASN B C 1
ATOM 5368 O O . ASN B 2 239 ? 106.308 120.527 159.768 1.00 39.28 239 ASN B O 1
ATOM 5373 N N . ASP B 2 240 ? 107.321 121.415 157.948 1.00 37.22 240 ASP B N 1
ATOM 5374 C CA . ASP B 2 240 ? 106.092 121.815 157.262 1.00 37.58 240 ASP B CA 1
ATOM 5375 C C . ASP B 2 240 ? 105.240 122.748 158.117 1.00 40.71 240 ASP B C 1
ATOM 5376 O O . ASP B 2 240 ? 104.010 122.729 158.039 1.00 46.36 240 ASP B O 1
ATOM 5381 N N . VAL B 2 241 ? 105.883 123.576 158.932 1.00 38.13 241 VAL B N 1
ATOM 5382 C CA . VAL B 2 241 ? 105.181 124.516 159.795 1.00 32.27 241 VAL B CA 1
ATOM 5383 C C . VAL B 2 241 ? 104.909 125.795 159.013 1.00 37.33 241 VAL B C 1
ATOM 5384 O O . VAL B 2 241 ? 105.817 126.372 158.404 1.00 42.77 241 VAL B O 1
ATOM 5388 N N . THR B 2 242 ? 103.644 126.219 158.993 1.00 40.27 242 THR B N 1
ATOM 5389 C CA . THR B 2 242 ? 103.285 127.426 158.256 1.00 34.24 242 THR B CA 1
ATOM 5390 C C . THR B 2 242 ? 103.846 128.671 158.930 1.00 44.05 242 THR B C 1
ATOM 5391 O O 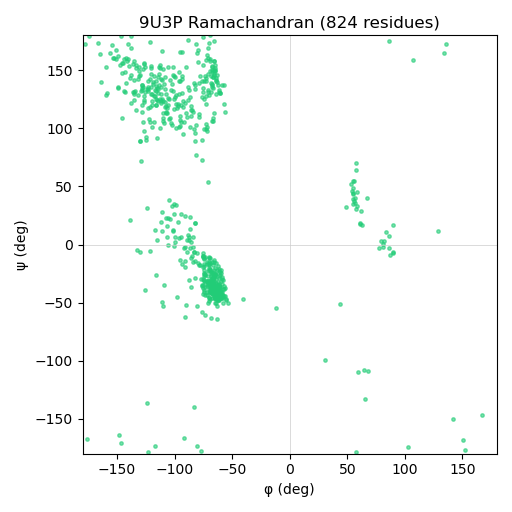. THR B 2 242 ? 104.477 129.511 158.280 1.00 41.27 242 THR B O 1
ATOM 5395 N N . ALA B 2 243 ? 103.640 128.799 160.239 1.00 40.37 243 ALA B N 1
ATOM 5396 C CA . ALA B 2 243 ? 104.041 129.994 160.963 1.00 32.71 243 ALA B CA 1
ATOM 5397 C C . ALA B 2 243 ? 104.481 129.620 162.369 1.00 30.84 243 ALA B C 1
ATOM 5398 O O . ALA B 2 243 ? 104.077 128.593 162.917 1.00 29.58 243 ALA B O 1
ATOM 5400 N N . ILE B 2 244 ? 105.314 130.477 162.949 1.00 30.06 244 ILE B N 1
ATOM 5401 C CA . ILE B 2 244 ? 105.715 130.370 164.346 1.00 30.65 244 ILE B CA 1
ATOM 5402 C C . ILE B 2 244 ? 105.183 131.594 165.073 1.00 27.02 244 ILE B C 1
ATOM 5403 O O . ILE B 2 244 ? 105.461 132.732 164.676 1.00 40.18 244 ILE B O 1
ATOM 5408 N N . ILE B 2 245 ? 104.409 131.364 166.124 1.00 24.03 245 ILE B N 1
ATOM 5409 C CA . ILE B 2 245 ? 103.923 132.429 166.988 1.00 27.89 245 ILE B CA 1
ATOM 5410 C C . ILE B 2 245 ? 104.736 132.366 168.273 1.00 26.69 245 ILE B C 1
ATOM 5411 O O . ILE B 2 245 ? 104.577 131.442 169.075 1.00 31.98 245 ILE B O 1
ATOM 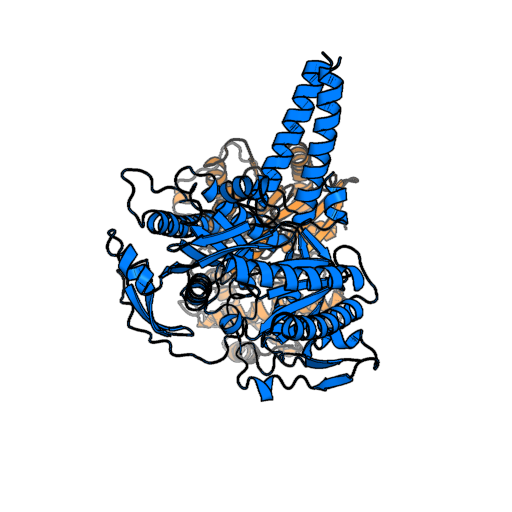5416 N N . PHE B 2 246 ? 105.628 133.334 168.462 1.00 20.89 246 PHE B N 1
ATOM 5417 C CA . PHE B 2 246 ? 106.503 133.363 169.629 1.00 18.79 246 PHE B CA 1
ATOM 5418 C C . PHE B 2 246 ? 105.864 134.248 170.692 1.00 19.57 246 PHE B C 1
ATOM 5419 O O . PHE B 2 246 ? 105.848 135.476 170.562 1.00 33.53 246 PHE B O 1
ATOM 5427 N N . VAL B 2 247 ? 105.343 133.627 171.742 1.00 25.34 247 VAL B N 1
ATOM 5428 C CA . VAL B 2 247 ? 104.694 134.342 172.832 1.00 35.19 247 VAL B CA 1
ATOM 5429 C C . VAL B 2 247 ? 105.751 134.734 173.854 1.00 34.83 247 VAL B C 1
ATOM 5430 O O . VAL B 2 247 ? 106.593 133.915 174.239 1.00 41.54 247 VAL B O 1
ATOM 5434 N N . VAL B 2 248 ? 105.717 135.993 174.283 1.00 27.37 248 VAL B N 1
ATOM 5435 C CA . VAL B 2 248 ? 106.664 136.525 175.254 1.00 30.26 248 VAL B CA 1
ATOM 5436 C C . VAL B 2 248 ? 105.883 137.162 176.392 1.00 20.82 248 VAL B C 1
ATOM 5437 O O . VAL B 2 248 ? 105.006 138.000 176.155 1.00 28.36 248 VAL B O 1
ATOM 5441 N N . ALA B 2 249 ? 106.201 136.771 177.622 1.00 22.44 249 ALA B N 1
ATOM 5442 C CA . ALA B 2 249 ? 105.649 137.425 178.805 1.00 23.49 249 ALA B CA 1
ATOM 5443 C C . ALA B 2 249 ? 106.392 138.743 178.982 1.00 37.86 249 ALA B C 1
ATOM 5444 O O . ALA B 2 249 ? 107.420 138.819 179.657 1.00 44.35 249 ALA B O 1
ATOM 5446 N N . SER B 2 250 ? 105.863 139.796 178.354 1.00 33.69 250 SER B N 1
ATOM 5447 C CA . SER B 2 250 ? 106.549 141.084 178.350 1.00 21.70 250 SER B CA 1
ATOM 5448 C C . SER B 2 250 ? 106.651 141.677 179.747 1.00 31.59 250 SER B C 1
ATOM 5449 O O . SER B 2 250 ? 107.580 142.442 180.030 1.00 44.77 250 SER B O 1
ATOM 5452 N N . SER B 2 251 ? 105.714 141.342 180.632 1.00 24.36 251 SER B N 1
ATOM 5453 C CA . SER B 2 251 ? 105.748 141.836 182.001 1.00 28.29 251 SER B CA 1
ATOM 5454 C C . SER B 2 251 ? 106.793 141.138 182.860 1.00 31.66 251 SER B C 1
ATOM 5455 O O . SER B 2 251 ? 107.063 141.601 183.972 1.00 37.31 251 SER B O 1
ATOM 5458 N N . SER B 2 252 ? 107.392 140.053 182.372 1.00 34.00 252 SER B N 1
ATOM 5459 C CA . SER B 2 252 ? 108.326 139.252 183.149 1.00 35.41 252 SER B CA 1
ATOM 5460 C C . SER B 2 252 ? 109.757 139.770 183.068 1.00 35.25 252 SER B C 1
ATOM 5461 O O . SER B 2 252 ? 110.698 138.997 183.280 1.00 40.07 252 SER B O 1
ATOM 5464 N N . TYR B 2 253 ? 109.942 141.056 182.760 1.00 39.38 253 TYR B N 1
ATOM 5465 C CA . TYR B 2 253 ? 111.288 141.614 182.695 1.00 43.01 253 TYR B CA 1
ATOM 5466 C C . TYR B 2 253 ? 111.968 141.611 184.058 1.00 42.74 253 TYR B C 1
ATOM 5467 O O . TYR B 2 253 ? 113.201 141.590 184.136 1.00 45.44 253 TYR B O 1
ATOM 5476 N N . ASN B 2 254 ? 111.188 141.629 185.137 1.00 41.76 254 ASN B N 1
ATOM 5477 C CA . ASN B 2 254 ? 111.718 141.687 186.492 1.00 39.14 254 ASN B CA 1
ATOM 5478 C C . ASN B 2 254 ? 111.717 140.333 187.188 1.00 41.90 254 ASN B C 1
ATOM 5479 O O . ASN B 2 254 ? 111.933 140.273 188.402 1.00 43.90 254 ASN B O 1
ATOM 5484 N N . MET B 2 255 ? 111.486 139.249 186.454 1.00 39.24 255 MET B N 1
ATOM 5485 C CA . MET B 2 255 ? 111.375 137.920 187.033 1.00 38.34 255 MET B CA 1
ATOM 5486 C C . MET B 2 255 ? 112.426 136.995 186.436 1.00 39.38 255 MET B C 1
ATOM 5487 O O . MET B 2 255 ? 112.885 137.193 185.307 1.00 42.84 255 MET B O 1
ATOM 5492 N N . VAL B 2 256 ? 112.807 135.982 187.211 1.00 47.91 256 VAL B N 1
ATOM 5493 C CA . VAL B 2 256 ? 113.771 134.978 186.781 1.00 42.49 256 VAL B CA 1
ATOM 5494 C C . VAL B 2 256 ? 113.028 133.684 186.480 1.00 37.78 256 VAL B C 1
ATOM 5495 O O . VAL B 2 256 ? 111.961 133.410 187.041 1.00 46.92 256 VAL B O 1
ATOM 5499 N N . ILE B 2 257 ? 113.602 132.883 185.580 1.00 33.73 257 ILE B N 1
ATOM 5500 C CA . ILE B 2 257 ? 112.941 131.652 185.164 1.00 40.90 257 ILE B CA 1
ATOM 5501 C C . ILE B 2 257 ? 113.015 130.609 186.274 1.00 49.47 257 ILE B C 1
ATOM 5502 O O . ILE B 2 257 ? 113.861 130.664 187.174 1.00 52.03 257 ILE B O 1
ATOM 5507 N N . ARG B 2 258 ? 112.102 129.638 186.205 1.00 45.74 258 ARG B N 1
ATOM 5508 C CA . ARG B 2 258 ? 112.044 128.584 187.209 1.00 42.17 258 ARG B CA 1
ATOM 5509 C C . ARG B 2 258 ? 113.167 127.567 187.057 1.00 47.49 258 ARG B C 1
ATOM 5510 O O . ARG B 2 258 ? 113.485 126.867 188.024 1.00 46.32 258 ARG B O 1
ATOM 5518 N N . GLU B 2 259 ? 113.766 127.465 185.867 1.00 50.56 259 GLU B N 1
ATOM 5519 C CA . GLU B 2 259 ? 114.740 126.408 185.613 1.00 45.79 259 GLU B CA 1
ATOM 5520 C C . GLU B 2 259 ? 115.981 126.561 186.485 1.00 48.93 259 GLU B C 1
ATOM 5521 O O . GLU B 2 259 ? 116.478 125.576 187.045 1.00 56.06 259 GLU B O 1
ATOM 5527 N N . ASP B 2 260 ? 116.497 127.783 186.617 1.00 43.76 260 ASP B N 1
ATOM 5528 C CA . ASP B 2 260 ? 117.689 128.021 187.419 1.00 49.56 260 ASP B CA 1
ATOM 5529 C C . ASP B 2 260 ? 117.555 129.155 188.425 1.00 53.02 260 ASP B C 1
ATOM 5530 O O . ASP B 2 260 ? 118.479 129.352 189.222 1.00 53.80 260 ASP B O 1
ATOM 5535 N N . ASN B 2 261 ? 116.455 129.910 188.407 1.00 53.29 261 ASN B N 1
ATOM 5536 C CA . ASN B 2 261 ? 116.203 131.012 189.335 1.00 54.10 261 ASN B CA 1
ATOM 5537 C C . ASN B 2 261 ? 117.256 132.114 189.228 1.00 56.21 261 ASN B C 1
ATOM 5538 O O . ASN B 2 261 ? 117.402 132.930 190.143 1.00 56.57 261 ASN B O 1
ATOM 5543 N N . GLN B 2 262 ? 117.993 132.155 188.129 1.00 52.18 262 GLN B N 1
ATOM 5544 C CA . GLN B 2 262 ? 119.008 133.181 187.917 1.00 52.67 262 GLN B CA 1
ATOM 5545 C C . GLN B 2 262 ? 118.829 133.930 186.605 1.00 52.05 262 GLN B C 1
ATOM 5546 O O . GLN B 2 262 ? 119.024 135.147 186.569 1.00 52.04 262 GLN B O 1
ATOM 5552 N N . THR B 2 263 ? 118.457 133.239 185.532 1.00 44.40 263 THR B N 1
ATOM 5553 C CA . THR B 2 263 ? 118.316 133.872 184.228 1.00 46.93 263 THR B CA 1
ATOM 5554 C C . THR B 2 263 ? 117.037 134.697 184.179 1.00 45.69 263 THR B C 1
ATOM 5555 O O . THR B 2 263 ? 115.963 134.218 184.556 1.00 46.14 263 THR B O 1
ATOM 5559 N N . ASN B 2 264 ? 117.156 135.940 183.716 1.00 42.07 264 ASN B N 1
ATOM 5560 C CA . ASN B 2 264 ? 115.994 136.808 183.586 1.00 38.65 264 ASN B CA 1
ATOM 5561 C C . ASN B 2 264 ? 115.012 136.229 182.576 1.00 33.05 264 ASN B C 1
ATOM 5562 O O . ASN B 2 264 ? 115.408 135.700 181.533 1.00 37.10 264 ASN B O 1
ATOM 5567 N N . ARG B 2 265 ? 113.719 136.323 182.897 1.00 31.35 265 ARG B N 1
ATOM 5568 C CA . ARG B 2 265 ? 112.700 135.724 182.040 1.00 33.17 265 ARG B CA 1
ATOM 5569 C C . ARG B 2 265 ? 112.665 136.386 180.668 1.00 38.67 265 ARG B C 1
ATOM 5570 O O . ARG B 2 265 ? 112.560 135.700 179.645 1.00 40.36 265 ARG B O 1
ATOM 5578 N N . LEU B 2 266 ? 112.749 137.717 180.623 1.00 33.65 266 LEU B N 1
ATOM 5579 C CA . LEU B 2 266 ? 112.771 138.399 179.333 1.00 31.42 266 LEU B CA 1
ATOM 5580 C C . LEU B 2 266 ? 114.066 138.113 178.583 1.00 30.21 266 LEU B C 1
ATOM 5581 O O . LEU B 2 266 ? 114.056 137.947 177.358 1.00 31.06 266 LEU B O 1
ATOM 5586 N N . GLN B 2 267 ? 115.191 138.040 179.298 1.00 29.68 267 GLN B N 1
ATOM 5587 C CA . GLN B 2 267 ? 116.446 137.662 178.655 1.00 28.56 267 GLN B CA 1
ATOM 5588 C C . GLN B 2 267 ? 116.405 136.218 178.171 1.00 29.80 267 GLN B C 1
ATOM 5589 O O . GLN B 2 267 ? 116.942 135.899 177.103 1.00 31.32 267 GLN B O 1
ATOM 5595 N N . GLU B 2 268 ? 115.781 135.329 178.946 1.00 28.03 268 GLU B N 1
ATOM 5596 C CA . GLU B 2 268 ? 115.610 133.951 178.500 1.00 24.55 268 GLU B CA 1
ATOM 5597 C C . GLU B 2 268 ? 114.764 133.888 177.236 1.00 20.51 268 GLU B C 1
ATOM 5598 O O . GLU B 2 268 ? 115.077 133.136 176.306 1.00 28.16 268 GLU B O 1
ATOM 5604 N N . ALA B 2 269 ? 113.689 134.678 177.184 1.00 26.88 269 ALA B N 1
ATOM 5605 C CA . ALA B 2 269 ? 112.862 134.733 175.984 1.00 18.35 269 ALA B CA 1
ATOM 5606 C C . ALA B 2 269 ? 113.642 135.287 174.799 1.00 25.29 269 ALA B C 1
ATOM 5607 O O . ALA B 2 269 ? 113.480 134.819 173.669 1.00 25.11 269 ALA B O 1
ATOM 5609 N N . LEU B 2 270 ? 114.484 136.295 175.036 1.00 28.82 270 LEU B N 1
ATOM 5610 C CA . LEU B 2 270 ? 115.296 136.852 173.958 1.00 23.83 270 LEU B CA 1
ATOM 5611 C C . LEU B 2 270 ? 116.285 135.824 173.421 1.00 30.06 270 LEU B C 1
ATOM 5612 O O . LEU B 2 270 ? 116.467 135.703 172.204 1.00 34.28 270 LEU B O 1
ATOM 5617 N N . ASN B 2 271 ? 116.935 135.074 174.314 1.00 26.28 271 ASN B N 1
ATOM 5618 C CA . ASN B 2 271 ? 117.846 134.020 173.875 1.00 26.22 271 ASN B CA 1
ATOM 5619 C C . ASN B 2 271 ? 117.102 132.931 173.111 1.00 23.90 271 ASN B C 1
ATOM 5620 O O . ASN B 2 271 ? 117.590 132.428 172.091 1.00 25.25 271 ASN B O 1
ATOM 5625 N N . LEU B 2 272 ? 115.920 132.553 173.597 1.00 25.36 272 LEU B N 1
ATOM 5626 C CA . LEU B 2 272 ? 115.120 131.538 172.922 1.00 24.53 272 LEU B CA 1
ATOM 5627 C C . LEU B 2 272 ? 114.688 132.004 171.538 1.00 24.59 272 LEU B C 1
ATOM 5628 O O . LEU B 2 272 ? 114.693 131.223 170.580 1.00 31.61 272 LEU B O 1
ATOM 5633 N N . PHE B 2 273 ? 114.316 133.279 171.413 1.00 17.80 273 PHE B N 1
ATOM 5634 C CA . PHE B 2 273 ? 113.940 133.822 170.114 1.00 20.15 273 PHE B CA 1
ATOM 5635 C C . PHE B 2 273 ? 115.139 133.930 169.184 1.00 23.83 273 PHE B C 1
ATOM 5636 O O . PHE B 2 273 ? 114.992 133.768 167.970 1.00 28.86 273 PHE B O 1
ATOM 5644 N N . LYS B 2 274 ? 116.324 134.219 169.725 1.00 30.05 274 LYS B N 1
ATOM 5645 C CA . LYS B 2 274 ? 117.531 134.190 168.906 1.00 20.81 274 LYS B CA 1
ATOM 5646 C C . LYS B 2 274 ? 117.803 132.785 168.386 1.00 16.81 274 LYS B C 1
ATOM 5647 O O . LYS B 2 274 ? 118.188 132.606 167.225 1.00 28.24 274 LYS B O 1
ATOM 5653 N N . SER B 2 275 ? 117.614 131.776 169.238 1.00 19.18 275 SER B N 1
ATOM 5654 C CA . SER B 2 275 ? 117.804 130.395 168.805 1.00 16.23 275 SER B CA 1
ATOM 5655 C C . SER B 2 275 ? 116.782 129.997 167.746 1.00 18.88 275 SER B C 1
ATOM 5656 O O . SER B 2 275 ? 117.119 129.314 166.772 1.00 32.75 275 SER B O 1
ATOM 5659 N N . ILE B 2 276 ? 115.526 130.410 167.925 1.00 28.43 276 ILE B N 1
ATOM 5660 C CA . ILE B 2 276 ? 114.471 130.032 166.988 1.00 25.96 276 ILE B CA 1
ATOM 5661 C C . ILE B 2 276 ? 114.659 130.742 165.651 1.00 26.11 276 ILE B C 1
ATOM 5662 O O . ILE B 2 276 ? 114.543 130.132 164.582 1.00 29.38 276 ILE B O 1
ATOM 5667 N N . TRP B 2 277 ? 114.951 132.043 165.695 1.00 24.71 277 TRP B N 1
ATOM 5668 C CA . TRP B 2 277 ? 115.099 132.826 164.473 1.00 24.84 277 TRP B CA 1
ATOM 5669 C C . TRP B 2 277 ? 116.269 132.328 163.636 1.00 34.82 277 TRP B C 1
ATOM 5670 O O . TRP B 2 277 ? 116.175 132.247 162.406 1.00 38.65 277 TRP B O 1
ATOM 5681 N N . ASN B 2 278 ? 117.382 131.987 164.288 1.00 25.53 278 ASN B N 1
ATOM 5682 C CA . ASN B 2 278 ? 118.579 131.507 163.611 1.00 18.92 278 ASN B CA 1
ATOM 5683 C C . ASN B 2 278 ? 118.642 129.988 163.537 1.00 31.02 278 ASN B C 1
ATOM 5684 O O . ASN B 2 278 ? 119.739 129.419 163.458 1.00 40.63 278 ASN B O 1
ATOM 5689 N N . ASN B 2 279 ? 117.496 129.314 163.560 1.00 26.31 279 ASN B N 1
ATOM 5690 C CA . ASN B 2 279 ? 117.457 127.861 163.503 1.00 21.41 279 ASN B CA 1
ATOM 5691 C C . ASN B 2 279 ? 117.678 127.385 162.074 1.00 31.30 279 ASN B C 1
ATOM 5692 O O . ASN B 2 279 ? 117.251 128.035 161.116 1.00 37.27 279 ASN B O 1
ATOM 5697 N N . ARG B 2 280 ? 118.354 126.242 161.943 1.00 32.88 280 ARG B N 1
ATOM 5698 C CA . ARG B 2 280 ? 118.668 125.702 160.624 1.00 27.43 280 ARG B CA 1
ATOM 5699 C C . ARG B 2 280 ? 117.406 125.344 159.850 1.00 27.43 280 ARG B C 1
ATOM 5700 O O . ARG B 2 280 ? 117.317 125.587 158.641 1.00 33.89 280 ARG B O 1
ATOM 5708 N N . TRP B 2 281 ? 116.417 124.770 160.530 1.00 20.85 281 TRP B N 1
ATOM 5709 C CA . TRP B 2 281 ? 115.188 124.312 159.897 1.00 29.79 281 TRP B CA 1
ATOM 5710 C C . TRP B 2 281 ? 114.069 125.343 159.962 1.00 36.31 281 TRP B C 1
ATOM 5711 O O . TRP B 2 281 ? 112.939 125.041 159.567 1.00 33.59 281 TRP B O 1
ATOM 5722 N N . LEU B 2 282 ? 114.356 126.549 160.452 1.00 35.62 282 LEU B N 1
ATOM 5723 C CA . LEU B 2 282 ? 113.385 127.635 160.481 1.00 30.04 282 LEU B CA 1
ATOM 5724 C C . LEU B 2 282 ? 113.931 128.867 159.768 1.00 35.24 282 LEU B C 1
ATOM 5725 O O . LEU B 2 282 ? 113.607 129.999 160.135 1.00 41.75 282 LEU B O 1
ATOM 5730 N N . ARG B 2 283 ? 114.765 128.657 158.748 1.00 32.72 283 ARG B N 1
ATOM 5731 C CA . ARG B 2 283 ? 115.377 129.779 158.043 1.00 32.81 283 ARG B CA 1
ATOM 5732 C C . ARG B 2 283 ? 114.368 130.525 157.180 1.00 34.42 283 ARG B C 1
ATOM 5733 O O . ARG B 2 283 ? 114.501 131.737 156.984 1.00 39.84 283 ARG B O 1
ATOM 5741 N N . THR B 2 284 ? 113.361 129.825 156.656 1.00 27.14 284 THR B N 1
ATOM 5742 C CA . THR B 2 284 ? 112.340 130.434 155.813 1.00 30.97 284 THR B CA 1
ATOM 5743 C C . THR B 2 284 ? 110.975 130.463 156.491 1.00 33.62 284 THR B C 1
ATOM 5744 O O . THR B 2 284 ? 109.953 130.598 155.812 1.00 38.89 284 THR B O 1
ATOM 5748 N N . ILE B 2 285 ? 110.938 130.340 157.813 1.00 30.16 285 ILE B N 1
ATOM 5749 C CA . ILE B 2 285 ? 109.693 130.350 158.570 1.00 28.71 285 ILE B CA 1
ATOM 5750 C C . ILE B 2 285 ? 109.588 131.687 159.289 1.00 31.80 285 ILE B C 1
ATOM 5751 O O . ILE B 2 285 ? 110.426 132.013 160.137 1.00 31.87 285 ILE B O 1
ATOM 5756 N N . SER B 2 286 ? 108.561 132.462 158.950 1.00 38.15 286 SER B N 1
ATOM 5757 C CA . SER B 2 286 ? 108.350 133.754 159.583 1.00 27.06 286 SER B CA 1
ATOM 5758 C C . SER B 2 286 ? 107.767 133.567 160.976 1.00 29.72 286 SER B C 1
ATOM 5759 O O . SER B 2 286 ? 106.917 132.701 161.200 1.00 35.99 286 SER B O 1
ATOM 5762 N N . VAL B 2 287 ? 108.229 134.387 161.915 1.00 33.34 287 VAL B N 1
ATOM 5763 C CA . VAL B 2 287 ? 107.840 134.287 163.315 1.00 26.56 287 VAL B CA 1
ATOM 5764 C C . VAL B 2 287 ? 106.924 135.455 163.646 1.00 28.31 287 VAL B C 1
ATOM 5765 O O . VAL B 2 287 ? 107.329 136.619 163.546 1.00 42.72 287 VAL B O 1
ATOM 5769 N N . ILE B 2 288 ? 105.692 135.148 164.041 1.00 22.26 288 ILE B N 1
ATOM 5770 C CA . ILE B 2 288 ? 104.759 136.165 164.514 1.00 19.37 288 ILE B CA 1
ATOM 5771 C C . ILE B 2 288 ? 105.013 136.365 166.005 1.00 22.88 288 ILE B C 1
ATOM 5772 O O . ILE B 2 288 ? 104.717 135.487 166.817 1.00 31.27 288 ILE B O 1
ATOM 5777 N N . LEU B 2 289 ? 105.555 137.522 166.368 1.00 19.66 289 LEU B N 1
ATOM 5778 C CA . LEU B 2 289 ? 105.951 137.783 167.747 1.00 14.80 289 LEU B CA 1
ATOM 5779 C C . LEU B 2 289 ? 104.741 138.256 168.543 1.00 17.53 289 LEU B C 1
ATOM 5780 O O . LEU B 2 289 ? 104.202 139.337 168.285 1.00 22.24 289 LEU B O 1
ATOM 5785 N N . PHE B 2 290 ? 104.312 137.449 169.510 1.00 25.99 290 PHE B N 1
ATOM 5786 C CA . PHE B 2 290 ? 103.225 137.818 170.414 1.00 17.97 290 PHE B CA 1
ATOM 5787 C C . PHE B 2 290 ? 103.839 138.407 171.677 1.00 22.89 290 PHE B C 1
ATOM 5788 O O . PHE B 2 290 ? 104.328 137.678 172.542 1.00 37.64 290 PHE B O 1
ATOM 5796 N N . LEU B 2 291 ? 103.812 139.732 171.787 1.00 28.79 291 LEU B N 1
ATOM 5797 C CA . LEU B 2 291 ? 104.268 140.412 172.997 1.00 23.62 291 LEU B CA 1
ATOM 5798 C C . LEU B 2 291 ? 103.118 140.374 173.991 1.00 25.09 291 LEU B C 1
ATOM 5799 O O . LEU B 2 291 ? 102.281 141.275 174.052 1.00 33.85 291 LEU B O 1
ATOM 5804 N N . ASN B 2 292 ? 103.082 139.306 174.780 1.00 23.39 292 ASN B N 1
ATOM 5805 C CA . ASN B 2 292 ? 101.935 138.984 175.608 1.00 27.48 292 ASN B CA 1
ATOM 5806 C C . ASN B 2 292 ? 102.045 139.668 176.969 1.00 28.62 292 ASN B C 1
ATOM 5807 O O . ASN B 2 292 ? 103.040 140.324 177.288 1.00 29.40 292 ASN B O 1
ATOM 5812 N N . LYS B 2 293 ? 100.998 139.509 177.782 1.00 28.42 293 LYS B N 1
ATOM 5813 C CA . LYS B 2 293 ? 100.943 140.054 179.139 1.00 22.70 293 LYS B CA 1
ATOM 5814 C C . LYS B 2 293 ? 101.124 141.571 179.133 1.00 39.26 293 LYS B C 1
ATOM 5815 O O . LYS B 2 293 ? 101.881 142.135 179.926 1.00 41.28 293 LYS B O 1
ATOM 5821 N N . GLN B 2 294 ? 100.416 142.234 178.217 1.00 42.08 294 GLN B N 1
ATOM 5822 C CA . GLN B 2 294 ? 100.499 143.688 178.132 1.00 37.10 294 GLN B CA 1
ATOM 5823 C C . GLN B 2 294 ? 99.817 144.361 179.315 1.00 38.49 294 GLN B C 1
ATOM 5824 O O . GLN B 2 294 ? 100.263 145.423 179.762 1.00 42.54 294 GLN B O 1
ATOM 5830 N N . ASP B 2 295 ? 98.739 143.766 179.830 1.00 40.25 295 ASP B N 1
ATOM 5831 C CA . ASP B 2 295 ? 98.050 144.346 180.980 1.00 43.10 295 ASP B CA 1
ATOM 5832 C C . ASP B 2 295 ? 98.942 144.342 182.216 1.00 41.17 295 ASP B C 1
ATOM 5833 O O . ASP B 2 295 ? 99.052 145.353 182.921 1.00 42.36 295 ASP B O 1
ATOM 5838 N N . LEU B 2 296 ? 99.601 143.212 182.489 1.00 43.51 296 LEU B N 1
ATOM 5839 C CA . LEU B 2 296 ? 100.511 143.148 183.626 1.00 41.84 296 LEU B CA 1
ATOM 5840 C C . LEU B 2 296 ? 101.715 144.054 183.422 1.00 44.08 296 LEU B C 1
ATOM 5841 O O . LEU B 2 296 ? 102.227 144.630 184.389 1.00 50.13 296 LEU B O 1
ATOM 5846 N N . LEU B 2 297 ? 102.174 144.197 182.177 1.00 36.09 297 LEU B N 1
ATOM 5847 C CA . LEU B 2 297 ? 103.230 145.161 181.889 1.00 36.59 297 LEU B CA 1
ATOM 5848 C C . LEU B 2 297 ? 102.783 146.575 182.232 1.00 40.04 297 LEU B C 1
ATOM 5849 O O . LEU B 2 297 ? 103.547 147.349 182.817 1.00 46.45 297 LEU B O 1
ATOM 5854 N N . ALA B 2 298 ? 101.543 146.927 181.881 1.00 41.87 298 ALA B N 1
ATOM 5855 C CA . ALA B 2 298 ? 101.029 148.252 182.210 1.00 36.72 298 ALA B CA 1
ATOM 5856 C C . ALA B 2 298 ? 100.949 148.458 183.717 1.00 41.42 298 ALA B C 1
ATOM 5857 O O . ALA B 2 298 ? 101.330 149.521 184.225 1.00 51.41 298 ALA B O 1
ATOM 5859 N N . GLU B 2 299 ? 100.454 147.455 184.451 1.00 41.30 299 GLU B N 1
ATOM 5860 C CA . GLU B 2 299 ? 100.398 147.582 185.907 1.00 42.12 299 GLU B CA 1
ATOM 5861 C C . GLU B 2 299 ? 101.790 147.748 186.502 1.00 48.69 299 GLU B C 1
ATOM 5862 O O . GLU B 2 299 ? 101.997 148.583 187.390 1.00 49.12 299 GLU B O 1
ATOM 5868 N N . LYS B 2 300 ? 102.759 146.962 186.028 1.00 48.85 300 LYS B N 1
ATOM 5869 C CA . LYS B 2 300 ? 104.110 147.048 186.573 1.00 45.73 300 LYS B CA 1
ATOM 5870 C C . LYS B 2 300 ? 104.763 148.383 186.236 1.00 52.63 300 LYS B C 1
ATOM 5871 O O . LYS B 2 300 ? 105.521 148.929 187.046 1.00 51.24 300 LYS B O 1
ATOM 5877 N N . VAL B 2 301 ? 104.488 148.921 185.047 1.00 49.98 301 VAL B N 1
ATOM 5878 C CA . VAL B 2 301 ? 105.072 150.201 184.658 1.00 43.88 301 VAL B CA 1
ATOM 5879 C C . VAL B 2 301 ? 104.470 151.337 185.476 1.00 48.88 301 VAL B C 1
ATOM 5880 O O . VAL B 2 301 ? 105.190 152.205 185.984 1.00 56.26 301 VAL B O 1
ATOM 5884 N N . LEU B 2 302 ? 103.142 151.350 185.626 1.00 52.14 302 LEU B N 1
ATOM 5885 C CA . LEU B 2 302 ? 102.509 152.404 186.416 1.00 53.31 302 LEU B CA 1
ATOM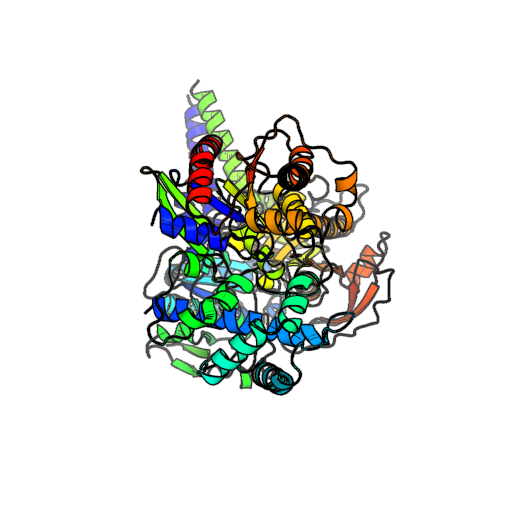 5886 C C . LEU B 2 302 ? 102.845 152.288 187.897 1.00 57.04 302 LEU B C 1
ATOM 5887 O O . LEU B 2 302 ? 102.872 153.302 188.602 1.00 59.86 302 LEU B O 1
ATOM 5892 N N . ALA B 2 303 ? 103.091 151.072 188.388 1.00 61.65 303 ALA B N 1
ATOM 5893 C CA . ALA B 2 303 ? 103.476 150.910 189.786 1.00 59.63 303 ALA B CA 1
ATOM 5894 C C . ALA B 2 303 ? 104.823 151.564 190.068 1.00 61.10 303 ALA B C 1
ATOM 5895 O O . ALA B 2 303 ? 104.995 152.222 191.099 1.00 59.28 303 ALA B O 1
ATOM 5897 N N . GLY B 2 304 ? 105.788 151.390 189.168 1.00 67.45 304 GLY B N 1
ATOM 5898 C CA . GLY B 2 304 ? 107.098 151.983 189.321 1.00 68.09 304 GLY B CA 1
ATOM 5899 C C . GLY B 2 304 ? 108.009 151.287 190.307 1.00 70.61 304 GLY B C 1
ATOM 5900 O O . GLY B 2 304 ? 109.165 151.704 190.455 1.00 71.54 304 GLY B O 1
ATOM 5901 N N . LYS B 2 305 ? 107.529 150.245 190.989 1.00 69.97 305 LYS B N 1
ATOM 5902 C CA . LYS B 2 305 ? 108.363 149.548 191.963 1.00 69.87 305 LYS B CA 1
ATOM 5903 C C . LYS B 2 305 ? 109.519 148.822 191.287 1.00 69.89 305 LYS B C 1
ATOM 5904 O O . LYS B 2 305 ? 110.651 148.845 191.785 1.00 67.95 305 LYS B O 1
ATOM 5910 N N . SER B 2 306 ? 109.258 148.177 190.155 1.00 64.88 306 SER B N 1
ATOM 5911 C CA . SER B 2 306 ? 110.264 147.421 189.412 1.00 62.56 306 SER B CA 1
ATOM 5912 C C . SER B 2 306 ? 110.469 148.110 188.065 1.00 63.73 306 SER B C 1
ATOM 5913 O O . SER B 2 306 ? 109.770 147.824 187.092 1.00 65.37 306 SER B O 1
ATOM 5916 N N . LYS B 2 307 ? 111.434 149.023 188.019 1.00 61.09 307 LYS B N 1
ATOM 5917 C CA . LYS B 2 307 ? 111.730 149.742 186.789 1.00 60.04 307 LYS B CA 1
ATOM 5918 C C . LYS B 2 307 ? 112.315 148.803 185.740 1.00 59.11 307 LYS B C 1
ATOM 5919 O O . LYS B 2 307 ? 113.007 147.832 186.056 1.00 64.54 307 LYS B O 1
ATOM 5925 N N . ILE B 2 308 ? 112.022 149.103 184.474 1.00 52.98 308 ILE B N 1
ATOM 5926 C CA . ILE B 2 308 ? 112.520 148.278 183.378 1.00 53.42 308 ILE B CA 1
ATOM 5927 C C . ILE B 2 308 ? 114.032 148.422 183.249 1.00 54.79 308 ILE B C 1
ATOM 5928 O O . ILE B 2 308 ? 114.740 147.448 182.964 1.00 57.78 308 ILE B O 1
ATOM 5933 N N . GLU B 2 309 ? 114.552 149.633 183.463 1.00 60.37 309 GLU B N 1
ATOM 5934 C CA . GLU B 2 309 ? 115.980 149.876 183.292 1.00 58.84 309 GLU B CA 1
ATOM 5935 C C . GLU B 2 309 ? 116.825 149.198 184.363 1.00 60.26 309 GLU B C 1
ATOM 5936 O O . GLU B 2 309 ? 118.025 148.997 184.150 1.00 59.19 309 GLU B O 1
ATOM 5942 N N . ASP B 2 310 ? 116.232 148.843 185.506 1.00 57.42 310 ASP B N 1
ATOM 5943 C CA . ASP B 2 310 ? 116.989 148.174 186.557 1.00 55.07 310 ASP B CA 1
ATOM 5944 C C . ASP B 2 310 ? 117.372 146.751 186.177 1.00 57.72 310 ASP B C 1
ATOM 5945 O O . ASP B 2 310 ? 118.256 146.168 186.813 1.00 57.35 310 ASP B O 1
ATOM 5950 N N . TYR B 2 311 ? 116.728 146.182 185.161 1.00 57.46 311 TYR B N 1
ATOM 5951 C CA . TYR B 2 311 ? 117.068 144.865 184.645 1.00 55.21 311 TYR B CA 1
ATOM 5952 C C . TYR B 2 311 ? 117.567 144.893 183.210 1.00 56.06 311 TYR B C 1
ATOM 5953 O O . TYR B 2 311 ? 118.323 144.003 182.817 1.00 57.94 311 TYR B O 1
ATOM 5962 N N . PHE B 2 312 ? 117.164 145.889 182.423 1.00 48.95 312 PHE B N 1
ATOM 5963 C CA . PHE B 2 312 ? 117.680 146.110 181.074 1.00 45.53 312 PHE B CA 1
ATOM 5964 C C . PHE B 2 312 ? 118.204 147.538 181.024 1.00 54.01 312 PHE B C 1
ATOM 5965 O O . PHE B 2 312 ? 117.449 148.479 180.740 1.00 55.01 312 PHE B O 1
ATOM 5973 N N . PRO B 2 313 ? 119.495 147.739 181.300 1.00 59.22 313 PRO B N 1
ATOM 5974 C CA . PRO B 2 313 ? 120.023 149.110 181.408 1.00 55.00 313 PRO B CA 1
ATOM 5975 C C . PRO B 2 313 ? 119.903 149.923 180.131 1.00 53.70 313 PRO B C 1
ATOM 5976 O O . PRO B 2 313 ? 119.933 151.158 180.199 1.00 56.38 313 PRO B O 1
ATOM 5980 N N . GLU B 2 314 ? 119.769 149.279 178.971 1.00 47.63 314 GLU B N 1
ATOM 5981 C CA . GLU B 2 314 ? 119.616 150.009 177.719 1.00 48.79 314 GLU B CA 1
ATOM 5982 C C . GLU B 2 314 ? 118.272 150.717 177.608 1.00 53.31 314 GLU B C 1
ATOM 5983 O O . GLU B 2 314 ? 118.093 151.524 176.690 1.00 56.86 314 GLU B O 1
ATOM 5989 N N . PHE B 2 315 ? 117.329 150.436 178.511 1.00 55.58 315 PHE B N 1
ATOM 5990 C CA . PHE B 2 315 ? 116.021 151.079 178.446 1.00 48.88 315 PHE B CA 1
ATOM 5991 C C . PHE B 2 315 ? 116.095 152.554 178.822 1.00 46.63 315 PHE B C 1
ATOM 5992 O O . PHE B 2 315 ? 115.258 153.347 178.376 1.00 51.16 315 PHE B O 1
ATOM 6000 N N . ALA B 2 316 ? 117.080 152.938 179.639 1.00 50.01 316 ALA B N 1
ATOM 6001 C CA . ALA B 2 316 ? 117.190 154.331 180.062 1.00 51.65 316 ALA B CA 1
ATOM 6002 C C . ALA B 2 316 ? 117.438 155.254 178.876 1.00 55.04 316 ALA B C 1
ATOM 6003 O O . ALA B 2 316 ? 116.843 156.335 178.786 1.00 57.28 316 ALA B O 1
ATOM 6005 N N . ARG B 2 317 ? 118.312 154.848 177.957 1.00 53.84 317 ARG B N 1
ATOM 6006 C CA . ARG B 2 317 ? 118.591 155.642 176.768 1.00 56.72 317 ARG B CA 1
ATOM 6007 C C . ARG B 2 317 ? 117.574 155.421 175.657 1.00 55.38 317 ARG B C 1
ATOM 6008 O O . ARG B 2 317 ? 117.625 156.127 174.644 1.00 55.36 317 ARG B O 1
ATOM 6016 N N . TYR B 2 318 ? 116.662 154.467 175.820 1.00 51.06 318 TYR B N 1
ATOM 6017 C CA . TYR B 2 318 ? 115.676 154.181 174.788 1.00 52.94 318 TYR B CA 1
ATOM 6018 C C . TYR B 2 318 ? 114.652 155.305 174.686 1.00 46.82 318 TYR B C 1
ATOM 6019 O O . TYR B 2 318 ? 114.298 155.940 175.682 1.00 49.24 318 TYR B O 1
ATOM 6028 N N . THR B 2 319 ? 114.177 155.546 173.466 1.00 46.33 319 THR B N 1
ATOM 6029 C CA . THR B 2 319 ? 113.128 156.519 173.206 1.00 49.48 319 THR B CA 1
ATOM 6030 C C . THR B 2 319 ? 112.041 155.868 172.365 1.00 48.57 319 THR B C 1
ATOM 6031 O O . THR B 2 319 ? 112.317 155.009 171.522 1.00 51.53 319 THR B O 1
ATOM 6035 N N . THR B 2 320 ? 110.802 156.282 172.606 1.00 55.12 320 THR B N 1
ATOM 6036 C CA . THR B 2 320 ? 109.666 155.683 171.918 1.00 54.24 320 THR B CA 1
ATOM 6037 C C . THR B 2 320 ? 109.756 155.953 170.419 1.00 59.67 320 THR B C 1
ATOM 6038 O O . THR B 2 320 ? 109.958 157.105 170.012 1.00 59.60 320 THR B O 1
ATOM 6042 N N . PRO B 2 321 ? 109.623 154.933 169.574 1.00 62.65 321 PRO B N 1
ATOM 6043 C CA . PRO B 2 321 ? 109.680 155.162 168.127 1.00 62.38 321 PRO B CA 1
ATOM 6044 C C . PRO B 2 321 ? 108.489 155.970 167.639 1.00 62.65 321 PRO B C 1
ATOM 6045 O O . PRO B 2 321 ? 107.408 155.954 168.232 1.00 60.52 321 PRO B O 1
ATOM 6049 N N . GLU B 2 322 ? 108.704 156.691 166.536 1.00 66.99 322 GLU B N 1
ATOM 6050 C CA . GLU B 2 322 ? 107.651 157.532 165.979 1.00 69.72 322 GLU B CA 1
ATOM 6051 C C . GLU B 2 322 ? 106.573 156.724 165.268 1.00 72.98 322 GLU B C 1
ATOM 6052 O O . GLU B 2 322 ? 105.483 157.252 165.022 1.00 69.59 322 GLU B O 1
ATOM 6058 N N . ASP B 2 323 ? 106.847 155.466 164.932 1.00 69.87 323 ASP B N 1
ATOM 6059 C CA . ASP B 2 323 ? 105.851 154.594 164.323 1.00 63.60 323 ASP B CA 1
ATOM 6060 C C . ASP B 2 323 ? 104.951 153.929 165.355 1.00 66.74 323 ASP B C 1
ATOM 6061 O O . ASP B 2 323 ? 104.142 153.068 164.991 1.00 69.29 323 ASP B O 1
ATOM 6066 N N . ALA B 2 324 ? 105.082 154.306 166.625 1.00 64.00 324 ALA B N 1
ATOM 6067 C CA . ALA B 2 324 ? 104.258 153.727 167.676 1.00 63.27 324 ALA B CA 1
ATOM 6068 C C . ALA B 2 324 ? 102.789 154.066 167.461 1.00 64.48 324 ALA B C 1
ATOM 6069 O O . ALA B 2 324 ? 102.442 155.172 167.039 1.00 65.82 324 ALA B O 1
ATOM 6071 N N . THR B 2 325 ? 101.922 153.100 167.757 1.00 62.61 325 THR B N 1
ATOM 6072 C CA . THR B 2 325 ? 100.474 153.264 167.642 1.00 68.69 325 THR B CA 1
ATOM 6073 C C . THR B 2 325 ? 99.823 152.828 168.949 1.00 69.11 325 THR B C 1
ATOM 6074 O O . THR B 2 325 ? 99.178 151.775 169.019 1.00 65.94 325 THR B O 1
ATOM 6078 N N . PRO B 2 326 ? 99.978 153.618 170.010 1.00 69.59 326 PRO B N 1
ATOM 6079 C CA . PRO B 2 326 ? 99.389 153.240 171.298 1.00 66.83 326 PRO B CA 1
ATOM 6080 C C . PRO B 2 326 ? 97.871 153.289 171.261 1.00 71.08 326 PRO B C 1
ATOM 6081 O O . PRO B 2 326 ? 97.265 154.030 170.483 1.00 71.11 326 PRO B O 1
ATOM 6085 N N . GLU B 2 327 ? 97.259 152.476 172.116 1.00 70.49 327 GLU B N 1
ATOM 6086 C CA . GLU B 2 327 ? 95.817 152.520 172.276 1.00 73.01 327 GLU B CA 1
ATOM 6087 C C . GLU B 2 327 ? 95.403 153.862 172.877 1.00 73.87 327 GLU B C 1
ATOM 6088 O O . GLU B 2 327 ? 96.178 154.487 173.606 1.00 68.81 327 GLU B O 1
ATOM 6094 N N . PRO B 2 328 ? 94.200 154.342 172.563 1.00 77.00 328 PRO B N 1
ATOM 6095 C CA . PRO B 2 328 ? 93.750 155.617 173.133 1.00 75.80 328 PRO B CA 1
ATOM 6096 C C . PRO B 2 328 ? 93.737 155.571 174.655 1.00 76.70 328 PRO B C 1
ATOM 6097 O O . PRO B 2 328 ? 93.305 154.589 175.263 1.00 74.09 328 PRO B O 1
ATOM 6101 N N . GLY B 2 329 ? 94.221 156.650 175.266 1.00 74.26 329 GLY B N 1
ATOM 6102 C CA . GLY B 2 329 ? 94.304 156.742 176.707 1.00 71.65 329 GLY B CA 1
ATOM 6103 C C . GLY B 2 329 ? 95.474 156.020 177.337 1.00 72.69 329 GLY B C 1
ATOM 6104 O O . GLY B 2 329 ? 95.577 156.006 178.571 1.00 72.03 329 GLY B O 1
ATOM 6105 N N . GLU B 2 330 ? 96.357 155.422 176.541 1.00 64.67 330 GLU B N 1
ATOM 6106 C CA . GLU B 2 330 ? 97.481 154.679 177.094 1.00 62.15 330 GLU B CA 1
ATOM 6107 C C . GLU B 2 330 ? 98.525 155.625 177.671 1.00 60.92 330 GLU B C 1
ATOM 6108 O O . GLU B 2 330 ? 98.802 156.690 177.112 1.00 64.50 330 GLU B O 1
ATOM 6114 N N . ASP B 2 331 ? 99.101 155.231 178.802 1.00 55.23 331 ASP B N 1
ATOM 6115 C CA . ASP B 2 331 ? 100.171 156.012 179.402 1.00 58.24 331 ASP B CA 1
ATOM 6116 C C . ASP B 2 331 ? 101.412 155.965 178.512 1.00 57.07 331 ASP B C 1
ATOM 6117 O O . ASP B 2 331 ? 101.746 154.909 177.966 1.00 55.12 331 ASP B O 1
ATOM 6122 N N . PRO B 2 332 ? 102.105 157.093 178.333 1.00 56.68 332 PRO B N 1
ATOM 6123 C CA . PRO B 2 332 ? 103.334 157.073 177.523 1.00 59.36 332 PRO B CA 1
ATOM 6124 C C . PRO B 2 332 ? 104.401 156.139 178.066 1.00 60.01 332 PRO B C 1
ATOM 6125 O O . PRO B 2 332 ? 105.182 155.584 177.283 1.00 56.32 332 PRO B O 1
ATOM 6129 N N . ARG B 2 333 ? 104.463 155.956 179.387 1.00 55.46 333 ARG B N 1
ATOM 6130 C CA . ARG B 2 333 ? 105.453 155.054 179.967 1.00 52.06 333 ARG B CA 1
ATOM 6131 C C . ARG B 2 333 ? 105.210 153.611 179.536 1.00 52.41 333 ARG B C 1
ATOM 6132 O O . ARG B 2 333 ? 106.156 152.887 179.202 1.00 56.35 333 ARG B O 1
ATOM 6140 N N . VAL B 2 334 ? 103.947 153.177 179.538 1.00 47.16 334 VAL B N 1
ATOM 6141 C CA . VAL B 2 334 ? 103.620 151.827 179.086 1.00 42.14 334 VAL B CA 1
ATOM 6142 C C . VAL B 2 334 ? 103.976 151.661 177.616 1.00 43.36 334 VAL B C 1
ATOM 6143 O O . VAL B 2 334 ? 104.515 150.626 177.205 1.00 52.22 334 VAL B O 1
ATOM 6147 N N . THR B 2 335 ? 103.668 152.671 176.801 1.00 53.11 335 THR B N 1
ATOM 6148 C CA . THR B 2 335 ? 104.002 152.613 175.382 1.00 55.61 335 THR B CA 1
ATOM 6149 C C . THR B 2 335 ? 105.507 152.480 175.182 1.00 48.52 335 THR B C 1
ATOM 6150 O O . THR B 2 335 ? 105.971 151.647 174.394 1.00 52.65 335 THR B O 1
ATOM 6154 N N . ARG B 2 336 ? 106.287 153.282 175.909 1.00 43.72 336 ARG B N 1
ATOM 6155 C CA . ARG B 2 336 ? 107.738 153.217 175.777 1.00 46.24 336 ARG B CA 1
ATOM 6156 C C . ARG B 2 336 ? 108.273 151.857 176.205 1.00 43.71 336 ARG B C 1
ATOM 6157 O O . ARG B 2 336 ? 109.117 151.273 175.517 1.00 50.60 336 ARG B O 1
ATOM 6165 N N . ALA B 2 337 ? 107.788 151.332 177.333 1.00 42.24 337 ALA B N 1
ATOM 6166 C CA . ALA B 2 337 ? 108.271 150.040 177.813 1.00 37.80 337 ALA B CA 1
ATOM 6167 C C . ALA B 2 337 ? 107.926 148.921 176.836 1.00 41.21 337 ALA B C 1
ATOM 6168 O O . ALA B 2 337 ? 108.774 148.079 176.509 1.00 54.32 337 ALA B O 1
ATOM 6170 N N . LYS B 2 338 ? 106.684 148.904 176.346 1.00 34.99 338 LYS B N 1
ATOM 6171 C CA . LYS B 2 338 ? 106.266 147.829 175.455 1.00 35.69 338 LYS B CA 1
ATOM 6172 C C . LYS B 2 338 ? 106.982 147.912 174.113 1.00 35.91 338 LYS B C 1
ATOM 6173 O O . LYS B 2 338 ? 107.340 146.880 173.533 1.00 38.21 338 LYS B O 1
ATOM 6179 N N . TYR B 2 339 ? 107.238 149.124 173.614 1.00 42.78 339 TYR B N 1
ATOM 6180 C CA . TYR B 2 339 ? 107.955 149.234 172.351 1.00 43.01 339 TYR B CA 1
ATOM 6181 C C . TYR B 2 339 ? 109.442 148.950 172.513 1.00 39.10 339 TYR B C 1
ATOM 6182 O O . TYR B 2 339 ? 110.071 148.447 171.578 1.00 32.31 339 TYR B O 1
ATOM 6191 N N . PHE B 2 340 ? 110.017 149.228 173.685 1.00 34.88 340 PHE B N 1
ATOM 6192 C CA . PHE B 2 340 ? 111.379 148.779 173.955 1.00 29.08 340 PHE B CA 1
ATOM 6193 C C . PHE B 2 340 ? 111.459 147.258 173.964 1.00 43.05 340 PHE B C 1
ATOM 6194 O O . PHE B 2 340 ? 112.391 146.671 173.399 1.00 51.43 340 PHE B O 1
ATOM 6202 N N . ILE B 2 341 ? 110.483 146.602 174.597 1.00 34.52 341 ILE B N 1
ATOM 6203 C CA . ILE B 2 341 ? 110.467 145.142 174.612 1.00 24.21 341 ILE B CA 1
ATOM 6204 C C . ILE B 2 341 ? 110.292 144.595 173.199 1.00 29.78 341 ILE B C 1
ATOM 6205 O O . ILE B 2 341 ? 110.923 143.600 172.820 1.00 42.91 341 ILE B O 1
ATOM 6210 N N . ARG B 2 342 ? 109.440 145.238 172.397 1.00 26.84 342 ARG B N 1
ATOM 6211 C CA . ARG B 2 342 ? 109.270 144.821 171.007 1.00 26.98 342 ARG B CA 1
ATOM 6212 C C . ARG B 2 342 ? 110.565 144.980 170.218 1.00 29.23 342 ARG B C 1
ATOM 6213 O O . ARG B 2 342 ? 110.960 144.081 169.466 1.00 30.35 342 ARG B O 1
ATOM 6221 N N . ASP B 2 343 ? 111.246 146.116 170.382 1.00 42.36 343 ASP B N 1
ATOM 6222 C CA . ASP B 2 343 ? 112.485 146.358 169.656 1.00 35.63 343 ASP B CA 1
ATOM 6223 C C . ASP B 2 343 ? 113.608 145.441 170.113 1.00 30.61 343 ASP B C 1
ATOM 6224 O O . ASP B 2 343 ? 114.531 145.184 169.336 1.00 47.33 343 ASP B O 1
ATOM 6229 N N . GLU B 2 344 ? 113.539 144.926 171.343 1.00 29.07 344 GLU B N 1
ATOM 6230 C CA . GLU B 2 344 ? 114.534 143.954 171.786 1.00 23.61 344 GLU B CA 1
ATOM 6231 C C . GLU B 2 344 ? 114.518 142.706 170.909 1.00 31.12 344 GLU B C 1
ATOM 6232 O O . GLU B 2 344 ? 115.575 142.157 170.577 1.00 39.23 344 GLU B O 1
ATOM 6238 N N . PHE B 2 345 ? 113.327 142.239 170.526 1.00 29.76 345 PHE B N 1
ATOM 6239 C CA . PHE B 2 345 ? 113.221 141.105 169.613 1.00 23.23 345 PHE B CA 1
ATOM 6240 C C . PHE B 2 345 ? 113.372 141.530 168.157 1.00 27.36 345 PHE B C 1
ATOM 6241 O O . PHE B 2 345 ? 113.822 140.733 167.322 1.00 31.86 345 PHE B O 1
ATOM 6249 N N . LEU B 2 346 ? 112.993 142.769 167.836 1.00 33.24 346 LEU B N 1
ATOM 6250 C CA . LEU B 2 346 ? 113.171 143.262 166.474 1.00 26.43 346 LEU B CA 1
ATOM 6251 C C . LEU B 2 346 ? 114.646 143.341 166.105 1.00 32.44 346 LEU B C 1
ATOM 6252 O O . LEU B 2 346 ? 115.021 143.080 164.958 1.00 29.62 346 LEU B O 1
ATOM 6257 N N . ARG B 2 347 ? 115.498 143.702 167.067 1.00 32.06 347 ARG B N 1
ATOM 6258 C CA . ARG B 2 347 ? 116.936 143.708 166.824 1.00 29.13 347 ARG B CA 1
ATOM 6259 C C . ARG B 2 347 ? 117.427 142.318 166.444 1.00 30.67 347 ARG B C 1
ATOM 6260 O O . ARG B 2 347 ? 118.191 142.154 165.485 1.00 40.48 347 ARG B O 1
ATOM 6268 N N . ILE B 2 348 ? 116.978 141.298 167.180 1.00 26.74 348 ILE B N 1
ATOM 6269 C CA . ILE B 2 348 ? 117.382 139.927 166.883 1.00 28.43 348 ILE B CA 1
ATOM 6270 C C . ILE B 2 348 ? 116.896 139.515 165.500 1.00 26.98 348 ILE B C 1
ATOM 6271 O O . ILE B 2 348 ? 117.643 138.917 164.716 1.00 26.22 348 ILE B O 1
ATOM 6276 N N . SER B 2 349 ? 115.639 139.830 165.177 1.00 28.30 349 SER B N 1
ATOM 6277 C CA . SER B 2 349 ? 115.098 139.426 163.881 1.00 26.13 349 SER B CA 1
ATOM 6278 C C . SER B 2 349 ? 115.824 140.113 162.729 1.00 33.07 349 SER B C 1
ATOM 6279 O O . SER B 2 349 ? 116.116 139.480 161.708 1.00 40.44 349 SER B O 1
ATOM 6282 N N . THR B 2 350 ? 116.126 141.406 162.869 1.00 32.42 350 THR B N 1
ATOM 6283 C CA . THR B 2 350 ? 116.819 142.126 161.808 1.00 31.34 350 THR B CA 1
ATOM 6284 C C . THR B 2 350 ? 118.303 141.792 161.732 1.00 39.03 350 THR B C 1
ATOM 6285 O O . THR B 2 350 ? 118.924 142.044 160.695 1.00 42.32 350 THR B O 1
ATOM 6289 N N . ALA B 2 351 ? 118.887 141.240 162.800 1.00 39.97 351 ALA B N 1
ATOM 6290 C CA . ALA B 2 351 ? 120.284 140.829 162.736 1.00 37.11 351 ALA B CA 1
ATOM 6291 C C . ALA B 2 351 ? 120.514 139.696 161.743 1.00 41.78 351 ALA B C 1
ATOM 6292 O O . ALA B 2 351 ? 121.652 139.497 161.305 1.00 44.75 351 ALA B O 1
ATOM 6294 N N . SER B 2 352 ? 119.466 138.950 161.379 1.00 38.65 352 SER B N 1
ATOM 6295 C CA . SER B 2 352 ? 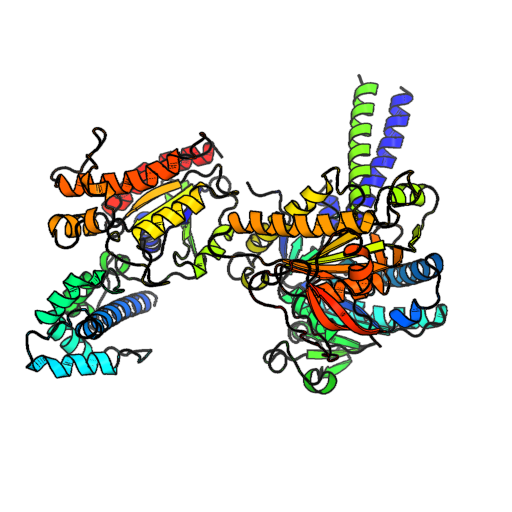119.606 137.873 160.407 1.00 41.05 352 SER B CA 1
ATOM 6296 C C . SER B 2 352 ? 118.442 137.833 159.420 1.00 48.18 352 SER B C 1
ATOM 6297 O O . SER B 2 352 ? 118.208 136.792 158.794 1.00 44.11 352 SER B O 1
ATOM 6300 N N . GLY B 2 353 ? 117.715 138.936 159.262 1.00 59.94 353 GLY B N 1
ATOM 6301 C CA . GLY B 2 353 ? 116.581 138.987 158.361 1.00 56.06 353 GLY B CA 1
ATOM 6302 C C . GLY B 2 353 ? 116.974 139.212 156.916 1.00 59.26 353 GLY B C 1
ATOM 6303 O O . GLY B 2 353 ? 116.839 140.322 156.393 1.00 52.30 353 GLY B O 1
ATOM 6304 N N . ASP B 2 354 ? 117.467 138.162 156.258 1.00 61.31 354 ASP B N 1
ATOM 6305 C CA . ASP B 2 354 ? 117.923 138.243 154.877 1.00 62.11 354 ASP B CA 1
ATOM 6306 C C . ASP B 2 354 ? 116.786 138.139 153.865 1.00 60.52 354 ASP B C 1
ATOM 6307 O O . ASP B 2 354 ? 117.042 137.839 152.692 1.00 61.30 354 ASP B O 1
ATOM 6312 N N . GLY B 2 355 ? 115.545 138.374 154.284 1.00 47.34 355 GLY B N 1
ATOM 6313 C CA . GLY B 2 355 ? 114.408 138.319 153.392 1.00 46.85 355 GLY B CA 1
ATOM 6314 C C . GLY B 2 355 ? 113.751 136.963 153.262 1.00 48.59 355 GLY B C 1
ATOM 6315 O O . GLY B 2 355 ? 112.705 136.863 152.607 1.00 44.43 355 GLY B O 1
ATOM 6316 N N . ARG B 2 356 ? 114.325 135.918 153.859 1.00 43.21 356 ARG B N 1
ATOM 6317 C CA . ARG B 2 356 ? 113.703 134.600 153.810 1.00 41.40 356 ARG B CA 1
ATOM 6318 C C . ARG B 2 356 ? 112.493 134.511 154.729 1.00 42.31 356 ARG B C 1
ATOM 6319 O O . ARG B 2 356 ? 111.542 133.782 154.427 1.00 36.67 356 ARG B O 1
ATOM 6327 N N . HIS B 2 357 ? 112.512 135.238 155.843 1.00 37.49 357 HIS B N 1
ATOM 6328 C CA . HIS B 2 357 ? 111.415 135.221 156.798 1.00 32.75 357 HIS B CA 1
ATOM 6329 C C . HIS B 2 357 ? 111.382 136.555 157.529 1.00 33.93 357 HIS B C 1
ATOM 6330 O O . HIS B 2 357 ? 112.368 137.296 157.555 1.00 34.87 357 HIS B O 1
ATOM 6337 N N . TYR B 2 358 ? 110.230 136.853 158.125 1.00 26.31 358 TYR B N 1
ATOM 6338 C CA . TYR B 2 358 ? 109.979 138.152 158.729 1.00 28.82 358 TYR B CA 1
ATOM 6339 C C . TYR B 2 358 ? 109.362 137.979 160.108 1.00 29.08 358 TYR B C 1
ATOM 6340 O O . TYR B 2 358 ? 108.727 136.963 160.400 1.00 30.69 358 TYR B O 1
ATOM 6349 N N . CYS B 2 359 ? 109.561 138.982 160.957 1.00 30.15 359 CYS B N 1
ATOM 6350 C CA . CYS B 2 359 ? 109.001 139.002 162.301 1.00 29.72 359 CYS B CA 1
ATOM 6351 C C . CYS B 2 359 ? 107.836 139.979 162.349 1.00 37.59 359 CYS B C 1
ATOM 6352 O O . CYS B 2 359 ? 107.983 141.147 161.973 1.00 40.64 359 CYS B O 1
ATOM 6355 N N . TYR B 2 360 ? 106.682 139.500 162.811 1.00 28.05 360 TYR B N 1
ATOM 6356 C CA . TYR B 2 360 ? 105.485 140.325 162.929 1.00 23.04 360 TYR B CA 1
ATOM 6357 C C . TYR B 2 360 ? 105.148 140.514 164.401 1.00 28.27 360 TYR B C 1
ATOM 6358 O O . TYR B 2 360 ? 104.564 139.615 165.024 1.00 35.64 360 TYR B O 1
ATOM 6367 N N . PRO B 2 361 ? 105.490 141.651 165.003 1.00 20.14 361 PRO B N 1
ATOM 6368 C CA . PRO B 2 361 ? 105.212 141.842 166.429 1.00 28.66 361 PRO B CA 1
ATOM 6369 C C . PRO B 2 361 ? 103.779 142.289 166.673 1.00 37.38 361 PRO B C 1
ATOM 6370 O O . PRO B 2 361 ? 103.241 143.146 165.967 1.00 35.68 361 PRO B O 1
ATOM 6374 N N . HIS B 2 362 ? 103.161 141.692 167.689 1.00 28.08 362 HIS B N 1
ATOM 6375 C CA . HIS B 2 362 ? 101.805 142.030 168.095 1.00 26.93 362 HIS B CA 1
ATOM 6376 C C . HIS B 2 362 ? 101.762 142.172 169.608 1.00 27.20 362 HIS B C 1
ATOM 6377 O O . HIS B 2 362 ? 102.264 141.304 170.329 1.00 41.06 362 HIS B O 1
ATOM 6384 N N . PHE B 2 363 ? 101.164 143.261 170.084 1.00 28.87 363 PHE B N 1
ATOM 6385 C CA . PHE B 2 363 ? 100.983 143.487 171.517 1.00 32.19 363 PHE B CA 1
ATOM 6386 C C . PHE B 2 363 ? 99.684 142.810 171.929 1.00 30.38 363 PHE B C 1
ATOM 6387 O O . PHE B 2 363 ? 98.594 143.339 171.699 1.00 40.12 363 PHE B O 1
ATOM 6395 N N . THR B 2 364 ? 99.798 141.637 172.542 1.00 36.13 364 THR B N 1
ATOM 6396 C CA . THR B 2 364 ? 98.646 140.817 172.878 1.00 42.03 364 THR B CA 1
ATOM 6397 C C . THR B 2 364 ? 98.457 140.741 174.387 1.00 39.49 364 THR B C 1
ATOM 6398 O O . THR B 2 364 ? 99.410 140.869 175.160 1.00 38.57 364 THR B O 1
ATOM 6402 N N . CYS B 2 365 ? 97.207 140.544 174.795 1.00 40.54 365 CYS B N 1
ATOM 6403 C CA . CYS B 2 365 ? 96.856 140.225 176.177 1.00 34.91 365 CYS B CA 1
ATOM 6404 C C . CYS B 2 365 ? 96.004 138.962 176.108 1.00 39.02 365 CYS B C 1
ATOM 6405 O O . CYS B 2 365 ? 94.837 139.016 175.710 1.00 46.34 365 CYS B O 1
ATOM 6408 N N . ALA B 2 366 ? 96.596 137.828 176.490 1.00 38.38 366 ALA B N 1
ATOM 6409 C CA . ALA B 2 366 ? 95.971 136.536 176.225 1.00 31.37 366 ALA B CA 1
ATOM 6410 C C . ALA B 2 366 ? 94.655 136.379 176.975 1.00 36.99 366 ALA B C 1
ATOM 6411 O O . ALA B 2 366 ? 93.699 135.801 176.447 1.00 47.04 366 ALA B O 1
ATOM 6413 N N . VAL B 2 367 ? 94.580 136.885 178.204 1.00 41.53 367 VAL B N 1
ATOM 6414 C CA . VAL B 2 367 ? 93.384 136.709 179.020 1.00 41.00 367 VAL B CA 1
ATOM 6415 C C . VAL B 2 367 ? 92.268 137.624 178.529 1.00 48.88 367 VAL B C 1
ATOM 6416 O O . VAL B 2 367 ? 91.126 137.529 178.993 1.00 47.82 367 VAL B O 1
ATOM 6420 N N . ASP B 2 368 ? 92.584 138.512 177.588 1.00 47.61 368 ASP B N 1
ATOM 6421 C CA . ASP B 2 368 ? 91.606 139.417 176.993 1.00 43.53 368 ASP B CA 1
ATOM 6422 C C . ASP B 2 368 ? 91.102 138.793 175.697 1.00 46.02 368 ASP B C 1
ATOM 6423 O O . ASP B 2 368 ? 91.848 138.694 174.717 1.00 47.83 368 ASP B O 1
ATOM 6428 N N . THR B 2 369 ? 89.835 138.371 175.696 1.00 48.19 369 THR B N 1
ATOM 6429 C CA . THR B 2 369 ? 89.281 137.691 174.529 1.00 47.14 369 THR B CA 1
ATOM 6430 C C . THR B 2 369 ? 89.212 138.616 173.319 1.00 49.65 369 THR B C 1
ATOM 6431 O O . THR B 2 369 ? 89.564 138.216 172.204 1.00 50.30 369 THR B O 1
ATOM 6435 N N . GLU B 2 370 ? 88.762 139.858 173.518 1.00 49.03 370 GLU B N 1
ATOM 6436 C CA . GLU B 2 370 ? 88.616 140.780 172.395 1.00 47.34 370 GLU B CA 1
ATOM 6437 C C . GLU B 2 370 ? 89.968 141.158 171.801 1.00 47.36 370 GLU B C 1
ATOM 6438 O O . GLU B 2 370 ? 90.113 141.250 170.574 1.00 52.31 370 GLU B O 1
ATOM 6444 N N . ASN B 2 371 ? 90.968 141.390 172.654 1.00 49.72 371 ASN B N 1
ATOM 6445 C CA . ASN B 2 371 ? 92.297 141.727 172.157 1.00 46.73 371 ASN B CA 1
ATOM 6446 C C . ASN B 2 371 ? 92.888 140.584 171.343 1.00 44.70 371 ASN B C 1
ATOM 6447 O O . ASN B 2 371 ? 93.472 140.808 170.277 1.00 49.06 371 ASN B O 1
ATOM 6452 N N . ILE B 2 372 ? 92.740 139.348 171.826 1.00 42.72 372 ILE B N 1
ATOM 6453 C CA . ILE B 2 372 ? 93.246 138.201 171.081 1.00 44.36 372 ILE B CA 1
ATOM 6454 C C . ILE B 2 372 ? 92.467 138.011 169.787 1.00 47.05 372 ILE B C 1
ATOM 6455 O O . ILE B 2 372 ? 93.039 137.621 168.764 1.00 47.28 372 ILE B O 1
ATOM 6460 N N . ARG B 2 373 ? 91.160 138.284 169.802 1.00 52.81 373 ARG B N 1
ATOM 6461 C CA . ARG B 2 373 ? 90.373 138.213 168.575 1.00 47.86 373 ARG B CA 1
ATOM 6462 C C . ARG B 2 373 ? 90.898 139.196 167.536 1.00 45.48 373 ARG B C 1
ATOM 6463 O O . ARG B 2 373 ? 91.083 138.844 166.365 1.00 44.97 373 ARG B O 1
ATOM 6471 N N . ARG B 2 374 ? 91.159 140.435 167.957 1.00 44.09 374 ARG B N 1
ATOM 6472 C CA . ARG B 2 374 ? 91.689 141.435 167.035 1.00 45.55 374 ARG B CA 1
ATOM 6473 C C . ARG B 2 374 ? 93.079 141.052 166.537 1.00 46.33 374 ARG B C 1
ATOM 6474 O O . ARG B 2 374 ? 93.393 141.227 165.353 1.00 50.53 374 ARG B O 1
ATOM 6482 N N . VAL B 2 375 ? 93.925 140.527 167.426 1.00 39.18 375 VAL B N 1
ATOM 6483 C CA . VAL B 2 375 ? 95.276 140.136 167.028 1.00 40.71 375 VAL B CA 1
ATOM 6484 C C . VAL B 2 375 ? 95.230 138.996 166.017 1.00 45.76 375 VAL B C 1
ATOM 6485 O O . VAL B 2 375 ? 95.958 139.004 165.018 1.00 46.62 375 VAL B O 1
ATOM 6489 N N . PHE B 2 376 ? 94.371 138.002 166.250 1.00 49.23 376 PHE B N 1
ATOM 6490 C CA . PHE B 2 376 ? 94.265 136.892 165.309 1.00 43.67 376 PHE B CA 1
ATOM 6491 C C . PHE B 2 376 ? 93.651 137.333 163.987 1.00 45.48 376 PHE B C 1
ATOM 6492 O O . PHE B 2 376 ? 94.025 136.813 162.929 1.00 51.82 376 PHE B O 1
ATOM 6500 N N . ASN B 2 377 ? 92.714 138.284 164.020 1.00 45.98 377 ASN B N 1
ATOM 6501 C CA . ASN B 2 377 ? 92.201 138.847 162.775 1.00 45.67 377 ASN B CA 1
ATOM 6502 C C . ASN B 2 377 ? 93.308 139.544 161.995 1.00 47.36 377 ASN B C 1
ATOM 6503 O O . ASN B 2 377 ? 93.404 139.398 160.771 1.00 53.45 377 ASN B O 1
ATOM 6508 N N . ASP B 2 378 ? 94.158 140.305 162.689 1.00 46.51 378 ASP B N 1
ATOM 6509 C CA . ASP B 2 378 ? 95.283 140.960 162.032 1.00 46.66 378 ASP B CA 1
ATOM 6510 C C . ASP B 2 378 ? 96.349 139.972 161.576 1.00 46.13 378 ASP B C 1
ATOM 6511 O O . ASP B 2 378 ? 97.143 140.302 160.690 1.00 47.73 378 ASP B O 1
ATOM 6516 N N . CYS B 2 379 ? 96.402 138.785 162.177 1.00 52.11 379 CYS B N 1
ATOM 6517 C CA . CYS B 2 379 ? 97.409 137.794 161.823 1.00 46.93 379 CYS B CA 1
ATOM 6518 C C . CYS B 2 379 ? 96.948 136.801 160.764 1.00 47.46 379 CYS B C 1
ATOM 6519 O O . CYS B 2 379 ? 97.792 136.112 160.184 1.00 54.53 379 CYS B O 1
ATOM 6522 N N . ARG B 2 380 ? 95.641 136.689 160.518 1.00 48.03 380 ARG B N 1
ATOM 6523 C CA . ARG B 2 380 ? 95.153 135.691 159.569 1.00 51.37 380 ARG B CA 1
ATOM 6524 C C . ARG B 2 380 ? 95.645 135.965 158.150 1.00 50.39 380 ARG B C 1
ATOM 6525 O O . ARG B 2 380 ? 96.084 135.044 157.447 1.00 51.76 380 ARG B O 1
ATOM 6533 N N . ASP B 2 381 ? 95.567 137.223 157.704 1.00 47.85 381 ASP B N 1
ATOM 6534 C CA . ASP B 2 381 ? 96.046 137.557 156.367 1.00 51.32 381 ASP B CA 1
ATOM 6535 C C . ASP B 2 381 ? 97.550 137.356 156.248 1.00 55.10 381 ASP B C 1
ATOM 6536 O O . ASP B 2 381 ? 98.032 136.865 155.220 1.00 60.34 381 ASP B O 1
ATOM 6541 N N . ILE B 2 382 ? 98.303 137.714 157.289 1.00 52.90 382 ILE B N 1
ATOM 6542 C CA . ILE B 2 382 ? 99.737 137.456 157.290 1.00 49.33 382 ILE B CA 1
ATOM 6543 C C . ILE B 2 382 ? 100.009 135.963 157.170 1.00 49.57 382 ILE B C 1
ATOM 6544 O O . ILE B 2 382 ? 100.873 135.535 156.397 1.00 53.87 382 ILE B O 1
ATOM 6549 N N . ILE B 2 383 ? 99.270 135.149 157.926 1.00 51.47 383 ILE B N 1
ATOM 6550 C CA . ILE B 2 383 ? 99.496 133.708 157.928 1.00 49.62 383 ILE B CA 1
ATOM 6551 C C . ILE B 2 383 ? 99.209 133.117 156.554 1.00 55.26 383 ILE B C 1
ATOM 6552 O O . ILE B 2 383 ? 99.980 132.291 156.048 1.00 61.77 383 ILE B O 1
ATOM 6557 N N . GLN B 2 384 ? 98.106 133.528 155.922 1.00 57.23 384 GLN B N 1
ATOM 6558 C CA . GLN B 2 384 ? 97.806 132.993 154.596 1.00 59.44 384 GLN B CA 1
ATOM 6559 C C . GLN B 2 384 ? 98.820 133.481 153.565 1.00 56.72 384 GLN B C 1
ATOM 6560 O O . GLN B 2 384 ? 99.172 132.744 152.635 1.00 58.58 384 GLN B O 1
ATOM 6566 N N . ARG B 2 385 ? 99.320 134.711 153.722 1.00 49.56 385 ARG B N 1
ATOM 6567 C CA . ARG B 2 385 ? 100.351 135.201 152.812 1.00 51.86 385 ARG B CA 1
ATOM 6568 C C . ARG B 2 385 ? 101.632 134.381 152.929 1.00 57.03 385 ARG B C 1
ATOM 6569 O O . ARG B 2 385 ? 102.242 134.024 151.914 1.00 62.85 385 ARG B O 1
ATOM 6577 N N . MET B 2 386 ? 102.055 134.066 154.157 1.00 57.88 386 MET B N 1
ATOM 6578 C CA . MET B 2 386 ? 103.246 133.232 154.317 1.00 54.74 386 MET B CA 1
ATOM 6579 C C . MET B 2 386 ? 103.008 131.803 153.850 1.00 56.58 386 MET B C 1
ATOM 6580 O O . MET B 2 386 ? 103.937 131.154 153.358 1.00 60.20 386 MET B O 1
ATOM 6585 N N . HIS B 2 387 ? 101.786 131.288 154.008 1.00 56.71 387 HIS B N 1
ATOM 6586 C CA . HIS B 2 387 ? 101.474 129.974 153.456 1.00 56.43 387 HIS B CA 1
ATOM 6587 C C . HIS B 2 387 ? 101.604 129.979 151.940 1.00 63.63 387 HIS B C 1
ATOM 6588 O O . HIS B 2 387 ? 102.111 129.020 151.347 1.00 63.86 387 HIS B O 1
ATOM 6595 N N . LEU B 2 388 ? 101.145 131.054 151.294 1.00 66.90 388 LEU B N 1
ATOM 6596 C CA . LEU B 2 388 ? 101.371 131.208 149.861 1.00 65.15 388 LEU B CA 1
ATOM 6597 C C . LEU B 2 388 ? 102.860 131.282 149.547 1.00 63.07 388 LEU B C 1
ATOM 6598 O O . LEU B 2 388 ? 103.325 130.704 148.557 1.00 64.38 388 LEU B O 1
ATOM 6603 N N . ARG B 2 389 ? 103.624 131.995 150.379 1.00 58.45 389 ARG B N 1
ATOM 6604 C CA . ARG B 2 389 ? 105.064 132.108 150.173 1.00 61.75 389 ARG B CA 1
ATOM 6605 C C . ARG B 2 389 ? 105.777 130.771 150.332 1.00 60.79 389 ARG B C 1
ATOM 6606 O O . ARG B 2 389 ? 106.842 130.575 149.736 1.00 59.20 389 ARG B O 1
ATOM 6614 N N . GLN B 2 390 ? 105.217 129.852 151.112 1.00 65.62 390 GLN B N 1
ATOM 6615 C CA . GLN B 2 390 ? 105.827 128.543 151.326 1.00 66.74 390 GLN B CA 1
ATOM 6616 C C . GLN B 2 390 ? 105.929 127.755 150.024 1.00 67.34 390 GLN B C 1
ATOM 6617 O O . GLN B 2 390 ? 106.993 127.693 149.408 1.00 70.12 390 GLN B O 1
#

Solvent-accessible surface area: 35639 Å² total; per-residue (Å²): 158,43,127,28,97,114,42,20,106,56,42,125,91,19,64,53,56,22,60,88,2,0,30,6,5,8,5,169,67,37,0,78,119,95,97,94,28,48,110,20,115,18,86,84,24,102,106,0,0,0,0,2,0,8,0,12,5,15,72,150,4,26,56,165,72,72,8,130,41,8,3,37,24,0,32,42,0,2,22,40,0,49,141,28,6,107,114,24,108,16,39,44,5,0,2,2,0,2,0,0,4,0,0,1,2,4,21,85,117,80,106,65,5,1,37,8,0,0,50,0,0,10,8,0,26,119,10,2,85,73,0,22,114,102,82,185,27,149,15,51,0,20,0,0,0,7,3,14,30,0,2,0,4,24,1,9,83,90,27,21,30,4,7,4,6,3,73,30,2,26,42,0,3,4,0,5,34,1,9,40,36,17,65,0,0,0,0,40,18,0,23,143,80,19,68,143,118,10,114,68,67,87,0,101,3,105,117,76,31,35,84,23,115,42,31,91,46,13,81,67,49,119,6,48,10,0,54,15,120,161,108,39,75,94,50,119,94,109,7,96,56,33,110,80,70,0,74,132,9,37,114,10,11,1,1,116,27,0,11,64,80,32,152,142,46,138,81,2,30,73,76,10,114,39,0,0,0,0,0,0,5,10,51,5,13,75,107,3,17,60,72,126,24,94,9,0,40,20,0,14,24,0,0,6,1,0,2,0,13,1,2,80,6,8,82,80,116,95,7,76,25,5,27,2,11,13,8,1,5,15,2,3,0,0,0,0,2,2,62,75,79,155,106,144,152,93,49,97,107,44,66,12,0,59,33,0,0,42,0,0,34,37,0,28,98,20,4,85,84,0,19,125,30,15,5,85,13,91,2,67,1,30,0,0,0,2,31,8,86,6,16,0,0,1,2,21,75,97,102,6,16,10,2,0,3,29,68,7,0,30,7,0,2,48,0,0,14,18,11,38,71,73,24,1,0,0,0,14,58,0,60,132,6,0,38,166,40,70,27,92,12,18,76,12,1,19,1,17,5,117,81,93,37,65,10,79,0,18,2,44,46,114,38,138,102,124,76,25,138,83,83,98,62,122,71,118,60,71,68,11,34,72,56,18,5,0,21,9,4,6,62,22,46,148,166,83,77,22,10,21,0,0,0,0,0,8,12,28,2,10,10,35,20,0,8,32,0,0,85,58,35,44,113,100,119,150,71,70,52,21,72,45,0,29,67,5,0,23,58,0,0,32,24,0,4,23,6,8,87,115,11,134,92,84,26,150,32,61,56,103,132,13,89,114,61,13,75,54,3,78,72,20,48,136,70,107,145,23,116,15,33,95,96,0,10,95,13,0,79,26,0,3,120,7,113,7,0,63,44,0,34,93,42,30,30,81,26,32,13,5,63,3,1,62,47,0,5,91,58,2,65,72,0,78,88,115,111,16,116,18,56,79,54,4,45,3,54,13,54,78,88,24,62,11,24,112,74,26,82,11,99,16,99,181,38,63,4,47,0,15,7,1,3,5,28,53,103,20,1,59,28,0,5,4,7,3,36,78,3,2,0,0,0,0,0,1,9,0,4,5,0,11,36,36,5,75,62,66,85,137,28,28,14,0,67,1,4,7,60,0,0,112,45,0,2,60,3,42,1,1,109,62,9,0,0,0,0,1,0,2,27,23,43,33,0,30,100,47,12,89,69,31,156,19,105,8,66,103,86,15,97,84,13,67,172,42,109,52,33,183,93,22,111,65,82,138,88,50,38,105,126,6,7,64,0,5,8,3,0,30,34,12,0,34,138,26,4,104,89,31,39,117,39,78,2,109,21,41,42,27,38,0,14,5,28,66,37,89,13,0,95,113,10,1,68,85,0,54,77,19,0,80,118,1,34,156,88,110

B-factor: mean 50.15, std 21.72, range [8.73, 103.54]

Organism: Homo sapiens (NCBI:txid9606)

Foldseek 3Di:
DVLLVVLVVLLVVLVLLLLLLLVLFAPPVVSVVVCVFDDWWKAKFWFKKKKKKFKFCLFVVCPPDAQVVNQVLLQVLVVQLVVLCVVLVWAWFDAAARMTMTMFCPPPGDLCRLVSRQSSQLSSQVSVVVSCVVVVDDIFMQMFMETTMWMWTWFADALIGIDTFALRNLVRLLQSLLGDTQKYKYWQRSCVSDDQLFDKDWRCSCPPQPDDPCDDQVVPTTIIITNGSVSSVVSVVSSVVSNVSSVRSVCRFDPPVQVVVCVVPLWDKDKQQKKKKKKKAFPCLVVVADCPPSHSSVSVSLLSVLNNLLVVLCVDPLNVQKDFADFKHRMTMIMGRPPPPDDDPPDDPCVRLVSVVVSVVVSLVSQVVSQVVDDPDGTWMAMFMFMGIKMWIWHDRSNTHIHIYDLRLLNSVVSRVPTDTSWYKYWPVSCVVVVVVVFDWAFLAFAQRPPPQTTTITTGDQDPPDHRPHPHHRDPRRDRRSGIGSNRNSDHHD/DLQAAEEEEAFAAPLQLVLLVLLCCVPFHVVQVVLLVLLVVLQLQQLLVLLVVQVVDVNHFDWQDVVLVVLSVVSVVCVPPPPDPCDVSVLVSLLVRVPIVSSVVSVVVCQLDDHQPCHVVVSVVSVLSVDPPRGQDSLSSSSRDDFFADWDWDWGADPNGIYIYIYWGNHPVGVVRSVVSLPPHLAYEYRGQLLQQSHADPPPRPHGRLNVRLVVLLCQCPDPSCVLHAYEYEDENLVSLLVCQVVPPDDNCVRVVVLVVFDQDPPQDDDPPRDVSSNSSSVVSVVSNVVSNVVNPPPSYYYHYDHAYSSDSVRSVVVVVVCVVVSVVSSVVD

Secondary structure (DSSP, 8-state):
-HHHHHHHHHHHHHHHHHHHHHHTTS-HHHHHHH--PPP-EEEEEEEEEEEEEEEETHHHHTTT--HHHHHHHHHHHHHHHHHHHHHTT-EEEEEETTEEEEEESSSS--TTHHHHHHHHHHHHHHHHHHHHHHHT---EEEEEEEEEEEEEEE-SSSS---EEESHHHHHHHHHHHTS-TTSEEEETTGGGG--TTS-EEE--HHHHH---SSSTHHHH--EEEE----HHHHHHHHHHHHHHHHHHHHHTTS-HHHHHHHTT-S--EEEEEEEEEEEEEETTHHHH--STTGGGHHHHHHHHHHHHHHHHHHTSGGGTTEEEEEEETTEEEEEESSS--S--TT--TTHHHHHHHHHHHHHHHHHHHHHHTSSS----EEEEEEEEEEEEEE--SSS--EEEESHHHHHHHHHHHHS-TTSEEE-HHHHHHHGGGT---EEEEEEEETTTEEEEEEESS--SSS------B---S----SS--TTTTTS-B-/--SEEEEEEE-STTSSHHHHHHHHHHHH--HHHHHHHHHHHHHHHHHHHHHHHHHHSSSPPPPS-GGGHHHHHHHHHTTT-SS----HHHHHHHHHHHHSHHHHHHHHTGGGS---TTHHHHHTTHHHHTSTT----HHHHHH------S-EEEEEEETTEEEEEEE---SHHHHTTGGGG-TT--EEEEEEEGGGGG-B-TTTS-SBHHHHHHHHHHHHHT-GGGTT--EEEEEE-HHHHHHHHHH-SS-STTT-GGGSS----TT--PPTT--HHHHHHHHHHHHHHHHHHHHS--SS--EEEEE--TT-HHHHHHHHHHHHHHHHHHHHH-

Radius of gyration: 31.98 Å; Cα contacts (8 Å, |Δi|>4): 1553; chains: 2; bounding box: 76×88×102 Å

InterPro domains:
  IPR001054 Adenylyl cyclase class-3/4/guanylyl cyclase [PF00211] (386-572)
  IPR001054 Adenylyl cyclase class-3/4/guanylyl cyclase [PF00211] (1050-1241)
  IPR001054 Adenylyl cyclase class-3/4/guanylyl cyclase [PS50125] (394-521)
  IPR001054 Adenylyl cyclase class-3/4/guanylyl cyclase [PS50125] (1058-1198)
  IPR001054 Adenylyl cyclase class-3/4/guanylyl cyclase [SM00044] (325-547)
  IPR001054 Adenylyl cyclase class-3/4/guanylyl cyclase [SM00044] (1023-1227)
  IPR001054 Adenylyl cyclase class-3/4/guanylyl cyclase [cd07302] (392-571)
  IPR001054 Adenylyl cyclase class-3/4/guanylyl cyclase [cd07302] (1059-1241)
  IPR018297 Adenylyl cyclase class-4/guanylyl cyclase, conserved site [PS00452] (498-521)
  IPR018297 Adenylyl cyclase class-4/guanylyl cyclase, conserved site [PS00452] (1175-1198)
  IPR029787 Nucleotide cyclase [G3DSA:3.30.70.1230] (318-576)
  IPR029787 Nucleotide cyclase [G3DSA:3.30.70.1230] (1043-1244)
  IPR029787 Nucleotide cyclase [SSF55073] (385-549)
  IPR029787 Nucleotide cyclase [SSF55073] (1053-1242)

Nearest PDB structures (foldseek):
  6r4p-assembly1_A  TM=9.590E-01  e=2.363E-75  Bos taurus
  7pdf-assembly1_A  TM=9.566E-01  e=6.163E-70  Bos taurus
  7pde-assembly1_A  TM=9.549E-01  e=1.701E-67  Bos taurus
  7pdh-assembly1_A  TM=9.399E-01  e=1.698E-65  Bos taurus
  7pd8-assembly1_A  TM=9.428E-01  e=2.097E-62  Bos taurus